Protein AF-0000000081305912 (afdb_homodimer)

Sequence (790 aa):
MKHEPPVLESAAGPHAIVNGKEVLNFASANYLGLLGHEKLLESCTKSLEKYGVGSCGPRGFYGTIDVHLDCEARIAKFLGTPDSILYSYGLSTMFSAIPAFCKKGDVIVADEGVHWGIQNGLQLSRSTIVYFKHNDMESLRKTLEKITQENKRAEKVRRYIVVEAVYQNSGQISPLDEIVRLKEKYRFRVLLDESNSLGVLGSSGRGLTERYKVPVEKIDIITAAMGHALATEGGFCTGSARVIDHQRLSSSGYVFSASLPPYLASAAITAIDVVEENPDLITKLKENIALLWKGLSGVQGLQIVSDPESPILFLRLKKSTGSSKDDLQLLEVIADHVLKEESVFVVTSKRSTLDKCNLPVGIRLFISAGHSESDLARAAEALKKVAASVLHDEEMKHEPPVLESAAGPHAIVNGKEVLNFASANYLGLLGHEKLLESCTKSLEKYGVGSCGPRGFYGTIDVHLDCEARIAKFLGTPDSILYSYGLSTMFSAIPAFCKKGDVIVADEGVHWGIQNGLQLSRSTIVYFKHNDMESLRKTLEKITQENKRAEKVRRYIVVEAVYQNSGQISPLDEIVRLKEKYRFRVLLDESNSLGVLGSSGRGLTERYKVPVEKIDIITAAMGHALATEGGFCTGSARVIDHQRLSSSGYVFSASLPPYLASAAITAIDVVEENPDLITKLKENIALLWKGLSGVQGLQIVSDPESPILFLRLKKSTGSSKDDLQLLEVIADHVLKEESVFVVTSKRSTLDKCNLPVGIRLFISAGHSESDLARAAEALKKVAASVLHDEE

Structure (mmCIF, N/CA/C/O backbone):
data_AF-0000000081305912-model_v1
#
loop_
_entity.id
_entity.type
_entity.pdbx_description
1 polymer 'serine C-palmitoyltransferase'
#
loop_
_atom_site.group_PDB
_atom_site.id
_atom_site.type_symbol
_atom_site.label_atom_id
_atom_site.label_alt_id
_atom_site.label_comp_id
_atom_site.label_asym_id
_atom_site.label_entity_id
_atom_site.label_seq_id
_atom_site.pdbx_PDB_ins_code
_atom_site.Cartn_x
_atom_site.Cartn_y
_atom_site.Cartn_z
_atom_site.occupancy
_atom_site.B_iso_or_equiv
_atom_site.auth_seq_id
_atom_site.auth_comp_id
_atom_site.auth_asym_id
_atom_site.auth_atom_id
_atom_site.pdbx_PDB_model_num
ATOM 1 N N . MET A 1 1 ? -28.047 8.172 11.586 1 27.19 1 MET A N 1
ATOM 2 C CA . MET A 1 1 ? -28.047 8.258 10.125 1 27.19 1 MET A CA 1
ATOM 3 C C . MET A 1 1 ? -26.672 7.934 9.555 1 27.19 1 MET A C 1
ATOM 5 O O . MET A 1 1 ? -25.672 8.523 9.977 1 27.19 1 MET A O 1
ATOM 9 N N . LYS A 1 2 ? -26.422 6.809 9.031 1 40.03 2 LYS A N 1
ATOM 10 C CA . LYS A 1 2 ? -25.188 6.371 8.406 1 40.03 2 LYS A CA 1
ATOM 11 C C . LYS A 1 2 ? -24.641 7.43 7.449 1 40.03 2 LYS A C 1
ATOM 13 O O . LYS A 1 2 ? -25.281 7.758 6.445 1 40.03 2 LYS A O 1
ATOM 18 N N . HIS A 1 3 ? -24.016 8.578 7.98 1 47.47 3 HIS A N 1
ATOM 19 C CA . HIS A 1 3 ? -23.469 9.609 7.105 1 47.47 3 HIS A CA 1
ATOM 20 C C . HIS A 1 3 ? -22.625 8.992 5.996 1 47.47 3 HIS A C 1
ATOM 22 O O . HIS A 1 3 ? -21.703 8.234 6.266 1 47.47 3 HIS A O 1
ATOM 28 N N . GLU A 1 4 ? -23.266 8.922 4.879 1 59.47 4 GLU A N 1
ATOM 29 C CA . GLU A 1 4 ? -22.531 8.453 3.709 1 59.47 4 GLU A CA 1
ATOM 30 C C . GLU A 1 4 ? -21.406 9.43 3.334 1 59.47 4 GLU A C 1
ATOM 32 O O . GLU A 1 4 ? -21.625 10.641 3.289 1 59.47 4 GLU A O 1
ATOM 37 N N . PRO A 1 5 ? -20.234 9.016 3.279 1 67.69 5 PRO A N 1
ATOM 38 C CA . PRO A 1 5 ? -19.156 9.922 2.877 1 67.69 5 PRO A CA 1
ATOM 39 C C . PRO A 1 5 ? -19.406 10.578 1.522 1 67.69 5 PRO A C 1
ATOM 41 O O . PRO A 1 5 ? -20 9.961 0.637 1 67.69 5 PRO A O 1
ATOM 44 N N . PRO A 1 6 ? -19.156 11.875 1.418 1 75.69 6 PRO A N 1
ATOM 45 C CA . PRO A 1 6 ? -19.297 12.547 0.123 1 75.69 6 PRO A CA 1
ATOM 46 C C . PRO A 1 6 ? -18.516 11.852 -0.993 1 75.69 6 PRO A C 1
ATOM 48 O O . PRO A 1 6 ? -17.453 11.289 -0.746 1 75.69 6 PRO A O 1
ATOM 51 N N . VAL A 1 7 ? -19.109 11.859 -2.152 1 79.25 7 VAL A N 1
ATOM 52 C CA . VAL A 1 7 ? -18.484 11.211 -3.305 1 79.25 7 VAL A CA 1
ATOM 53 C C . VAL A 1 7 ? -17.875 12.266 -4.223 1 79.25 7 VAL A C 1
ATOM 55 O O . VAL A 1 7 ? -18.578 13.164 -4.699 1 79.25 7 VAL A O 1
ATOM 58 N N . LEU A 1 8 ? -16.625 12.203 -4.375 1 83.56 8 LEU A N 1
ATOM 59 C CA . LEU A 1 8 ? -15.914 13.078 -5.297 1 83.56 8 LEU A CA 1
ATOM 60 C C . LEU A 1 8 ? -16.031 12.57 -6.73 1 83.56 8 LEU A C 1
ATOM 62 O O . LEU A 1 8 ? -15.867 11.375 -6.984 1 83.56 8 LEU A O 1
ATOM 66 N N . GLU A 1 9 ? -16.297 13.469 -7.691 1 86.06 9 GLU A N 1
ATOM 67 C CA . GLU A 1 9 ? -16.531 13.078 -9.078 1 86.06 9 GLU A CA 1
ATOM 68 C C . GLU A 1 9 ? -15.57 13.789 -10.023 1 86.06 9 GLU A C 1
ATOM 70 O O . GLU A 1 9 ? -15.742 13.742 -11.242 1 86.06 9 GLU A O 1
ATOM 75 N N . SER A 1 10 ? -14.602 14.453 -9.414 1 84.5 10 SER A N 1
ATOM 76 C CA . SER A 1 10 ? -13.594 15.203 -10.164 1 84.5 10 SER A CA 1
ATOM 77 C C . SER A 1 10 ? -12.242 15.156 -9.469 1 84.5 10 SER A C 1
ATOM 79 O O . SER A 1 10 ? -12.086 14.492 -8.445 1 84.5 10 SER A O 1
ATOM 81 N N . ALA A 1 11 ? -11.32 15.836 -10.125 1 84.94 11 ALA A N 1
ATOM 82 C CA . ALA A 1 11 ? -10.055 16.016 -9.43 1 84.94 11 ALA A CA 1
ATOM 83 C C . ALA A 1 11 ? -10.258 16.781 -8.125 1 84.94 11 ALA A C 1
ATOM 85 O O . ALA A 1 11 ? -11.133 17.656 -8.031 1 84.94 11 ALA A O 1
ATOM 86 N N . ALA A 1 12 ? -9.422 16.438 -7.207 1 85.81 12 ALA A N 1
ATOM 87 C CA . ALA A 1 12 ? -9.555 17.031 -5.887 1 85.81 12 ALA A CA 1
ATOM 88 C C . ALA A 1 12 ? -8.734 18.328 -5.789 1 85.81 12 ALA A C 1
ATOM 90 O O . ALA A 1 12 ? -7.934 18.484 -4.863 1 85.81 12 ALA A O 1
ATOM 91 N N . GLY A 1 13 ? -8.945 19.25 -6.742 1 89.06 13 GLY A N 1
ATOM 92 C CA . GLY A 1 13 ? -8.32 20.562 -6.695 1 89.06 13 GLY A CA 1
ATOM 93 C C . GLY A 1 13 ? -9.047 21.531 -5.797 1 89.06 13 GLY A C 1
ATOM 94 O O . GLY A 1 13 ? -9.914 21.141 -5.008 1 89.06 13 GLY A O 1
ATOM 95 N N . PRO A 1 14 ? -8.695 22.781 -5.852 1 93.25 14 PRO A N 1
ATOM 96 C CA . PRO A 1 14 ? -9.367 23.797 -5.035 1 93.25 14 PRO A CA 1
ATOM 97 C C . PRO A 1 14 ? -10.875 23.828 -5.266 1 93.25 14 PRO A C 1
ATOM 99 O O . PRO A 1 14 ? -11.641 24.188 -4.355 1 93.25 14 PRO A O 1
ATOM 102 N N . HIS A 1 15 ? -11.242 23.5 -6.449 1 94.5 15 HIS A N 1
ATOM 103 C CA . HIS A 1 15 ? -12.641 23.297 -6.797 1 94.5 15 HIS A CA 1
ATOM 104 C C . HIS A 1 15 ? -12.891 21.875 -7.273 1 94.5 15 HIS A C 1
ATOM 106 O O . HIS A 1 15 ? -12.102 21.328 -8.047 1 94.5 15 HIS A O 1
ATOM 112 N N . ALA A 1 16 ? -13.938 21.312 -6.715 1 90.94 16 ALA A N 1
ATOM 113 C CA . ALA A 1 16 ? -14.242 19.922 -7.031 1 90.94 16 ALA A CA 1
ATOM 114 C C . ALA A 1 16 ? -15.75 19.688 -7.141 1 90.94 16 ALA A C 1
ATOM 116 O O . ALA A 1 16 ? -16.547 20.578 -6.805 1 90.94 16 ALA A O 1
ATOM 117 N N . ILE A 1 17 ? -16.125 18.609 -7.684 1 91.5 17 ILE A N 1
ATOM 118 C CA . ILE A 1 17 ? -17.516 18.203 -7.754 1 91.5 17 ILE A CA 1
ATOM 119 C C . ILE A 1 17 ? -17.797 17.125 -6.715 1 91.5 17 ILE A C 1
ATOM 121 O O . ILE A 1 17 ? -17.203 16.047 -6.75 1 91.5 17 ILE A O 1
ATOM 125 N N . VAL A 1 18 ? -18.625 17.469 -5.777 1 88.62 18 VAL A N 1
ATOM 126 C CA . VAL A 1 18 ? -19.031 16.531 -4.727 1 88.62 18 VAL A CA 1
ATOM 127 C C . VAL A 1 18 ? -20.547 16.328 -4.785 1 88.62 18 VAL A C 1
ATOM 129 O O . VAL A 1 18 ? -21.312 17.297 -4.695 1 88.62 18 VAL A O 1
ATOM 132 N N . ASN A 1 19 ? -20.922 15.164 -4.938 1 87.19 19 ASN A N 1
ATOM 133 C CA . ASN A 1 19 ? -22.328 14.828 -5.062 1 87.19 19 ASN A CA 1
ATOM 134 C C . ASN A 1 19 ? -23 15.641 -6.168 1 87.19 19 ASN A C 1
ATOM 136 O O . ASN A 1 19 ? -24.078 16.203 -5.957 1 87.19 19 ASN A O 1
ATOM 140 N N . GLY A 1 20 ? -22.328 15.836 -7.172 1 89.12 20 GLY A N 1
ATOM 141 C CA . GLY A 1 20 ? -22.859 16.469 -8.359 1 89.12 20 GLY A CA 1
ATOM 142 C C . GLY A 1 20 ? -22.797 17.984 -8.312 1 89.12 20 GLY A C 1
ATOM 143 O O . GLY A 1 20 ? -23.219 18.672 -9.25 1 89.12 20 GLY A O 1
ATOM 144 N N . LYS A 1 21 ? -22.266 18.531 -7.289 1 93.94 21 LYS A N 1
ATOM 145 C CA . LYS A 1 21 ? -22.219 19.969 -7.113 1 93.94 21 LYS A CA 1
ATOM 146 C C . LYS A 1 21 ? -20.781 20.469 -7.02 1 93.94 21 LYS A C 1
ATOM 148 O O . LYS A 1 21 ? -19.938 19.828 -6.383 1 93.94 21 LYS A O 1
ATOM 153 N N . GLU A 1 22 ? -20.562 21.609 -7.625 1 95.69 22 GLU A N 1
ATOM 154 C CA . GLU A 1 22 ? -19.25 22.234 -7.488 1 95.69 22 GLU A CA 1
ATOM 155 C C . GLU A 1 22 ? -19.047 22.797 -6.09 1 95.69 22 GLU A C 1
ATOM 157 O O . GLU A 1 22 ? -19.938 23.469 -5.559 1 95.69 22 GLU A O 1
ATOM 162 N N . VAL A 1 23 ? -17.938 22.484 -5.57 1 96.25 23 VAL A N 1
ATOM 163 C CA . VAL A 1 23 ? -17.672 22.953 -4.215 1 96.25 23 VAL A CA 1
ATOM 164 C C . VAL A 1 23 ? -16.25 23.516 -4.133 1 96.25 23 VAL A C 1
ATOM 166 O O . VAL A 1 23 ? -15.398 23.156 -4.941 1 96.25 23 VAL A O 1
ATOM 169 N N . LEU A 1 24 ? -16.109 24.469 -3.238 1 97.56 24 LEU A N 1
ATOM 170 C CA . LEU A 1 24 ? -14.773 24.891 -2.818 1 97.56 24 LEU A CA 1
ATOM 171 C C . LEU A 1 24 ? -14.164 23.875 -1.864 1 97.56 24 LEU A C 1
ATOM 173 O O . LEU A 1 24 ? -14.727 23.578 -0.807 1 97.56 24 LEU A O 1
ATOM 177 N N . ASN A 1 25 ? -13 23.328 -2.254 1 94.38 25 ASN A N 1
ATOM 178 C CA . ASN A 1 25 ? -12.484 22.125 -1.607 1 94.38 25 ASN A CA 1
ATOM 179 C C . ASN A 1 25 ? -11.32 22.453 -0.669 1 94.38 25 ASN A C 1
ATOM 181 O O . ASN A 1 25 ? -10.312 23 -1.097 1 94.38 25 ASN A O 1
ATOM 185 N N . PHE A 1 26 ? -11.461 22.094 0.604 1 95.12 26 PHE A N 1
ATOM 186 C CA . PHE A 1 26 ? -10.391 22.172 1.594 1 95.12 26 PHE A CA 1
ATOM 187 C C . PHE A 1 26 ? -10.148 20.812 2.246 1 95.12 26 PHE A C 1
ATOM 189 O O . PHE A 1 26 ? -9.617 20.75 3.355 1 95.12 26 PHE A O 1
ATOM 196 N N . ALA A 1 27 ? -10.508 19.781 1.529 1 91.06 27 ALA A N 1
ATOM 197 C CA . ALA A 1 27 ? -10.438 18.438 2.107 1 91.06 27 ALA A CA 1
ATOM 198 C C . ALA A 1 27 ? -9.258 17.656 1.543 1 91.06 27 ALA A C 1
ATOM 200 O O . ALA A 1 27 ? -9.031 16.5 1.914 1 91.06 27 ALA A O 1
ATOM 201 N N . SER A 1 28 ? -8.461 18.266 0.693 1 89.81 28 SER A N 1
ATOM 202 C CA . SER A 1 28 ? -7.355 17.578 0.037 1 89.81 28 SER A CA 1
ATOM 203 C C . SER A 1 28 ? -6.016 18.203 0.389 1 89.81 28 SER A C 1
ATOM 205 O O . SER A 1 28 ? -5.883 19.438 0.381 1 89.81 28 SER A O 1
ATOM 207 N N . ALA A 1 29 ? -5.016 17.359 0.629 1 92.38 29 ALA A N 1
ATOM 208 C CA . ALA A 1 29 ? -3.682 17.859 0.962 1 92.38 29 ALA A CA 1
ATOM 209 C C . ALA A 1 29 ? -2.885 18.172 -0.298 1 92.38 29 ALA A C 1
ATOM 211 O O . ALA A 1 29 ? -1.698 17.859 -0.389 1 92.38 29 ALA A O 1
ATOM 212 N N . ASN A 1 30 ? -3.582 18.688 -1.288 1 92.44 30 ASN A N 1
ATOM 213 C CA . ASN A 1 30 ? -2.949 19.156 -2.52 1 92.44 30 ASN A CA 1
ATOM 214 C C . ASN A 1 30 ? -2.271 20.5 -2.328 1 92.44 30 ASN A C 1
ATOM 216 O O . ASN A 1 30 ? -2.619 21.469 -2.998 1 92.44 30 ASN A O 1
ATOM 220 N N . TYR A 1 31 ? -1.267 20.547 -1.556 1 96.81 31 TYR A N 1
ATOM 221 C CA . TYR A 1 31 ? -0.726 21.781 -0.995 1 96.81 31 TYR A CA 1
ATOM 222 C C . TYR A 1 31 ? -0.215 22.703 -2.096 1 96.81 31 TYR A C 1
ATOM 224 O O . TYR A 1 31 ? -0.396 23.922 -2.029 1 96.81 31 TYR A O 1
ATOM 232 N N . LEU A 1 32 ? 0.388 22.156 -3.096 1 97.19 32 LEU A N 1
ATOM 233 C CA . LEU A 1 32 ? 1.024 23 -4.098 1 97.19 32 LEU A CA 1
ATOM 234 C C . LEU A 1 32 ? 0.15 23.125 -5.344 1 97.19 32 LEU A C 1
ATOM 236 O O . LEU A 1 32 ? 0.544 23.75 -6.324 1 97.19 32 LEU A O 1
ATOM 240 N N . GLY A 1 33 ? -1.007 22.484 -5.312 1 95 33 GLY A N 1
ATOM 241 C CA . GLY A 1 33 ? -1.938 22.578 -6.426 1 95 33 GLY A CA 1
ATOM 242 C C . GLY A 1 33 ? -1.457 21.875 -7.672 1 95 33 GLY A C 1
ATOM 243 O O . GLY A 1 33 ? -1.705 22.328 -8.789 1 95 33 GLY A O 1
ATOM 244 N N . LEU A 1 34 ? -0.79 20.797 -7.477 1 94.38 34 LEU A N 1
ATOM 245 C CA . LEU A 1 34 ? -0.187 20.125 -8.625 1 94.38 34 LEU A CA 1
ATOM 246 C C . LEU A 1 34 ? -1.132 19.078 -9.203 1 94.38 34 LEU A C 1
ATOM 248 O O . LEU A 1 34 ? -0.876 18.531 -10.273 1 94.38 34 LEU A O 1
ATOM 252 N N . LEU A 1 35 ? -2.176 18.828 -8.5 1 89.81 35 LEU A N 1
ATOM 253 C CA . LEU A 1 35 ? -3.15 17.906 -9.062 1 89.81 35 LEU A CA 1
ATOM 254 C C . LEU A 1 35 ? -3.676 18.406 -10.398 1 89.81 35 LEU A C 1
ATOM 256 O O . LEU A 1 35 ? -4.195 19.516 -10.492 1 89.81 35 LEU A O 1
ATOM 260 N N . GLY A 1 36 ? -3.516 17.688 -11.406 1 86.94 36 GLY A N 1
ATOM 261 C CA . GLY A 1 36 ? -3.979 18.062 -12.734 1 86.94 36 GLY A CA 1
ATOM 262 C C . GLY A 1 36 ? -2.959 18.891 -13.508 1 86.94 36 GLY A C 1
ATOM 263 O O . GLY A 1 36 ? -3.23 19.328 -14.617 1 86.94 36 GLY A O 1
ATOM 264 N N . HIS A 1 37 ? -1.823 19.062 -12.906 1 92.69 37 HIS A N 1
ATOM 265 C CA . HIS A 1 37 ? -0.776 19.812 -13.594 1 92.69 37 HIS A CA 1
ATOM 266 C C . HIS A 1 37 ? -0.38 19.125 -14.898 1 92.69 37 HIS A C 1
ATOM 268 O O . HIS A 1 37 ? -0.115 17.922 -14.922 1 92.69 37 HIS A O 1
ATOM 274 N N . GLU A 1 38 ? -0.261 19.906 -15.945 1 94.56 38 GLU A N 1
ATOM 275 C CA . GLU A 1 38 ? -0.081 19.375 -17.297 1 94.56 38 GLU A CA 1
ATOM 276 C C . GLU A 1 38 ? 1.217 18.578 -17.406 1 94.56 38 GLU A C 1
ATOM 278 O O . GLU A 1 38 ? 1.249 17.516 -18.031 1 94.56 38 GLU A O 1
ATOM 283 N N . LYS A 1 39 ? 2.309 19.094 -16.859 1 96 39 LYS A N 1
ATOM 284 C CA . LYS A 1 39 ? 3.594 18.406 -16.938 1 96 39 LYS A CA 1
ATOM 285 C C . LYS A 1 39 ? 3.533 17.047 -16.25 1 96 39 LYS A C 1
ATOM 287 O O . LYS A 1 39 ? 4.188 16.109 -16.688 1 96 39 LYS A O 1
ATOM 292 N N . LEU A 1 40 ? 2.818 16.969 -15.109 1 94.69 40 LEU A N 1
ATOM 293 C CA . LEU A 1 40 ? 2.67 15.695 -14.406 1 94.69 40 LEU A CA 1
ATOM 294 C C . LEU A 1 40 ? 1.858 14.703 -15.234 1 94.69 40 LEU A C 1
ATOM 296 O O . LEU A 1 40 ? 2.219 13.531 -15.336 1 94.69 40 LEU A O 1
ATOM 300 N N . LEU A 1 41 ? 0.745 15.195 -15.828 1 93.38 41 LEU A N 1
ATOM 301 C CA . LEU A 1 41 ? -0.101 14.344 -16.656 1 93.38 41 LEU A CA 1
ATOM 302 C C . LEU A 1 41 ? 0.682 13.789 -17.844 1 93.38 41 LEU A C 1
ATOM 304 O O . LEU A 1 41 ? 0.571 12.609 -18.172 1 93.38 41 LEU A O 1
ATOM 308 N N . GLU A 1 42 ? 1.457 14.641 -18.453 1 94.75 42 GLU A N 1
ATOM 309 C CA . GLU A 1 42 ? 2.264 14.234 -19.594 1 94.75 42 GLU A CA 1
ATOM 310 C C . GLU A 1 42 ? 3.293 13.18 -19.188 1 94.75 42 GLU A C 1
ATOM 312 O O . GLU A 1 42 ? 3.51 12.203 -19.922 1 94.75 42 GLU A O 1
ATOM 317 N N . SER A 1 43 ? 3.924 13.422 -18.109 1 94.88 43 SER A N 1
ATOM 318 C CA . SER A 1 43 ? 4.91 12.469 -17.609 1 94.88 43 SER A CA 1
ATOM 319 C C . SER A 1 43 ? 4.281 11.109 -17.328 1 94.88 43 SER A C 1
ATOM 321 O O . SER A 1 43 ? 4.875 10.07 -17.641 1 94.88 43 SER A O 1
ATOM 323 N N . CYS A 1 44 ? 3.111 11.086 -16.766 1 92.19 44 CYS A N 1
ATOM 324 C CA . CYS A 1 44 ? 2.396 9.844 -16.484 1 92.19 44 CYS A CA 1
ATOM 325 C C . CYS A 1 44 ? 2.043 9.109 -17.766 1 92.19 44 CYS A C 1
ATOM 327 O O . CYS A 1 44 ? 2.213 7.895 -17.859 1 92.19 44 CYS A O 1
ATOM 329 N N . THR A 1 45 ? 1.555 9.875 -18.719 1 91.31 45 THR A N 1
ATOM 330 C CA . THR A 1 45 ? 1.143 9.273 -19.969 1 91.31 45 THR A CA 1
ATOM 331 C C . THR A 1 45 ? 2.332 8.633 -20.688 1 91.31 45 THR A C 1
ATOM 333 O O . THR A 1 45 ? 2.229 7.516 -21.203 1 91.31 45 THR A O 1
ATOM 336 N N . LYS A 1 46 ? 3.471 9.328 -20.703 1 93.12 46 LYS A N 1
ATOM 337 C CA . LYS A 1 46 ? 4.68 8.781 -21.312 1 93.12 46 LYS A CA 1
ATOM 338 C C . LYS A 1 46 ? 5.129 7.508 -20.594 1 93.12 46 LYS A C 1
ATOM 340 O O . LYS A 1 46 ? 5.574 6.555 -21.234 1 93.12 46 LYS A O 1
ATOM 345 N N . SER A 1 47 ? 5.043 7.535 -19.344 1 91.5 47 SER A N 1
ATOM 346 C CA . SER A 1 47 ? 5.438 6.375 -18.547 1 91.5 47 SER A CA 1
ATOM 347 C C . SER A 1 47 ? 4.52 5.188 -18.812 1 91.5 47 SER A C 1
ATOM 349 O O . SER A 1 47 ? 4.977 4.043 -18.875 1 91.5 47 SER A O 1
ATOM 351 N N . LEU A 1 48 ? 3.229 5.484 -18.922 1 88.75 48 LEU A N 1
ATOM 352 C CA . LEU A 1 48 ? 2.262 4.438 -19.219 1 88.75 48 LEU A CA 1
ATOM 353 C C . LEU A 1 48 ? 2.578 3.773 -20.562 1 88.75 48 LEU A C 1
ATOM 355 O O . LEU A 1 48 ? 2.473 2.551 -20.688 1 88.75 48 LEU A O 1
ATOM 359 N N . GLU A 1 49 ? 2.943 4.574 -21.469 1 88.62 49 GLU A N 1
ATOM 360 C CA . GLU A 1 49 ? 3.285 4.062 -22.797 1 88.62 49 GLU A CA 1
ATOM 361 C C . GLU A 1 49 ? 4.539 3.191 -22.734 1 88.62 49 GLU A C 1
ATOM 363 O O . GLU A 1 49 ? 4.621 2.174 -23.438 1 88.62 49 GLU A O 1
ATOM 368 N N . LYS A 1 50 ? 5.457 3.625 -21.938 1 87.88 50 LYS A N 1
ATOM 369 C CA . LYS A 1 50 ? 6.746 2.947 -21.875 1 87.88 50 LYS A CA 1
ATOM 370 C C . LYS A 1 50 ? 6.66 1.672 -21.047 1 87.88 50 LYS A C 1
ATOM 372 O O . LYS A 1 50 ? 7.211 0.638 -21.422 1 87.88 50 LYS A O 1
ATOM 377 N N . TYR A 1 51 ? 5.934 1.707 -19.875 1 87.12 51 TYR A N 1
ATOM 378 C CA . TYR A 1 51 ? 6.035 0.631 -18.891 1 87.12 51 TYR A CA 1
ATOM 379 C C . TYR A 1 51 ? 4.723 -0.134 -18.781 1 87.12 51 TYR A C 1
ATOM 381 O O . TYR A 1 51 ? 4.684 -1.24 -18.25 1 87.12 51 TYR A O 1
ATOM 389 N N . GLY A 1 52 ? 3.654 0.421 -19.25 1 84 52 GLY A N 1
ATOM 390 C CA . GLY A 1 52 ? 2.342 -0.151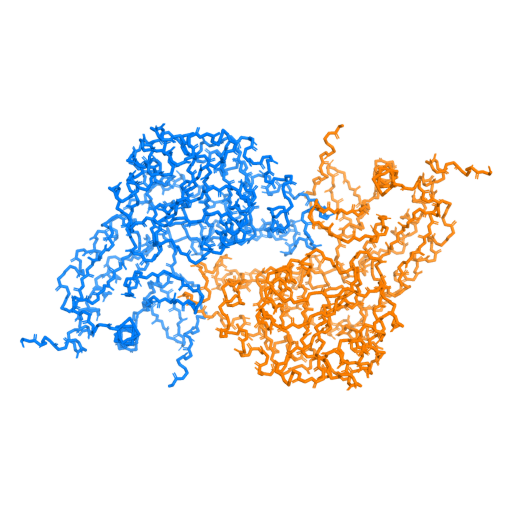 -19 1 84 52 GLY A CA 1
ATOM 391 C C . GLY A 1 52 ? 1.714 0.336 -17.703 1 84 52 GLY A C 1
ATOM 392 O O . GLY A 1 52 ? 2.258 1.22 -17.047 1 84 52 GLY A O 1
ATOM 393 N N . VAL A 1 53 ? 0.56 -0.154 -17.344 1 79 53 VAL A N 1
ATOM 394 C CA . VAL A 1 53 ? -0.247 0.354 -16.234 1 79 53 VAL A CA 1
ATOM 395 C C . VAL A 1 53 ? 0.324 -0.141 -14.914 1 79 53 VAL A C 1
ATOM 397 O O . VAL A 1 53 ? 0.503 0.641 -13.977 1 79 53 VAL A O 1
ATOM 400 N N . GLY A 1 54 ? 0.568 -1.429 -14.797 1 70.94 54 GLY A N 1
ATOM 401 C CA . GLY A 1 54 ? 1.02 -1.995 -13.539 1 70.94 54 GLY A CA 1
ATOM 402 C C . GLY A 1 54 ? 2.383 -2.656 -13.633 1 70.94 54 GLY A C 1
ATOM 403 O O . GLY A 1 54 ? 3.029 -2.607 -14.688 1 70.94 54 GLY A O 1
ATOM 404 N N . SER A 1 55 ? 3 -3.035 -12.422 1 60.03 55 SER A N 1
ATOM 405 C CA . SER A 1 55 ? 4.32 -3.662 -12.414 1 60.03 55 SER A CA 1
ATOM 406 C C . SER A 1 55 ? 4.207 -5.184 -12.398 1 60.03 55 SER A C 1
ATOM 408 O O . SER A 1 55 ? 5.199 -5.883 -12.617 1 60.03 55 SER A O 1
ATOM 410 N N . CYS A 1 56 ? 3.029 -5.715 -12.531 1 53.72 56 CYS A N 1
ATOM 411 C CA . CYS A 1 56 ? 2.701 -7.133 -12.586 1 53.72 56 CYS A CA 1
ATOM 412 C C . CYS A 1 56 ? 3.512 -7.918 -11.562 1 53.72 56 CYS A C 1
ATOM 414 O O . CYS A 1 56 ? 3.965 -9.031 -11.844 1 53.72 56 CYS A O 1
ATOM 416 N N . GLY A 1 57 ? 3.857 -7.273 -10.375 1 58.44 57 GLY A N 1
ATOM 417 C CA . GLY A 1 57 ? 4.434 -8.023 -9.266 1 58.44 57 GLY A CA 1
ATOM 418 C C . GLY A 1 57 ? 5.402 -7.203 -8.43 1 58.44 57 GLY A C 1
ATOM 419 O O . GLY A 1 57 ? 5.809 -6.113 -8.836 1 58.44 57 GLY A O 1
ATOM 420 N N . PRO A 1 58 ? 5.707 -7.773 -7.266 1 55.44 58 PRO A N 1
ATOM 421 C CA . PRO A 1 58 ? 6.602 -7.051 -6.363 1 55.44 58 PRO A CA 1
ATOM 422 C C . PRO A 1 58 ? 8.039 -6.98 -6.883 1 55.44 58 PRO A C 1
ATOM 424 O O . PRO A 1 58 ? 8.453 -7.84 -7.664 1 55.44 58 PRO A O 1
ATOM 427 N N . ARG A 1 59 ? 8.68 -5.914 -6.617 1 52.75 59 ARG A N 1
ATOM 428 C CA . ARG A 1 59 ? 10.047 -5.676 -7.047 1 52.75 59 ARG A CA 1
ATOM 429 C C . ARG A 1 59 ? 10.914 -6.918 -6.84 1 52.75 59 ARG A C 1
ATOM 431 O O . ARG A 1 59 ? 11.766 -7.23 -7.672 1 52.75 59 ARG A O 1
ATOM 438 N N . GLY A 1 60 ? 10.781 -7.41 -5.633 1 51.47 60 GLY A N 1
ATOM 439 C CA . GLY A 1 60 ? 11.617 -8.562 -5.355 1 51.47 60 GLY A CA 1
ATOM 440 C C . GLY A 1 60 ? 11.391 -9.719 -6.32 1 51.47 60 GLY A C 1
ATOM 441 O O . GLY A 1 60 ? 12.242 -10.586 -6.469 1 51.47 60 GLY A O 1
ATOM 442 N N . PHE A 1 61 ? 10.234 -9.617 -6.852 1 50.72 61 PHE A N 1
ATOM 443 C CA . PHE A 1 61 ? 9.906 -10.727 -7.73 1 50.72 61 PHE A CA 1
ATOM 444 C C . PHE A 1 61 ? 10.391 -10.461 -9.148 1 50.72 61 PHE A C 1
ATOM 446 O O . PHE A 1 61 ? 11.047 -11.312 -9.758 1 50.72 61 PHE A O 1
ATOM 453 N N . TYR A 1 62 ? 10.086 -9.242 -9.57 1 53.5 62 TYR A N 1
ATOM 454 C CA . TYR A 1 62 ? 10.25 -9.023 -11 1 53.5 62 TYR A CA 1
ATOM 455 C C . TYR A 1 62 ? 11.438 -8.102 -11.273 1 53.5 62 TYR A C 1
ATOM 457 O O . TYR A 1 62 ? 11.891 -7.996 -12.414 1 53.5 62 TYR A O 1
ATOM 465 N N . GLY A 1 63 ? 11.961 -7.602 -10.18 1 59.53 63 GLY A N 1
ATOM 466 C CA . GLY A 1 63 ? 13.062 -6.684 -10.406 1 59.53 63 GLY A CA 1
ATOM 467 C C . GLY A 1 63 ? 12.688 -5.23 -10.18 1 59.53 63 GLY A C 1
ATOM 468 O O . GLY A 1 63 ? 11.555 -4.93 -9.797 1 59.53 63 GLY A O 1
ATOM 469 N N . THR A 1 64 ? 13.641 -4.406 -10.148 1 70.56 64 THR A N 1
ATOM 470 C CA . THR A 1 64 ? 13.516 -2.961 -10.016 1 70.56 64 THR A CA 1
ATOM 471 C C . THR A 1 64 ? 13.375 -2.305 -11.391 1 70.56 64 THR A C 1
ATOM 473 O O . THR A 1 64 ? 14.047 -2.703 -12.344 1 70.56 64 THR A O 1
ATOM 476 N N . ILE A 1 65 ? 12.359 -1.506 -11.578 1 79.75 65 ILE A N 1
ATOM 477 C CA . ILE A 1 65 ? 12.219 -0.723 -12.805 1 79.75 65 ILE A CA 1
ATOM 478 C C . ILE A 1 65 ? 13.133 0.495 -12.742 1 79.75 65 ILE A C 1
ATOM 480 O O . ILE A 1 65 ? 13.281 1.119 -11.695 1 79.75 65 ILE A O 1
ATOM 484 N N . ASP A 1 66 ? 13.742 0.876 -13.742 1 87.06 66 ASP A N 1
ATOM 485 C CA . ASP A 1 66 ? 14.758 1.926 -13.797 1 87.06 66 ASP A CA 1
ATOM 486 C C . ASP A 1 66 ? 14.211 3.244 -13.258 1 87.06 66 ASP A C 1
ATOM 488 O O . ASP A 1 66 ? 14.898 3.947 -12.508 1 87.06 66 ASP A O 1
ATOM 492 N N . VAL A 1 67 ? 12.961 3.545 -13.539 1 90.62 67 VAL A N 1
ATOM 493 C CA . VAL A 1 67 ? 12.391 4.832 -13.148 1 90.62 67 VAL A CA 1
ATOM 494 C C . VAL A 1 67 ? 12.266 4.902 -11.633 1 90.62 67 VAL A C 1
ATOM 496 O O . VAL A 1 67 ? 12.258 5.992 -11.055 1 90.62 67 VAL A O 1
ATOM 499 N N . HIS A 1 68 ? 12.141 3.732 -10.961 1 89.25 68 HIS A N 1
ATOM 500 C CA . HIS A 1 68 ? 12.141 3.729 -9.5 1 89.25 68 HIS A CA 1
ATOM 501 C C . HIS A 1 68 ? 13.477 4.215 -8.945 1 89.25 68 HIS A C 1
ATOM 503 O O . HIS A 1 68 ? 13.508 4.996 -7.988 1 89.25 68 HIS A O 1
ATOM 509 N N . LEU A 1 69 ? 14.523 3.734 -9.555 1 90.38 69 LEU A N 1
ATOM 510 C CA . LEU A 1 69 ? 15.859 4.156 -9.148 1 90.38 69 LEU A CA 1
ATOM 511 C C . LEU A 1 69 ? 16.078 5.641 -9.43 1 90.38 69 LEU A C 1
ATOM 513 O O . LEU A 1 69 ? 16.656 6.355 -8.609 1 90.38 69 LEU A O 1
ATOM 517 N N . ASP A 1 70 ? 15.578 6.051 -10.555 1 94.5 70 ASP A N 1
ATOM 518 C CA . ASP A 1 70 ? 15.648 7.473 -10.883 1 94.5 70 ASP A CA 1
ATOM 519 C C . ASP A 1 70 ? 14.914 8.312 -9.844 1 94.5 70 ASP A C 1
ATOM 521 O O . ASP A 1 70 ? 15.406 9.375 -9.445 1 94.5 70 ASP A O 1
ATOM 525 N N . CYS A 1 71 ? 13.766 7.836 -9.453 1 95.06 71 CYS A N 1
ATOM 526 C CA . CYS A 1 71 ? 12.953 8.562 -8.484 1 95.06 71 CYS A CA 1
ATOM 527 C C . CYS A 1 71 ? 13.641 8.617 -7.125 1 95.06 71 CYS A C 1
ATOM 529 O O . CYS A 1 71 ? 13.664 9.672 -6.477 1 95.06 71 CYS A O 1
ATOM 531 N N . GLU A 1 72 ? 14.18 7.469 -6.699 1 94.12 72 GLU A N 1
ATOM 532 C CA . GLU A 1 72 ? 14.906 7.422 -5.434 1 94.12 72 GLU A CA 1
ATOM 533 C C . GLU A 1 72 ? 16.078 8.398 -5.438 1 94.12 72 GLU A C 1
ATOM 535 O O . GLU A 1 72 ? 16.281 9.141 -4.473 1 94.12 72 GLU A O 1
ATOM 540 N N . ALA A 1 73 ? 16.812 8.445 -6.523 1 96.94 73 ALA A N 1
ATOM 541 C CA . ALA A 1 73 ? 17.953 9.344 -6.656 1 96.94 73 ALA A CA 1
ATOM 542 C C . ALA A 1 73 ? 17.516 10.797 -6.66 1 96.94 73 ALA A C 1
ATOM 544 O O . ALA A 1 73 ? 18.172 11.656 -6.066 1 96.94 73 ALA A O 1
ATOM 545 N N . ARG A 1 74 ? 16.469 11.078 -7.34 1 98.31 74 ARG A N 1
ATOM 546 C CA . ARG A 1 74 ? 15.969 12.445 -7.445 1 98.31 74 ARG A CA 1
ATOM 547 C C . ARG A 1 74 ? 15.508 12.969 -6.086 1 98.31 74 ARG A C 1
ATOM 549 O O . ARG A 1 74 ? 15.727 14.133 -5.758 1 98.31 74 ARG A O 1
ATOM 556 N N . ILE A 1 75 ? 14.844 12.125 -5.316 1 97.88 75 ILE A N 1
ATOM 557 C CA . ILE A 1 75 ? 14.391 12.484 -3.979 1 97.88 75 ILE A CA 1
ATOM 558 C C . ILE A 1 75 ? 15.586 12.781 -3.084 1 97.88 75 ILE A C 1
ATOM 560 O O . ILE A 1 75 ? 15.609 13.797 -2.377 1 97.88 75 ILE A O 1
ATOM 564 N N . ALA A 1 76 ? 16.547 11.859 -3.123 1 98.19 76 ALA A N 1
ATOM 565 C CA . ALA A 1 76 ? 17.75 12.031 -2.307 1 98.19 76 ALA A CA 1
ATOM 566 C C . ALA A 1 76 ? 18.453 13.344 -2.639 1 98.19 76 ALA A C 1
ATOM 568 O O . ALA A 1 76 ? 18.875 14.07 -1.739 1 98.19 76 ALA A O 1
ATOM 569 N N . LYS A 1 77 ? 18.562 13.625 -3.896 1 98.25 77 LYS A N 1
ATOM 570 C CA . LYS A 1 77 ? 19.203 14.859 -4.344 1 98.25 77 LYS A CA 1
ATOM 571 C C . LYS A 1 77 ? 18.422 16.078 -3.871 1 98.25 77 LYS A C 1
ATOM 573 O O . LYS A 1 77 ? 19.016 17.062 -3.408 1 98.25 77 LYS A O 1
ATOM 578 N N . PHE A 1 78 ? 17.203 16.094 -4.004 1 98.25 78 PHE A N 1
ATOM 579 C CA . PHE A 1 78 ? 16.328 17.203 -3.629 1 98.25 78 PHE A CA 1
ATOM 580 C C . PHE A 1 78 ? 16.469 17.5 -2.143 1 98.25 78 PHE A C 1
ATOM 582 O O . PHE A 1 78 ? 16.547 18.672 -1.745 1 98.25 78 PHE A O 1
ATOM 589 N N . LEU A 1 79 ? 16.484 16.438 -1.283 1 97.94 79 LEU A N 1
ATOM 590 C CA . LEU A 1 79 ? 16.469 16.609 0.165 1 97.94 79 LEU A CA 1
ATOM 591 C C . LEU A 1 79 ? 17.891 16.688 0.728 1 97.94 79 LEU A C 1
ATOM 593 O O . LEU A 1 79 ? 18.078 17.016 1.899 1 97.94 79 LEU A O 1
ATOM 597 N N . GLY A 1 80 ? 18.859 16.328 -0.076 1 97.38 80 GLY A N 1
ATOM 598 C CA . GLY A 1 80 ? 20.25 16.406 0.345 1 97.38 80 GLY A CA 1
ATOM 599 C C . GLY A 1 80 ? 20.703 15.227 1.181 1 97.38 80 GLY A C 1
ATOM 600 O O . GLY A 1 80 ? 21.5 15.375 2.107 1 97.38 80 GLY A O 1
ATOM 601 N N . THR A 1 81 ? 20.109 14.055 0.977 1 97.94 81 THR A N 1
ATOM 602 C CA . THR A 1 81 ? 20.5 12.836 1.67 1 97.94 81 THR A CA 1
ATOM 603 C C . THR A 1 81 ? 21.25 11.898 0.723 1 97.94 81 THR A C 1
ATOM 605 O O . THR A 1 81 ? 21.125 12.016 -0.498 1 97.94 81 THR A O 1
ATOM 608 N N . PRO A 1 82 ? 22.016 10.945 1.229 1 97.56 82 PRO A N 1
ATOM 609 C CA . PRO A 1 82 ? 22.797 10.039 0.382 1 97.56 82 PRO A CA 1
ATOM 610 C C . PRO A 1 82 ? 21.906 9.102 -0.446 1 97.56 82 PRO A C 1
ATOM 612 O O . PRO A 1 82 ? 22.25 8.789 -1.591 1 97.56 82 PRO A O 1
ATOM 615 N N . ASP A 1 83 ? 20.781 8.664 0.136 1 95.88 83 ASP A N 1
ATOM 616 C CA . ASP A 1 83 ? 19.984 7.672 -0.568 1 95.88 83 ASP A CA 1
ATOM 617 C C . ASP A 1 83 ? 18.531 7.699 -0.089 1 95.88 83 ASP A C 1
ATOM 619 O O . ASP A 1 83 ? 18.219 8.297 0.947 1 95.88 83 ASP A O 1
ATOM 623 N N . SER A 1 84 ? 17.672 7.113 -0.924 1 94.44 84 SER A N 1
ATOM 624 C CA . SER A 1 84 ? 16.25 6.992 -0.599 1 94.44 84 SER A CA 1
ATOM 625 C C . SER A 1 84 ? 15.68 5.68 -1.113 1 94.44 84 SER A C 1
ATOM 627 O O . SER A 1 84 ? 16.25 5.055 -2.014 1 94.44 84 SER A O 1
ATOM 629 N N . ILE A 1 85 ? 14.57 5.285 -0.521 1 89.06 85 ILE A N 1
ATOM 630 C CA . ILE A 1 85 ? 13.836 4.109 -0.967 1 89.06 85 ILE A CA 1
ATOM 631 C C . ILE A 1 85 ? 12.344 4.434 -1.067 1 89.06 85 ILE A C 1
ATOM 633 O O . ILE A 1 85 ? 11.812 5.188 -0.25 1 89.06 85 ILE A O 1
ATOM 637 N N . LEU A 1 86 ? 11.719 3.842 -2.1 1 87.5 86 LEU A N 1
ATOM 638 C CA . LEU A 1 86 ? 10.312 4.121 -2.361 1 87.5 86 LEU A CA 1
ATOM 639 C C . LEU A 1 86 ? 9.414 3.084 -1.688 1 87.5 86 LEU A C 1
ATOM 641 O O . LEU A 1 86 ? 9.797 1.918 -1.562 1 87.5 86 LEU A O 1
ATOM 645 N N . TYR A 1 87 ? 8.266 3.594 -1.297 1 83.06 87 TYR A N 1
ATOM 646 C CA . TYR A 1 87 ? 7.168 2.756 -0.833 1 83.06 87 TYR A CA 1
ATOM 647 C C . TYR A 1 87 ? 5.918 2.98 -1.675 1 83.06 87 TYR A C 1
ATOM 649 O O . TYR A 1 87 ? 5.664 4.098 -2.137 1 83.06 87 TYR A O 1
ATOM 657 N N . SER A 1 88 ? 5.086 2.029 -1.816 1 76.19 88 SER A N 1
ATOM 658 C CA . SER A 1 88 ? 3.951 2.088 -2.734 1 76.19 88 SER A CA 1
ATOM 659 C C . SER A 1 88 ? 2.789 2.867 -2.129 1 76.19 88 SER A C 1
ATOM 661 O O . SER A 1 88 ? 1.926 3.367 -2.854 1 76.19 88 SER A O 1
ATOM 663 N N . TYR A 1 89 ? 2.785 2.918 -0.838 1 74.75 89 TYR A N 1
ATOM 664 C CA . TYR A 1 89 ? 1.692 3.609 -0.164 1 74.75 89 TYR A CA 1
ATOM 665 C C . TYR A 1 89 ? 2.225 4.582 0.883 1 74.75 89 TYR A C 1
ATOM 667 O O . TYR A 1 89 ? 3.039 4.207 1.729 1 74.75 89 TYR A O 1
ATOM 675 N N . GLY A 1 90 ? 1.761 5.758 0.794 1 75.19 90 GLY A N 1
ATOM 676 C CA . GLY A 1 90 ? 2.258 6.809 1.666 1 75.19 90 GLY A CA 1
ATOM 677 C C . GLY A 1 90 ? 2.082 6.496 3.141 1 75.19 90 GLY A C 1
ATOM 678 O O . GLY A 1 90 ? 3.025 6.621 3.924 1 75.19 90 GLY A O 1
ATOM 679 N N . LEU A 1 91 ? 0.919 6.043 3.498 1 69.94 91 LEU A N 1
ATOM 680 C CA . LEU A 1 91 ? 0.617 5.762 4.895 1 69.94 91 LEU A CA 1
ATOM 681 C C . LEU A 1 91 ? 1.43 4.574 5.398 1 69.94 91 LEU A C 1
ATOM 683 O O . LEU A 1 91 ? 1.757 4.5 6.586 1 69.94 91 LEU A O 1
ATOM 687 N N . SER A 1 92 ? 1.835 3.725 4.469 1 70.94 92 SER A N 1
ATOM 688 C CA . SER A 1 92 ? 2.543 2.512 4.867 1 70.94 92 SER A CA 1
ATOM 689 C C . SER A 1 92 ? 4.027 2.785 5.078 1 70.94 92 SER A C 1
ATOM 691 O O . SER A 1 92 ? 4.742 1.959 5.652 1 70.94 92 SER A O 1
ATOM 693 N N . THR A 1 93 ? 4.379 3.938 4.664 1 80.19 93 THR A N 1
ATOM 694 C CA . THR A 1 93 ? 5.805 4.23 4.75 1 80.19 93 THR A CA 1
ATOM 695 C C . THR A 1 93 ? 6.293 4.125 6.191 1 80.19 93 THR A C 1
ATOM 697 O O . THR A 1 93 ? 7.211 3.352 6.488 1 80.19 93 THR A O 1
ATOM 700 N N . MET A 1 94 ? 5.594 4.805 7.102 1 82.06 94 MET A N 1
ATOM 701 C CA . MET A 1 94 ? 6.023 4.75 8.492 1 82.06 94 MET A CA 1
ATOM 702 C C . MET A 1 94 ? 5.703 3.391 9.109 1 82.06 94 MET A C 1
ATOM 704 O O . MET A 1 94 ? 6.445 2.896 9.961 1 82.06 94 MET A O 1
ATOM 708 N N . PHE A 1 95 ? 4.668 2.861 8.648 1 74.94 95 PHE A N 1
ATOM 709 C CA . PHE A 1 95 ? 4.238 1.533 9.07 1 74.94 95 PHE A CA 1
ATOM 710 C C . PHE A 1 95 ? 5.328 0.502 8.805 1 74.94 95 PHE A C 1
ATOM 712 O O . PHE A 1 95 ? 5.508 -0.434 9.586 1 74.94 95 PHE A O 1
ATOM 719 N N . SER A 1 96 ? 5.992 0.752 7.766 1 76.69 96 SER A N 1
ATOM 720 C CA . SER A 1 96 ? 7.004 -0.203 7.324 1 76.69 96 SER A CA 1
ATOM 721 C C . SER A 1 96 ? 8.391 0.193 7.82 1 76.69 96 SER A C 1
ATOM 723 O O . SER A 1 96 ? 9.203 -0.669 8.156 1 76.69 96 SER A O 1
ATOM 725 N N . ALA A 1 97 ? 8.648 1.426 7.852 1 84.62 97 ALA A N 1
ATOM 726 C CA . ALA A 1 97 ? 9.977 1.918 8.195 1 84.62 97 ALA A CA 1
ATOM 727 C C . ALA A 1 97 ? 10.273 1.694 9.68 1 84.62 97 ALA A C 1
ATOM 729 O O . ALA A 1 97 ? 11.391 1.309 10.039 1 84.62 97 ALA A O 1
ATOM 730 N N . ILE A 1 98 ? 9.328 1.876 10.547 1 89.31 98 ILE A N 1
ATOM 731 C CA . ILE A 1 98 ? 9.555 1.807 11.984 1 89.31 98 ILE A CA 1
ATOM 732 C C . ILE A 1 98 ? 9.969 0.388 12.375 1 89.31 98 ILE A C 1
ATOM 734 O O . ILE A 1 98 ? 11.039 0.182 12.961 1 89.31 98 ILE A O 1
ATOM 738 N N . PRO A 1 99 ? 9.219 -0.599 11.992 1 84.38 99 PRO A N 1
ATOM 739 C CA . PRO A 1 99 ? 9.625 -1.945 12.398 1 84.38 99 PRO A CA 1
ATOM 740 C C . PRO A 1 99 ? 10.883 -2.426 11.664 1 84.38 99 PRO A C 1
ATOM 742 O O . PRO A 1 99 ? 11.477 -3.432 12.055 1 84.38 99 PRO A O 1
ATOM 745 N N . ALA A 1 100 ? 11.203 -1.795 10.57 1 81.56 100 ALA A N 1
ATOM 746 C CA . ALA A 1 100 ? 12.453 -2.141 9.906 1 81.56 100 ALA A CA 1
ATOM 747 C C . ALA A 1 100 ? 13.656 -1.779 10.773 1 81.56 100 ALA A C 1
ATOM 749 O O . ALA A 1 100 ? 14.703 -2.42 10.695 1 81.56 100 ALA A O 1
ATOM 750 N N . PHE A 1 101 ? 13.484 -0.823 11.641 1 87.62 101 PHE A N 1
ATOM 751 C CA . PHE A 1 101 ? 14.625 -0.333 12.414 1 87.62 101 PHE A CA 1
ATOM 752 C C . PHE A 1 101 ? 14.453 -0.657 13.891 1 87.62 101 PHE A C 1
ATOM 754 O O . PHE A 1 101 ? 15.43 -0.73 14.633 1 87.62 101 PHE A O 1
ATOM 761 N N . CYS A 1 102 ? 13.234 -0.742 14.336 1 88.94 102 CYS A N 1
ATOM 762 C CA . CYS A 1 102 ? 12.945 -0.963 15.75 1 88.94 102 CYS A CA 1
ATOM 763 C C . CYS A 1 102 ? 12.359 -2.35 15.977 1 88.94 102 CYS A C 1
ATOM 765 O O . CYS A 1 102 ? 11.477 -2.781 15.234 1 88.94 102 CYS A O 1
ATOM 767 N N . LYS A 1 103 ? 12.812 -2.973 17 1 84.5 103 LYS A N 1
ATOM 768 C CA . LYS A 1 103 ? 12.352 -4.316 17.328 1 84.5 103 LYS A CA 1
ATOM 769 C C . LYS A 1 103 ? 12.156 -4.484 18.828 1 84.5 103 LYS A C 1
ATOM 771 O O . LYS A 1 103 ? 12.375 -3.543 19.594 1 84.5 103 LYS A O 1
ATOM 776 N N . LYS A 1 104 ? 11.734 -5.738 19.156 1 87.5 104 LYS A N 1
ATOM 777 C CA . LYS A 1 104 ? 11.578 -6.059 20.578 1 87.5 104 LYS A CA 1
ATOM 778 C C . LYS A 1 104 ? 12.867 -5.785 21.344 1 87.5 104 LYS A C 1
ATOM 780 O O . LYS A 1 104 ? 13.953 -6.191 20.922 1 87.5 104 LYS A O 1
ATOM 785 N N . GLY A 1 105 ? 12.766 -5.059 22.453 1 90.81 105 GLY A N 1
ATOM 786 C CA . GLY A 1 105 ? 13.922 -4.691 23.25 1 90.81 105 GLY A CA 1
ATOM 787 C C . GLY A 1 105 ? 14.32 -3.234 23.078 1 90.81 105 GLY A C 1
ATOM 788 O O . GLY A 1 105 ? 14.969 -2.664 23.969 1 90.81 105 GLY A O 1
ATOM 789 N N . ASP A 1 106 ? 13.945 -2.625 21.969 1 94.12 106 ASP A N 1
ATOM 790 C CA . ASP A 1 106 ? 14.227 -1.213 21.734 1 94.12 106 ASP A CA 1
ATOM 791 C C . ASP A 1 106 ? 13.188 -0.325 22.406 1 94.12 106 ASP A C 1
ATOM 793 O O . ASP A 1 106 ? 12.133 -0.805 22.828 1 94.12 106 ASP A O 1
ATOM 797 N N . VAL A 1 107 ? 13.586 0.959 22.562 1 96.5 107 VAL A N 1
ATOM 798 C CA . VAL A 1 107 ? 12.672 1.923 23.172 1 96.5 107 VAL A CA 1
ATOM 799 C C . VAL A 1 107 ? 12.367 3.043 22.172 1 96.5 107 VAL A C 1
ATOM 801 O O . VAL A 1 107 ? 13.281 3.588 21.547 1 96.5 107 VAL A O 1
ATOM 804 N N . ILE A 1 108 ? 11.117 3.316 22.016 1 98 108 ILE A N 1
ATOM 805 C CA . ILE A 1 108 ? 10.672 4.418 21.172 1 98 108 ILE A CA 1
ATOM 806 C C . ILE A 1 108 ? 9.922 5.445 22 1 98 108 ILE A C 1
ATOM 808 O O . ILE A 1 108 ? 8.953 5.102 22.703 1 98 108 ILE A O 1
ATOM 812 N N . VAL A 1 109 ? 10.391 6.648 22 1 98.62 109 VAL A N 1
ATOM 813 C CA . VAL A 1 109 ? 9.664 7.781 22.562 1 98.62 109 VAL A CA 1
ATOM 814 C C . VAL A 1 109 ? 8.914 8.516 21.469 1 98.62 109 VAL A C 1
ATOM 816 O O . VAL A 1 109 ? 9.523 9.141 20.594 1 98.62 109 VAL A O 1
ATOM 819 N N . ALA A 1 110 ? 7.613 8.438 21.469 1 98.56 110 ALA A N 1
ATOM 820 C CA . ALA A 1 110 ? 6.797 9 20.406 1 98.56 110 ALA A CA 1
ATOM 821 C C . ALA A 1 110 ? 5.906 10.125 20.922 1 98.56 110 ALA A C 1
ATOM 823 O O . ALA A 1 110 ? 5.461 10.094 22.062 1 98.56 110 ALA A O 1
ATOM 824 N N . ASP A 1 111 ? 5.699 11.125 20.125 1 98.69 111 ASP A N 1
ATOM 825 C CA . ASP A 1 111 ? 4.711 12.148 20.453 1 98.69 111 ASP A CA 1
ATOM 826 C C . ASP A 1 111 ? 3.307 11.555 20.516 1 98.69 111 ASP A C 1
ATOM 828 O O . ASP A 1 111 ? 2.918 10.758 19.656 1 98.69 111 ASP A O 1
ATOM 832 N N . GLU A 1 112 ? 2.545 11.93 21.406 1 97.62 112 GLU A N 1
ATOM 833 C CA . GLU A 1 112 ? 1.224 11.336 21.594 1 97.62 112 GLU A CA 1
ATOM 834 C C . GLU A 1 112 ? 0.261 11.789 20.5 1 97.62 112 GLU A C 1
ATOM 836 O O . GLU A 1 112 ? -0.811 11.203 20.328 1 97.62 112 GLU A O 1
ATOM 841 N N . GLY A 1 113 ? 0.611 12.805 19.734 1 96.75 113 GLY A N 1
ATOM 842 C CA . GLY A 1 113 ? -0.259 13.328 18.688 1 96.75 113 GLY A CA 1
ATOM 843 C C . GLY A 1 113 ? 0.013 12.727 17.328 1 96.75 113 GLY A C 1
ATOM 844 O O . GLY A 1 113 ? -0.588 13.133 16.328 1 96.75 113 GLY A O 1
ATOM 845 N N . VAL A 1 114 ? 0.873 11.711 17.219 1 95.19 114 VAL A N 1
ATOM 846 C CA . VAL A 1 114 ? 1.232 11.141 15.93 1 95.19 114 VAL A CA 1
ATOM 847 C C . VAL A 1 114 ? 0.01 10.477 15.297 1 95.19 114 VAL A C 1
ATOM 849 O O . VAL A 1 114 ? -0.877 10 16 1 95.19 114 VAL A O 1
ATOM 852 N N . HIS A 1 115 ? -0.038 10.5 14.031 1 89.31 115 HIS A N 1
ATOM 853 C CA . HIS A 1 115 ? -1.201 9.977 13.32 1 89.31 115 HIS A CA 1
ATOM 854 C C . HIS A 1 115 ? -1.239 8.453 13.367 1 89.31 115 HIS A C 1
ATOM 856 O O . HIS A 1 115 ? -0.259 7.816 13.758 1 89.31 115 HIS A O 1
ATOM 862 N N . TRP A 1 116 ? -2.23 7.93 12.938 1 82.88 116 TRP A N 1
ATOM 863 C CA . TRP A 1 116 ? -2.553 6.512 13.07 1 82.88 116 TRP A CA 1
ATOM 864 C C . TRP A 1 116 ? -1.513 5.645 12.375 1 82.88 116 TRP A C 1
ATOM 866 O O . TRP A 1 116 ? -1.174 4.562 12.852 1 82.88 116 TRP A O 1
ATOM 876 N N . GLY A 1 117 ? -1.084 6.039 11.156 1 81.25 117 GLY A N 1
ATOM 877 C CA . GLY A 1 117 ? -0.048 5.297 10.453 1 81.25 117 GLY A CA 1
ATOM 878 C C . GLY A 1 117 ? 1.197 5.074 11.289 1 81.25 117 GLY A C 1
ATOM 879 O O . GLY A 1 117 ? 1.773 3.984 11.281 1 81.25 117 GLY A O 1
ATOM 880 N N . ILE A 1 118 ? 1.604 6.062 11.969 1 90.19 118 ILE A N 1
ATOM 881 C CA . ILE A 1 118 ? 2.771 5.953 12.844 1 90.19 118 ILE A CA 1
ATOM 882 C C . ILE A 1 118 ? 2.449 5.039 14.023 1 90.19 118 ILE A C 1
ATOM 884 O O . ILE A 1 118 ? 3.262 4.191 14.398 1 90.19 118 ILE A O 1
ATOM 888 N N . GLN A 1 119 ? 1.269 5.16 14.625 1 88.69 119 GLN A N 1
ATOM 889 C CA . GLN A 1 119 ? 0.865 4.312 15.742 1 88.69 119 GLN A CA 1
ATOM 890 C C . GLN A 1 119 ? 0.963 2.836 15.375 1 88.69 119 GLN A C 1
ATOM 892 O O . GLN A 1 119 ? 1.416 2.02 16.188 1 88.69 119 GLN A O 1
ATOM 897 N N . ASN A 1 120 ? 0.559 2.557 14.242 1 78.62 120 ASN A N 1
ATOM 898 C CA . ASN A 1 120 ? 0.608 1.167 13.797 1 78.62 120 ASN A CA 1
ATOM 899 C C . ASN A 1 120 ? 2.045 0.67 13.672 1 78.62 120 ASN A C 1
ATOM 901 O O . ASN A 1 120 ? 2.342 -0.477 14.008 1 78.62 120 ASN A O 1
ATOM 905 N N . GLY A 1 121 ? 2.867 1.503 13.047 1 83.81 121 GLY A N 1
ATOM 906 C CA . GLY A 1 121 ? 4.273 1.145 12.984 1 83.81 121 GLY A CA 1
ATOM 907 C C . GLY A 1 121 ? 4.891 0.899 14.344 1 83.81 121 GLY A C 1
ATOM 908 O O . GLY A 1 121 ? 5.707 -0.008 14.516 1 83.81 121 GLY A O 1
ATOM 909 N N . LEU A 1 122 ? 4.492 1.725 15.305 1 90.25 122 LEU A N 1
ATOM 910 C CA . LEU A 1 122 ? 4.973 1.555 16.672 1 90.25 122 LEU A CA 1
ATOM 911 C C . LEU A 1 122 ? 4.559 0.197 17.234 1 90.25 122 LEU A C 1
ATOM 913 O O . LEU A 1 122 ? 5.383 -0.523 17.797 1 90.25 122 LEU A O 1
ATOM 917 N N . GLN A 1 123 ? 3.33 -0.154 17.031 1 82.12 123 GLN A N 1
ATOM 918 C CA . GLN A 1 123 ? 2.807 -1.42 17.531 1 82.12 123 GLN A CA 1
ATOM 919 C C . GLN A 1 123 ? 3.492 -2.605 16.859 1 82.12 123 GLN A C 1
ATOM 921 O O . GLN A 1 123 ? 3.83 -3.59 17.516 1 82.12 123 GLN A O 1
ATOM 926 N N . LEU A 1 124 ? 3.691 -2.508 15.633 1 74.94 124 LEU A N 1
ATOM 927 C CA . LEU A 1 124 ? 4.27 -3.6 14.859 1 74.94 124 LEU A CA 1
ATOM 928 C C . LEU A 1 124 ? 5.73 -3.822 15.234 1 74.94 124 LEU A C 1
ATOM 930 O O . LEU A 1 124 ? 6.254 -4.926 15.086 1 74.94 124 LEU A O 1
ATOM 934 N N . SER A 1 125 ? 6.379 -2.84 15.672 1 82.94 125 SER A N 1
ATOM 935 C CA . SER A 1 125 ? 7.789 -2.945 16.031 1 82.94 125 SER A CA 1
ATOM 936 C C . SER A 1 125 ? 7.988 -3.828 17.25 1 82.94 125 SER A C 1
ATOM 938 O O . SER A 1 125 ? 9.086 -4.332 17.5 1 82.94 125 SER A O 1
ATOM 940 N N . ARG A 1 126 ? 6.934 -3.883 18.109 1 83 126 ARG A N 1
ATOM 941 C CA . ARG A 1 126 ? 6.969 -4.617 19.375 1 83 126 ARG A CA 1
ATOM 942 C C . ARG A 1 126 ? 7.977 -3.998 20.344 1 83 126 ARG A C 1
ATOM 944 O O . ARG A 1 126 ? 8.391 -4.641 21.312 1 83 126 ARG A O 1
ATOM 951 N N . SER A 1 127 ? 8.375 -2.842 20.078 1 92.81 127 SER A N 1
ATOM 952 C CA . SER A 1 127 ? 9.258 -2.096 20.969 1 92.81 127 SER A CA 1
ATOM 953 C C . SER A 1 127 ? 8.5 -1.576 22.188 1 92.81 127 SER A C 1
ATOM 955 O O . SER A 1 127 ? 7.27 -1.633 22.234 1 92.81 127 SER A O 1
ATOM 957 N N . THR A 1 128 ? 9.266 -1.203 23.203 1 95.06 128 THR A N 1
ATOM 958 C CA . THR A 1 128 ? 8.664 -0.445 24.297 1 95.06 128 THR A CA 1
ATOM 959 C C . THR A 1 128 ? 8.336 0.977 23.844 1 95.06 128 THR A C 1
ATOM 961 O O . THR A 1 128 ? 9.227 1.731 23.453 1 95.06 128 THR A O 1
ATOM 964 N N . ILE A 1 129 ? 7.094 1.272 23.906 1 96.81 129 ILE A N 1
ATOM 965 C CA . ILE A 1 129 ? 6.648 2.584 23.438 1 96.81 129 ILE A CA 1
ATOM 966 C C . ILE A 1 129 ? 6.359 3.48 24.641 1 96.81 129 ILE A C 1
ATOM 968 O O . ILE A 1 129 ? 5.594 3.105 25.547 1 96.81 129 ILE A O 1
ATOM 972 N N . VAL A 1 130 ? 6.938 4.578 24.734 1 97.75 130 VAL A N 1
ATOM 973 C CA . VAL A 1 130 ? 6.66 5.602 25.734 1 97.75 130 VAL A CA 1
ATOM 974 C C . VAL A 1 130 ? 6.207 6.891 25.047 1 97.75 130 VAL A C 1
ATOM 976 O O . VAL A 1 130 ? 6.91 7.422 24.188 1 97.75 130 VAL A O 1
ATOM 979 N N . TYR A 1 131 ? 5.109 7.367 25.422 1 98.12 131 TYR A N 1
ATOM 980 C CA . TYR A 1 131 ? 4.602 8.602 24.828 1 98.12 131 TYR A CA 1
ATOM 981 C C . TYR A 1 131 ? 4.98 9.812 25.672 1 98.12 131 TYR A C 1
ATOM 983 O O . TYR A 1 131 ? 4.961 9.75 26.906 1 98.12 131 TYR A O 1
ATOM 991 N N . PHE A 1 132 ? 5.332 10.859 25.047 1 98.5 132 PHE A N 1
ATOM 992 C CA . PHE A 1 132 ? 5.43 12.148 25.719 1 98.5 132 PHE A CA 1
ATOM 993 C C . PHE A 1 132 ? 4.289 13.07 25.297 1 98.5 132 PHE A C 1
ATOM 995 O O . PHE A 1 132 ? 3.65 12.844 24.266 1 98.5 132 PHE A O 1
ATOM 1002 N N . LYS A 1 133 ? 4.055 14.117 26.062 1 98.38 133 LYS A N 1
ATOM 1003 C CA . LYS A 1 133 ? 2.943 15.023 25.812 1 98.38 133 LYS A CA 1
ATOM 1004 C C . LYS A 1 133 ? 3.123 15.766 24.484 1 98.38 133 LYS A C 1
ATOM 1006 O O . LYS A 1 133 ? 4.234 16.188 24.156 1 98.38 133 LYS A O 1
ATOM 1011 N N . HIS A 1 134 ? 2.059 15.938 23.797 1 98.38 134 HIS A N 1
ATOM 1012 C CA . HIS A 1 134 ? 2.051 16.469 22.438 1 98.38 134 HIS A CA 1
ATOM 1013 C C . HIS A 1 134 ? 2.803 17.781 22.344 1 98.38 134 HIS A C 1
ATOM 1015 O O . HIS A 1 134 ? 2.434 18.766 23.016 1 98.38 134 HIS A O 1
ATOM 1021 N N . ASN A 1 135 ? 3.824 17.75 21.562 1 98.25 135 ASN A N 1
ATOM 1022 C CA . ASN A 1 135 ? 4.621 18.922 21.188 1 98.25 135 ASN A CA 1
ATOM 1023 C C . ASN A 1 135 ? 5.184 19.625 22.438 1 98.25 135 ASN A C 1
ATOM 1025 O O . ASN A 1 135 ? 5.41 20.828 22.406 1 98.25 135 ASN A O 1
ATOM 1029 N N . ASP A 1 136 ? 5.363 18.906 23.484 1 98.56 136 ASP A N 1
ATOM 1030 C CA . ASP A 1 136 ? 5.867 19.406 24.75 1 98.56 136 ASP A CA 1
ATOM 1031 C C . ASP A 1 136 ? 7.316 18.984 24.984 1 98.56 136 ASP A C 1
ATOM 1033 O O . ASP A 1 136 ? 7.582 17.859 25.422 1 98.56 136 ASP A O 1
ATOM 1037 N N . MET A 1 137 ? 8.211 19.891 24.875 1 98.5 137 MET A N 1
ATOM 1038 C CA . MET A 1 137 ? 9.633 19.578 24.906 1 98.5 137 MET A CA 1
ATOM 1039 C C . MET A 1 137 ? 10.086 19.297 26.344 1 98.5 137 MET A C 1
ATOM 1041 O O . MET A 1 137 ? 11.031 18.531 26.562 1 98.5 137 MET A O 1
ATOM 1045 N N . GLU A 1 138 ? 9.406 19.875 27.281 1 98.69 138 GLU A N 1
ATOM 1046 C CA . GLU A 1 138 ? 9.719 19.531 28.672 1 98.69 138 GLU A CA 1
ATOM 1047 C C . GLU A 1 138 ? 9.32 18.094 28.984 1 98.69 138 GLU A C 1
ATOM 1049 O O . GLU A 1 138 ? 10.062 17.375 29.672 1 98.69 138 GLU A O 1
ATOM 1054 N N . SER A 1 139 ? 8.18 17.719 28.531 1 98.75 139 SER A N 1
ATOM 1055 C CA . SER A 1 139 ? 7.758 16.328 28.672 1 98.75 139 SER A CA 1
ATOM 1056 C C . SER A 1 139 ? 8.727 15.383 27.969 1 98.75 139 SER A C 1
ATOM 1058 O O . SER A 1 139 ? 9.07 14.328 28.516 1 98.75 139 SER A O 1
ATOM 1060 N N . LEU A 1 140 ? 9.133 15.727 26.766 1 98.81 140 LEU A N 1
ATOM 1061 C CA . LEU A 1 140 ? 10.109 14.914 26.031 1 98.81 140 LEU A CA 1
ATOM 1062 C C . LEU A 1 140 ? 11.406 14.797 26.828 1 98.81 140 LEU A C 1
ATOM 1064 O O . LEU A 1 140 ? 11.922 13.688 27.016 1 98.81 140 LEU A O 1
ATOM 1068 N N . ARG A 1 141 ? 11.898 15.891 27.281 1 98.69 141 ARG A N 1
ATOM 1069 C CA . ARG A 1 141 ? 13.148 15.906 28.031 1 98.69 141 ARG A CA 1
ATOM 1070 C C . ARG A 1 141 ? 13.07 14.992 29.25 1 98.69 141 ARG A C 1
ATOM 1072 O O . ARG A 1 141 ? 13.969 14.18 29.469 1 98.69 141 ARG A O 1
ATOM 1079 N N . LYS A 1 142 ? 12.023 15.117 30.031 1 98.62 142 LYS A N 1
ATOM 1080 C CA . LYS A 1 142 ? 11.844 14.297 31.234 1 98.62 142 LYS A CA 1
ATOM 1081 C C . LYS A 1 142 ? 11.797 12.812 30.891 1 98.62 142 LYS A C 1
ATOM 1083 O O . LYS A 1 142 ? 12.352 11.984 31.609 1 98.62 142 LYS A O 1
ATOM 1088 N N . THR A 1 143 ? 11.086 12.555 29.844 1 98.5 143 THR A N 1
ATOM 1089 C CA . THR A 1 143 ? 10.953 11.172 29.406 1 98.5 143 THR A CA 1
ATOM 1090 C C . THR A 1 143 ? 12.305 10.602 29 1 98.5 143 THR A C 1
ATOM 1092 O O . THR A 1 143 ? 12.656 9.477 29.375 1 98.5 143 THR A O 1
ATOM 1095 N N . LEU A 1 144 ? 13.094 11.352 28.188 1 98.06 144 LEU A N 1
ATOM 1096 C CA . LEU A 1 144 ? 14.406 10.898 27.75 1 98.06 144 LEU A CA 1
ATOM 1097 C C . LEU A 1 144 ? 15.344 10.703 28.938 1 98.06 144 LEU A C 1
ATOM 1099 O O . LEU A 1 144 ? 16.094 9.727 28.984 1 98.06 144 LEU A O 1
ATOM 1103 N N . GLU A 1 145 ? 15.281 11.609 29.828 1 96.81 145 GLU A N 1
ATOM 1104 C CA . GLU A 1 145 ? 16.125 11.531 31.016 1 96.81 145 GLU A CA 1
ATOM 1105 C C . GLU A 1 145 ? 15.812 10.273 31.828 1 96.81 145 GLU A C 1
ATOM 1107 O O . GLU A 1 145 ? 16.719 9.57 32.281 1 96.81 145 GLU A O 1
ATOM 1112 N N . LYS A 1 146 ? 14.57 10.023 32.031 1 96.56 146 LYS A N 1
ATOM 1113 C CA . LYS A 1 146 ? 14.148 8.852 32.812 1 96.56 146 LYS A CA 1
ATOM 1114 C C . LYS A 1 146 ? 14.633 7.562 32.156 1 96.56 146 LYS A C 1
ATOM 1116 O O . LYS A 1 146 ? 15.164 6.68 32.812 1 96.56 146 LYS A O 1
ATOM 1121 N N . ILE A 1 147 ? 14.453 7.457 30.844 1 95.12 147 ILE A N 1
ATOM 1122 C CA . ILE A 1 147 ? 14.828 6.258 30.109 1 95.12 147 ILE A CA 1
ATOM 1123 C C . ILE A 1 147 ? 16.344 6.07 30.156 1 95.12 147 ILE A C 1
ATOM 1125 O O . ILE A 1 147 ? 16.828 4.945 30.312 1 95.12 147 ILE A O 1
ATOM 1129 N N . THR A 1 148 ? 17.047 7.176 30.031 1 92.88 148 THR A N 1
ATOM 1130 C CA . THR A 1 148 ? 18.5 7.121 30.062 1 92.88 148 THR A CA 1
ATOM 1131 C C . THR A 1 148 ? 19 6.652 31.438 1 92.88 148 THR A C 1
ATOM 1133 O O . THR A 1 148 ? 19.938 5.871 31.531 1 92.88 148 THR A O 1
ATOM 1136 N N . GLN A 1 149 ? 18.375 7.059 32.438 1 91.12 149 GLN A N 1
ATOM 1137 C CA . GLN A 1 149 ? 18.75 6.68 33.781 1 91.12 149 GLN A CA 1
ATOM 1138 C C . GLN A 1 149 ? 18.453 5.207 34.062 1 91.12 149 GLN A C 1
ATOM 1140 O O . GLN A 1 149 ? 19.219 4.523 34.75 1 91.12 149 GLN A O 1
ATOM 1145 N N . GLU A 1 150 ? 17.391 4.777 33.562 1 87.44 150 GLU A N 1
ATOM 1146 C CA . GLU A 1 150 ? 16.969 3.4 33.781 1 87.44 150 GLU A CA 1
ATOM 1147 C C . GLU A 1 150 ? 17.766 2.422 32.938 1 87.44 150 GLU A C 1
ATOM 1149 O O . GLU A 1 150 ? 17.875 1.239 33.281 1 87.44 150 GLU A O 1
ATOM 1154 N N . ASN A 1 151 ? 18.234 2.895 31.906 1 77.69 151 ASN A N 1
ATOM 1155 C CA . ASN A 1 151 ? 18.906 1.991 30.984 1 77.69 151 ASN A CA 1
ATOM 1156 C C . ASN A 1 151 ? 20.406 2.246 30.953 1 77.69 151 ASN A C 1
ATOM 1158 O O . ASN A 1 151 ? 21.062 1.998 29.938 1 77.69 151 ASN A O 1
ATOM 1162 N N . LYS A 1 152 ? 20.906 2.756 31.891 1 67.31 152 LYS A N 1
ATOM 1163 C CA . LYS A 1 152 ? 22.328 3.035 31.938 1 67.31 152 LYS A CA 1
ATOM 1164 C C . LYS A 1 152 ? 23.156 1.772 31.688 1 67.31 152 LYS A C 1
ATOM 1166 O O . LYS A 1 152 ? 24.25 1.842 31.141 1 67.31 152 LYS A O 1
ATOM 1171 N N . ARG A 1 153 ? 22.656 0.725 32.031 1 53.75 153 ARG A N 1
ATOM 1172 C CA . ARG A 1 153 ? 23.484 -0.467 31.906 1 53.75 153 ARG A CA 1
ATOM 1173 C C . ARG A 1 153 ? 23.25 -1.174 30.578 1 53.75 153 ARG A C 1
ATOM 1175 O O . ARG A 1 153 ? 24 -2.094 30.219 1 53.75 153 ARG A O 1
ATOM 1182 N N . ALA A 1 154 ? 22.234 -0.791 29.969 1 55.06 154 ALA A N 1
ATOM 1183 C CA . ALA A 1 154 ? 21.859 -1.597 28.812 1 55.06 154 ALA A CA 1
ATOM 1184 C C . ALA A 1 154 ? 22.453 -1.025 27.531 1 55.06 154 ALA A C 1
ATOM 1186 O O . ALA A 1 154 ? 21.922 -0.073 26.953 1 55.06 154 ALA A O 1
ATOM 1187 N N . GLU A 1 155 ? 23.719 -1.188 27.266 1 58.84 155 GLU A N 1
ATOM 1188 C CA . GLU A 1 155 ? 24.5 -0.677 26.141 1 58.84 155 GLU A CA 1
ATOM 1189 C C . GLU A 1 155 ? 23.891 -1.114 24.812 1 58.84 155 GLU A C 1
ATOM 1191 O O . GLU A 1 155 ? 24.125 -0.483 23.781 1 58.84 155 GLU A O 1
ATOM 1196 N N . LYS A 1 156 ? 22.875 -1.896 24.906 1 68.06 156 LYS A N 1
ATOM 1197 C CA . LYS A 1 156 ? 22.531 -2.523 23.641 1 68.06 156 LYS A CA 1
ATOM 1198 C C . LYS A 1 156 ? 21.125 -2.139 23.203 1 68.06 156 LYS A C 1
ATOM 1200 O O . LYS A 1 156 ? 20.641 -2.592 22.156 1 68.06 156 LYS A O 1
ATOM 1205 N N . VAL A 1 157 ? 20.641 -1.116 23.922 1 84.12 157 VAL A N 1
ATOM 1206 C CA . VAL A 1 157 ? 19.25 -0.808 23.594 1 84.12 157 VAL A CA 1
ATOM 1207 C C . VAL A 1 157 ? 19.203 0.354 22.609 1 84.12 157 VAL A C 1
ATOM 1209 O O . VAL A 1 157 ? 19.812 1.402 22.844 1 84.12 157 VAL A O 1
ATOM 1212 N N . ARG A 1 158 ? 18.656 0.196 21.516 1 92.5 158 ARG A N 1
ATOM 1213 C CA . ARG A 1 158 ? 18.453 1.296 20.578 1 92.5 158 ARG A CA 1
ATOM 1214 C C . ARG A 1 158 ? 17.266 2.166 21 1 92.5 158 ARG A C 1
ATOM 1216 O O . ARG A 1 158 ? 16.266 1.657 21.5 1 92.5 158 ARG A O 1
ATOM 1223 N N . ARG A 1 159 ? 17.516 3.441 20.906 1 95.69 159 ARG A N 1
ATOM 1224 C CA . ARG A 1 159 ? 16.547 4.43 21.359 1 95.69 159 ARG A CA 1
ATOM 1225 C C . ARG A 1 159 ? 16.156 5.379 20.234 1 95.69 159 ARG A C 1
ATOM 1227 O O . ARG A 1 159 ? 17.016 5.918 19.547 1 95.69 159 ARG A O 1
ATOM 1234 N N . TYR A 1 160 ? 14.836 5.598 20.156 1 97.69 160 TYR A N 1
ATOM 1235 C CA . TYR A 1 160 ? 14.336 6.418 19.047 1 97.69 160 TYR A CA 1
ATOM 1236 C C . TYR A 1 160 ? 13.336 7.453 19.547 1 97.69 160 TYR A C 1
ATOM 1238 O O . TYR A 1 160 ? 12.617 7.215 20.531 1 97.69 160 TYR A O 1
ATOM 1246 N N . ILE A 1 161 ? 13.383 8.57 18.938 1 98.69 161 ILE A N 1
ATOM 1247 C CA . ILE A 1 161 ? 12.32 9.57 19.031 1 98.69 161 ILE A CA 1
ATOM 1248 C C . ILE A 1 161 ? 11.523 9.594 17.734 1 98.69 161 ILE A C 1
ATOM 1250 O O . ILE A 1 161 ? 12.109 9.664 16.641 1 98.69 161 ILE A O 1
ATOM 1254 N N . VAL A 1 162 ? 10.211 9.508 17.766 1 98.44 162 VAL A N 1
ATOM 1255 C CA . VAL A 1 162 ? 9.359 9.539 16.578 1 98.44 162 VAL A CA 1
ATOM 1256 C C . VAL A 1 162 ? 8.438 10.75 16.641 1 98.44 162 VAL A C 1
ATOM 1258 O O . VAL A 1 162 ? 7.668 10.906 17.594 1 98.44 162 VAL A O 1
ATOM 1261 N N . VAL A 1 163 ? 8.477 11.609 15.633 1 98.62 163 VAL A N 1
ATOM 1262 C CA . VAL A 1 163 ? 7.652 12.812 15.578 1 98.62 163 VAL A CA 1
ATOM 1263 C C . VAL A 1 163 ? 7.215 13.07 14.141 1 98.62 163 VAL A C 1
ATOM 1265 O O . VAL A 1 163 ? 7.758 12.484 13.203 1 98.62 163 VAL A O 1
ATOM 1268 N N . GLU A 1 164 ? 6.203 13.859 13.969 1 98.19 164 GLU A N 1
ATOM 1269 C CA . GLU A 1 164 ? 5.828 14.445 12.688 1 98.19 164 GLU A CA 1
ATOM 1270 C C . GLU A 1 164 ? 6.328 15.883 12.578 1 98.19 164 GLU A C 1
ATOM 1272 O O . GLU A 1 164 ? 6.332 16.625 13.562 1 98.19 164 GLU A O 1
ATOM 1277 N N . ALA A 1 165 ? 6.75 16.234 11.391 1 98.75 165 ALA A N 1
ATOM 1278 C CA . ALA A 1 165 ? 7.125 17.641 11.188 1 98.75 165 ALA A CA 1
ATOM 1279 C C . ALA A 1 165 ? 5.926 18.562 11.391 1 98.75 165 ALA A C 1
ATOM 1281 O O . ALA A 1 165 ? 5.98 19.5 12.188 1 98.75 165 ALA A O 1
ATOM 1282 N N . VAL A 1 166 ? 4.895 18.359 10.617 1 98.62 166 VAL A N 1
ATOM 1283 C CA . VAL A 1 166 ? 3.57 18.938 10.812 1 98.62 166 VAL A CA 1
ATOM 1284 C C . VAL A 1 166 ? 2.578 17.844 11.203 1 98.62 166 VAL A C 1
ATOM 1286 O O . VAL A 1 166 ? 2.301 16.938 10.422 1 98.62 166 VAL A O 1
ATOM 1289 N N . TYR A 1 167 ? 2.062 17.969 12.422 1 97.56 167 TYR A N 1
ATOM 1290 C CA . TYR A 1 167 ? 1.201 16.922 12.953 1 97.56 167 TYR A CA 1
ATOM 1291 C C . TYR A 1 167 ? -0.155 16.938 12.258 1 97.56 167 TYR A C 1
ATOM 1293 O O . TYR A 1 167 ? -0.865 17.938 12.281 1 97.56 167 TYR A O 1
ATOM 1301 N N . GLN A 1 168 ? -0.506 15.789 11.719 1 93.38 168 GLN A N 1
ATOM 1302 C CA . GLN A 1 168 ? -1.772 15.625 11.016 1 93.38 168 GLN A CA 1
ATOM 1303 C C . GLN A 1 168 ? -2.957 15.883 11.938 1 93.38 168 GLN A C 1
ATOM 1305 O O . GLN A 1 168 ? -3.982 16.422 11.508 1 93.38 168 GLN A O 1
ATOM 1310 N N . ASN A 1 169 ? -2.826 15.602 13.195 1 94.62 169 ASN A N 1
ATOM 1311 C CA . ASN A 1 169 ? -3.945 15.609 14.133 1 94.62 169 ASN A CA 1
ATOM 1312 C C . ASN A 1 169 ? -4.062 16.953 14.852 1 94.62 169 ASN A C 1
ATOM 1314 O O . ASN A 1 169 ? -4.98 17.156 15.656 1 94.62 169 ASN A O 1
ATOM 1318 N N . SER A 1 170 ? -3.156 17.906 14.602 1 97.06 170 SER A N 1
ATOM 1319 C CA . SER A 1 170 ? -3.248 19.172 15.328 1 97.06 170 SER A CA 1
ATOM 1320 C C . SER A 1 170 ? -2.834 20.344 14.453 1 97.06 170 SER A C 1
ATOM 1322 O O . SER A 1 170 ? -3.133 21.5 14.766 1 97.06 170 SER A O 1
ATOM 1324 N N . GLY A 1 171 ? -2.109 20.062 13.414 1 97.75 171 GLY A N 1
ATOM 1325 C CA . GLY A 1 171 ? -1.569 21.141 12.602 1 97.75 171 GLY A CA 1
ATOM 1326 C C . GLY A 1 171 ? -0.387 21.828 13.25 1 97.75 171 GLY A C 1
ATOM 1327 O O . GLY A 1 171 ? 0.173 22.781 12.68 1 97.75 171 GLY A O 1
ATOM 1328 N N . GLN A 1 172 ? 0.035 21.359 14.375 1 98.56 172 GLN A N 1
ATOM 1329 C CA . GLN A 1 172 ? 1.194 21.953 15.039 1 98.56 172 GLN A CA 1
ATOM 1330 C C . GLN A 1 172 ? 2.492 21.516 14.367 1 98.56 172 GLN A C 1
ATOM 1332 O O . GLN A 1 172 ? 2.543 20.469 13.727 1 98.56 172 GLN A O 1
ATOM 1337 N N . ILE A 1 173 ? 3.508 22.312 14.508 1 98.75 173 ILE A N 1
ATOM 1338 C CA . ILE A 1 173 ? 4.82 22.031 13.938 1 98.75 173 ILE A CA 1
ATOM 1339 C C . ILE A 1 173 ? 5.797 21.656 15.047 1 98.75 173 ILE A C 1
ATOM 1341 O O . ILE A 1 173 ? 5.844 22.328 16.094 1 98.75 173 ILE A O 1
ATOM 1345 N N . SER A 1 174 ? 6.516 20.641 14.867 1 98.62 174 SER A N 1
ATOM 1346 C CA . SER A 1 174 ? 7.469 20.172 15.859 1 98.62 174 SER A CA 1
ATOM 1347 C C . SER A 1 174 ? 8.656 21.109 15.984 1 98.62 174 SER A C 1
ATOM 1349 O O . SER A 1 174 ? 9.188 21.578 14.969 1 98.62 174 SER A O 1
ATOM 1351 N N . PRO A 1 175 ? 9.047 21.422 17.234 1 98.5 175 PRO A N 1
ATOM 1352 C CA . PRO A 1 175 ? 10.273 22.203 17.406 1 98.5 175 PRO A CA 1
ATOM 1353 C C . PRO A 1 175 ? 11.539 21.391 17.172 1 98.5 175 PRO A C 1
ATOM 1355 O O . PRO A 1 175 ? 12.188 20.969 18.141 1 98.5 175 PRO A O 1
ATOM 1358 N N . LEU A 1 176 ? 11.953 21.297 15.945 1 98.62 176 LEU A N 1
ATOM 1359 C CA . LEU A 1 176 ? 12.984 20.359 15.508 1 98.62 176 LEU A CA 1
ATOM 1360 C C . LEU A 1 176 ? 14.328 20.703 16.156 1 98.62 176 LEU A C 1
ATOM 1362 O O . LEU A 1 176 ? 15.109 19.797 16.469 1 98.62 176 LEU A O 1
ATOM 1366 N N . ASP A 1 177 ? 14.633 21.969 16.297 1 97.81 177 ASP A N 1
ATOM 1367 C CA . ASP A 1 177 ? 15.898 22.375 16.891 1 97.81 177 ASP A CA 1
ATOM 1368 C C . ASP A 1 177 ? 16.047 21.844 18.312 1 97.81 177 ASP A C 1
ATOM 1370 O O . ASP A 1 177 ? 17.094 21.328 18.688 1 97.81 177 ASP A O 1
ATOM 1374 N N . GLU A 1 178 ? 14.992 21.922 19.078 1 98.44 178 GLU A N 1
ATOM 1375 C CA . GLU A 1 178 ? 15 21.375 20.438 1 98.44 178 GLU A CA 1
ATOM 1376 C C . GLU A 1 178 ? 15.094 19.859 20.438 1 98.44 178 GLU A C 1
ATOM 1378 O O . GLU A 1 178 ? 15.797 19.266 21.266 1 98.44 178 GLU A O 1
ATOM 1383 N N . ILE A 1 179 ? 14.383 19.219 19.547 1 98.81 179 ILE A N 1
ATOM 1384 C CA . ILE A 1 179 ? 14.391 17.766 19.453 1 98.81 179 ILE A CA 1
ATOM 1385 C C . ILE A 1 179 ? 15.805 17.266 19.156 1 98.81 179 ILE A C 1
ATOM 1387 O O . ILE A 1 179 ? 16.281 16.297 19.75 1 98.81 179 ILE A O 1
ATOM 1391 N N . VAL A 1 180 ? 16.469 17.969 18.203 1 98.38 180 VAL A N 1
ATOM 1392 C CA . VAL A 1 180 ? 17.828 17.594 17.812 1 98.38 180 VAL A CA 1
ATOM 1393 C C . VAL A 1 180 ? 18.781 17.766 18.984 1 98.38 180 VAL A C 1
ATOM 1395 O O . VAL A 1 180 ? 19.656 16.938 19.219 1 98.38 180 VAL A O 1
ATOM 1398 N N . ARG A 1 181 ? 18.609 18.859 19.703 1 98.25 181 ARG A N 1
ATOM 1399 C CA . ARG A 1 181 ? 19.438 19.078 20.891 1 98.25 181 ARG A CA 1
ATOM 1400 C C . ARG A 1 181 ? 19.234 17.969 21.922 1 98.25 181 ARG A C 1
ATOM 1402 O O . ARG A 1 181 ? 20.219 17.438 22.469 1 98.25 181 ARG A O 1
ATOM 1409 N N . LEU A 1 182 ? 18.062 17.609 22.172 1 98.5 182 LEU A N 1
ATOM 1410 C CA . LEU A 1 182 ? 17.719 16.594 23.172 1 98.5 182 LEU A CA 1
ATOM 1411 C C . LEU A 1 182 ? 18.219 15.219 22.719 1 98.5 182 LEU A C 1
ATOM 1413 O O . LEU A 1 182 ? 18.719 14.438 23.531 1 98.5 182 LEU A O 1
ATOM 1417 N N . LYS A 1 183 ? 18 14.898 21.391 1 97.5 183 LYS A N 1
ATOM 1418 C CA . LYS A 1 183 ? 18.422 13.578 20.953 1 97.5 183 LYS A CA 1
ATOM 1419 C C . LYS A 1 183 ? 19.922 13.398 21.125 1 97.5 183 LYS A C 1
ATOM 1421 O O . LYS A 1 183 ? 20.391 12.305 21.469 1 97.5 183 LYS A O 1
ATOM 1426 N N . GLU A 1 184 ? 20.719 14.484 20.875 1 97.5 184 GLU A N 1
ATOM 1427 C CA . GLU A 1 184 ? 22.172 14.422 21.031 1 97.5 184 GLU A CA 1
ATOM 1428 C C . GLU A 1 184 ? 22.562 14.289 22.5 1 97.5 184 GLU A C 1
ATOM 1430 O O . GLU A 1 184 ? 23.453 13.508 22.844 1 97.5 184 GLU A O 1
ATOM 1435 N N . LYS A 1 185 ? 21.953 15.031 23.312 1 97.12 185 LYS A N 1
ATOM 1436 C CA . LYS A 1 185 ? 22.25 15.016 24.734 1 97.12 185 LYS A CA 1
ATOM 1437 C C . LYS A 1 185 ? 22 13.625 25.328 1 97.12 185 LYS A C 1
ATOM 1439 O O . LYS A 1 185 ? 22.797 13.148 26.156 1 97.12 185 LYS A O 1
ATOM 1444 N N . TYR A 1 186 ? 20.953 12.977 24.938 1 96.44 186 TYR A N 1
ATOM 1445 C CA . TYR A 1 186 ? 20.547 11.727 25.578 1 96.44 186 TYR A CA 1
ATOM 1446 C C . TYR A 1 186 ? 20.844 10.531 24.672 1 96.44 186 TYR A C 1
ATOM 1448 O O . TYR A 1 186 ? 20.516 9.398 25.016 1 96.44 186 TYR A O 1
ATOM 1456 N N . ARG A 1 187 ? 21.359 10.781 23.453 1 94.56 187 ARG A N 1
ATOM 1457 C CA . ARG A 1 187 ? 21.844 9.758 22.531 1 94.56 187 ARG A CA 1
ATOM 1458 C C . ARG A 1 187 ? 20.688 8.93 21.984 1 94.56 187 ARG A C 1
ATOM 1460 O O . ARG A 1 187 ? 20.703 7.699 22.078 1 94.56 187 ARG A O 1
ATOM 1467 N N . PHE A 1 188 ? 19.734 9.57 21.453 1 97.25 188 PHE A N 1
ATOM 1468 C CA . PHE A 1 188 ? 18.609 8.953 20.75 1 97.25 188 PHE A CA 1
ATOM 1469 C C . PHE A 1 188 ? 18.719 9.18 19.25 1 97.25 188 PHE A C 1
ATOM 1471 O O . PHE A 1 188 ? 19.438 10.086 18.812 1 97.25 188 PHE A O 1
ATOM 1478 N N . ARG A 1 189 ? 18.109 8.352 18.484 1 97.25 189 ARG A N 1
ATOM 1479 C CA . ARG A 1 189 ? 17.875 8.57 17.047 1 97.25 189 ARG A CA 1
ATOM 1480 C C . ARG A 1 189 ? 16.516 9.203 16.797 1 97.25 189 ARG A C 1
ATOM 1482 O O . ARG A 1 189 ? 15.594 9.047 17.594 1 97.25 189 ARG A O 1
ATOM 1489 N N . VAL A 1 190 ? 16.438 9.914 15.688 1 98.31 190 VAL A N 1
ATOM 1490 C CA . VAL A 1 190 ? 15.188 10.602 15.398 1 98.31 190 VAL A CA 1
ATOM 1491 C C . VAL A 1 190 ? 14.594 10.07 14.094 1 98.31 190 VAL A C 1
ATOM 1493 O O . VAL A 1 190 ? 15.281 10 13.078 1 98.31 190 VAL A O 1
ATOM 1496 N N . LEU A 1 191 ? 13.375 9.672 14.117 1 97.75 191 LEU A N 1
ATOM 1497 C CA . LEU A 1 191 ? 12.531 9.414 12.953 1 97.75 191 LEU A CA 1
ATOM 1498 C C . LEU A 1 191 ? 11.523 10.539 12.75 1 97.75 191 LEU A C 1
ATOM 1500 O O . LEU A 1 191 ? 10.68 10.789 13.609 1 97.75 191 LEU A O 1
ATOM 1504 N N . LEU A 1 192 ? 11.633 11.164 11.625 1 98.44 192 LEU A N 1
ATOM 1505 C CA . LEU A 1 192 ? 10.844 12.352 11.32 1 98.44 192 LEU A CA 1
ATOM 1506 C C . LEU A 1 192 ? 9.945 12.117 10.109 1 98.44 192 LEU A C 1
ATOM 1508 O O . LEU A 1 192 ? 10.438 11.797 9.023 1 98.44 192 LEU A O 1
ATOM 1512 N N . ASP A 1 193 ? 8.656 12.273 10.297 1 97.56 193 ASP A N 1
ATOM 1513 C CA . ASP A 1 193 ? 7.734 12.195 9.164 1 97.56 193 ASP A CA 1
ATOM 1514 C C . ASP A 1 193 ? 7.477 13.578 8.57 1 97.56 193 ASP A C 1
ATOM 1516 O O . ASP A 1 193 ? 6.902 14.445 9.227 1 97.56 193 ASP A O 1
ATOM 1520 N N . GLU A 1 194 ? 7.816 13.734 7.332 1 97.88 194 GLU A N 1
ATOM 1521 C CA . GLU A 1 194 ? 7.723 15.023 6.656 1 97.88 194 GLU A CA 1
ATOM 1522 C C . GLU A 1 194 ? 6.547 15.047 5.684 1 97.88 194 GLU A C 1
ATOM 1524 O O . GLU A 1 194 ? 6.492 15.891 4.789 1 97.88 194 GLU A O 1
ATOM 1529 N N . SER A 1 195 ? 5.547 14.219 5.82 1 95.38 195 SER A N 1
ATOM 1530 C CA . SER A 1 195 ? 4.453 14.078 4.867 1 95.38 195 SER A CA 1
ATOM 1531 C C . SER A 1 195 ? 3.717 15.398 4.668 1 95.38 195 SER A C 1
ATOM 1533 O O . SER A 1 195 ? 3.287 15.711 3.557 1 95.38 195 SER A O 1
ATOM 1535 N N . ASN A 1 196 ? 3.564 16.203 5.715 1 97 196 ASN A N 1
ATOM 1536 C CA . ASN A 1 196 ? 2.791 17.438 5.621 1 97 196 ASN A CA 1
ATOM 1537 C C . ASN A 1 196 ? 3.693 18.672 5.59 1 97 196 ASN A C 1
ATOM 1539 O O . ASN A 1 196 ? 3.209 19.797 5.617 1 97 196 ASN A O 1
ATOM 1543 N N . SER A 1 197 ? 4.992 18.469 5.582 1 98.5 197 SER A N 1
ATOM 1544 C CA . SER A 1 197 ? 5.906 19.609 5.566 1 98.5 197 SER A CA 1
ATOM 1545 C C . SER A 1 197 ? 6.684 19.672 4.254 1 98.5 197 SER A C 1
ATOM 1547 O O . SER A 1 197 ? 7.141 20.734 3.85 1 98.5 197 SER A O 1
ATOM 1549 N N . LEU A 1 198 ? 6.859 18.531 3.604 1 97.62 198 LEU A N 1
ATOM 1550 C CA . LEU A 1 198 ? 7.5 18.516 2.293 1 97.62 198 LEU A CA 1
ATOM 1551 C C . LEU A 1 198 ? 6.719 19.375 1.299 1 97.62 198 LEU A C 1
ATOM 1553 O O . LEU A 1 198 ? 5.496 19.266 1.204 1 97.62 198 LEU A O 1
ATOM 1557 N N . GLY A 1 199 ? 7.402 20.234 0.597 1 97.25 199 GLY A N 1
ATOM 1558 C CA . GLY A 1 199 ? 6.746 21.125 -0.34 1 97.25 199 GLY A CA 1
ATOM 1559 C C . GLY A 1 199 ? 6.051 22.297 0.338 1 97.25 199 GLY A C 1
ATOM 1560 O O . GLY A 1 199 ? 5.465 23.156 -0.331 1 97.25 199 GLY A O 1
ATOM 1561 N N . VAL A 1 200 ? 6.125 22.391 1.676 1 98 200 VAL A N 1
ATOM 1562 C CA . VAL A 1 200 ? 5.375 23.391 2.434 1 98 200 VAL A CA 1
ATOM 1563 C C . VAL A 1 200 ? 6.34 24.266 3.219 1 98 200 VAL A C 1
ATOM 1565 O O . VAL A 1 200 ? 6.305 25.5 3.092 1 98 200 VAL A O 1
ATOM 1568 N N . LEU A 1 201 ? 7.145 23.672 4.035 1 98.31 201 LEU A N 1
ATOM 1569 C CA . LEU A 1 201 ? 8.039 24.422 4.914 1 98.31 201 LEU A CA 1
ATOM 1570 C C . LEU A 1 201 ? 9.406 24.594 4.27 1 98.31 201 LEU A C 1
ATOM 1572 O O . LEU A 1 201 ? 9.828 23.766 3.457 1 98.31 201 LEU A O 1
ATOM 1576 N N . GLY A 1 202 ? 10.141 25.609 4.672 1 96.62 202 GLY A N 1
ATOM 1577 C CA . GLY A 1 202 ? 11.406 25.938 4.047 1 96.62 202 GLY A CA 1
ATOM 1578 C C . GLY A 1 202 ? 11.258 26.844 2.836 1 96.62 202 GLY A C 1
ATOM 1579 O O . GLY A 1 202 ? 10.18 26.906 2.236 1 96.62 202 GLY A O 1
ATOM 1580 N N . SER A 1 203 ? 12.289 27.5 2.424 1 95.25 203 SER A N 1
ATOM 1581 C CA . SER A 1 203 ? 12.234 28.438 1.298 1 95.25 203 SER A CA 1
ATOM 1582 C C . SER A 1 203 ? 12.133 27.688 -0.028 1 95.25 203 SER A C 1
ATOM 1584 O O . SER A 1 203 ? 11.57 28.203 -0.996 1 95.25 203 SER A O 1
ATOM 1586 N N . SER A 1 204 ? 12.617 26.469 -0.014 1 95.81 204 SER A N 1
ATOM 1587 C CA . SER A 1 204 ? 12.586 25.688 -1.247 1 95.81 204 SER A CA 1
ATOM 1588 C C . SER A 1 204 ? 11.695 24.469 -1.103 1 95.81 204 SER A C 1
ATOM 1590 O O . SER A 1 204 ? 11.719 23.578 -1.954 1 95.81 204 SER A O 1
ATOM 1592 N N . GLY A 1 205 ? 10.977 24.406 0.003 1 97.12 205 GLY A N 1
ATOM 1593 C CA . GLY A 1 205 ? 10.008 23.328 0.179 1 97.12 205 GLY A CA 1
ATOM 1594 C C . GLY A 1 205 ? 10.633 22.031 0.621 1 97.12 205 GLY A C 1
ATOM 1595 O O . GLY A 1 205 ? 10.062 20.953 0.403 1 97.12 205 GLY A O 1
ATOM 1596 N N . ARG A 1 206 ? 11.797 22.031 1.204 1 97.69 206 ARG A N 1
ATOM 1597 C CA . ARG A 1 206 ? 12.508 20.797 1.572 1 97.69 206 ARG A CA 1
ATOM 1598 C C . ARG A 1 206 ? 12.109 20.344 2.971 1 97.69 206 ARG A C 1
ATOM 1600 O O . ARG A 1 206 ? 12.633 19.344 3.475 1 97.69 206 ARG A O 1
ATOM 1607 N N . GLY A 1 207 ? 11.203 21.016 3.654 1 97.88 207 GLY A N 1
ATOM 1608 C CA . GLY A 1 207 ? 10.609 20.5 4.875 1 97.88 207 GLY A CA 1
ATOM 1609 C C . GLY A 1 207 ? 11.125 21.188 6.129 1 97.88 207 GLY A C 1
ATOM 1610 O O . GLY A 1 207 ? 11.531 22.344 6.082 1 97.88 207 GLY A O 1
ATOM 1611 N N . LEU A 1 208 ? 10.984 20.516 7.184 1 98.62 208 LEU A N 1
ATOM 1612 C CA . LEU A 1 208 ? 11.203 21.062 8.516 1 98.62 208 LEU A CA 1
ATOM 1613 C C . LEU A 1 208 ? 12.688 21.312 8.766 1 98.62 208 LEU A C 1
ATOM 1615 O O . LEU A 1 208 ? 13.055 22.281 9.438 1 98.62 208 LEU A O 1
ATOM 1619 N N . THR A 1 209 ? 13.531 20.438 8.281 1 97.88 209 THR A N 1
ATOM 1620 C CA . THR A 1 209 ? 14.961 20.609 8.469 1 97.88 209 THR A CA 1
ATOM 1621 C C . THR A 1 209 ? 15.43 21.922 7.855 1 97.88 209 THR A C 1
ATOM 1623 O O . THR A 1 209 ? 16.219 22.656 8.461 1 97.88 209 THR A O 1
ATOM 1626 N N . GLU A 1 210 ? 14.938 22.203 6.668 1 97.31 210 GLU A N 1
ATOM 1627 C CA . GLU A 1 210 ? 15.289 23.453 6.012 1 97.31 210 GLU A CA 1
ATOM 1628 C C . GLU A 1 210 ? 14.75 24.656 6.785 1 97.31 210 GLU A C 1
ATOM 1630 O O . GLU A 1 210 ? 15.453 25.656 6.965 1 97.31 210 GLU A O 1
ATOM 1635 N N . ARG A 1 211 ? 13.547 24.531 7.219 1 97.31 211 ARG A N 1
ATOM 1636 C CA . ARG A 1 211 ? 12.914 25.625 7.949 1 97.31 211 ARG A CA 1
ATOM 1637 C C . ARG A 1 211 ? 13.719 26.016 9.18 1 97.31 211 ARG A C 1
ATOM 1639 O O . ARG A 1 211 ? 13.852 27.188 9.508 1 97.31 211 ARG A O 1
ATOM 1646 N N . TYR A 1 212 ? 14.25 25.016 9.914 1 97.88 212 TYR A N 1
ATOM 1647 C CA . TYR A 1 212 ? 14.969 25.25 11.156 1 97.88 212 TYR A CA 1
ATOM 1648 C C . TYR A 1 212 ? 16.469 25.359 10.906 1 97.88 212 TYR A C 1
ATOM 1650 O O . TYR A 1 212 ? 17.25 25.516 11.844 1 97.88 212 TYR A O 1
ATOM 1658 N N . LYS A 1 213 ? 16.875 25.172 9.656 1 97.06 213 LYS A N 1
ATOM 1659 C CA . LYS A 1 213 ? 18.281 25.203 9.281 1 97.06 213 LYS A CA 1
ATOM 1660 C C . LYS A 1 213 ? 19.078 24.141 10.039 1 97.06 213 LYS A C 1
ATOM 1662 O O . LYS A 1 213 ? 20.172 24.406 10.523 1 97.06 213 LYS A O 1
ATOM 1667 N N . VAL A 1 214 ? 18.453 23.078 10.266 1 97.19 214 VAL A N 1
ATOM 1668 C CA . VAL A 1 214 ? 19.094 21.891 10.812 1 97.19 214 VAL A CA 1
ATOM 1669 C C . VAL A 1 214 ? 19.656 21.031 9.68 1 97.19 214 VAL A C 1
ATOM 1671 O O . VAL A 1 214 ? 18.938 20.719 8.719 1 97.19 214 VAL A O 1
ATOM 1674 N N . PRO A 1 215 ? 20.969 20.75 9.773 1 96.81 215 PRO A N 1
ATOM 1675 C CA . PRO A 1 215 ? 21.484 19.844 8.742 1 96.81 215 PRO A CA 1
ATOM 1676 C C . PRO A 1 215 ? 20.703 18.547 8.656 1 96.81 215 PRO A C 1
ATOM 1678 O O . PRO A 1 215 ? 20.406 17.922 9.688 1 96.81 215 PRO A O 1
ATOM 1681 N N . VAL A 1 216 ? 20.359 18.156 7.441 1 97.19 216 VAL A N 1
ATOM 1682 C CA . VAL A 1 216 ? 19.469 17.016 7.23 1 97.19 216 VAL A CA 1
ATOM 1683 C C . VAL A 1 216 ? 20.125 15.75 7.797 1 97.19 216 VAL A C 1
ATOM 1685 O O . VAL A 1 216 ? 19.422 14.836 8.242 1 97.19 216 VAL A O 1
ATOM 1688 N N . GLU A 1 217 ? 21.469 15.688 7.891 1 95.81 217 GLU A N 1
ATOM 1689 C CA . GLU A 1 217 ? 22.203 14.531 8.383 1 95.81 217 GLU A CA 1
ATOM 1690 C C . GLU A 1 217 ? 21.969 14.312 9.875 1 95.81 217 GLU A C 1
ATOM 1692 O O . GLU A 1 217 ? 22.266 13.242 10.406 1 95.81 217 GLU A O 1
ATOM 1697 N N . LYS A 1 218 ? 21.469 15.336 10.516 1 97.06 218 LYS A N 1
ATOM 1698 C CA . LYS A 1 218 ? 21.188 15.219 11.945 1 97.06 218 LYS A CA 1
ATOM 1699 C C . LYS A 1 218 ? 19.938 14.391 12.203 1 97.06 218 LYS A C 1
ATOM 1701 O O . LYS A 1 218 ? 19.703 13.93 13.32 1 97.06 218 LYS A O 1
ATOM 1706 N N . ILE A 1 219 ? 19.156 14.203 11.227 1 98.25 219 ILE A N 1
ATOM 1707 C CA . ILE A 1 219 ? 17.984 13.359 11.344 1 98.25 219 ILE A CA 1
ATOM 1708 C C . ILE A 1 219 ? 18.297 11.953 10.828 1 98.25 219 ILE A C 1
ATOM 1710 O O . ILE A 1 219 ? 18.766 11.789 9.695 1 98.25 219 ILE A O 1
ATOM 1714 N N . ASP A 1 220 ? 17.984 10.992 11.555 1 97.38 220 ASP A N 1
ATOM 1715 C CA . ASP A 1 220 ? 18.438 9.633 11.258 1 97.38 220 ASP A CA 1
ATOM 1716 C C . ASP A 1 220 ? 17.578 8.992 10.18 1 97.38 220 ASP A C 1
ATOM 1718 O O . ASP A 1 220 ? 18.094 8.281 9.312 1 97.38 220 ASP A O 1
ATOM 1722 N N . ILE A 1 221 ? 16.312 9.195 10.289 1 96.19 221 ILE A N 1
ATOM 1723 C CA . ILE A 1 221 ? 15.367 8.617 9.336 1 96.19 221 ILE A CA 1
ATOM 1724 C C . ILE A 1 221 ? 14.281 9.641 9.008 1 96.19 221 ILE A C 1
ATOM 1726 O O . ILE A 1 221 ? 13.656 10.203 9.906 1 96.19 221 ILE A O 1
ATOM 1730 N N . ILE A 1 222 ? 14.125 9.891 7.738 1 97.44 222 ILE A N 1
ATOM 1731 C CA . ILE A 1 222 ? 13.086 10.805 7.281 1 97.44 222 ILE A CA 1
ATOM 1732 C C . ILE A 1 222 ? 12.125 10.07 6.348 1 97.44 222 ILE A C 1
ATOM 1734 O O . ILE A 1 222 ? 12.555 9.367 5.434 1 97.44 222 ILE A O 1
ATOM 1738 N N . THR A 1 223 ? 10.82 10.18 6.57 1 95.69 223 THR A N 1
ATOM 1739 C CA . THR A 1 223 ? 9.812 9.625 5.68 1 95.69 223 THR A CA 1
ATOM 1740 C C . THR A 1 223 ? 8.875 10.711 5.176 1 95.69 223 THR A C 1
ATOM 1742 O O . THR A 1 223 ? 8.758 11.773 5.789 1 95.69 223 THR A O 1
ATOM 1745 N N . ALA A 1 224 ? 8.258 10.438 4.047 1 95.38 224 ALA A N 1
ATOM 1746 C CA . ALA A 1 224 ? 7.223 11.344 3.562 1 95.38 224 ALA A CA 1
ATOM 1747 C C . ALA A 1 224 ? 6.293 10.641 2.58 1 95.38 224 ALA A C 1
ATOM 1749 O O . ALA A 1 224 ? 6.738 9.805 1.785 1 95.38 224 ALA A O 1
ATOM 1750 N N . ALA A 1 225 ? 5.039 11.008 2.699 1 91.75 225 ALA A N 1
ATOM 1751 C CA . ALA A 1 225 ? 4.086 10.625 1.659 1 91.75 225 ALA A CA 1
ATOM 1752 C C . ALA A 1 225 ? 4.238 11.516 0.427 1 91.75 225 ALA A C 1
ATOM 1754 O O . ALA A 1 225 ? 4.477 12.719 0.548 1 91.75 225 ALA A O 1
ATOM 1755 N N . MET A 1 226 ? 4.055 10.969 -0.73 1 92.38 226 MET A N 1
ATOM 1756 C CA . MET A 1 226 ? 4.203 11.727 -1.967 1 92.38 226 MET A CA 1
ATOM 1757 C C . MET A 1 226 ? 2.846 12.172 -2.498 1 92.38 226 MET A C 1
ATOM 1759 O O . MET A 1 226 ? 2.77 12.938 -3.463 1 92.38 226 MET A O 1
ATOM 1763 N N . GLY A 1 227 ? 1.789 11.836 -1.809 1 89.81 227 GLY A N 1
ATOM 1764 C CA . GLY A 1 227 ? 0.443 12.133 -2.271 1 89.81 227 GLY A CA 1
ATOM 1765 C C . GLY A 1 227 ? -0.043 13.508 -1.844 1 89.81 227 GLY A C 1
ATOM 1766 O O . GLY A 1 227 ? -1.1 13.961 -2.285 1 89.81 227 GLY A O 1
ATOM 1767 N N . HIS A 1 228 ? 0.709 14.227 -1.048 1 92.56 228 HIS A N 1
ATOM 1768 C CA . HIS A 1 228 ? 0.309 15.547 -0.564 1 92.56 228 HIS A CA 1
ATOM 1769 C C . HIS A 1 228 ? 0.817 16.656 -1.487 1 92.56 228 HIS A C 1
ATOM 1771 O O . HIS A 1 228 ? 0.305 16.828 -2.596 1 92.56 228 HIS A O 1
ATOM 1777 N N . ALA A 1 229 ? 1.929 17.203 -1.184 1 94.88 229 ALA A N 1
ATOM 1778 C CA . ALA A 1 229 ? 2.441 18.344 -1.938 1 94.88 229 ALA A CA 1
ATOM 1779 C C . ALA A 1 229 ? 2.816 17.938 -3.361 1 94.88 229 ALA A C 1
ATOM 1781 O O . ALA A 1 229 ? 2.682 18.734 -4.297 1 94.88 229 ALA A O 1
ATOM 1782 N N . LEU A 1 230 ? 3.217 16.672 -3.545 1 94.19 230 LEU A N 1
ATOM 1783 C CA . LEU A 1 230 ? 3.713 16.25 -4.848 1 94.19 230 LEU A CA 1
ATOM 1784 C C . LEU A 1 230 ? 2.578 15.711 -5.715 1 94.19 230 LEU A C 1
ATOM 1786 O O . LEU A 1 230 ? 2.764 15.469 -6.906 1 94.19 230 LEU A O 1
ATOM 1790 N N . ALA A 1 231 ? 1.418 15.508 -5.176 1 91.81 231 ALA A N 1
ATOM 1791 C CA . ALA A 1 231 ? 0.191 15.164 -5.887 1 91.81 231 ALA A CA 1
ATOM 1792 C C . ALA A 1 231 ? 0.352 13.844 -6.645 1 91.81 231 ALA A C 1
ATOM 1794 O O . ALA A 1 231 ? -0.141 13.703 -7.766 1 91.81 231 ALA A O 1
ATOM 1795 N N . THR A 1 232 ? 1.116 13.008 -6.129 1 90.94 232 THR A N 1
ATOM 1796 C CA . THR A 1 232 ? 1.241 11.648 -6.633 1 90.94 232 THR A CA 1
ATOM 1797 C C . THR A 1 232 ? 0.747 10.641 -5.598 1 90.94 232 THR A C 1
ATOM 1799 O O . THR A 1 232 ? -0.22 10.906 -4.879 1 90.94 232 THR A O 1
ATOM 1802 N N . GLU A 1 233 ? 1.3 9.516 -5.531 1 85.62 233 GLU A N 1
ATOM 1803 C CA . GLU A 1 233 ? 0.993 8.5 -4.527 1 85.62 233 GLU A CA 1
ATOM 1804 C C . GLU A 1 233 ? 2.252 7.754 -4.094 1 85.62 233 GLU A C 1
ATOM 1806 O O . GLU A 1 233 ? 3.268 7.781 -4.793 1 85.62 233 GLU A O 1
ATOM 1811 N N . GLY A 1 234 ? 2.135 7.086 -2.963 1 85.5 234 GLY A N 1
ATOM 1812 C CA . GLY A 1 234 ? 3.295 6.41 -2.404 1 85.5 234 GLY A CA 1
ATOM 1813 C C . GLY A 1 234 ? 4.02 7.234 -1.358 1 85.5 234 GLY A C 1
ATOM 1814 O O . GLY A 1 234 ? 3.463 8.195 -0.82 1 85.5 234 GLY A O 1
ATOM 1815 N N . GLY A 1 235 ? 5.152 6.73 -1.029 1 89.44 235 GLY A N 1
ATOM 1816 C CA . GLY A 1 235 ? 6.004 7.418 -0.07 1 89.44 235 GLY A CA 1
ATOM 1817 C C . GLY A 1 235 ? 7.461 7.008 -0.167 1 89.44 235 GLY A C 1
ATOM 1818 O O . GLY A 1 235 ? 7.84 6.242 -1.058 1 89.44 235 GLY A O 1
ATOM 1819 N N . PHE A 1 236 ? 8.242 7.633 0.605 1 91.62 236 PHE A N 1
ATOM 1820 C CA . PHE A 1 236 ? 9.656 7.281 0.595 1 91.62 236 PHE A CA 1
ATOM 1821 C C . PHE A 1 236 ? 10.258 7.41 1.99 1 91.62 236 PHE A C 1
ATOM 1823 O O . PHE A 1 236 ? 9.672 8.047 2.867 1 91.62 236 PHE A O 1
ATOM 1830 N N . CYS A 1 237 ? 11.32 6.738 2.164 1 93.19 237 CYS A N 1
ATOM 1831 C CA . CYS A 1 237 ? 12.234 6.902 3.287 1 93.19 237 CYS A CA 1
ATOM 1832 C C . CYS A 1 237 ? 13.617 7.344 2.807 1 93.19 237 CYS A C 1
ATOM 1834 O O . CYS A 1 237 ? 14.133 6.82 1.818 1 93.19 237 CYS A O 1
ATOM 1836 N N . THR A 1 238 ? 14.164 8.352 3.447 1 95.75 238 THR A N 1
ATOM 1837 C CA . THR A 1 238 ? 15.469 8.852 3.035 1 95.75 238 THR A CA 1
ATOM 1838 C C . THR A 1 238 ? 16.375 9.062 4.246 1 95.75 238 THR A C 1
ATOM 1840 O O . THR A 1 238 ? 15.898 9.188 5.371 1 95.75 238 THR A O 1
ATOM 1843 N N . GLY A 1 239 ? 17.672 8.93 4.051 1 96.12 239 GLY A N 1
ATOM 1844 C CA . GLY A 1 239 ? 18.703 9.031 5.078 1 96.12 239 GLY A CA 1
ATOM 1845 C C . GLY A 1 239 ? 20.062 8.594 4.598 1 96.12 239 GLY A C 1
ATOM 1846 O O . GLY A 1 239 ? 20.406 8.781 3.428 1 96.12 239 GLY A O 1
ATOM 1847 N N . SER A 1 240 ? 20.844 8.125 5.539 1 96.19 240 SER A N 1
ATOM 1848 C CA . SER A 1 240 ? 22.172 7.625 5.18 1 96.19 240 SER A CA 1
ATOM 1849 C C . SER A 1 240 ? 22.078 6.375 4.312 1 96.19 240 SER A C 1
ATOM 1851 O O . SER A 1 240 ? 21.031 5.711 4.285 1 96.19 240 SER A O 1
ATOM 1853 N N . ALA A 1 241 ? 23.156 6.086 3.641 1 93.38 241 ALA A N 1
ATOM 1854 C CA . ALA A 1 241 ? 23.188 4.879 2.82 1 93.38 241 ALA A CA 1
ATOM 1855 C C . ALA A 1 241 ? 22.953 3.631 3.668 1 93.38 241 ALA A C 1
ATOM 1857 O O . ALA A 1 241 ? 22.297 2.686 3.223 1 93.38 241 ALA A O 1
ATOM 1858 N N . ARG A 1 242 ? 23.422 3.656 4.809 1 91 242 ARG A N 1
ATOM 1859 C CA . ARG A 1 242 ? 23.281 2.523 5.719 1 91 242 ARG A CA 1
ATOM 1860 C C . ARG A 1 242 ? 21.812 2.305 6.086 1 91 242 ARG A C 1
ATOM 1862 O O . ARG A 1 242 ? 21.344 1.165 6.141 1 91 242 ARG A O 1
ATOM 1869 N N . VAL A 1 243 ? 21.141 3.365 6.332 1 88.75 243 VAL A N 1
ATOM 1870 C CA . VAL A 1 243 ? 19.719 3.314 6.695 1 88.75 243 VAL A CA 1
ATOM 1871 C C . VAL A 1 243 ? 18.906 2.719 5.547 1 88.75 243 VAL A C 1
ATOM 1873 O O . VAL A 1 243 ? 18.047 1.874 5.766 1 88.75 243 VAL A O 1
ATOM 1876 N N . ILE A 1 244 ? 19.219 3.113 4.324 1 88.62 244 ILE A N 1
ATOM 1877 C CA . ILE A 1 244 ? 18.469 2.682 3.152 1 88.62 244 ILE A CA 1
ATOM 1878 C C . ILE A 1 244 ? 18.797 1.23 2.826 1 88.62 244 ILE A C 1
ATOM 1880 O O . ILE A 1 244 ? 17.906 0.427 2.539 1 88.62 244 ILE A O 1
ATOM 1884 N N . ASP A 1 245 ? 20.078 0.881 2.955 1 84.25 245 ASP A N 1
ATOM 1885 C CA . ASP A 1 245 ? 20.5 -0.493 2.703 1 84.25 245 ASP A CA 1
ATOM 1886 C C . ASP A 1 245 ? 19.844 -1.459 3.686 1 84.25 245 ASP A C 1
ATOM 1888 O O . ASP A 1 245 ? 19.469 -2.576 3.312 1 84.25 245 ASP A O 1
ATOM 1892 N N . HIS A 1 246 ? 19.75 -0.999 4.84 1 83.5 246 HIS A N 1
ATOM 1893 C CA . HIS A 1 246 ? 19.109 -1.823 5.867 1 83.5 246 HIS A CA 1
ATOM 1894 C C . HIS A 1 246 ? 17.672 -2.152 5.504 1 83.5 246 HIS A C 1
ATOM 1896 O O . HIS A 1 246 ? 17.219 -3.281 5.707 1 83.5 246 HIS A O 1
ATOM 1902 N N . GLN A 1 247 ? 17 -1.188 4.992 1 81.19 247 GLN A N 1
ATOM 1903 C CA . GLN A 1 247 ? 15.594 -1.379 4.641 1 81.19 247 GLN A CA 1
ATOM 1904 C C . GLN A 1 247 ? 15.453 -2.316 3.445 1 81.19 247 GLN A C 1
ATOM 1906 O O . GLN A 1 247 ? 14.492 -3.088 3.365 1 81.19 247 GLN A O 1
ATOM 1911 N N . ARG A 1 248 ? 16.359 -2.17 2.576 1 73.38 248 ARG A N 1
ATOM 1912 C CA . ARG A 1 248 ? 16.328 -3.021 1.392 1 73.38 248 ARG A CA 1
ATOM 1913 C C . ARG A 1 248 ? 16.484 -4.488 1.768 1 73.38 248 ARG A C 1
ATOM 1915 O O . ARG A 1 248 ? 15.93 -5.371 1.112 1 73.38 248 ARG A O 1
ATOM 1922 N N . LEU A 1 249 ? 17.266 -4.652 2.787 1 64.62 249 LEU A N 1
ATOM 1923 C CA . LEU A 1 249 ? 17.531 -6.02 3.223 1 64.62 249 LEU A CA 1
ATOM 1924 C C . LEU A 1 249 ? 16.453 -6.512 4.18 1 64.62 249 LEU A C 1
ATOM 1926 O O . LEU A 1 249 ? 16.25 -7.719 4.309 1 64.62 249 LEU A O 1
ATOM 1930 N N . SER A 1 250 ? 15.859 -5.5 4.844 1 60.41 250 SER A N 1
ATOM 1931 C CA . SER A 1 250 ? 14.875 -5.883 5.852 1 60.41 250 SER A CA 1
ATOM 1932 C C . SER A 1 250 ? 13.555 -6.281 5.207 1 60.41 250 SER A C 1
ATOM 1934 O O . SER A 1 250 ? 13.203 -5.785 4.137 1 60.41 250 SER A O 1
ATOM 1936 N N . SER A 1 251 ? 13.078 -7.406 5.406 1 51.03 251 SER A N 1
ATOM 1937 C CA . SER A 1 251 ? 11.891 -8.055 4.855 1 51.03 251 SER A CA 1
ATOM 1938 C C . SER A 1 251 ? 10.695 -7.105 4.84 1 51.03 251 SER A C 1
ATOM 1940 O O . SER A 1 251 ? 9.984 -7.02 3.838 1 51.03 251 SER A O 1
ATOM 1942 N N . SER A 1 252 ? 10.438 -6.457 6.023 1 50.5 252 SER A N 1
ATOM 1943 C CA . SER A 1 252 ? 9.188 -5.715 6.137 1 50.5 252 SER A CA 1
ATOM 1944 C C . SER A 1 252 ? 9.133 -4.566 5.133 1 50.5 252 SER A C 1
ATOM 1946 O O . SER A 1 252 ? 8.094 -4.336 4.504 1 50.5 252 SER A O 1
ATOM 1948 N N . GLY A 1 253 ? 10.297 -3.928 5.078 1 49.19 253 GLY A N 1
ATOM 1949 C CA . GLY A 1 253 ? 10.352 -2.803 4.16 1 49.19 253 GLY A CA 1
ATOM 1950 C C . GLY A 1 253 ? 10.234 -3.215 2.705 1 49.19 253 GLY A C 1
ATOM 1951 O O . GLY A 1 253 ? 9.5 -2.59 1.935 1 49.19 253 GLY A O 1
ATOM 1952 N N . TYR A 1 254 ? 10.961 -4.305 2.484 1 48.97 254 TYR A N 1
ATOM 1953 C CA . TYR A 1 254 ? 11.008 -4.742 1.094 1 48.97 254 TYR A CA 1
ATOM 1954 C C . TYR A 1 254 ? 9.641 -5.238 0.636 1 48.97 254 TYR A C 1
ATOM 1956 O O . TYR A 1 254 ? 9.211 -4.945 -0.481 1 48.97 254 TYR A O 1
ATOM 1964 N N . VAL A 1 255 ? 9.031 -5.934 1.555 1 50.44 255 VAL A N 1
ATOM 1965 C CA . VAL A 1 255 ? 7.77 -6.578 1.195 1 50.44 255 VAL A CA 1
ATOM 1966 C C . VAL A 1 255 ? 6.723 -5.516 0.859 1 50.44 255 VAL A C 1
ATOM 1968 O O . VAL A 1 255 ? 5.945 -5.68 -0.082 1 50.44 255 VAL A O 1
ATOM 1971 N N . PHE A 1 256 ? 6.887 -4.504 1.653 1 49.03 256 PHE A N 1
ATOM 1972 C CA . PHE A 1 256 ? 5.859 -3.484 1.448 1 49.03 256 PHE A CA 1
ATOM 1973 C C . PHE A 1 256 ? 6.258 -2.535 0.325 1 49.03 256 PHE A C 1
ATOM 1975 O O . PHE A 1 256 ? 5.469 -1.682 -0.083 1 49.03 256 PHE A O 1
ATOM 1982 N N . SER A 1 257 ? 7.574 -2.744 0.014 1 49.72 257 SER A N 1
ATOM 1983 C CA . SER A 1 257 ? 7.965 -1.926 -1.129 1 49.72 257 SER A CA 1
ATOM 1984 C C . SER A 1 257 ? 7.301 -2.414 -2.412 1 49.72 257 SER A C 1
ATOM 1986 O O . SER A 1 257 ? 7.691 -2.018 -3.51 1 49.72 257 SER A O 1
ATOM 1988 N N . ALA A 1 258 ? 6.215 -3.273 -2.162 1 54.5 258 ALA A N 1
ATOM 1989 C CA . ALA A 1 258 ? 5.633 -3.557 -3.473 1 54.5 258 ALA A CA 1
ATOM 1990 C C . ALA A 1 258 ? 5.59 -2.299 -4.336 1 54.5 258 ALA A C 1
ATOM 1992 O O . ALA A 1 258 ? 5.469 -1.186 -3.818 1 54.5 258 ALA A O 1
ATOM 1993 N N . SER A 1 259 ? 6.227 -2.463 -5.664 1 59.69 259 SER A N 1
ATOM 1994 C CA . SER A 1 259 ? 6.738 -1.439 -6.57 1 59.69 259 SER A CA 1
ATOM 1995 C C . SER A 1 259 ? 5.641 -0.474 -6.992 1 59.69 259 SER A C 1
ATOM 1997 O O . SER A 1 259 ? 4.562 -0.899 -7.418 1 59.69 259 SER A O 1
ATOM 1999 N N . LEU A 1 260 ? 5.699 0.678 -6.41 1 76.06 260 LEU A N 1
ATOM 2000 C CA . LEU A 1 260 ? 5 1.845 -6.938 1 76.06 260 LEU A CA 1
ATOM 2001 C C . LEU A 1 260 ? 4.863 1.757 -8.453 1 76.06 260 LEU A C 1
ATOM 2003 O O . LEU A 1 260 ? 5.832 1.446 -9.148 1 76.06 260 LEU A O 1
ATOM 2007 N N . PRO A 1 261 ? 3.576 1.774 -8.922 1 81.62 261 PRO A N 1
ATOM 2008 C CA . PRO A 1 261 ? 3.504 1.846 -10.383 1 81.62 261 PRO A CA 1
ATOM 2009 C C . PRO A 1 261 ? 4.488 2.854 -10.977 1 81.62 261 PRO A C 1
ATOM 2011 O O . PRO A 1 261 ? 4.652 3.949 -10.438 1 81.62 261 PRO A O 1
ATOM 2014 N N . PRO A 1 262 ? 5.152 2.52 -12.086 1 86.5 262 PRO A N 1
ATOM 2015 C CA . PRO A 1 262 ? 6.199 3.375 -12.648 1 86.5 262 PRO A CA 1
ATOM 2016 C C . PRO A 1 262 ? 5.711 4.789 -12.945 1 86.5 262 PRO A C 1
ATOM 2018 O O . PRO A 1 262 ? 6.469 5.754 -12.812 1 86.5 262 PRO A O 1
ATOM 2021 N N . TYR A 1 263 ? 4.543 4.98 -13.391 1 88.62 263 TYR A N 1
ATOM 2022 C CA . TYR A 1 263 ? 4.035 6.293 -13.773 1 88.62 263 TYR A CA 1
ATOM 2023 C C . TYR A 1 263 ? 3.967 7.223 -12.57 1 88.62 263 TYR A C 1
ATOM 2025 O O . TYR A 1 263 ? 4.133 8.438 -12.703 1 88.62 263 TYR A O 1
ATOM 2033 N N . LEU A 1 264 ? 3.748 6.641 -11.367 1 89.81 264 LEU A N 1
ATOM 2034 C CA . LEU A 1 264 ? 3.738 7.469 -10.164 1 89.81 264 LEU A CA 1
ATOM 2035 C C . LEU A 1 264 ? 5.145 7.938 -9.812 1 89.81 264 LEU A C 1
ATOM 2037 O O . LEU A 1 264 ? 5.328 9.047 -9.32 1 89.81 264 LEU A O 1
ATOM 2041 N N . ALA A 1 265 ? 6.121 7.039 -10.031 1 90.94 265 ALA A N 1
ATOM 2042 C CA . ALA A 1 265 ? 7.516 7.434 -9.836 1 90.94 265 ALA A CA 1
ATOM 2043 C C . ALA A 1 265 ? 7.906 8.555 -10.797 1 90.94 265 ALA A C 1
ATOM 2045 O O . ALA A 1 265 ? 8.578 9.508 -10.406 1 90.94 265 ALA A O 1
ATOM 2046 N N . SER A 1 266 ? 7.504 8.406 -12.047 1 93.94 266 SER A N 1
ATOM 2047 C CA . SER A 1 266 ? 7.77 9.43 -13.055 1 93.94 266 SER A CA 1
ATOM 2048 C C . SER A 1 266 ? 7.125 10.758 -12.68 1 93.94 266 SER A C 1
ATOM 2050 O O . SER A 1 266 ? 7.734 11.82 -12.828 1 93.94 266 SER A O 1
ATOM 2052 N N . ALA A 1 267 ? 5.906 10.664 -12.227 1 94.88 267 ALA A N 1
ATOM 2053 C CA . ALA A 1 267 ? 5.18 11.859 -11.812 1 94.88 267 ALA A CA 1
ATOM 2054 C C . ALA A 1 267 ? 5.871 12.539 -10.633 1 94.88 267 ALA A C 1
ATOM 2056 O O . ALA A 1 267 ? 5.906 13.766 -10.555 1 94.88 267 ALA A O 1
ATOM 2057 N N . ALA A 1 268 ? 6.367 11.734 -9.719 1 95.88 268 ALA A N 1
ATOM 2058 C CA . ALA A 1 268 ? 7.047 12.289 -8.555 1 95.88 268 ALA A CA 1
ATOM 2059 C C . ALA A 1 268 ? 8.297 13.062 -8.961 1 95.88 268 ALA A C 1
ATOM 2061 O O . ALA A 1 268 ? 8.57 14.141 -8.43 1 95.88 268 ALA A O 1
ATOM 2062 N N . ILE A 1 269 ? 9.094 12.492 -9.883 1 97.88 269 ILE A N 1
ATOM 2063 C CA . ILE A 1 269 ? 10.273 13.172 -10.398 1 97.88 269 ILE A CA 1
ATOM 2064 C C . ILE A 1 269 ? 9.875 14.516 -10.992 1 97.88 269 ILE A C 1
ATOM 2066 O O . ILE A 1 269 ? 10.484 15.547 -10.68 1 97.88 269 ILE A O 1
ATOM 2070 N N . THR A 1 270 ? 8.867 14.484 -11.844 1 98.12 270 THR A N 1
ATOM 2071 C CA . THR A 1 270 ? 8.398 15.695 -12.508 1 98.12 270 THR A CA 1
ATOM 2072 C C . THR A 1 270 ? 7.891 16.703 -11.484 1 98.12 270 THR A C 1
ATOM 2074 O O . THR A 1 270 ? 8.117 17.906 -11.641 1 98.12 270 THR A O 1
ATOM 2077 N N . ALA A 1 271 ? 7.168 16.234 -10.469 1 97.56 271 ALA A N 1
ATOM 2078 C CA . ALA A 1 271 ? 6.66 17.125 -9.43 1 97.56 271 ALA A CA 1
ATOM 2079 C C . ALA A 1 271 ? 7.805 17.844 -8.727 1 97.56 271 ALA A C 1
ATOM 2081 O O . ALA A 1 271 ? 7.723 19.047 -8.477 1 97.56 271 ALA A O 1
ATOM 2082 N N . ILE A 1 272 ? 8.852 17.125 -8.406 1 98.25 272 ILE A N 1
ATOM 2083 C CA . ILE A 1 272 ? 10.008 17.719 -7.754 1 98.25 272 ILE A CA 1
ATOM 2084 C C . ILE A 1 272 ? 10.633 18.766 -8.68 1 98.25 272 ILE A C 1
ATOM 2086 O O . ILE A 1 272 ? 11.008 19.859 -8.227 1 98.25 272 ILE A O 1
ATOM 2090 N N . ASP A 1 273 ? 10.734 18.453 -9.969 1 98.25 273 ASP A N 1
ATOM 2091 C CA . ASP A 1 273 ? 11.25 19.406 -10.945 1 98.25 273 ASP A CA 1
ATOM 2092 C C . ASP A 1 273 ? 10.406 20.672 -10.969 1 98.25 273 ASP A C 1
ATOM 2094 O O . ASP A 1 273 ? 10.945 21.781 -11 1 98.25 273 ASP A O 1
ATOM 2098 N N . VAL A 1 274 ? 9.117 20.531 -10.953 1 97.75 274 VAL A N 1
ATOM 2099 C CA . VAL A 1 274 ? 8.203 21.672 -10.992 1 97.75 274 VAL A CA 1
ATOM 2100 C C . VAL A 1 274 ? 8.398 22.531 -9.742 1 97.75 274 VAL A C 1
ATOM 2102 O O . VAL A 1 274 ? 8.422 23.766 -9.836 1 97.75 274 VAL A O 1
ATOM 2105 N N . VAL A 1 275 ? 8.539 21.906 -8.609 1 97.38 275 VAL A N 1
ATOM 2106 C CA . VAL A 1 275 ? 8.719 22.625 -7.352 1 97.38 275 VAL A CA 1
ATOM 2107 C C . VAL A 1 275 ? 10.023 23.422 -7.395 1 97.38 275 VAL A C 1
ATOM 2109 O O . VAL A 1 275 ? 10.055 24.594 -7.004 1 97.38 275 VAL A O 1
ATOM 2112 N N . GLU A 1 276 ? 11.062 22.812 -7.883 1 97 276 GLU A N 1
ATOM 2113 C CA . GLU A 1 276 ? 12.359 23.469 -7.945 1 97 276 GLU A CA 1
ATOM 2114 C C . GLU A 1 276 ? 12.352 24.625 -8.945 1 97 276 GLU A C 1
ATOM 2116 O O . GLU A 1 276 ? 13 25.656 -8.727 1 97 276 GLU A O 1
ATOM 2121 N N . GLU A 1 277 ? 11.633 24.469 -10.016 1 96.88 277 GLU A N 1
ATOM 2122 C CA . GLU A 1 277 ? 11.586 25.469 -11.086 1 96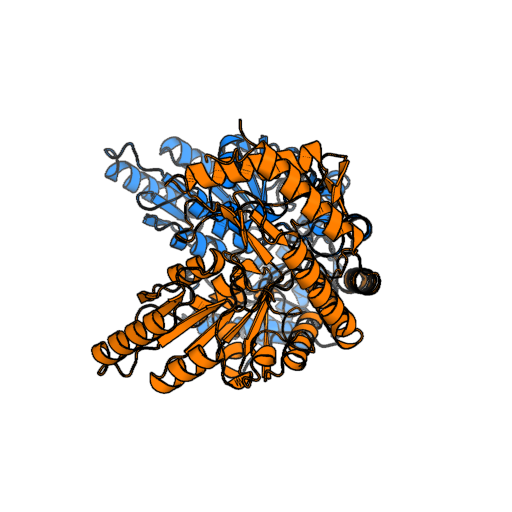.88 277 GLU A CA 1
ATOM 2123 C C . GLU A 1 277 ? 10.633 26.609 -10.742 1 96.88 277 GLU A C 1
ATOM 2125 O O . GLU A 1 277 ? 10.711 27.688 -11.328 1 96.88 277 GLU A O 1
ATOM 2130 N N . ASN A 1 278 ? 9.711 26.344 -9.797 1 95.62 278 ASN A N 1
ATOM 2131 C CA . ASN A 1 278 ? 8.68 27.328 -9.461 1 95.62 278 ASN A CA 1
ATOM 2132 C C . ASN A 1 278 ? 8.586 27.547 -7.957 1 95.62 278 ASN A C 1
ATOM 2134 O O . ASN A 1 278 ? 7.555 27.266 -7.348 1 95.62 278 ASN A O 1
ATOM 2138 N N . PRO A 1 279 ? 9.609 28.109 -7.379 1 92.38 279 PRO A N 1
ATOM 2139 C CA . PRO A 1 279 ? 9.602 28.328 -5.93 1 92.38 279 PRO A CA 1
ATOM 2140 C C . PRO A 1 279 ? 8.453 29.234 -5.477 1 92.38 279 PRO A C 1
ATOM 2142 O O . PRO A 1 279 ? 8.094 29.234 -4.297 1 92.38 279 PRO A O 1
ATOM 2145 N N . ASP A 1 280 ? 7.875 29.938 -6.391 1 96 280 ASP A N 1
ATOM 2146 C CA . ASP A 1 280 ? 6.762 30.828 -6.082 1 96 280 ASP A CA 1
ATOM 2147 C C . ASP A 1 280 ? 5.562 30.047 -5.559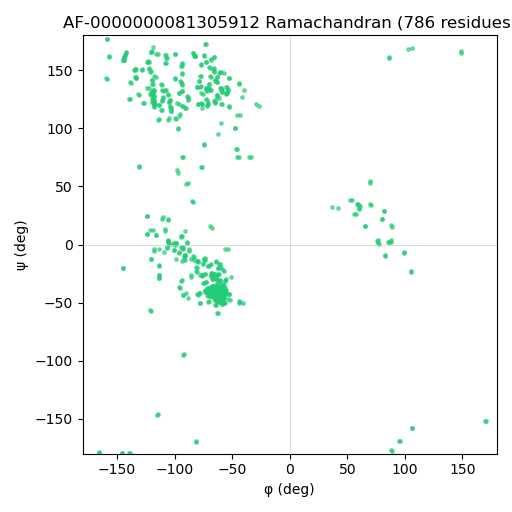 1 96 280 ASP A C 1
ATOM 2149 O O . ASP A 1 280 ? 4.699 30.609 -4.875 1 96 280 ASP A O 1
ATOM 2153 N N . LEU A 1 281 ? 5.457 28.797 -5.934 1 97.25 281 LEU A N 1
ATOM 2154 C CA . LEU A 1 281 ? 4.379 27.969 -5.422 1 97.25 281 LEU A CA 1
ATOM 2155 C C . LEU A 1 281 ? 4.406 27.906 -3.9 1 97.25 281 LEU A C 1
ATOM 2157 O O . LEU A 1 281 ? 3.354 27.953 -3.256 1 97.25 281 LEU A O 1
ATOM 2161 N N . ILE A 1 282 ? 5.586 27.844 -3.346 1 97.69 282 ILE A N 1
ATOM 2162 C CA . ILE A 1 282 ? 5.75 27.766 -1.899 1 97.69 282 ILE A CA 1
ATOM 2163 C C . ILE A 1 282 ? 5.375 29.094 -1.258 1 97.69 282 ILE A C 1
ATOM 2165 O O . ILE A 1 282 ? 4.688 29.125 -0.234 1 97.69 282 ILE A O 1
ATOM 2169 N N . THR A 1 283 ? 5.777 30.141 -1.876 1 97.44 283 THR A N 1
ATOM 2170 C CA . THR A 1 283 ? 5.449 31.469 -1.373 1 97.44 283 THR A CA 1
ATOM 2171 C C . THR A 1 283 ? 3.941 31.703 -1.425 1 97.44 283 THR A C 1
ATOM 2173 O O . THR A 1 283 ? 3.359 32.25 -0.478 1 97.44 283 THR A O 1
ATOM 2176 N N . LYS A 1 284 ? 3.389 31.328 -2.531 1 98.31 284 LYS A N 1
ATOM 2177 C CA . LYS A 1 284 ? 1.944 31.469 -2.684 1 98.31 284 LYS A CA 1
ATOM 2178 C C . LYS A 1 284 ? 1.198 30.672 -1.615 1 98.31 284 LYS A C 1
ATOM 2180 O O . LYS A 1 284 ? 0.205 31.141 -1.061 1 98.31 284 LYS A O 1
ATOM 2185 N N . LEU A 1 285 ? 1.621 29.484 -1.358 1 98.62 285 LEU A N 1
ATOM 2186 C CA . LEU A 1 285 ? 1.01 28.672 -0.314 1 98.62 285 LEU A CA 1
ATOM 2187 C C . LEU A 1 285 ? 1.103 29.359 1.041 1 98.62 285 LEU A C 1
ATOM 2189 O O . LEU A 1 285 ? 0.12 29.422 1.784 1 98.62 285 LEU A O 1
ATOM 2193 N N . LYS A 1 286 ? 2.254 29.906 1.365 1 98.19 286 LYS A N 1
ATOM 2194 C CA . LYS A 1 286 ? 2.453 30.609 2.633 1 98.19 286 LYS A CA 1
ATOM 2195 C C . LYS A 1 286 ? 1.523 31.812 2.75 1 98.19 286 LYS A C 1
ATOM 2197 O O . LYS A 1 286 ? 0.966 32.062 3.818 1 98.19 286 LYS A O 1
ATOM 2202 N N . GLU A 1 287 ? 1.385 32.469 1.677 1 98.44 287 GLU A N 1
ATOM 2203 C CA . GLU A 1 287 ? 0.476 33.625 1.654 1 98.44 287 GLU A CA 1
ATOM 2204 C C . GLU A 1 287 ? -0.968 33.188 1.88 1 98.44 287 GLU A C 1
ATOM 2206 O O . GLU A 1 287 ? -1.707 33.812 2.631 1 98.44 287 GLU A O 1
ATOM 2211 N N . ASN A 1 288 ? -1.344 32.125 1.174 1 98.81 288 ASN A N 1
ATOM 2212 C CA . ASN A 1 288 ? -2.699 31.609 1.323 1 98.81 288 ASN A CA 1
ATOM 2213 C C . ASN A 1 288 ? -2.977 31.156 2.758 1 98.81 288 ASN A C 1
ATOM 2215 O O . ASN A 1 288 ? -4.07 31.375 3.279 1 98.81 288 ASN A O 1
ATOM 2219 N N . ILE A 1 289 ? -1.991 30.516 3.379 1 98.69 289 ILE A N 1
ATOM 2220 C CA . ILE A 1 289 ? -2.119 30.078 4.766 1 98.69 289 ILE A CA 1
ATOM 2221 C C . ILE A 1 289 ? -2.348 31.281 5.668 1 98.69 289 ILE A C 1
ATOM 2223 O O . ILE A 1 289 ? -3.264 31.297 6.492 1 98.69 289 ILE A O 1
ATOM 2227 N N . ALA A 1 290 ? -1.571 32.312 5.461 1 98.25 290 ALA A N 1
ATOM 2228 C CA . ALA A 1 290 ? -1.667 33.5 6.273 1 98.25 290 ALA A CA 1
ATOM 2229 C C . ALA A 1 290 ? -3.029 34.188 6.102 1 98.25 290 ALA A C 1
ATOM 2231 O O . ALA A 1 290 ? -3.621 34.656 7.074 1 98.25 290 ALA A O 1
ATOM 2232 N N . LEU A 1 291 ? -3.48 34.219 4.883 1 98.31 291 LEU A N 1
ATOM 2233 C CA . LEU A 1 291 ? -4.754 34.875 4.586 1 98.31 291 LEU A CA 1
ATOM 2234 C C . LEU A 1 291 ? -5.906 34.156 5.262 1 98.31 291 LEU A C 1
ATOM 2236 O O . LEU A 1 291 ? -6.789 34.781 5.848 1 98.31 291 LEU A O 1
ATOM 2240 N N . LEU A 1 292 ? -5.926 32.844 5.117 1 98.5 292 LEU A N 1
ATOM 2241 C CA . LEU A 1 292 ? -7.023 32.094 5.723 1 98.5 292 LEU A CA 1
ATOM 2242 C C . LEU A 1 292 ? -6.938 32.156 7.242 1 98.5 292 LEU A C 1
ATOM 2244 O O . LEU A 1 292 ? -7.961 32.219 7.926 1 98.5 292 LEU A O 1
ATOM 2248 N N . TRP A 1 293 ? -5.703 32 7.75 1 97.56 293 TRP A N 1
ATOM 2249 C CA . TRP A 1 293 ? -5.484 32.125 9.188 1 97.56 293 TRP A CA 1
ATOM 2250 C C . TRP A 1 293 ? -6.059 33.406 9.727 1 97.56 293 TRP A C 1
ATOM 2252 O O . TRP A 1 293 ? -6.762 33.406 10.742 1 97.56 293 TRP A O 1
ATOM 2262 N N . LYS A 1 294 ? -5.773 34.469 9.078 1 96.94 294 LYS A N 1
ATOM 2263 C CA . LYS A 1 294 ? -6.301 35.781 9.461 1 96.94 294 LYS A CA 1
ATOM 2264 C C . LYS A 1 294 ? -7.82 35.812 9.336 1 96.94 294 LYS A C 1
ATOM 2266 O O . LYS A 1 294 ? -8.508 36.344 10.219 1 96.94 294 LYS A O 1
ATOM 2271 N N . GLY A 1 295 ? -8.336 35.281 8.289 1 97.12 295 GLY A N 1
ATOM 2272 C CA . GLY A 1 295 ? -9.773 35.25 8.047 1 97.12 295 GLY A CA 1
ATOM 2273 C C . GLY A 1 295 ? -10.555 34.5 9.094 1 97.12 295 GLY A C 1
ATOM 2274 O O . GLY A 1 295 ? -11.711 34.812 9.375 1 97.12 295 GLY A O 1
ATOM 2275 N N . LEU A 1 296 ? -9.922 33.531 9.664 1 97.25 296 LEU A N 1
ATOM 2276 C CA . LEU A 1 296 ? -10.633 32.656 10.586 1 97.25 296 LEU A CA 1
ATOM 2277 C C . LEU A 1 296 ? -10.258 32.969 12.031 1 97.25 296 LEU A C 1
ATOM 2279 O O . LEU A 1 296 ? -10.734 32.312 12.961 1 97.25 296 LEU A O 1
ATOM 2283 N N . SER A 1 297 ? -9.43 33.906 12.133 1 93.75 297 SER A N 1
ATOM 2284 C CA . SER A 1 297 ? -9.117 34.344 13.484 1 93.75 297 SER A CA 1
ATOM 2285 C C . SER A 1 297 ? -10.336 34.969 14.172 1 93.75 297 SER A C 1
ATOM 2287 O O . SER A 1 297 ? -11.016 35.812 13.594 1 93.75 297 SER A O 1
ATOM 2289 N N . GLY A 1 298 ? -10.75 34.5 15.289 1 87.94 298 GLY A N 1
ATOM 2290 C CA . GLY A 1 298 ? -11.836 35.062 16.078 1 87.94 298 GLY A CA 1
ATOM 2291 C C . GLY A 1 298 ? -13.203 34.531 15.695 1 87.94 298 GLY A C 1
ATOM 2292 O O . GLY A 1 298 ? -14.219 35.188 15.945 1 87.94 298 GLY A O 1
ATOM 2293 N N . VAL A 1 299 ? -13.211 33.469 15.008 1 91.56 299 VAL A N 1
ATOM 2294 C CA . VAL A 1 299 ? -14.484 32.812 14.695 1 91.56 299 VAL A CA 1
ATOM 2295 C C . VAL A 1 299 ? -15.211 32.438 15.984 1 91.56 299 VAL A C 1
ATOM 2297 O O . VAL A 1 299 ? -14.602 31.891 16.906 1 91.56 299 VAL A O 1
ATOM 2300 N N . GLN A 1 300 ? -16.469 32.75 16 1 92.31 300 GLN A N 1
ATOM 2301 C CA . GLN A 1 300 ? -17.266 32.469 17.203 1 92.31 300 GLN A CA 1
ATOM 2302 C C . GLN A 1 300 ? -17.328 30.969 17.484 1 92.31 300 GLN A C 1
ATOM 2304 O O . GLN A 1 300 ? -17.641 30.172 16.594 1 92.31 300 GLN A O 1
ATOM 2309 N N . GLY A 1 301 ? -16.969 30.656 18.703 1 94.88 301 GLY A N 1
ATOM 2310 C CA . GLY A 1 301 ? -17.156 29.297 19.188 1 94.88 301 GLY A CA 1
ATOM 2311 C C . GLY A 1 301 ? -16.031 28.359 18.766 1 94.88 301 GLY A C 1
ATOM 2312 O O . GLY A 1 301 ? -15.984 27.203 19.203 1 94.88 301 GLY A O 1
ATOM 2313 N N . LEU A 1 302 ? -15.172 28.859 17.875 1 96.62 302 LEU A N 1
ATOM 2314 C CA . LEU A 1 302 ? -14.055 28.047 17.422 1 96.62 302 LEU A CA 1
ATOM 2315 C C . LEU A 1 302 ? -12.727 28.766 17.656 1 96.62 302 LEU A C 1
ATOM 2317 O O . LEU A 1 302 ? -12.703 30 17.812 1 96.62 302 LEU A O 1
ATOM 2321 N N . GLN A 1 303 ? -11.688 28.047 17.734 1 96.75 303 GLN A N 1
ATOM 2322 C CA . GLN A 1 303 ? -10.352 28.609 17.859 1 96.75 303 GLN A CA 1
ATOM 2323 C C . GLN A 1 303 ? -9.352 27.859 16.984 1 96.75 303 GLN A C 1
ATOM 2325 O O . GLN A 1 303 ? -9.43 26.641 16.844 1 96.75 303 GLN A O 1
ATOM 2330 N N . ILE A 1 304 ? -8.492 28.625 16.375 1 97.88 304 ILE A N 1
ATOM 2331 C CA . ILE A 1 304 ? -7.398 28.047 15.602 1 97.88 304 ILE A CA 1
ATOM 2332 C C . ILE A 1 304 ? -6.324 27.5 16.547 1 97.88 304 ILE A C 1
ATOM 2334 O O . ILE A 1 304 ? -5.848 28.219 17.422 1 97.88 304 ILE A O 1
ATOM 2338 N N . VAL A 1 305 ? -5.914 26.25 16.328 1 97.25 305 VAL A N 1
ATOM 2339 C CA . VAL A 1 305 ? -4.906 25.688 17.219 1 97.25 305 VAL A CA 1
ATOM 2340 C C . VAL A 1 305 ? -3.672 25.281 16.422 1 97.25 305 VAL A C 1
ATOM 2342 O O . VAL A 1 305 ? -2.631 24.953 16.984 1 97.25 305 VAL A O 1
ATOM 2345 N N . SER A 1 306 ? -3.746 25.234 15.133 1 98 306 SER A N 1
ATOM 2346 C CA . SER A 1 306 ? -2.621 24.875 14.273 1 98 306 SER A CA 1
ATOM 2347 C C . SER A 1 306 ? -1.589 26 14.219 1 98 306 SER A C 1
ATOM 2349 O O . SER A 1 306 ? -1.9 27.156 14.523 1 98 306 SER A O 1
ATOM 2351 N N . ASP A 1 307 ? -0.377 25.641 13.891 1 98 307 ASP A N 1
ATOM 2352 C CA . ASP A 1 307 ? 0.681 26.625 13.672 1 98 307 ASP A CA 1
ATOM 2353 C C . ASP A 1 307 ? 0.353 27.531 12.492 1 98 307 ASP A C 1
ATOM 2355 O O . ASP A 1 307 ? -0.207 27.078 11.492 1 98 307 ASP A O 1
ATOM 2359 N N . PRO A 1 308 ? 0.712 28.781 12.578 1 97.44 308 PRO A N 1
ATOM 2360 C CA . PRO A 1 308 ? 0.395 29.734 11.5 1 97.44 308 PRO A CA 1
ATOM 2361 C C . PRO A 1 308 ? 1.093 29.375 10.188 1 97.44 308 PRO A C 1
ATOM 2363 O O . PRO A 1 308 ? 0.737 29.906 9.133 1 97.44 308 PRO A O 1
ATOM 2366 N N . GLU A 1 309 ? 2.062 28.531 10.227 1 97.88 309 GLU A N 1
ATOM 2367 C CA . GLU A 1 309 ? 2.758 28.141 9 1 97.88 309 GLU A CA 1
ATOM 2368 C C . GLU A 1 309 ? 2.27 26.781 8.5 1 97.88 309 GLU A C 1
ATOM 2370 O O . GLU A 1 309 ? 2.707 26.312 7.449 1 97.88 309 GLU A O 1
ATOM 2375 N N . SER A 1 310 ? 1.424 26.172 9.25 1 98.44 310 SER A N 1
ATOM 2376 C CA . SER A 1 310 ? 0.92 24.859 8.898 1 98.44 310 SER A CA 1
ATOM 2377 C C . SER A 1 310 ? -0.062 24.922 7.73 1 98.44 310 SER A C 1
ATOM 2379 O O . SER A 1 310 ? -0.949 25.781 7.715 1 98.44 310 SER A O 1
ATOM 2381 N N . PRO A 1 311 ? 0.085 24.016 6.766 1 98.12 311 PRO A N 1
ATOM 2382 C CA . PRO A 1 311 ? -0.906 23.969 5.688 1 98.12 311 PRO A CA 1
ATOM 2383 C C . PRO A 1 311 ? -2.229 23.344 6.129 1 98.12 311 PRO A C 1
ATOM 2385 O O . PRO A 1 311 ? -3.223 23.422 5.406 1 98.12 311 PRO A O 1
ATOM 2388 N N . ILE A 1 312 ? -2.232 22.734 7.25 1 97.56 312 ILE A N 1
ATOM 2389 C CA . ILE A 1 312 ? -3.441 22.219 7.883 1 97.56 312 ILE A CA 1
ATOM 2390 C C . ILE A 1 312 ? -3.955 23.219 8.914 1 97.56 312 ILE A C 1
ATOM 2392 O O . ILE A 1 312 ? -3.408 23.328 10.016 1 97.56 312 ILE A O 1
ATOM 2396 N N . LEU A 1 313 ? -4.926 23.984 8.531 1 98.25 313 LEU A N 1
ATOM 2397 C CA . LEU A 1 313 ? -5.57 24.844 9.516 1 98.25 313 LEU A CA 1
ATOM 2398 C C . LEU A 1 313 ? -6.57 24.047 10.359 1 98.25 313 LEU A C 1
ATOM 2400 O O . LEU A 1 313 ? -7.488 23.422 9.812 1 98.25 313 LEU A O 1
ATOM 2404 N N . PHE A 1 314 ? -6.352 24.047 11.609 1 97.88 314 PHE A N 1
ATOM 2405 C CA . PHE A 1 314 ? -7.109 23.203 12.523 1 97.88 314 PHE A CA 1
ATOM 2406 C C . PHE A 1 314 ? -7.965 24.047 13.461 1 97.88 314 PHE A C 1
ATOM 2408 O O . PHE A 1 314 ? -7.438 24.844 14.242 1 97.88 314 PHE A O 1
ATOM 2415 N N . LEU A 1 315 ? -9.289 23.859 13.422 1 97.75 315 LEU A N 1
ATOM 2416 C CA . LEU A 1 315 ? -10.242 24.578 14.266 1 97.75 315 LEU A CA 1
ATOM 2417 C C . LEU A 1 315 ? -10.852 23.641 15.312 1 97.75 315 LEU A C 1
ATOM 2419 O O . LEU A 1 315 ? -11.414 22.609 14.969 1 97.75 315 LEU A O 1
ATOM 2423 N N . ARG A 1 316 ? -10.758 24.016 16.5 1 97 316 ARG A N 1
ATOM 2424 C CA . ARG A 1 316 ? -11.398 23.281 17.594 1 97 316 ARG A CA 1
ATOM 2425 C C . ARG A 1 316 ? -12.492 24.109 18.25 1 97 316 ARG A C 1
ATOM 2427 O O . ARG A 1 316 ? -12.555 25.328 18.062 1 97 316 ARG A O 1
ATOM 2434 N N . LEU A 1 317 ? -13.305 23.406 18.984 1 96.81 317 LEU A N 1
ATOM 2435 C CA . LEU A 1 317 ? -14.289 24.125 19.781 1 96.81 317 LEU A CA 1
ATOM 2436 C C . LEU A 1 317 ? -13.617 24.891 20.922 1 96.81 317 LEU A C 1
ATOM 2438 O O . LEU A 1 317 ? -12.734 24.359 21.594 1 96.81 317 LEU A O 1
ATOM 2442 N N . LYS A 1 318 ? -14.008 26.125 21.062 1 95.06 318 LYS A N 1
ATOM 2443 C CA . LYS A 1 318 ? -13.5 26.906 22.188 1 95.06 318 LYS A CA 1
ATOM 2444 C C . LYS A 1 318 ? -13.906 26.266 23.516 1 95.06 318 LYS A C 1
ATOM 2446 O O . LYS A 1 318 ? -13.102 26.188 24.453 1 95.06 318 LYS A O 1
ATOM 2451 N N . LYS A 1 319 ? -15.156 25.891 23.562 1 94.25 319 LYS A N 1
ATOM 2452 C CA . LYS A 1 319 ? -15.688 25.203 24.734 1 94.25 319 LYS A CA 1
ATOM 2453 C C . LYS A 1 319 ? -16.078 23.766 24.406 1 94.25 319 LYS A C 1
ATOM 2455 O O . LYS A 1 319 ? -17.109 23.516 23.797 1 94.25 319 LYS A O 1
ATOM 2460 N N . SER A 1 320 ? -15.32 22.875 24.875 1 94.38 320 SER A N 1
ATOM 2461 C CA . SER A 1 320 ? -15.602 21.453 24.656 1 94.38 320 SER A CA 1
ATOM 2462 C C . SER A 1 320 ? -16.828 21.031 25.453 1 94.38 320 SER A C 1
ATOM 2464 O O . SER A 1 320 ? -17.109 21.562 26.516 1 94.38 320 SER A O 1
ATOM 2466 N N . THR A 1 321 ? -17.516 20.047 25 1 93 321 THR A N 1
ATOM 2467 C CA . THR A 1 321 ? -18.641 19.469 25.734 1 93 321 THR A CA 1
ATOM 2468 C C . THR A 1 321 ? -18.172 18.516 26.812 1 93 321 THR A C 1
ATOM 2470 O O . THR A 1 321 ? -18.938 18.109 27.672 1 93 321 THR A O 1
ATOM 2473 N N . GLY A 1 322 ? -16.969 18.125 26.781 1 92.56 322 GLY A N 1
ATOM 2474 C CA . GLY A 1 322 ? -16.422 17.141 27.703 1 92.56 322 GLY A CA 1
ATOM 2475 C C . GLY A 1 322 ? -16.359 15.75 27.109 1 92.56 322 GLY A C 1
ATOM 2476 O O . GLY A 1 322 ? -15.789 14.836 27.719 1 92.56 322 GLY A O 1
ATOM 2477 N N . SER A 1 323 ? -16.891 15.656 25.984 1 92.88 323 SER A N 1
ATOM 2478 C CA . SER A 1 323 ? -16.891 14.398 25.25 1 92.88 323 SER A CA 1
ATOM 2479 C C . SER A 1 323 ? -16.359 14.578 23.844 1 92.88 323 SER A C 1
ATOM 2481 O O . SER A 1 323 ? -16.875 15.398 23.078 1 92.88 323 SER A O 1
ATOM 2483 N N . SER A 1 324 ? -15.328 13.852 23.562 1 91.81 324 SER A N 1
ATOM 2484 C CA . SER A 1 324 ? -14.773 13.914 22.203 1 91.81 324 SER A CA 1
ATOM 2485 C C . SER A 1 324 ? -15.82 13.555 21.156 1 91.81 324 SER A C 1
ATOM 2487 O O . SER A 1 324 ? -15.844 14.125 20.078 1 91.81 324 SER A O 1
ATOM 2489 N N . LYS A 1 325 ? -16.625 12.625 21.5 1 90.69 325 LYS A N 1
ATOM 2490 C CA . LYS A 1 325 ? -17.688 12.188 20.609 1 90.69 325 LYS A CA 1
ATOM 2491 C C . LYS A 1 325 ? -18.688 13.312 20.344 1 90.69 325 LYS A C 1
ATOM 2493 O O . LYS A 1 325 ? -19.078 13.547 19.203 1 90.69 325 LYS A O 1
ATOM 2498 N N . ASP A 1 326 ? -19.078 13.969 21.375 1 93.88 326 ASP A N 1
ATOM 2499 C CA . ASP A 1 326 ? -20.031 15.062 21.25 1 93.88 326 ASP A CA 1
ATOM 2500 C C . ASP A 1 326 ? -19.422 16.25 20.516 1 93.88 326 ASP A C 1
ATOM 2502 O O . ASP A 1 326 ? -20.078 16.922 19.719 1 93.88 326 ASP A O 1
ATOM 2506 N N . ASP A 1 327 ? -18.219 16.516 20.859 1 95.38 327 ASP A N 1
ATOM 2507 C CA . ASP A 1 327 ? -17.516 17.578 20.156 1 95.38 327 ASP A CA 1
ATOM 2508 C C . ASP A 1 327 ? -17.469 17.297 18.656 1 95.38 327 ASP A C 1
ATOM 2510 O O . ASP A 1 327 ? -17.719 18.188 17.844 1 95.38 327 ASP A O 1
ATOM 2514 N N . LEU A 1 328 ? -17.141 16.062 18.328 1 93.75 328 LEU A N 1
ATOM 2515 C CA . LEU A 1 328 ? -17.047 15.68 16.938 1 93.75 328 LEU A CA 1
ATOM 2516 C C . LEU A 1 328 ? -18.391 15.82 16.234 1 93.75 328 LEU A C 1
ATOM 2518 O O . LEU A 1 328 ? -18.453 16.25 15.078 1 93.75 328 LEU A O 1
ATOM 2522 N N . GLN A 1 329 ? -19.406 15.461 16.875 1 93.31 329 GLN A N 1
ATOM 2523 C CA . GLN A 1 329 ? -20.75 15.562 16.312 1 93.31 329 GLN A CA 1
ATOM 2524 C C . GLN A 1 329 ? -21.094 17.016 15.977 1 93.31 329 GLN A C 1
ATOM 2526 O O . GLN A 1 329 ? -21.625 17.312 14.906 1 93.31 329 GLN A O 1
ATOM 2531 N N . LEU A 1 330 ? -20.797 17.875 16.906 1 94.31 330 LEU A N 1
ATOM 2532 C CA . LEU A 1 330 ? -21.047 19.297 16.688 1 94.31 330 LEU A CA 1
ATOM 2533 C C . LEU A 1 330 ? -20.234 19.812 15.516 1 94.31 330 LEU A C 1
ATOM 2535 O O . LEU A 1 330 ? -20.75 20.578 14.688 1 94.31 330 LEU A O 1
ATOM 2539 N N . LEU A 1 331 ? -19.031 19.422 15.469 1 96.38 331 LEU A N 1
ATOM 2540 C CA . LEU A 1 331 ? -18.141 19.844 14.398 1 96.38 331 LEU A CA 1
ATOM 2541 C C . LEU A 1 331 ? -18.625 19.312 13.047 1 96.38 331 LEU A C 1
ATOM 2543 O O . LEU A 1 331 ? -18.516 19.984 12.031 1 96.38 331 LEU A O 1
ATOM 2547 N N . GLU A 1 332 ? -19.094 18.094 13.047 1 93.75 332 GLU A N 1
ATOM 2548 C CA . GLU A 1 332 ? -19.641 17.5 11.836 1 93.75 332 GLU A CA 1
ATOM 2549 C C . GLU A 1 332 ? -20.875 18.25 11.352 1 93.75 332 GLU A C 1
ATOM 2551 O O . GLU A 1 332 ? -21.078 18.422 10.148 1 93.75 332 GLU A O 1
ATOM 2556 N N . VAL A 1 333 ? -21.672 18.688 12.25 1 95 333 VAL A N 1
ATOM 2557 C CA . VAL A 1 333 ? -22.844 19.484 11.898 1 95 333 VAL A CA 1
ATOM 2558 C C . VAL A 1 333 ? -22.391 20.766 11.211 1 95 333 VAL A C 1
ATOM 2560 O O . VAL A 1 333 ? -22.969 21.172 10.203 1 95 333 VAL A O 1
ATOM 2563 N N . ILE A 1 334 ? -21.406 21.359 11.789 1 96.25 334 ILE A N 1
ATOM 2564 C CA . ILE A 1 334 ? -20.875 22.594 11.195 1 96.25 334 ILE A CA 1
ATOM 2565 C C . ILE A 1 334 ? -20.359 22.312 9.797 1 96.25 334 ILE A C 1
ATOM 2567 O O . ILE A 1 334 ? -20.688 23.016 8.844 1 96.25 334 ILE A O 1
ATOM 2571 N N . ALA A 1 335 ? -19.547 21.297 9.641 1 94.88 335 ALA A N 1
ATOM 2572 C CA . ALA A 1 335 ? -18.969 20.953 8.352 1 94.88 335 ALA A CA 1
ATOM 2573 C C . ALA A 1 335 ? -20.062 20.641 7.324 1 94.88 335 ALA A C 1
ATOM 2575 O O . ALA A 1 335 ? -19.953 21.047 6.16 1 94.88 335 ALA A O 1
ATOM 2576 N N . ASP A 1 336 ? -21.094 19.969 7.793 1 93.56 336 ASP A N 1
ATOM 2577 C CA . ASP A 1 336 ? -22.203 19.625 6.91 1 93.56 336 ASP A CA 1
ATOM 2578 C C . ASP A 1 336 ? -22.938 20.875 6.434 1 93.56 336 ASP A C 1
ATOM 2580 O O . ASP A 1 336 ? -23.297 20.984 5.262 1 93.56 336 ASP A O 1
ATOM 2584 N N . HIS A 1 337 ? -23.156 21.75 7.316 1 96 337 HIS A N 1
ATOM 2585 C CA . HIS A 1 337 ? -23.844 22.984 6.965 1 96 337 HIS A CA 1
ATOM 2586 C C . HIS A 1 337 ? -23 23.844 6.027 1 96 337 HIS A C 1
ATOM 2588 O O . HIS A 1 337 ? -23.516 24.438 5.086 1 96 337 HIS A O 1
ATOM 2594 N N . VAL A 1 338 ? -21.75 23.859 6.301 1 96.75 338 VAL A N 1
ATOM 2595 C CA . VAL A 1 338 ? -20.859 24.625 5.453 1 96.75 338 VAL A CA 1
ATOM 2596 C C . VAL A 1 338 ? -20.875 24.062 4.031 1 96.75 338 VAL A C 1
ATOM 2598 O O . VAL A 1 338 ? -20.875 24.812 3.059 1 96.75 338 VAL A O 1
ATOM 2601 N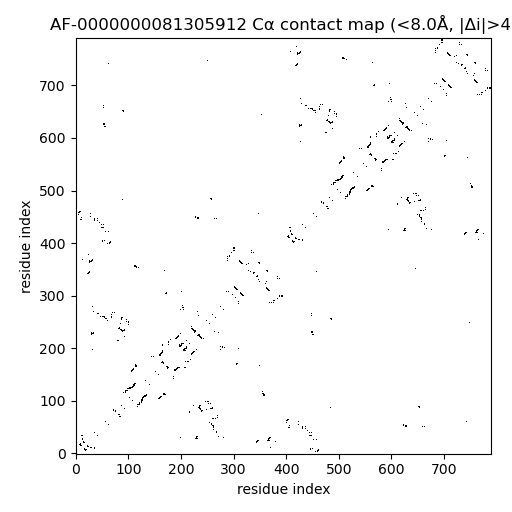 N . LEU A 1 339 ? -20.922 22.781 3.906 1 94.62 339 LEU A N 1
ATOM 2602 C CA . LEU A 1 339 ? -20.953 22.125 2.6 1 94.62 339 LEU A CA 1
ATOM 2603 C C . LEU A 1 339 ? -22.297 22.344 1.921 1 94.62 339 LEU A C 1
ATOM 2605 O O . LEU A 1 339 ? -22.359 22.75 0.761 1 94.62 339 LEU A O 1
ATOM 2609 N N . LYS A 1 340 ? -23.359 22.094 2.621 1 94.25 340 LYS A N 1
ATOM 2610 C CA . LYS A 1 340 ? -24.703 22.109 2.045 1 94.25 340 LYS A CA 1
ATOM 2611 C C . LYS A 1 340 ? -25.172 23.531 1.74 1 94.25 340 LYS A C 1
ATOM 2613 O O . LYS A 1 340 ? -25.781 23.781 0.702 1 94.25 340 LYS A O 1
ATOM 2618 N N . GLU A 1 341 ? -24.844 24.438 2.645 1 95.94 341 GLU A N 1
ATOM 2619 C CA . GLU A 1 341 ? -25.391 25.797 2.533 1 95.94 341 GLU A CA 1
ATOM 2620 C C . GLU A 1 341 ? -24.438 26.719 1.787 1 95.94 341 GLU A C 1
ATOM 2622 O O . GLU A 1 341 ? -24.859 27.656 1.126 1 95.94 341 GLU A O 1
ATOM 2627 N N . GLU A 1 342 ? -23.141 26.406 1.95 1 97 342 GLU A N 1
ATOM 2628 C CA . GLU A 1 342 ? -22.172 27.375 1.427 1 97 342 GLU A CA 1
ATOM 2629 C C . GLU A 1 342 ? -21.312 26.75 0.338 1 97 342 GLU A C 1
ATOM 2631 O O . GLU A 1 342 ? -20.484 27.422 -0.278 1 97 342 GLU A O 1
ATOM 2636 N N . SER A 1 343 ? -21.406 25.469 0.057 1 97 343 SER A N 1
ATOM 2637 C CA . SER A 1 343 ? -20.656 24.734 -0.962 1 97 343 SER A CA 1
ATOM 2638 C C . SER A 1 343 ? -19.156 24.781 -0.694 1 97 343 SER A C 1
ATOM 2640 O O . SER A 1 343 ? -18.359 24.984 -1.616 1 97 343 SER A O 1
ATOM 2642 N N . VAL A 1 344 ? -18.812 24.797 0.541 1 97.31 344 VAL A N 1
ATOM 2643 C CA . VAL A 1 344 ? -17.422 24.688 0.964 1 97.31 344 VAL A CA 1
ATOM 2644 C C . VAL A 1 344 ? -17.203 23.344 1.651 1 97.31 344 VAL A C 1
ATOM 2646 O O . VAL A 1 344 ? -17.891 23 2.613 1 97.31 344 VAL A O 1
ATOM 2649 N N . PHE A 1 345 ? -16.281 22.625 1.147 1 94.44 345 PHE A N 1
ATOM 2650 C CA . PHE A 1 345 ? -16.047 21.266 1.63 1 94.44 345 PHE A CA 1
ATOM 2651 C C . PHE A 1 345 ? -14.867 21.25 2.607 1 94.44 345 PHE A C 1
ATOM 2653 O O . PHE A 1 345 ? -13.719 21.453 2.211 1 94.44 345 PHE A O 1
ATOM 2660 N N . VAL A 1 346 ? -15.148 21.047 3.857 1 94.06 346 VAL A N 1
ATOM 2661 C CA . VAL A 1 346 ? -14.156 20.875 4.914 1 94.06 346 VAL A CA 1
ATOM 2662 C C . VAL A 1 346 ? -14.344 19.516 5.586 1 94.06 346 VAL A C 1
ATOM 2664 O O . VAL A 1 346 ? -15.367 18.859 5.402 1 94.06 346 VAL A O 1
ATOM 2667 N N . VAL A 1 347 ? -13.297 19.125 6.363 1 91.25 347 VAL A N 1
ATOM 2668 C CA . VAL A 1 347 ? -13.398 17.797 6.945 1 91.25 347 VAL A CA 1
ATOM 2669 C C . VAL A 1 347 ? -13.148 17.859 8.453 1 91.25 347 VAL A C 1
ATOM 2671 O O . VAL A 1 347 ? -12.477 18.781 8.93 1 91.25 347 VAL A O 1
ATOM 2674 N N . THR A 1 348 ? -13.758 16.953 9.117 1 92.31 348 THR A N 1
ATOM 2675 C CA . THR A 1 348 ? -13.516 16.828 10.555 1 92.31 348 THR A CA 1
ATOM 2676 C C . THR A 1 348 ? -12.531 15.711 10.852 1 92.31 348 THR A C 1
ATOM 2678 O O . THR A 1 348 ? -12.227 14.898 9.969 1 92.31 348 THR A O 1
ATOM 2681 N N . SER A 1 349 ? -12.016 15.758 12.055 1 88.56 349 SER A N 1
ATOM 2682 C CA . SER A 1 349 ? -11.148 14.672 12.492 1 88.56 349 SER A CA 1
ATOM 2683 C C . SER A 1 349 ? -11.836 13.32 12.336 1 88.56 349 SER A C 1
ATOM 2685 O O . SER A 1 349 ? -13.039 13.195 12.594 1 88.56 349 SER A O 1
ATOM 2687 N N . LYS A 1 350 ? -11.109 12.477 11.742 1 76.81 350 LYS A N 1
ATOM 2688 C CA . LYS A 1 350 ? -11.578 11.094 11.664 1 76.81 350 LYS A CA 1
ATOM 2689 C C . LYS A 1 350 ? -10.641 10.148 12.398 1 76.81 350 LYS A C 1
ATOM 2691 O O . LYS A 1 350 ? -9.422 10.203 12.203 1 76.81 350 LYS A O 1
ATOM 2696 N N . ARG A 1 351 ? -11.188 9.453 13.383 1 71.69 351 ARG A N 1
ATOM 2697 C CA . ARG A 1 351 ? -10.383 8.516 14.156 1 71.69 351 ARG A CA 1
ATOM 2698 C C . ARG A 1 351 ? -10.945 7.102 14.055 1 71.69 351 ARG A C 1
ATOM 2700 O O . ARG A 1 351 ? -12.156 6.91 14.086 1 71.69 351 ARG A O 1
ATOM 2707 N N . SER A 1 352 ? -10.008 6.32 13.727 1 62.72 352 SER A N 1
ATOM 2708 C CA . SER A 1 352 ? -10.383 4.914 13.797 1 62.72 352 SER A CA 1
ATOM 2709 C C . SER A 1 352 ? -10.602 4.477 15.242 1 62.72 352 SER A C 1
ATOM 2711 O O . SER A 1 352 ? -10.109 5.117 16.172 1 62.72 352 SER A O 1
ATOM 2713 N N . THR A 1 353 ? -11.297 3.457 15.383 1 63.34 353 THR A N 1
ATOM 2714 C CA . THR A 1 353 ? -11.516 2.902 16.719 1 63.34 353 THR A CA 1
ATOM 2715 C C . THR A 1 353 ? -10.195 2.459 17.328 1 63.34 353 THR A C 1
ATOM 2717 O O . THR A 1 353 ? -10.078 2.363 18.562 1 63.34 353 THR A O 1
ATOM 2720 N N . LEU A 1 354 ? -9.258 2.27 16.484 1 64.44 354 LEU A N 1
ATOM 2721 C CA . LEU A 1 354 ? -7.973 1.781 16.969 1 64.44 354 LEU A CA 1
ATOM 2722 C C . LEU A 1 354 ? -6.996 2.936 17.188 1 64.44 354 LEU A C 1
ATOM 2724 O O . LEU A 1 354 ? -5.891 2.732 17.688 1 64.44 354 LEU A O 1
ATOM 2728 N N . ASP A 1 355 ? -7.43 4.137 16.766 1 75.88 355 ASP A N 1
ATOM 2729 C CA . ASP A 1 355 ? -6.598 5.324 16.938 1 75.88 355 ASP A CA 1
ATOM 2730 C C . ASP A 1 355 ? -6.516 5.73 18.406 1 75.88 355 ASP A C 1
ATOM 2732 O O . ASP A 1 355 ? -7.535 6.039 19.031 1 75.88 355 ASP A O 1
ATOM 2736 N N . LYS A 1 356 ? -5.379 5.797 18.969 1 81.12 356 LYS A N 1
ATOM 2737 C CA . LYS A 1 356 ? -5.199 6.062 20.391 1 81.12 356 LYS A CA 1
ATOM 2738 C C . LYS A 1 356 ? -4.871 7.531 20.641 1 81.12 356 LYS A C 1
ATOM 2740 O O . LYS A 1 356 ? -4.617 7.93 21.781 1 81.12 356 LYS A O 1
ATOM 2745 N N . CYS A 1 357 ? -4.852 8.242 19.531 1 89 357 CYS A N 1
ATOM 2746 C CA . CYS A 1 357 ? -4.578 9.664 19.719 1 89 357 CYS A CA 1
ATOM 2747 C C . CYS A 1 357 ? -5.672 10.328 20.547 1 89 357 CYS A C 1
ATOM 2749 O O . CYS A 1 357 ? -6.852 10.242 20.203 1 89 357 CYS A O 1
ATOM 2751 N N . ASN A 1 358 ? -5.277 11.055 21.594 1 90.31 358 ASN A N 1
ATOM 2752 C CA . ASN A 1 358 ? -6.246 11.656 22.5 1 90.31 358 ASN A CA 1
ATOM 2753 C C . ASN A 1 358 ? -6.309 13.172 22.328 1 90.31 358 ASN A C 1
ATOM 2755 O O . ASN A 1 358 ? -6.848 13.883 23.172 1 90.31 358 ASN A O 1
ATOM 2759 N N . LEU A 1 359 ? -5.75 13.617 21.312 1 94.94 359 LEU A N 1
ATOM 2760 C CA . LEU A 1 359 ? -5.848 15.055 21.047 1 94.94 359 LEU A CA 1
ATOM 2761 C C . LEU A 1 359 ? -7.281 15.445 20.719 1 94.94 359 LEU A C 1
ATOM 2763 O O . LEU A 1 359 ? -8.062 14.625 20.234 1 94.94 359 LEU A O 1
ATOM 2767 N N . PRO A 1 360 ? -7.598 16.656 21.031 1 94.5 360 PRO A N 1
ATOM 2768 C CA . PRO A 1 360 ? -8.945 17.125 20.688 1 94.5 360 PRO A CA 1
ATOM 2769 C C . PRO A 1 360 ? -9.25 17.016 19.203 1 94.5 360 PRO A C 1
ATOM 2771 O O . PRO A 1 360 ? -8.352 17.219 18.375 1 94.5 360 PRO A O 1
ATOM 2774 N N . VAL A 1 361 ? -10.523 16.766 18.906 1 95.38 361 VAL A N 1
ATOM 2775 C CA . VAL A 1 361 ? -10.977 16.703 17.531 1 95.38 361 VAL A CA 1
ATOM 2776 C C . VAL A 1 361 ? -11.25 18.125 17.016 1 95.38 361 VAL A C 1
ATOM 2778 O O . VAL A 1 361 ? -11.375 19.062 17.797 1 95.38 361 VAL A O 1
ATOM 2781 N N . GLY A 1 362 ? -11.312 18.25 15.742 1 96.44 362 GLY A N 1
ATOM 2782 C CA . GLY A 1 362 ? -11.531 19.562 15.141 1 96.44 362 GLY A CA 1
ATOM 2783 C C . GLY A 1 362 ? -11.914 19.484 13.672 1 96.44 362 GLY A C 1
ATOM 2784 O O . GLY A 1 362 ? -12.156 18.406 13.141 1 96.44 362 GLY A O 1
ATOM 2785 N N . ILE A 1 363 ? -12.109 20.641 13.062 1 96.25 363 ILE A N 1
ATOM 2786 C CA . ILE A 1 363 ? -12.266 20.797 11.625 1 96.25 363 ILE A CA 1
ATOM 2787 C C . ILE A 1 363 ? -10.906 21.109 10.992 1 96.25 363 ILE A C 1
ATOM 2789 O O . ILE A 1 363 ? -10.172 21.969 11.492 1 96.25 363 ILE A O 1
ATOM 2793 N N . ARG A 1 364 ? -10.617 20.438 9.992 1 95.62 364 ARG A N 1
ATOM 2794 C CA . ARG A 1 364 ? -9.359 20.641 9.281 1 95.62 364 ARG A CA 1
ATOM 2795 C C . ARG A 1 364 ? -9.609 21.266 7.91 1 95.62 364 ARG A C 1
ATOM 2797 O O . ARG A 1 364 ? -10.492 20.828 7.172 1 95.62 364 ARG A O 1
ATOM 2804 N N . LEU A 1 365 ? -8.867 22.234 7.648 1 96.81 365 LEU A N 1
ATOM 2805 C CA . LEU A 1 365 ? -8.828 22.828 6.316 1 96.81 365 LEU A CA 1
ATOM 2806 C C . LEU A 1 365 ? -7.434 22.703 5.707 1 96.81 365 LEU A C 1
ATOM 2808 O O . LEU A 1 365 ? -6.457 23.203 6.258 1 96.81 365 LEU A O 1
ATOM 2812 N N . PHE A 1 366 ? -7.402 22 4.602 1 96.19 366 PHE A N 1
ATOM 2813 C CA . PHE A 1 366 ? -6.145 21.875 3.871 1 96.19 366 PHE A CA 1
ATOM 2814 C C . PHE A 1 366 ? -5.996 23 2.85 1 96.19 366 PHE A C 1
ATOM 2816 O O . PHE A 1 366 ? -6.785 23.094 1.908 1 96.19 366 PHE A O 1
ATOM 2823 N N . ILE A 1 367 ? -5 23.781 3.057 1 98.06 367 ILE A N 1
ATOM 2824 C CA . ILE A 1 367 ? -4.816 24.969 2.215 1 98.06 367 ILE A CA 1
ATOM 2825 C C . ILE A 1 367 ? -3.881 24.625 1.056 1 98.06 367 ILE A C 1
ATOM 2827 O O . ILE A 1 367 ? -2.885 23.922 1.237 1 98.06 367 ILE A O 1
ATOM 2831 N N . SER A 1 368 ? -4.23 25.094 -0.095 1 97.44 368 SER A N 1
ATOM 2832 C CA . SER A 1 368 ? -3.457 24.844 -1.306 1 97.44 368 SER A CA 1
ATOM 2833 C C . SER A 1 368 ? -2.971 26.141 -1.938 1 97.44 368 SER A C 1
ATOM 2835 O O . SER A 1 368 ? -3.629 27.172 -1.825 1 97.44 368 SER A O 1
ATOM 2837 N N . ALA A 1 369 ? -1.819 26.094 -2.594 1 98.25 369 ALA A N 1
ATOM 2838 C CA . ALA A 1 369 ? -1.361 27.219 -3.418 1 98.25 369 ALA A CA 1
ATOM 2839 C C . ALA A 1 369 ? -2.355 27.516 -4.539 1 98.25 369 ALA A C 1
ATOM 2841 O O . ALA A 1 369 ? -2.4 28.641 -5.055 1 98.25 369 ALA A O 1
ATOM 2842 N N . GLY A 1 370 ? -3.178 26.594 -4.859 1 97.12 370 GLY A N 1
ATOM 2843 C CA . GLY A 1 370 ? -4.133 26.719 -5.949 1 97.12 370 GLY A CA 1
ATOM 2844 C C . GLY A 1 370 ? -5.363 27.516 -5.574 1 97.12 370 GLY A C 1
ATOM 2845 O O . GLY A 1 370 ? -6.129 27.938 -6.445 1 97.12 370 GLY A O 1
ATOM 2846 N N . HIS A 1 371 ? -5.605 27.75 -4.277 1 98.38 371 HIS A N 1
ATOM 2847 C CA . HIS A 1 371 ? -6.738 28.578 -3.852 1 98.38 371 HIS A CA 1
ATOM 2848 C C . HIS A 1 371 ? -6.523 30.031 -4.207 1 98.38 371 HIS A C 1
ATOM 2850 O O . HIS A 1 371 ? -5.41 30.562 -4.078 1 98.38 371 HIS A O 1
ATOM 2856 N N . SER A 1 372 ? -7.547 30.625 -4.664 1 98.31 372 SER A N 1
ATOM 2857 C CA . SER A 1 372 ? -7.492 32.062 -4.879 1 98.31 372 SER A CA 1
ATOM 2858 C C . SER A 1 372 ? -7.789 32.844 -3.592 1 98.31 372 SER A C 1
ATOM 2860 O O . SER A 1 372 ? -8.289 32.25 -2.623 1 98.31 372 SER A O 1
ATOM 2862 N N . GLU A 1 373 ? -7.465 34.062 -3.641 1 98.12 373 GLU A N 1
ATOM 2863 C CA . GLU A 1 373 ? -7.801 34.938 -2.5 1 98.12 373 GLU A CA 1
ATOM 2864 C C . GLU A 1 373 ? -9.305 34.938 -2.246 1 98.12 373 GLU A C 1
ATOM 2866 O O . GLU A 1 373 ? -9.75 34.938 -1.096 1 98.12 373 GLU A O 1
ATOM 2871 N N . SER A 1 374 ? -10.039 34.938 -3.312 1 98.25 374 SER A N 1
ATOM 2872 C CA . SER A 1 374 ? -11.5 34.906 -3.201 1 98.25 374 SER A CA 1
ATOM 2873 C C . SER A 1 374 ? -11.984 33.594 -2.582 1 98.25 374 SER A C 1
ATOM 2875 O O . SER A 1 374 ? -12.945 33.594 -1.816 1 98.25 374 SER A O 1
ATOM 2877 N N . ASP A 1 375 ? -11.328 32.531 -2.957 1 98.5 375 ASP A N 1
ATOM 2878 C CA . ASP A 1 375 ? -11.648 31.234 -2.355 1 98.5 375 ASP A CA 1
ATOM 2879 C C . ASP A 1 375 ? -11.484 31.281 -0.836 1 98.5 375 ASP A C 1
ATOM 2881 O O . ASP A 1 375 ? -12.359 30.828 -0.101 1 98.5 375 ASP A O 1
ATOM 2885 N N . LEU A 1 376 ? -10.414 31.844 -0.417 1 98.75 376 LEU A N 1
ATOM 2886 C CA . LEU A 1 376 ? -10.078 31.891 1.001 1 98.75 376 LEU A CA 1
ATOM 2887 C C . LEU A 1 376 ? -11.055 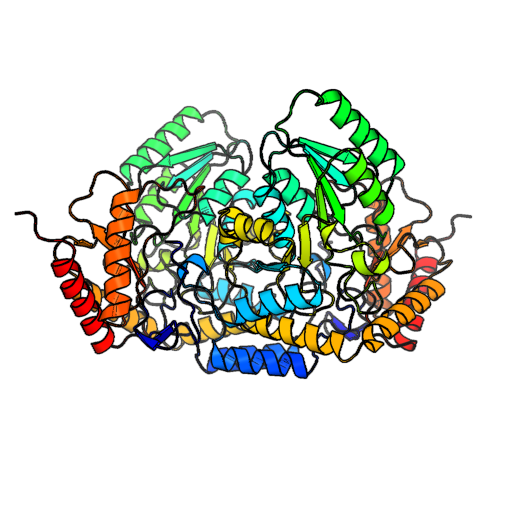32.781 1.764 1 98.75 376 LEU A C 1
ATOM 2889 O O . LEU A 1 376 ? -11.492 32.406 2.861 1 98.75 376 LEU A O 1
ATOM 2893 N N . ALA A 1 377 ? -11.391 33.875 1.17 1 98.12 377 ALA A N 1
ATOM 2894 C CA . ALA A 1 377 ? -12.367 34.75 1.787 1 98.12 377 ALA A CA 1
ATOM 2895 C C . ALA A 1 377 ? -13.727 34.094 1.912 1 98.12 377 ALA A C 1
ATOM 2897 O O . ALA A 1 377 ? -14.398 34.219 2.943 1 98.12 377 ALA A O 1
ATOM 2898 N N . ARG A 1 378 ? -14.094 33.438 0.923 1 98 378 ARG A N 1
ATOM 2899 C CA . ARG A 1 378 ? -15.383 32.75 0.912 1 98 378 ARG A CA 1
ATOM 2900 C C . ARG A 1 378 ? -15.422 31.641 1.979 1 98 378 ARG A C 1
ATOM 2902 O O . ARG A 1 378 ? -16.438 31.484 2.666 1 98 378 ARG A O 1
ATOM 2909 N N . ALA A 1 379 ? -14.367 30.906 2.041 1 98.44 379 ALA A N 1
ATOM 2910 C CA . ALA A 1 379 ? -14.305 29.844 3.039 1 98.44 379 ALA A CA 1
ATOM 2911 C C . ALA A 1 379 ? -14.398 30.422 4.453 1 98.44 379 ALA A C 1
ATOM 2913 O O . ALA A 1 379 ? -15.109 29.875 5.301 1 98.44 379 ALA A O 1
ATOM 2914 N N . ALA A 1 380 ? -13.672 31.469 4.707 1 98.25 380 ALA A N 1
ATOM 2915 C CA . ALA A 1 380 ? -13.703 32.094 6.02 1 98.25 380 ALA A CA 1
ATOM 2916 C C . ALA A 1 380 ? -15.102 32.594 6.363 1 98.25 380 ALA A C 1
ATOM 2918 O O . ALA A 1 380 ? -15.594 32.375 7.469 1 98.25 380 ALA A O 1
ATOM 2919 N N . GLU A 1 381 ? -15.719 33.25 5.41 1 97.88 381 GLU A N 1
ATOM 2920 C CA . GLU A 1 381 ? -17.062 33.781 5.621 1 97.88 381 GLU A CA 1
ATOM 2921 C C . GLU A 1 381 ? -18.062 32.656 5.875 1 97.88 381 GLU A C 1
ATOM 2923 O O . GLU A 1 381 ? -18.938 32.781 6.734 1 97.88 381 GLU A O 1
ATOM 2928 N N . ALA A 1 382 ? -17.953 31.641 5.102 1 97.94 382 ALA A N 1
ATOM 2929 C CA . ALA A 1 382 ? -18.859 30.5 5.242 1 97.94 382 ALA A CA 1
ATOM 2930 C C . ALA A 1 382 ? -18.75 29.891 6.637 1 97.94 382 ALA A C 1
ATOM 2932 O O . ALA A 1 382 ? -19.766 29.609 7.277 1 97.94 382 ALA A O 1
ATOM 2933 N N . LEU A 1 383 ? -17.547 29.688 7.105 1 97.81 383 LEU A N 1
ATOM 2934 C CA . LEU A 1 383 ? -17.328 29.062 8.406 1 97.81 383 LEU A CA 1
ATOM 2935 C C . LEU A 1 383 ? -17.812 29.969 9.531 1 97.81 383 LEU A C 1
ATOM 2937 O O . LEU A 1 383 ? -18.406 29.5 10.508 1 97.81 383 LEU A O 1
ATOM 2941 N N . LYS A 1 384 ? -17.594 31.25 9.398 1 96.69 384 LYS A N 1
ATOM 2942 C CA . LYS A 1 384 ? -18.062 32.219 10.398 1 96.69 384 LYS A CA 1
ATOM 2943 C C . LYS A 1 384 ? -19.578 32.219 10.492 1 96.69 384 LYS A C 1
ATOM 2945 O O . LYS A 1 384 ? -20.141 32.188 11.586 1 96.69 384 LYS A O 1
ATOM 2950 N N . LYS A 1 385 ? -20.172 32.25 9.328 1 96 385 LYS A N 1
ATOM 2951 C CA . LYS A 1 385 ? -21.641 32.281 9.25 1 96 385 LYS A CA 1
ATOM 2952 C C . LYS A 1 385 ? -22.25 31.047 9.891 1 96 385 LYS A C 1
ATOM 2954 O O . LYS A 1 385 ? -23.141 31.156 10.742 1 96 385 LYS A O 1
ATOM 2959 N N . VAL A 1 386 ? -21.75 29.922 9.516 1 96.81 386 VAL A N 1
ATOM 2960 C CA . VAL A 1 386 ? -22.344 28.672 9.984 1 96.81 386 VAL A CA 1
ATOM 2961 C C . VAL A 1 386 ? -22.016 28.469 11.461 1 96.81 386 VAL A C 1
ATOM 2963 O O . VAL A 1 386 ? -22.875 28 12.227 1 96.81 386 VAL A O 1
ATOM 2966 N N . ALA A 1 387 ? -20.781 28.734 11.852 1 96.12 387 ALA A N 1
ATOM 2967 C CA . ALA A 1 387 ? -20.406 28.578 13.258 1 96.12 387 ALA A CA 1
ATOM 2968 C C . ALA A 1 387 ? -21.297 29.438 14.148 1 96.12 387 ALA A C 1
ATOM 2970 O O . ALA A 1 387 ? -21.719 29 15.219 1 96.12 387 ALA A O 1
ATOM 2971 N N . ALA A 1 388 ? -21.594 30.641 13.758 1 93.88 388 ALA A N 1
ATOM 2972 C CA . ALA A 1 388 ? -22.453 31.547 14.516 1 93.88 388 ALA A CA 1
ATOM 2973 C C . ALA A 1 388 ? -23.875 30.984 14.641 1 93.88 388 ALA A C 1
ATOM 2975 O O . ALA A 1 388 ? -24.531 31.188 15.664 1 93.88 388 ALA A O 1
ATOM 2976 N N . SER A 1 389 ? -24.297 30.344 13.602 1 93.19 389 SER A N 1
ATOM 2977 C CA . SER A 1 389 ? -25.656 29.797 13.594 1 93.19 389 SER A CA 1
ATOM 2978 C C . SER A 1 389 ? -25.75 28.547 14.453 1 93.19 389 SER A C 1
ATOM 2980 O O . SER A 1 389 ? -26.797 28.281 15.047 1 93.19 389 SER A O 1
ATOM 2982 N N . VAL A 1 390 ? -24.734 27.797 14.508 1 92.94 390 VAL A N 1
ATOM 2983 C CA . VAL A 1 390 ? -24.766 26.5 15.18 1 92.94 390 VAL A CA 1
ATOM 2984 C C . VAL A 1 390 ? -24.312 26.656 16.625 1 92.94 390 VAL A C 1
ATOM 2986 O O . VAL A 1 390 ? -24.859 26.031 17.531 1 92.94 390 VAL A O 1
ATOM 2989 N N . LEU A 1 391 ? -23.25 27.422 16.812 1 90.38 391 LEU A N 1
ATOM 2990 C CA . LEU A 1 391 ? -22.641 27.5 18.141 1 90.38 391 LEU A CA 1
ATOM 2991 C C . LEU A 1 391 ? -23.141 28.734 18.891 1 90.38 391 LEU A C 1
ATOM 2993 O O . LEU A 1 391 ? -22.859 29.875 18.484 1 90.38 391 LEU A O 1
ATOM 2997 N N . HIS A 1 392 ? -24.5 28.812 19.156 1 73.88 392 HIS A N 1
ATOM 2998 C CA . HIS A 1 392 ? -25.078 29.938 19.875 1 73.88 392 HIS A CA 1
ATOM 2999 C C . HIS A 1 392 ? -24.234 30.328 21.078 1 73.88 392 HIS A C 1
ATOM 3001 O O . HIS A 1 392 ? -23.641 29.469 21.719 1 73.88 392 HIS A O 1
ATOM 3007 N N . ASP A 1 393 ? -23.562 31.5 21.078 1 53.69 393 ASP A N 1
ATOM 3008 C CA . ASP A 1 393 ? -22.859 32.062 22.234 1 53.69 393 ASP A CA 1
ATOM 3009 C C . ASP A 1 393 ? -23.594 31.703 23.531 1 53.69 393 ASP A C 1
ATOM 3011 O O . ASP A 1 393 ? -24.781 31.984 23.688 1 53.69 393 ASP A O 1
ATOM 3015 N N . GLU A 1 394 ? -23.578 30.562 24.094 1 41.31 394 GLU A N 1
ATOM 3016 C CA . GLU A 1 394 ? -23.953 30.719 25.484 1 41.31 394 GLU A CA 1
ATOM 3017 C C . GLU A 1 394 ? -23.219 31.891 26.141 1 41.31 394 GLU A C 1
ATOM 3019 O O . GLU A 1 394 ? -21.984 31.906 26.188 1 41.31 394 GLU A O 1
ATOM 3024 N N . GLU A 1 395 ? -23.656 33.125 26 1 34.62 395 GLU A N 1
ATOM 3025 C CA . GLU A 1 395 ? -23.375 34.062 27.094 1 34.62 395 GLU A CA 1
ATOM 3026 C C . GLU A 1 395 ? -23.531 33.375 28.438 1 34.62 395 GLU A C 1
ATOM 3028 O O . GLU A 1 395 ? -24.453 32.594 28.641 1 34.62 395 GLU A O 1
ATOM 3033 N N . MET B 1 1 ? 29.094 -11.977 -3.705 1 26.86 1 MET B N 1
ATOM 3034 C CA . MET B 1 1 ? 28.812 -10.953 -4.707 1 26.86 1 MET B CA 1
ATOM 3035 C C . MET B 1 1 ? 27.391 -10.43 -4.57 1 26.86 1 MET B C 1
ATOM 3037 O O . MET B 1 1 ? 26.438 -11.211 -4.543 1 26.86 1 MET B O 1
ATOM 3041 N N . LYS B 1 2 ? 27.156 -9.328 -4.004 1 39.56 2 LYS B N 1
ATOM 3042 C CA . LYS B 1 2 ? 25.859 -8.68 -3.857 1 39.56 2 LYS B CA 1
ATOM 3043 C C . LYS B 1 2 ? 25.062 -8.734 -5.16 1 39.56 2 LYS B C 1
ATOM 3045 O O . LYS B 1 2 ? 25.484 -8.164 -6.168 1 39.56 2 LYS B O 1
ATOM 3050 N N . HIS B 1 3 ? 24.453 -9.953 -5.555 1 47.22 3 HIS B N 1
ATOM 3051 C CA . HIS B 1 3 ? 23.672 -10.039 -6.781 1 47.22 3 HIS B CA 1
ATOM 3052 C C . HIS B 1 3 ? 22.688 -8.883 -6.891 1 47.22 3 HIS B C 1
ATOM 3054 O O . HIS B 1 3 ? 21.891 -8.656 -5.984 1 47.22 3 HIS B O 1
ATOM 3060 N N . GLU B 1 4 ? 23.094 -7.941 -7.664 1 59.22 4 GLU B N 1
ATOM 3061 C CA . GLU B 1 4 ? 22.203 -6.824 -7.93 1 59.22 4 GLU B CA 1
ATOM 3062 C C . GLU B 1 4 ? 20.953 -7.285 -8.695 1 59.22 4 GLU B C 1
ATOM 3064 O O . GLU B 1 4 ? 21.062 -8.031 -9.664 1 59.22 4 GLU B O 1
ATOM 3069 N N . PRO B 1 5 ? 19.828 -7.086 -8.203 1 67.38 5 PRO B N 1
ATOM 3070 C CA . PRO B 1 5 ? 18.625 -7.484 -8.945 1 67.38 5 PRO B CA 1
ATOM 3071 C C . PRO B 1 5 ? 18.562 -6.895 -10.352 1 67.38 5 PRO B C 1
ATOM 3073 O O . PRO B 1 5 ? 19.047 -5.777 -10.57 1 67.38 5 PRO B O 1
ATOM 3076 N N . PRO B 1 6 ? 18.203 -7.703 -11.336 1 75.44 6 PRO B N 1
ATOM 3077 C CA . PRO B 1 6 ? 18.062 -7.18 -12.695 1 75.44 6 PRO B CA 1
ATOM 3078 C C . PRO B 1 6 ? 17.156 -5.957 -12.773 1 75.44 6 PRO B C 1
ATOM 3080 O O . PRO B 1 6 ? 16.188 -5.855 -12.016 1 75.44 6 PRO B O 1
ATOM 3083 N N . VAL B 1 7 ? 17.531 -5.062 -13.633 1 79.5 7 VAL B N 1
ATOM 3084 C CA . VAL B 1 7 ? 16.766 -3.826 -13.797 1 79.5 7 VAL B CA 1
ATOM 3085 C C . VAL B 1 7 ? 15.922 -3.9 -15.07 1 79.5 7 VAL B C 1
ATOM 3087 O O . VAL B 1 7 ? 16.453 -4.09 -16.156 1 79.5 7 VAL B O 1
ATOM 3090 N N . LEU B 1 8 ? 14.688 -3.84 -14.898 1 83.75 8 LEU B N 1
ATOM 3091 C CA . LEU B 1 8 ? 13.758 -3.801 -16.016 1 83.75 8 LEU B CA 1
ATOM 3092 C C . LEU B 1 8 ? 13.664 -2.393 -16.594 1 83.75 8 LEU B C 1
ATOM 3094 O O . LEU B 1 8 ? 13.555 -1.418 -15.852 1 83.75 8 LEU B O 1
ATOM 3098 N N . GLU B 1 9 ? 13.68 -2.256 -17.938 1 86.12 9 GLU B N 1
ATOM 3099 C CA . GLU B 1 9 ? 13.711 -0.952 -18.594 1 86.12 9 GLU B CA 1
ATOM 3100 C C . GLU B 1 9 ? 12.539 -0.799 -19.562 1 86.12 9 GLU B C 1
ATOM 3102 O O . GLU B 1 9 ? 12.492 0.156 -20.344 1 86.12 9 GLU B O 1
ATOM 3107 N N . SER B 1 10 ? 11.641 -1.776 -19.484 1 84.5 10 SER B N 1
ATOM 3108 C CA . SER B 1 10 ? 10.461 -1.793 -20.344 1 84.5 10 SER B CA 1
ATOM 3109 C C . SER B 1 10 ? 9.258 -2.391 -19.625 1 84.5 10 SER B C 1
ATOM 3111 O O . SER B 1 10 ? 9.344 -2.723 -18.438 1 84.5 10 SER B O 1
ATOM 3113 N N . ALA B 1 11 ? 8.188 -2.436 -20.391 1 84.94 11 ALA B N 1
ATOM 3114 C CA . ALA B 1 11 ? 7.051 -3.178 -19.844 1 84.94 11 ALA B CA 1
ATOM 3115 C C . ALA B 1 11 ? 7.418 -4.641 -19.609 1 84.94 11 ALA B C 1
ATOM 3117 O O . ALA B 1 11 ? 8.219 -5.215 -20.344 1 84.94 11 ALA B O 1
ATOM 3118 N N . ALA B 1 12 ? 6.797 -5.152 -18.594 1 85.88 12 ALA B N 1
ATOM 3119 C CA . ALA B 1 12 ? 7.109 -6.527 -18.219 1 85.88 12 ALA B CA 1
ATOM 3120 C C . ALA B 1 12 ? 6.223 -7.52 -18.969 1 85.88 12 ALA B C 1
ATOM 3122 O O . ALA B 1 12 ? 5.594 -8.383 -18.344 1 85.88 12 ALA B O 1
ATOM 3123 N N . GLY B 1 13 ? 6.191 -7.41 -20.297 1 89.06 13 GLY B N 1
ATOM 3124 C CA . GLY B 1 13 ? 5.484 -8.367 -21.141 1 89.06 13 GLY B CA 1
ATOM 3125 C C . GLY B 1 13 ? 6.285 -9.633 -21.406 1 89.06 13 GLY B C 1
ATOM 3126 O O . GLY B 1 13 ? 7.297 -9.883 -20.75 1 89.06 13 GLY B O 1
ATOM 3127 N N . PRO B 1 14 ? 5.828 -10.438 -22.297 1 93.19 14 PRO B N 1
ATOM 3128 C CA . PRO B 1 14 ? 6.551 -11.672 -22.641 1 93.19 14 PRO B CA 1
ATOM 3129 C C . PRO B 1 14 ? 7.988 -11.406 -23.078 1 93.19 14 PRO B C 1
ATOM 3131 O O . PRO B 1 14 ? 8.867 -12.25 -22.875 1 93.19 14 PRO B O 1
ATOM 3134 N N . HIS B 1 15 ? 8.156 -10.281 -23.672 1 94.44 15 HIS B N 1
ATOM 3135 C CA . HIS B 1 15 ? 9.484 -9.781 -24 1 94.44 15 HIS B CA 1
ATOM 3136 C C . HIS B 1 15 ? 9.758 -8.453 -23.297 1 94.44 15 HIS B C 1
ATOM 3138 O O . HIS B 1 15 ? 8.891 -7.574 -23.266 1 94.44 15 HIS B O 1
ATOM 3144 N N . ALA B 1 16 ? 10.922 -8.406 -22.688 1 90.88 16 ALA B N 1
ATOM 3145 C CA . ALA B 1 16 ? 11.273 -7.219 -21.922 1 90.88 16 ALA B CA 1
ATOM 3146 C C . ALA B 1 16 ? 12.75 -6.871 -22.078 1 90.88 16 ALA B C 1
ATOM 3148 O O . ALA B 1 16 ? 13.516 -7.645 -22.656 1 90.88 16 ALA B O 1
ATOM 3149 N N . ILE B 1 17 ? 13.109 -5.715 -21.703 1 91.5 17 ILE B N 1
ATOM 3150 C CA . ILE B 1 17 ? 14.508 -5.285 -21.703 1 91.5 17 ILE B CA 1
ATOM 3151 C C . ILE B 1 17 ? 15.047 -5.309 -20.266 1 91.5 17 ILE B C 1
ATOM 3153 O O . ILE B 1 17 ? 14.539 -4.609 -19.391 1 91.5 17 ILE B O 1
ATOM 3157 N N . VAL B 1 18 ? 15.984 -6.168 -20.047 1 88.56 18 VAL B N 1
ATOM 3158 C CA . VAL B 1 18 ? 16.656 -6.293 -18.75 1 88.56 18 VAL B CA 1
ATOM 3159 C C . VAL B 1 18 ? 18.141 -5.988 -18.906 1 88.56 18 VAL B C 1
ATOM 3161 O O . VAL B 1 18 ? 18.828 -6.629 -19.688 1 88.56 18 VAL B O 1
ATOM 3164 N N . ASN B 1 19 ? 18.578 -5.07 -18.203 1 86.94 19 ASN B N 1
ATOM 3165 C CA . ASN B 1 19 ? 19.953 -4.637 -18.297 1 86.94 19 ASN B CA 1
ATOM 3166 C C . ASN B 1 19 ? 20.359 -4.309 -19.719 1 86.94 19 ASN B C 1
ATOM 3168 O O . ASN B 1 19 ? 21.406 -4.762 -20.203 1 86.94 19 ASN B O 1
ATOM 3172 N N . GLY B 1 20 ? 19.516 -3.75 -20.406 1 89 20 GLY B N 1
ATOM 3173 C CA . GLY B 1 20 ? 19.781 -3.25 -21.734 1 89 20 GLY B CA 1
ATOM 3174 C C . GLY B 1 20 ? 19.609 -4.309 -22.812 1 89 20 GLY B C 1
ATOM 3175 O O . GLY B 1 20 ? 19.812 -4.031 -24 1 89 20 GLY B O 1
ATOM 3176 N N . LYS B 1 21 ? 19.219 -5.465 -22.469 1 93.88 21 LYS B N 1
ATOM 3177 C CA . LYS B 1 21 ? 19.078 -6.562 -23.406 1 93.88 21 LYS B CA 1
ATOM 3178 C C . LYS B 1 21 ? 17.641 -7.074 -23.453 1 93.88 21 LYS B C 1
ATOM 3180 O O . LYS B 1 21 ? 16.984 -7.184 -22.422 1 93.88 21 LYS B O 1
ATOM 3185 N N . GLU B 1 22 ? 17.25 -7.406 -24.656 1 95.62 22 GLU B N 1
ATOM 3186 C CA . GLU B 1 22 ? 15.938 -8.023 -24.797 1 95.62 22 GLU B CA 1
ATOM 3187 C C . GLU B 1 22 ? 15.945 -9.461 -24.281 1 95.62 22 GLU B C 1
ATOM 3189 O O . GLU B 1 22 ? 16.844 -10.234 -24.594 1 95.62 22 GLU B O 1
ATOM 3194 N N . VAL B 1 23 ? 14.961 -9.719 -23.516 1 96.25 23 VAL B N 1
ATOM 3195 C CA . VAL B 1 23 ? 14.906 -11.055 -22.938 1 96.25 23 VAL B CA 1
ATOM 3196 C C . VAL B 1 23 ? 13.484 -11.609 -23.062 1 96.25 23 VAL B C 1
ATOM 3198 O O . VAL B 1 23 ? 12.523 -10.844 -23.172 1 96.25 23 VAL B O 1
ATOM 3201 N N . LEU B 1 24 ? 13.43 -12.922 -23.156 1 97.5 24 LEU B N 1
ATOM 3202 C CA . LEU B 1 24 ? 12.164 -13.625 -22.953 1 97.5 24 LEU B CA 1
ATOM 3203 C C . LEU B 1 24 ? 11.805 -13.695 -21.469 1 97.5 24 LEU B C 1
ATOM 3205 O O . LEU B 1 24 ? 12.57 -14.242 -20.672 1 97.5 24 LEU B O 1
ATOM 3209 N N . ASN B 1 25 ? 10.641 -13.133 -21.125 1 94.38 25 ASN B N 1
ATOM 3210 C CA . ASN B 1 25 ? 10.336 -12.852 -19.719 1 94.38 25 ASN B CA 1
ATOM 3211 C C . ASN B 1 25 ? 9.336 -13.852 -19.141 1 94.38 25 ASN B C 1
ATOM 3213 O O . ASN B 1 25 ? 8.227 -13.992 -19.672 1 94.38 25 ASN B O 1
ATOM 3217 N N . PHE B 1 26 ? 9.719 -14.539 -18.078 1 95.12 26 PHE B N 1
ATOM 3218 C CA . PHE B 1 26 ? 8.844 -15.414 -17.312 1 95.12 26 PHE B CA 1
ATOM 3219 C C . PHE B 1 26 ? 8.82 -15.016 -15.844 1 95.12 26 PHE B C 1
ATOM 3221 O O . PHE B 1 26 ? 8.5 -15.828 -14.977 1 95.12 26 PHE B O 1
ATOM 3228 N N . ALA B 1 27 ? 9.125 -13.766 -15.602 1 91.06 27 ALA B N 1
ATOM 3229 C CA . ALA B 1 27 ? 9.266 -13.305 -14.219 1 91.06 27 ALA B CA 1
ATOM 3230 C C . ALA B 1 27 ? 8.07 -12.453 -13.805 1 91.06 27 ALA B C 1
ATOM 3232 O O . ALA B 1 27 ? 8.008 -11.969 -12.672 1 91.06 27 ALA B O 1
ATOM 3233 N N . SER B 1 28 ? 7.086 -12.297 -14.664 1 89.88 28 SER B N 1
ATOM 3234 C CA . SER B 1 28 ? 5.941 -11.438 -14.383 1 89.88 28 SER B CA 1
ATOM 3235 C C . SER B 1 28 ? 4.637 -12.227 -14.398 1 89.88 28 SER B C 1
ATOM 3237 O O . SER B 1 28 ? 4.414 -13.047 -15.289 1 89.88 28 SER B O 1
ATOM 3239 N N . ALA B 1 29 ? 3.771 -11.922 -13.43 1 92.5 29 ALA B N 1
ATOM 3240 C CA . ALA B 1 29 ? 2.484 -12.609 -13.352 1 92.5 29 ALA B CA 1
ATOM 3241 C C . ALA B 1 29 ? 1.457 -11.953 -14.273 1 92.5 29 ALA B C 1
ATOM 3243 O O . ALA B 1 29 ? 0.3 -11.766 -13.883 1 92.5 29 ALA B O 1
ATOM 3244 N N . ASN B 1 30 ? 1.927 -11.5 -15.406 1 92.56 30 ASN B N 1
ATOM 3245 C CA . ASN B 1 30 ? 1.055 -10.945 -16.438 1 92.56 30 ASN B CA 1
ATOM 3246 C C . ASN B 1 30 ? 0.317 -12.047 -17.188 1 92.56 30 ASN B C 1
ATOM 3248 O O . ASN B 1 30 ? 0.467 -12.18 -18.406 1 92.56 30 ASN B O 1
ATOM 3252 N N . TYR B 1 31 ? -0.537 -12.727 -16.547 1 96.94 31 TYR B N 1
ATOM 3253 C CA . TYR B 1 31 ? -1.066 -14.008 -17 1 96.94 31 TYR B CA 1
ATOM 3254 C C . TYR B 1 31 ? -1.833 -13.844 -18.312 1 96.94 31 TYR B C 1
ATOM 3256 O O . TYR B 1 31 ? -1.735 -14.695 -19.203 1 96.94 31 TYR B O 1
ATOM 3264 N N . LEU B 1 32 ? -2.555 -12.789 -18.453 1 97.25 32 LEU B N 1
ATOM 3265 C CA . LEU B 1 32 ? -3.422 -12.664 -19.625 1 97.25 32 LEU B CA 1
ATOM 3266 C C . LEU B 1 32 ? -2.793 -11.75 -20.672 1 97.25 32 LEU B C 1
ATOM 3268 O O . LEU B 1 32 ? -3.402 -11.477 -21.703 1 97.25 32 LEU B O 1
ATOM 3272 N N . GLY B 1 33 ? -1.605 -11.258 -20.375 1 95.06 33 GLY B N 1
ATOM 3273 C CA . GLY B 1 33 ? -0.895 -10.43 -21.344 1 95.06 33 GLY B CA 1
ATOM 3274 C C . GLY B 1 33 ? -1.529 -9.062 -21.531 1 95.06 33 GLY B C 1
ATOM 3275 O O . GLY B 1 33 ? -1.518 -8.516 -22.641 1 95.06 33 GLY B O 1
ATOM 3276 N N . LEU B 1 34 ? -2.066 -8.547 -20.5 1 94.44 34 LEU B N 1
ATOM 3277 C CA . LEU B 1 34 ? -2.807 -7.293 -20.641 1 94.44 34 LEU B CA 1
ATOM 3278 C C . LEU B 1 34 ? -1.896 -6.094 -20.406 1 94.44 34 LEU B C 1
ATOM 3280 O O . LEU B 1 34 ? -2.293 -4.953 -20.641 1 94.44 34 LEU B O 1
ATOM 3284 N N . LEU B 1 35 ? -0.729 -6.379 -19.953 1 89.94 35 LEU B N 1
ATOM 3285 C CA . LEU B 1 35 ? 0.203 -5.27 -19.797 1 89.94 35 LEU B CA 1
ATOM 3286 C C . LEU B 1 35 ? 0.445 -4.574 -21.141 1 89.94 35 LEU B C 1
ATOM 3288 O O . LEU B 1 35 ? 0.846 -5.211 -22.109 1 89.94 35 LEU B O 1
ATOM 3292 N N . GLY B 1 36 ? 0.169 -3.35 -21.219 1 87 36 GLY B N 1
ATOM 3293 C CA . GLY B 1 36 ? 0.361 -2.596 -22.453 1 87 36 GLY B CA 1
ATOM 3294 C C . GLY B 1 36 ? -0.84 -2.645 -23.375 1 87 36 GLY B C 1
ATOM 3295 O O . GLY B 1 36 ? -0.805 -2.092 -24.469 1 87 36 GLY B O 1
ATOM 3296 N N . HIS B 1 37 ? -1.858 -3.297 -22.922 1 92.69 37 HIS B N 1
ATOM 3297 C CA . HIS B 1 37 ? -3.066 -3.367 -23.734 1 92.69 37 HIS B CA 1
ATOM 3298 C C . HIS B 1 37 ? -3.627 -1.977 -24.016 1 92.69 37 HIS B C 1
ATOM 3300 O O . HIS B 1 37 ? -3.789 -1.174 -23.094 1 92.69 37 HIS B O 1
ATOM 3306 N N . GLU B 1 38 ? -3.988 -1.731 -25.234 1 94.56 38 GLU B N 1
ATOM 3307 C CA . GLU B 1 38 ? -4.359 -0.393 -25.688 1 94.56 38 GLU B CA 1
ATOM 3308 C C . GLU B 1 38 ? -5.59 0.118 -24.938 1 94.56 38 GLU B C 1
ATOM 3310 O O . GLU B 1 38 ? -5.648 1.287 -24.562 1 94.56 38 GLU B O 1
ATOM 3315 N N . LYS B 1 39 ? -6.605 -0.719 -24.797 1 96 39 LYS B N 1
ATOM 3316 C CA . LYS B 1 39 ? -7.828 -0.302 -24.109 1 96 39 LYS B CA 1
ATOM 3317 C C . LYS B 1 39 ? -7.543 0.106 -22.672 1 96 39 LYS B C 1
ATOM 3319 O O . LYS B 1 39 ? -8.188 1.013 -22.141 1 96 39 LYS B O 1
ATOM 3324 N N . LEU B 1 40 ? -6.633 -0.634 -21.984 1 94.69 40 LEU B N 1
ATOM 3325 C CA . LEU B 1 40 ? -6.262 -0.293 -20.625 1 94.69 40 LEU B CA 1
ATOM 3326 C C . LEU B 1 40 ? -5.535 1.046 -20.578 1 94.69 40 LEU B C 1
ATOM 3328 O O . LEU B 1 40 ? -5.816 1.878 -19.703 1 94.69 40 LEU B O 1
ATOM 3332 N N . LEU B 1 41 ? -4.59 1.25 -21.516 1 93.44 41 LEU B N 1
ATOM 3333 C CA . LEU B 1 41 ? -3.838 2.5 -21.578 1 93.44 41 LEU B CA 1
ATOM 3334 C C . LEU B 1 41 ? -4.77 3.684 -21.797 1 93.44 41 LEU B C 1
ATOM 3336 O O . LEU B 1 41 ? -4.625 4.727 -21.156 1 93.44 41 LEU B O 1
ATOM 3340 N N . GLU B 1 42 ? -5.707 3.508 -22.672 1 94.69 42 GLU B N 1
ATOM 3341 C CA . GLU B 1 42 ? -6.672 4.566 -22.984 1 94.69 42 GLU B CA 1
ATOM 3342 C C . GLU B 1 42 ? -7.527 4.891 -21.75 1 94.69 42 GLU B C 1
ATOM 3344 O O . GLU B 1 42 ? -7.797 6.062 -21.469 1 94.69 42 GLU B O 1
ATOM 3349 N N . SER B 1 43 ? -7.969 3.867 -21.109 1 94.81 43 SER B N 1
ATOM 3350 C CA . SER B 1 43 ? -8.773 4.055 -19.906 1 94.81 43 SER B CA 1
ATOM 3351 C C . SER B 1 43 ? -8 4.816 -18.844 1 94.81 43 SER B C 1
ATOM 3353 O O . SER B 1 43 ? -8.555 5.684 -18.172 1 94.81 43 SER B O 1
ATOM 3355 N N . CYS B 1 44 ? -6.75 4.508 -18.672 1 92.19 44 CYS B N 1
ATOM 3356 C CA . CYS B 1 44 ? -5.902 5.18 -17.688 1 92.19 44 CYS B CA 1
ATOM 3357 C C . CYS B 1 44 ? -5.727 6.652 -18.047 1 92.19 44 CYS B C 1
ATOM 3359 O O . CYS B 1 44 ? -5.816 7.52 -17.172 1 92.19 44 CYS B O 1
ATOM 3361 N N . THR B 1 45 ? -5.477 6.875 -19.312 1 91.25 45 THR B N 1
ATOM 3362 C CA . THR B 1 45 ? -5.25 8.242 -19.75 1 91.25 45 THR B CA 1
ATOM 3363 C C . THR B 1 45 ? -6.496 9.102 -19.531 1 91.25 45 THR B C 1
ATOM 3365 O O . THR B 1 45 ? -6.398 10.234 -19.062 1 91.25 45 THR B O 1
ATOM 3368 N N . LYS B 1 46 ? -7.668 8.555 -19.859 1 93.06 46 LYS B N 1
ATOM 3369 C CA . LYS B 1 46 ? -8.922 9.273 -19.641 1 93.06 46 LYS B CA 1
ATOM 3370 C C . LYS B 1 46 ? -9.133 9.562 -18.156 1 93.06 46 LYS B C 1
ATOM 3372 O O . LYS B 1 46 ? -9.602 10.641 -17.781 1 93.06 46 LYS B O 1
ATOM 3377 N N . SER B 1 47 ? -8.836 8.625 -17.375 1 91.31 47 SER B N 1
ATOM 3378 C CA . SER B 1 47 ? -8.984 8.789 -15.93 1 91.31 47 SER B CA 1
ATOM 3379 C C . SER B 1 47 ? -8.039 9.852 -15.383 1 91.31 47 SER B C 1
ATOM 3381 O O . SER B 1 47 ? -8.414 10.625 -14.5 1 91.31 47 SER B O 1
ATOM 3383 N N . LEU B 1 48 ? -6.816 9.836 -15.906 1 88.56 48 LEU B N 1
ATOM 3384 C CA . LEU B 1 48 ? -5.84 10.836 -15.5 1 88.56 48 LEU B CA 1
ATOM 3385 C C . LEU B 1 48 ? -6.336 12.242 -15.82 1 88.56 48 LEU B C 1
ATOM 3387 O O . LEU B 1 48 ? -6.16 13.164 -15.023 1 88.56 48 LEU B O 1
ATOM 3391 N N . GLU B 1 49 ? -6.914 12.352 -16.938 1 88.62 49 GLU B N 1
ATOM 3392 C CA . GLU B 1 49 ? -7.445 13.641 -17.359 1 88.62 49 GLU B CA 1
ATOM 3393 C C . GLU B 1 49 ? -8.602 14.086 -16.469 1 88.62 49 GLU B C 1
ATOM 3395 O O . GLU B 1 49 ? -8.727 15.273 -16.141 1 88.62 49 GLU B O 1
ATOM 3400 N N . LYS B 1 50 ? -9.391 13.141 -16.094 1 87.75 50 LYS B N 1
ATOM 3401 C CA . LYS B 1 50 ? -10.594 13.438 -15.32 1 87.75 50 LYS B CA 1
ATOM 3402 C C . LYS B 1 50 ? -10.266 13.688 -13.852 1 87.75 50 LYS B C 1
ATOM 3404 O O . LYS B 1 50 ? -10.789 14.617 -13.234 1 87.75 50 LYS B O 1
ATOM 3409 N N . TYR B 1 51 ? -9.344 12.867 -13.25 1 86.88 51 TYR B N 1
ATOM 3410 C CA . TYR B 1 51 ? -9.18 12.859 -11.797 1 86.88 51 TYR B CA 1
ATOM 3411 C C . TYR B 1 51 ? -7.816 13.398 -11.398 1 86.88 51 TYR B C 1
ATOM 3413 O O . TYR B 1 51 ? -7.594 13.742 -10.234 1 86.88 51 TYR B O 1
ATOM 3421 N N . GLY B 1 52 ? -6.898 13.438 -12.297 1 84 52 GLY B N 1
ATOM 3422 C CA . GLY B 1 52 ? -5.52 13.742 -11.945 1 84 52 GLY B CA 1
ATOM 3423 C C . GLY B 1 52 ? -4.715 12.516 -11.578 1 84 52 GLY B C 1
ATOM 3424 O O . GLY B 1 52 ? -5.199 11.383 -11.703 1 84 52 GLY B O 1
ATOM 3425 N N . VAL B 1 53 ? -3.479 12.648 -11.195 1 79.06 53 VAL B N 1
ATOM 3426 C CA . VAL B 1 53 ? -2.529 11.562 -11 1 79.06 53 VAL B CA 1
ATOM 3427 C C . VAL B 1 53 ? -2.811 10.859 -9.672 1 79.06 53 VAL B C 1
ATOM 3429 O O . VAL B 1 53 ? -2.871 9.625 -9.617 1 79.06 53 VAL B O 1
ATOM 3432 N N . GLY B 1 54 ? -2.928 11.609 -8.594 1 70.69 54 GLY B N 1
ATOM 3433 C CA . GLY B 1 54 ? -3.102 11.008 -7.277 1 70.69 54 GLY B CA 1
ATOM 3434 C C . GLY B 1 54 ? -4.402 11.406 -6.605 1 70.69 54 GLY B C 1
ATOM 3435 O O . GLY B 1 54 ? -5.219 12.117 -7.199 1 70.69 54 GLY B O 1
ATOM 3436 N N . SER B 1 55 ? -4.809 10.672 -5.465 1 59.88 55 SER B N 1
ATOM 3437 C CA . SER B 1 55 ? -6.047 10.984 -4.758 1 59.88 55 SER B CA 1
ATOM 3438 C C . SER B 1 55 ? -5.805 11.984 -3.631 1 59.88 55 SER B C 1
ATOM 3440 O O . SER B 1 55 ? -6.75 12.547 -3.078 1 59.88 55 SER B O 1
ATOM 3442 N N . CYS B 1 56 ? -4.672 12.578 -3.588 1 53.78 56 CYS B N 1
ATOM 3443 C CA . CYS B 1 56 ? -4.234 13.578 -2.625 1 53.78 56 CYS B CA 1
ATOM 3444 C C . CYS B 1 56 ? -4.781 13.273 -1.234 1 53.78 56 CYS B C 1
ATOM 3446 O O . CYS B 1 56 ? -5.156 14.188 -0.498 1 53.78 56 CYS B O 1
ATOM 3448 N N . GLY B 1 57 ? -4.977 11.906 -0.86 1 57.47 57 GLY B N 1
ATOM 3449 C CA . GLY B 1 57 ? -5.266 11.547 0.52 1 57.47 57 GLY B CA 1
ATOM 3450 C C . GLY B 1 57 ? -6.145 10.312 0.647 1 57.47 57 GLY B C 1
ATOM 3451 O O . GLY B 1 57 ? -6.727 9.859 -0.338 1 57.47 57 GLY B O 1
ATOM 3452 N N . PRO B 1 58 ? -6.152 9.812 1.856 1 55.03 58 PRO B N 1
ATOM 3453 C CA . PRO B 1 58 ? -6.938 8.594 2.086 1 55.03 58 PRO B CA 1
ATOM 3454 C C . PRO B 1 58 ? -8.438 8.836 1.97 1 55.03 58 PRO B C 1
ATOM 3456 O O . PRO B 1 58 ? -8.914 9.953 2.182 1 55.03 58 PRO B O 1
ATOM 3459 N N . ARG B 1 59 ? -9.133 7.891 1.461 1 51.97 59 ARG B N 1
ATOM 3460 C CA . ARG B 1 59 ? -10.57 7.961 1.255 1 51.97 59 ARG B CA 1
ATOM 3461 C C . ARG B 1 59 ? -11.273 8.562 2.469 1 51.97 59 ARG B C 1
ATOM 3463 O O . ARG B 1 59 ? -12.227 9.336 2.324 1 51.97 59 ARG B O 1
ATOM 3470 N N . GLY B 1 60 ? -10.891 8 3.588 1 51.25 60 GLY B N 1
ATOM 3471 C CA . GLY B 1 60 ? -11.562 8.5 4.777 1 51.25 60 GLY B CA 1
ATOM 3472 C C . GLY B 1 60 ? -11.398 10 4.973 1 51.25 60 GLY B C 1
ATOM 3473 O O . GLY B 1 60 ? -12.188 10.625 5.684 1 51.25 60 G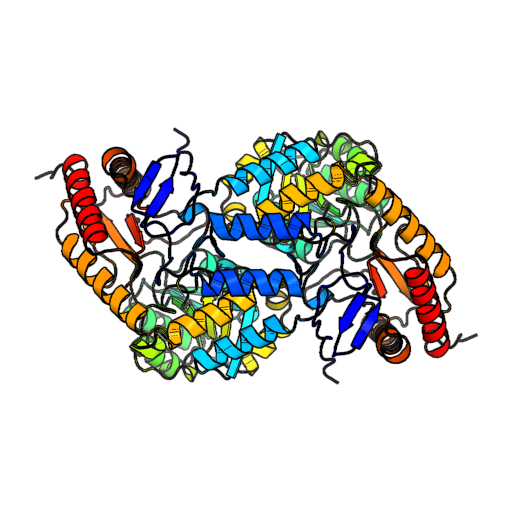LY B O 1
ATOM 3474 N N . PHE B 1 61 ? -10.375 10.414 4.336 1 50.59 61 PHE B N 1
ATOM 3475 C CA . PHE B 1 61 ? -10.102 11.828 4.543 1 50.59 61 PHE B CA 1
ATOM 3476 C C . PHE B 1 61 ? -10.828 12.68 3.508 1 50.59 61 PHE B C 1
ATOM 3478 O O . PHE B 1 61 ? -11.461 13.68 3.85 1 50.59 61 PHE B O 1
ATOM 3485 N N . TYR B 1 62 ? -10.758 12.141 2.287 1 53.84 62 TYR B N 1
ATOM 3486 C CA . TYR B 1 62 ? -11.164 13.047 1.221 1 53.84 62 TYR B CA 1
ATOM 3487 C C . TYR B 1 62 ? -12.445 12.562 0.556 1 53.84 62 TYR B C 1
ATOM 3489 O O . TYR B 1 62 ? -13.07 13.297 -0.218 1 53.84 62 TYR B O 1
ATOM 3497 N N . GLY B 1 63 ? -12.859 11.422 1.019 1 59.66 63 GLY B N 1
ATOM 3498 C CA . GLY B 1 63 ? -14.055 10.906 0.367 1 59.66 63 GLY B CA 1
ATOM 3499 C C . GLY B 1 63 ? -13.75 9.805 -0.631 1 59.66 63 GLY B C 1
ATOM 3500 O O . GLY B 1 63 ? -12.602 9.406 -0.803 1 59.66 63 GLY B O 1
ATOM 3501 N N . THR B 1 64 ? -14.766 9.164 -1.055 1 70.31 64 THR B N 1
ATOM 3502 C CA . THR B 1 64 ? -14.711 8.109 -2.061 1 70.31 64 THR B CA 1
ATOM 3503 C C . THR B 1 64 ? -14.859 8.688 -3.463 1 70.31 64 THR B C 1
ATOM 3505 O O . THR B 1 64 ? -15.656 9.602 -3.68 1 70.31 64 THR B O 1
ATOM 3508 N N . ILE B 1 65 ? -13.945 8.367 -4.344 1 79.44 65 ILE B N 1
ATOM 3509 C CA . ILE B 1 65 ? -14.078 8.758 -5.746 1 79.44 65 ILE B CA 1
ATOM 3510 C C . ILE B 1 65 ? -15.055 7.824 -6.449 1 79.44 65 ILE B C 1
ATOM 3512 O O . ILE B 1 65 ? -15.062 6.617 -6.207 1 79.44 65 ILE B O 1
ATOM 3516 N N . ASP B 1 66 ? -15.852 8.266 -7.273 1 86.88 66 ASP B N 1
ATOM 3517 C CA . ASP B 1 66 ? -16.938 7.523 -7.906 1 86.88 66 ASP B CA 1
ATOM 3518 C C . ASP B 1 66 ? -16.406 6.285 -8.625 1 86.88 66 ASP B C 1
ATOM 3520 O O . ASP B 1 66 ? -17.016 5.211 -8.547 1 86.88 66 ASP B O 1
ATOM 3524 N N . VAL B 1 67 ? -15.258 6.391 -9.25 1 90.38 67 VAL B N 1
ATOM 3525 C CA . VAL B 1 67 ? -14.727 5.293 -10.047 1 90.38 67 VAL B CA 1
ATOM 3526 C C . VAL B 1 67 ? -14.352 4.125 -9.141 1 90.38 67 VAL B C 1
ATOM 3528 O O . VAL B 1 67 ? -14.328 2.973 -9.57 1 90.38 67 VAL B O 1
ATOM 3531 N N . HIS B 1 68 ? -14.016 4.406 -7.859 1 89 68 HIS B N 1
ATOM 3532 C CA . HIS B 1 68 ? -13.75 3.33 -6.91 1 89 68 HIS B CA 1
ATOM 3533 C C . HIS B 1 68 ? -15.008 2.49 -6.676 1 89 68 HIS B C 1
ATOM 3535 O O . HIS B 1 68 ? -14.93 1.26 -6.625 1 89 68 HIS B O 1
ATOM 3541 N N . LEU B 1 69 ? -16.109 3.18 -6.539 1 90.19 69 LEU B N 1
ATOM 3542 C CA . LEU B 1 69 ? -17.375 2.49 -6.352 1 90.19 69 LEU B CA 1
ATOM 3543 C C . LEU B 1 69 ? -17.75 1.69 -7.598 1 90.19 69 LEU B C 1
ATOM 3545 O O . LEU B 1 69 ? -18.234 0.563 -7.492 1 90.19 69 LEU B O 1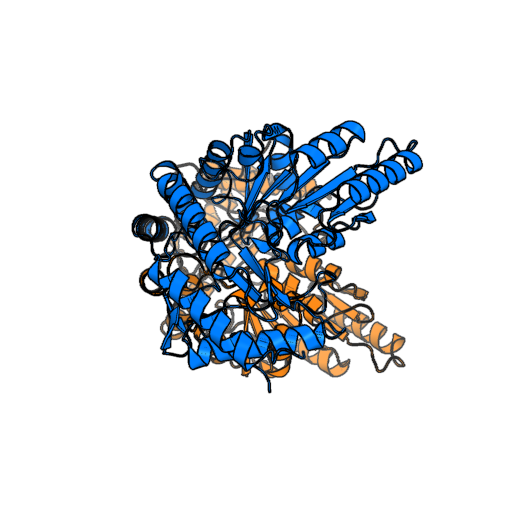
ATOM 3549 N N . ASP B 1 70 ? -17.5 2.295 -8.711 1 94.31 70 ASP B N 1
ATOM 3550 C CA . ASP B 1 70 ? -17.75 1.588 -9.969 1 94.31 70 ASP B CA 1
ATOM 3551 C C . ASP B 1 70 ? -16.906 0.311 -10.047 1 94.31 70 ASP B C 1
ATOM 3553 O O . ASP B 1 70 ? -17.406 -0.731 -10.484 1 94.31 70 ASP B O 1
ATOM 3557 N N . CYS B 1 71 ? -15.68 0.427 -9.633 1 94.94 71 CYS B N 1
ATOM 3558 C CA . CYS B 1 71 ? -14.773 -0.71 -9.695 1 94.94 71 CYS B CA 1
ATOM 3559 C C . CYS B 1 71 ? -15.211 -1.809 -8.734 1 94.94 71 CYS B C 1
ATOM 3561 O O . CYS B 1 71 ? -15.203 -2.988 -9.086 1 94.94 71 CYS B O 1
ATOM 3563 N N . GLU B 1 72 ? -15.562 -1.396 -7.512 1 93.94 72 GLU B N 1
ATOM 3564 C CA . GLU B 1 72 ? -16.047 -2.359 -6.531 1 93.94 72 GLU B CA 1
ATOM 3565 C C . GLU B 1 72 ? -17.281 -3.102 -7.051 1 93.94 72 GLU B C 1
ATOM 3567 O O . GLU B 1 72 ? -17.359 -4.324 -6.941 1 93.94 72 GLU B O 1
ATOM 3572 N N . ALA B 1 73 ? -18.188 -2.383 -7.656 1 96.81 73 ALA B N 1
ATOM 3573 C CA . ALA B 1 73 ? -19.406 -2.973 -8.211 1 96.81 73 ALA B CA 1
ATOM 3574 C C . ALA B 1 73 ? -19.094 -3.908 -9.367 1 96.81 73 ALA B C 1
ATOM 3576 O O . ALA B 1 73 ? -19.703 -4.973 -9.5 1 96.81 73 ALA B O 1
ATOM 3577 N N . ARG B 1 74 ? -18.203 -3.512 -10.195 1 98.25 74 ARG B N 1
ATOM 3578 C CA . ARG B 1 74 ? -17.844 -4.309 -11.367 1 98.25 74 ARG B CA 1
ATOM 3579 C C . ARG B 1 74 ? -17.203 -5.625 -10.953 1 98.25 74 ARG B C 1
ATOM 3581 O O . ARG B 1 74 ? -17.453 -6.668 -11.562 1 98.25 74 ARG B O 1
ATOM 3588 N N . ILE B 1 75 ? -16.344 -5.586 -9.945 1 97.75 75 ILE B N 1
ATOM 3589 C CA . ILE B 1 75 ? -15.695 -6.781 -9.43 1 97.75 75 ILE B CA 1
ATOM 3590 C C . ILE B 1 75 ? -16.734 -7.738 -8.852 1 97.75 75 ILE B C 1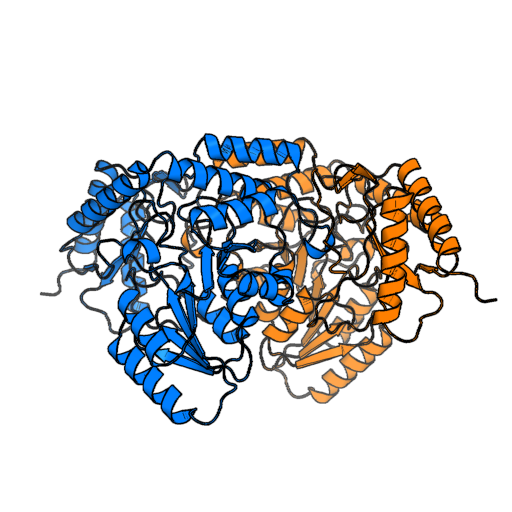
ATOM 3592 O O . ILE B 1 75 ? -16.719 -8.938 -9.148 1 97.75 75 ILE B O 1
ATOM 3596 N N . ALA B 1 76 ? -17.609 -7.168 -8.023 1 98.12 76 ALA B N 1
ATOM 3597 C CA . ALA B 1 76 ? -18.656 -7.977 -7.41 1 98.12 76 ALA B CA 1
ATOM 3598 C C . ALA B 1 76 ? -19.516 -8.664 -8.477 1 98.12 76 ALA B C 1
ATOM 3600 O O . ALA B 1 76 ? -19.828 -9.852 -8.359 1 98.12 76 ALA B O 1
ATOM 3601 N N . LYS B 1 77 ? -19.859 -7.93 -9.477 1 98.25 77 LYS B N 1
ATOM 3602 C CA . LYS B 1 77 ? -20.672 -8.477 -10.57 1 98.25 77 LYS B CA 1
ATOM 3603 C C . LYS B 1 77 ? -19.906 -9.578 -11.312 1 98.25 77 LYS B C 1
ATOM 3605 O O . LYS B 1 77 ? -20.484 -10.625 -11.625 1 98.25 77 LYS B O 1
ATOM 3610 N N . PHE B 1 78 ? -18.734 -9.375 -11.617 1 98.25 78 PHE B N 1
ATOM 3611 C CA . PHE B 1 78 ? -17.906 -10.336 -12.344 1 98.25 78 PHE B CA 1
ATOM 3612 C C . PHE B 1 78 ? -17.797 -11.648 -11.586 1 98.25 78 PHE B C 1
ATOM 3614 O O . PHE B 1 78 ? -17.906 -12.727 -12.172 1 98.25 78 PHE B O 1
ATOM 3621 N N . LEU B 1 79 ? -17.594 -11.578 -10.219 1 97.94 79 LEU B N 1
ATOM 3622 C CA . LEU B 1 79 ? -17.328 -12.766 -9.414 1 97.94 79 LEU B CA 1
ATOM 3623 C C . LEU B 1 79 ? -18.625 -13.336 -8.859 1 97.94 79 LEU B C 1
ATOM 3625 O O . LEU B 1 79 ? -18.641 -14.438 -8.305 1 97.94 79 LEU B O 1
ATOM 3629 N N . GLY B 1 80 ? -19.703 -12.586 -8.953 1 97.31 80 GLY B N 1
ATOM 3630 C CA . GLY B 1 80 ? -21 -13.062 -8.5 1 97.31 80 GLY B CA 1
ATOM 3631 C C . GLY B 1 80 ? -21.203 -12.922 -7.004 1 97.31 80 GLY B C 1
ATOM 3632 O O . GLY B 1 80 ? -21.828 -13.773 -6.375 1 97.31 80 GLY B O 1
ATOM 3633 N N . THR B 1 81 ? -20.562 -11.945 -6.375 1 97.88 81 THR B N 1
ATOM 3634 C CA . THR B 1 81 ? -20.734 -11.672 -4.953 1 97.88 81 THR B CA 1
ATOM 3635 C C . THR B 1 81 ? -21.547 -10.398 -4.738 1 97.88 81 THR B C 1
ATOM 3637 O O . THR B 1 81 ? -21.672 -9.57 -5.645 1 97.88 81 THR B O 1
ATOM 3640 N N . PRO B 1 82 ? -22.141 -10.188 -3.572 1 97.56 82 PRO B N 1
ATOM 3641 C CA . PRO B 1 82 ? -22.984 -9.016 -3.314 1 97.56 82 PRO B CA 1
ATOM 3642 C C . PRO B 1 82 ? -22.188 -7.715 -3.312 1 97.56 82 PRO B C 1
ATOM 3644 O O . PRO B 1 82 ? -22.688 -6.68 -3.766 1 97.56 82 PRO B O 1
ATOM 3647 N N . ASP B 1 83 ? -20.953 -7.773 -2.812 1 95.75 83 ASP B N 1
ATOM 3648 C CA . ASP B 1 83 ? -20.203 -6.527 -2.672 1 95.75 83 ASP B CA 1
ATOM 3649 C C . ASP B 1 83 ? -18.703 -6.789 -2.633 1 95.75 83 ASP B C 1
ATOM 3651 O O . ASP B 1 83 ? -18.266 -7.93 -2.447 1 95.75 83 ASP B O 1
ATOM 3655 N N . SER B 1 84 ? -17.969 -5.719 -2.898 1 94.38 84 SER B N 1
ATOM 3656 C CA . SER B 1 84 ? -16.516 -5.77 -2.85 1 94.38 84 SER B CA 1
ATOM 3657 C C . SER B 1 84 ? -15.93 -4.465 -2.311 1 94.38 84 SER B C 1
ATOM 3659 O O . SER B 1 84 ? -16.594 -3.428 -2.334 1 94.38 84 SER B O 1
ATOM 3661 N N . ILE B 1 85 ? -14.695 -4.555 -1.826 1 89 85 ILE B N 1
ATOM 3662 C CA . ILE B 1 85 ? -13.961 -3.383 -1.367 1 89 85 ILE B CA 1
ATOM 3663 C C . ILE B 1 85 ? -12.547 -3.41 -1.934 1 89 85 ILE B C 1
ATOM 3665 O O . ILE B 1 85 ? -11.938 -4.477 -2.051 1 89 85 ILE B O 1
ATOM 3669 N N . LEU B 1 86 ? -12.062 -2.205 -2.271 1 87.44 86 LEU B N 1
ATOM 3670 C CA . LEU B 1 86 ? -10.75 -2.084 -2.895 1 87.44 86 LEU B CA 1
ATOM 3671 C C . LEU B 1 86 ? -9.672 -1.824 -1.846 1 87.44 86 LEU B C 1
ATOM 3673 O O . LEU B 1 86 ? -9.93 -1.172 -0.832 1 87.44 86 LEU B O 1
ATOM 3677 N N . TYR B 1 87 ? -8.523 -2.365 -2.17 1 83 87 TYR B N 1
ATOM 3678 C CA . TYR B 1 87 ? -7.297 -2.07 -1.436 1 83 87 TYR B CA 1
ATOM 3679 C C . TYR B 1 87 ? -6.23 -1.495 -2.361 1 83 87 TYR B C 1
ATOM 3681 O O . TYR B 1 87 ? -6.148 -1.871 -3.533 1 83 87 TYR B O 1
ATOM 3689 N N . SER B 1 88 ? -5.355 -0.707 -1.893 1 75.81 88 SER B N 1
ATOM 3690 C CA . SER B 1 88 ? -4.402 0.024 -2.723 1 75.81 88 SER B CA 1
ATOM 3691 C C . SER B 1 88 ? -3.221 -0.855 -3.113 1 75.81 88 SER B C 1
ATOM 3693 O O . SER B 1 88 ? -2.537 -0.583 -4.102 1 75.81 88 SER B O 1
ATOM 3695 N N . TYR B 1 89 ? -3.016 -1.859 -2.318 1 74.69 89 TYR B N 1
ATOM 3696 C CA . TYR B 1 89 ? -1.877 -2.73 -2.588 1 74.69 89 TYR B CA 1
ATOM 3697 C C . TYR B 1 89 ? -2.291 -4.195 -2.545 1 74.69 89 TYR B C 1
ATOM 3699 O O . TYR B 1 89 ? -2.914 -4.645 -1.581 1 74.69 89 TYR B O 1
ATOM 3707 N N . GLY B 1 90 ? -1.935 -4.863 -3.555 1 75.56 90 GLY B N 1
ATOM 3708 C CA . GLY B 1 90 ? -2.354 -6.246 -3.695 1 75.56 90 GLY B CA 1
ATOM 3709 C C . GLY B 1 90 ? -1.894 -7.129 -2.551 1 75.56 90 GLY B C 1
ATOM 3710 O O . GLY B 1 90 ? -2.689 -7.871 -1.975 1 75.56 90 GLY B O 1
ATOM 3711 N N . LEU B 1 91 ? -0.648 -7.008 -2.199 1 70.12 91 LEU B N 1
ATOM 3712 C CA . LEU B 1 91 ? -0.08 -7.848 -1.15 1 70.12 91 LEU B CA 1
ATOM 3713 C C . LEU B 1 91 ? -0.686 -7.504 0.207 1 70.12 91 LEU B C 1
ATOM 3715 O O . LEU B 1 91 ? -0.797 -8.367 1.078 1 70.12 91 LEU B O 1
ATOM 3719 N N . SER B 1 92 ? -1.168 -6.281 0.325 1 71.25 92 SER B N 1
ATOM 3720 C CA . SER B 1 92 ? -1.685 -5.832 1.614 1 71.25 92 SER B CA 1
ATOM 3721 C C . SER B 1 92 ? -3.133 -6.27 1.812 1 71.25 92 SER B C 1
ATOM 3723 O O . SER B 1 92 ? -3.664 -6.191 2.922 1 71.25 92 SER B O 1
ATOM 3725 N N . THR B 1 93 ? -3.648 -6.746 0.746 1 80.31 93 THR B N 1
ATOM 3726 C CA . THR B 1 93 ? -5.062 -7.098 0.836 1 80.31 93 THR B CA 1
ATOM 3727 C C . THR B 1 93 ? -5.293 -8.133 1.935 1 80.31 93 THR B C 1
ATOM 3729 O O . THR B 1 93 ? -6.074 -7.895 2.859 1 80.31 93 THR B O 1
ATOM 3732 N N . MET B 1 94 ? -4.52 -9.211 1.899 1 82.31 94 MET B N 1
ATOM 3733 C CA . MET B 1 94 ? -4.707 -10.234 2.922 1 82.31 94 MET B CA 1
ATOM 3734 C C . MET B 1 94 ? -4.168 -9.766 4.27 1 82.31 94 MET B C 1
ATOM 3736 O O . MET B 1 94 ? -4.715 -10.109 5.316 1 82.31 94 MET B O 1
ATOM 3740 N N . PHE B 1 95 ? -3.186 -9.008 4.184 1 75.06 95 PHE B N 1
ATOM 3741 C CA . PHE B 1 95 ? -2.578 -8.398 5.363 1 75.06 95 PHE B CA 1
ATOM 3742 C C . PHE B 1 95 ? -3.605 -7.59 6.145 1 75.06 95 PHE B C 1
ATOM 3744 O O . PHE B 1 95 ? -3.574 -7.559 7.375 1 75.06 95 PHE B O 1
ATOM 3751 N N . SER B 1 96 ? -4.449 -7.023 5.402 1 76.69 96 SER B N 1
ATOM 3752 C CA . SER B 1 96 ? -5.438 -6.133 5.996 1 76.69 96 SER B CA 1
ATOM 3753 C C . SER B 1 96 ? -6.746 -6.867 6.273 1 76.69 96 SER B C 1
ATOM 3755 O O . SER B 1 96 ? -7.414 -6.602 7.277 1 76.69 96 SER B O 1
ATOM 3757 N N . ALA B 1 97 ? -7.102 -7.73 5.434 1 84.94 97 ALA B N 1
ATOM 3758 C CA . ALA B 1 97 ? -8.391 -8.414 5.527 1 84.94 97 ALA B CA 1
ATOM 3759 C C . ALA B 1 97 ? -8.414 -9.383 6.707 1 84.94 97 ALA B C 1
ATOM 3761 O O . ALA B 1 97 ? -9.414 -9.477 7.422 1 84.94 97 ALA B O 1
ATOM 3762 N N . ILE B 1 98 ? -7.352 -10.078 6.965 1 89.25 98 ILE B N 1
ATOM 3763 C CA . ILE B 1 98 ? -7.328 -11.117 7.992 1 89.25 98 ILE B CA 1
ATOM 3764 C C . ILE B 1 98 ? -7.555 -10.492 9.367 1 89.25 98 ILE B C 1
ATOM 3766 O O . ILE B 1 98 ? -8.484 -10.867 10.078 1 89.25 98 ILE B O 1
ATOM 3770 N N . PRO B 1 99 ? -6.797 -9.484 9.719 1 84.25 99 PRO B N 1
ATOM 3771 C CA . PRO B 1 99 ? -7.023 -8.922 11.055 1 84.25 99 PRO B CA 1
ATOM 3772 C C . PRO B 1 99 ? -8.344 -8.156 11.148 1 84.25 99 PRO B C 1
ATOM 3774 O O . PRO B 1 99 ? -8.781 -7.812 12.25 1 84.25 99 PRO B O 1
ATOM 3777 N N . ALA B 1 100 ? -8.898 -7.785 10.031 1 81.62 100 ALA B N 1
ATOM 3778 C CA . ALA B 1 100 ? -10.219 -7.16 10.078 1 81.62 100 ALA B CA 1
ATOM 3779 C C . ALA B 1 100 ? -11.273 -8.141 10.586 1 81.62 100 ALA B C 1
ATOM 3781 O O . ALA B 1 100 ? -12.266 -7.73 11.195 1 81.62 100 ALA B O 1
ATOM 3782 N N . PHE B 1 101 ? -11.031 -9.406 10.406 1 87.69 101 PHE B N 1
ATOM 3783 C CA . PHE B 1 101 ? -12.047 -10.391 10.742 1 87.69 101 PHE B CA 1
ATOM 3784 C C . PHE B 1 101 ? -11.602 -11.258 11.914 1 87.69 101 PHE B C 1
ATOM 3786 O O . PHE B 1 101 ? -12.43 -11.836 12.617 1 87.69 101 PHE B O 1
ATOM 3793 N N . CYS B 1 102 ? -10.32 -11.43 12.047 1 88.94 102 CYS B N 1
ATOM 3794 C CA . CYS B 1 102 ? -9.781 -12.312 13.078 1 88.94 102 CYS B CA 1
ATOM 3795 C C . CYS B 1 102 ? -9.047 -11.508 14.148 1 88.94 102 CYS B C 1
ATOM 3797 O O . CYS B 1 102 ? -8.281 -10.602 13.836 1 88.94 102 CYS B O 1
ATOM 3799 N N . LYS B 1 103 ? -9.273 -11.891 15.352 1 84.5 103 LYS B N 1
ATOM 3800 C CA . LYS B 1 103 ? -8.656 -11.195 16.484 1 84.5 103 LYS B CA 1
ATOM 3801 C C . LYS B 1 103 ? -8.18 -12.188 17.547 1 84.5 103 LYS B C 1
ATOM 3803 O O . LYS B 1 103 ? -8.336 -13.398 17.375 1 84.5 103 LYS B O 1
ATOM 3808 N N . LYS B 1 104 ? -7.613 -11.562 18.609 1 87.44 104 LYS B N 1
ATOM 3809 C CA . LYS B 1 104 ? -7.184 -12.383 19.734 1 87.44 104 LYS B CA 1
ATOM 3810 C C . LYS B 1 104 ? -8.328 -13.242 20.266 1 87.44 104 LYS B C 1
ATOM 3812 O O . LYS B 1 104 ? -9.438 -12.742 20.469 1 87.44 104 LYS B O 1
ATOM 3817 N N . GLY B 1 105 ? -8.094 -14.531 20.422 1 90.81 105 GLY B N 1
ATOM 3818 C CA . GLY B 1 105 ? -9.117 -15.461 20.875 1 90.81 105 GLY B CA 1
ATOM 3819 C C . GLY B 1 105 ? -9.656 -16.344 19.766 1 90.81 105 GLY B C 1
ATOM 3820 O O . GLY B 1 105 ? -10.18 -17.438 20.031 1 90.81 105 GLY B O 1
ATOM 3821 N N . ASP B 1 106 ? -9.539 -15.898 18.531 1 94.12 106 ASP B N 1
ATOM 3822 C CA . ASP B 1 106 ? -9.969 -16.688 17.375 1 94.12 106 ASP B CA 1
ATOM 3823 C C . ASP B 1 106 ? -8.898 -17.703 16.984 1 94.12 106 ASP B C 1
ATOM 3825 O O . ASP B 1 106 ? -7.75 -17.609 17.422 1 94.12 106 ASP B O 1
ATOM 3829 N N . VAL B 1 107 ? -9.359 -18.703 16.188 1 96.44 107 VAL B N 1
ATOM 3830 C CA . VAL B 1 107 ? -8.438 -19.719 15.711 1 96.44 107 VAL B CA 1
ATOM 3831 C C . VAL B 1 107 ? -8.406 -19.703 14.188 1 96.44 107 VAL B C 1
ATOM 3833 O O . VAL B 1 107 ? -9.453 -19.672 13.531 1 96.44 107 VAL B O 1
ATOM 3836 N N . ILE B 1 108 ? -7.23 -19.672 13.656 1 97.94 108 ILE B N 1
ATOM 3837 C CA . ILE B 1 108 ? -7.027 -19.734 12.211 1 97.94 108 ILE B CA 1
ATOM 3838 C C . ILE B 1 108 ? -6.223 -20.984 11.859 1 97.94 108 ILE B C 1
ATOM 3840 O O . ILE B 1 108 ? -5.129 -21.203 12.398 1 97.94 108 ILE B O 1
ATOM 3844 N N . VAL B 1 109 ? -6.777 -21.828 11.062 1 98.62 109 VAL B N 1
ATOM 3845 C CA . VAL B 1 109 ? -6.055 -22.938 10.461 1 98.62 109 VAL B CA 1
ATOM 3846 C C . VAL B 1 109 ? -5.566 -22.547 9.07 1 98.62 109 VAL B C 1
ATOM 3848 O O . VAL B 1 109 ? -6.367 -22.375 8.148 1 98.62 109 VAL B O 1
ATOM 3851 N N . ALA B 1 110 ? -4.289 -22.422 8.898 1 98.56 110 ALA B N 1
ATOM 3852 C CA . ALA B 1 110 ? -3.721 -21.938 7.648 1 98.56 110 ALA B CA 1
ATOM 3853 C C . ALA B 1 110 ? -2.844 -23 6.992 1 98.56 110 ALA B C 1
ATOM 3855 O O . ALA B 1 110 ? -2.207 -23.797 7.68 1 98.56 110 ALA B O 1
ATOM 3856 N N . ASP B 1 111 ? -2.85 -23.047 5.703 1 98.69 111 ASP B N 1
ATOM 3857 C CA . ASP B 1 111 ? -1.901 -23.891 4.984 1 98.69 111 ASP B CA 1
ATOM 3858 C C . ASP B 1 111 ? -0.465 -23.438 5.223 1 98.69 111 ASP B C 1
ATOM 3860 O O . ASP B 1 111 ? -0.176 -22.234 5.18 1 98.69 111 ASP B O 1
ATOM 3864 N N . GLU B 1 112 ? 0.412 -24.297 5.387 1 97.62 112 GLU B N 1
ATOM 3865 C CA . GLU B 1 112 ? 1.784 -23.922 5.715 1 97.62 112 GLU B CA 1
ATOM 3866 C C . GLU B 1 112 ? 2.504 -23.344 4.504 1 97.62 112 GLU B C 1
ATOM 3868 O O . GLU B 1 112 ? 3.574 -22.734 4.637 1 97.62 112 GLU B O 1
ATOM 3873 N N . GLY B 1 113 ? 1.939 -23.469 3.32 1 96.75 113 GLY B N 1
ATOM 3874 C CA . GLY B 1 113 ? 2.57 -22.984 2.104 1 96.75 113 GLY B CA 1
ATOM 3875 C C . GLY B 1 113 ? 2.115 -21.594 1.707 1 96.75 113 GLY B C 1
ATOM 3876 O O . GLY B 1 113 ? 2.496 -21.094 0.649 1 96.75 113 GLY B O 1
ATOM 3877 N N . VAL B 1 114 ? 1.339 -20.906 2.541 1 95.19 114 VAL B N 1
ATOM 3878 C CA . VAL B 1 114 ? 0.803 -19.594 2.182 1 95.19 114 VAL B CA 1
ATOM 3879 C C . VAL B 1 114 ? 1.944 -18.594 2.049 1 95.19 114 VAL B C 1
ATOM 3881 O O . VAL B 1 114 ? 2.979 -18.734 2.705 1 95.19 114 VAL B O 1
ATOM 3884 N N . HIS B 1 115 ? 1.767 -17.656 1.21 1 89.31 115 HIS B N 1
ATOM 3885 C CA . HIS B 1 115 ? 2.822 -16.688 0.93 1 89.31 115 HIS B CA 1
ATOM 3886 C C . HIS B 1 115 ? 2.986 -15.711 2.082 1 89.31 115 HIS B C 1
ATOM 3888 O O . HIS B 1 115 ? 2.141 -15.648 2.979 1 89.31 115 HIS B O 1
ATOM 3894 N N . TRP B 1 116 ? 3.926 -14.953 2.02 1 82.75 116 TRP B N 1
ATOM 3895 C CA . TRP B 1 116 ? 4.379 -14.086 3.1 1 82.75 116 TRP B CA 1
ATOM 3896 C C . TRP B 1 116 ? 3.299 -13.07 3.471 1 82.75 116 TRP B C 1
ATOM 3898 O O . TRP B 1 116 ? 3.131 -12.742 4.645 1 82.75 116 TRP B O 1
ATOM 3908 N N . GLY B 1 117 ? 2.633 -12.469 2.471 1 81.25 117 GLY B N 1
ATOM 3909 C CA . GLY B 1 117 ? 1.55 -11.539 2.75 1 81.25 117 GLY B CA 1
ATOM 3910 C C . GLY B 1 117 ? 0.493 -12.109 3.674 1 81.25 117 GLY B C 1
ATOM 3911 O O . GLY B 1 117 ? 0.007 -11.422 4.574 1 81.25 117 GLY B O 1
ATOM 3912 N N . ILE B 1 118 ? 0.143 -13.305 3.453 1 90.19 118 ILE B N 1
ATOM 3913 C CA . ILE B 1 118 ? -0.838 -13.969 4.305 1 90.19 118 ILE B CA 1
ATOM 3914 C C . ILE B 1 118 ? -0.242 -14.211 5.688 1 90.19 118 ILE B C 1
ATOM 3916 O O . ILE B 1 118 ? -0.904 -13.992 6.703 1 90.19 118 ILE B O 1
ATOM 3920 N N . GLN B 1 119 ? 1 -14.648 5.781 1 88.75 119 GLN B N 1
ATOM 3921 C CA . GLN B 1 119 ? 1.66 -14.883 7.059 1 88.75 119 GLN B CA 1
ATOM 3922 C C . GLN B 1 119 ? 1.615 -13.633 7.938 1 88.75 119 GLN B C 1
ATOM 3924 O O . GLN B 1 119 ? 1.375 -13.727 9.141 1 88.75 119 GLN B O 1
ATOM 3929 N N . ASN B 1 120 ? 1.843 -12.578 7.34 1 78.44 120 ASN B N 1
ATOM 3930 C CA . ASN B 1 120 ? 1.826 -11.328 8.094 1 78.44 120 ASN B CA 1
ATOM 3931 C C . ASN B 1 120 ? 0.433 -11.016 8.633 1 78.44 120 ASN B C 1
ATOM 3933 O O . ASN B 1 120 ? 0.291 -10.531 9.75 1 78.44 120 ASN B O 1
ATOM 3937 N N . GLY B 1 121 ? -0.549 -11.172 7.754 1 83.69 121 GLY B N 1
ATOM 3938 C CA . GLY B 1 121 ? -1.914 -11 8.227 1 83.69 121 GLY B CA 1
ATOM 3939 C C . GLY B 1 121 ? -2.262 -11.898 9.398 1 83.69 121 GLY B C 1
ATOM 3940 O O . GLY B 1 121 ? -2.961 -11.477 10.32 1 83.69 121 GLY B O 1
ATOM 3941 N N . LEU B 1 122 ? -1.771 -13.117 9.328 1 90.25 122 LEU B N 1
ATOM 3942 C CA . LEU B 1 122 ? -1.99 -14.055 10.422 1 90.25 122 LEU B CA 1
ATOM 3943 C C . LEU B 1 122 ? -1.378 -13.531 11.719 1 90.25 122 LEU B C 1
ATOM 3945 O O . LEU B 1 122 ? -2.031 -13.539 12.766 1 90.25 122 LEU B O 1
ATOM 3949 N N . GLN B 1 123 ? -0.182 -13.062 11.633 1 81.88 123 GLN B N 1
ATOM 3950 C CA . GLN B 1 123 ? 0.52 -12.555 12.805 1 81.88 123 GLN B CA 1
ATOM 3951 C C . GLN B 1 123 ? -0.176 -11.32 13.375 1 81.88 123 GLN B C 1
ATOM 3953 O O . GLN B 1 123 ? -0.317 -11.18 14.594 1 81.88 123 GLN B O 1
ATOM 3958 N N . LEU B 1 124 ? -0.592 -10.484 12.539 1 74.69 124 LEU B N 1
ATOM 3959 C CA . LEU B 1 124 ? -1.21 -9.227 12.945 1 74.69 124 LEU B CA 1
ATOM 3960 C C . LEU B 1 124 ? -2.559 -9.477 13.617 1 74.69 124 LEU B C 1
ATOM 3962 O O . LEU B 1 124 ? -3.012 -8.672 14.43 1 74.69 124 LEU B O 1
ATOM 3966 N N . SER B 1 125 ? -3.193 -10.508 13.281 1 82.75 125 SER B N 1
ATOM 3967 C CA . SER B 1 125 ? -4.508 -10.812 13.836 1 82.75 125 SER B CA 1
ATOM 3968 C C . SER B 1 125 ? -4.418 -11.148 15.32 1 82.75 125 SER B C 1
ATOM 3970 O O . SER B 1 125 ? -5.418 -11.078 16.047 1 82.75 125 SER B O 1
ATOM 3972 N N . ARG B 1 126 ? -3.227 -11.656 15.727 1 82.81 126 ARG B N 1
ATOM 3973 C CA . ARG B 1 126 ? -2.988 -12.102 17.094 1 82.81 126 ARG B CA 1
ATOM 3974 C C . ARG B 1 126 ? -3.854 -13.312 17.438 1 82.81 126 ARG B C 1
ATOM 3976 O O . ARG B 1 126 ? -4.043 -13.633 18.609 1 82.81 126 ARG B O 1
ATOM 3983 N N . SER B 1 127 ? -4.387 -13.93 16.5 1 92.88 127 SER B N 1
ATOM 3984 C CA . SER B 1 127 ? -5.152 -15.156 16.672 1 92.88 127 SER B CA 1
ATOM 3985 C C . SER B 1 127 ? -4.238 -16.344 16.938 1 92.88 127 SER B C 1
ATOM 3987 O O . SER B 1 127 ? -3.02 -16.25 16.797 1 92.88 127 SER B O 1
ATOM 3989 N N . THR B 1 128 ? -4.844 -17.391 17.453 1 95.06 128 THR B N 1
ATOM 3990 C CA . THR B 1 128 ? -4.117 -18.656 17.484 1 95.06 128 THR B CA 1
ATOM 3991 C C . THR B 1 128 ? -3.984 -19.25 16.078 1 95.06 128 THR B C 1
ATOM 3993 O O . THR B 1 128 ? -4.988 -19.531 15.43 1 95.06 128 THR B O 1
ATOM 3996 N N . ILE B 1 129 ? -2.783 -19.406 15.688 1 96.81 129 ILE B N 1
ATOM 3997 C CA . ILE B 1 129 ? -2.529 -19.906 14.336 1 96.81 129 ILE B CA 1
ATOM 3998 C C . ILE B 1 129 ? -2.104 -21.359 14.398 1 96.81 129 ILE B C 1
ATOM 4000 O O . ILE B 1 129 ? -1.168 -21.719 15.125 1 96.81 129 ILE B O 1
ATOM 4004 N N . VAL B 1 130 ? -2.746 -22.203 13.75 1 97.75 130 VAL B N 1
ATOM 4005 C CA . VAL B 1 130 ? -2.375 -23.609 13.586 1 97.75 130 VAL B CA 1
ATOM 4006 C C . VAL B 1 130 ? -2.156 -23.922 12.109 1 97.75 130 VAL B C 1
ATOM 4008 O O . VAL B 1 130 ? -3.043 -23.688 11.281 1 97.75 130 VAL B O 1
ATOM 4011 N N . TYR B 1 131 ? -1.05 -24.438 11.812 1 98.12 131 TYR B N 1
ATOM 4012 C CA . TYR B 1 131 ? -0.756 -24.781 10.422 1 98.12 131 TYR B CA 1
ATOM 4013 C C . TYR B 1 131 ? -1.074 -26.234 10.141 1 98.12 131 TYR B C 1
ATOM 4015 O O . TYR B 1 131 ? -0.832 -27.109 10.984 1 98.12 131 TYR B O 1
ATOM 4023 N N . PHE B 1 132 ? -1.604 -26.484 9.016 1 98.5 132 PHE B N 1
ATOM 4024 C CA . PHE B 1 132 ? -1.684 -27.859 8.516 1 98.5 132 PHE B CA 1
ATOM 4025 C C . PHE B 1 132 ? -0.714 -28.062 7.355 1 98.5 132 PHE B C 1
ATOM 4027 O O . PHE B 1 132 ? -0.25 -27.094 6.746 1 98.5 132 PHE B O 1
ATOM 4034 N N . LYS B 1 133 ? -0.429 -29.312 7.035 1 98.38 133 LYS B N 1
ATOM 4035 C CA . LYS B 1 133 ? 0.547 -29.641 6.004 1 98.38 133 LYS B CA 1
ATOM 4036 C C . LYS B 1 133 ? 0.078 -29.172 4.629 1 98.38 133 LYS B C 1
ATOM 4038 O O . LYS B 1 133 ? -1.104 -29.281 4.301 1 98.38 133 LYS B O 1
ATOM 4043 N N . HIS B 1 134 ? 0.987 -28.688 3.867 1 98.38 134 HIS B N 1
ATOM 4044 C CA . HIS B 1 134 ? 0.715 -28.031 2.594 1 98.38 134 HIS B CA 1
ATOM 4045 C C . HIS B 1 134 ? -0.144 -28.906 1.691 1 98.38 134 HIS B C 1
ATOM 4047 O O . HIS B 1 134 ? 0.256 -30.016 1.334 1 98.38 134 HIS B O 1
ATOM 4053 N N . ASN B 1 135 ? -1.28 -28.375 1.377 1 98.25 135 ASN B N 1
ATOM 4054 C CA . ASN B 1 135 ? -2.219 -28.953 0.419 1 98.25 135 ASN B CA 1
ATOM 4055 C C . ASN B 1 135 ? -2.607 -30.375 0.801 1 98.25 135 ASN B C 1
ATOM 4057 O O . ASN B 1 135 ? -2.938 -31.188 -0.066 1 98.25 135 ASN B O 1
ATOM 4061 N N . ASP B 1 136 ? -2.541 -30.688 2.047 1 98.5 136 ASP B N 1
ATOM 4062 C CA . ASP B 1 136 ? -2.854 -32 2.588 1 98.5 136 ASP B CA 1
ATOM 4063 C C . ASP B 1 136 ? -4.203 -32 3.301 1 98.5 136 ASP B C 1
ATOM 4065 O O . ASP B 1 136 ? -4.297 -31.609 4.465 1 98.5 136 ASP B O 1
ATOM 4069 N N . MET B 1 137 ? -5.168 -32.625 2.711 1 98.5 137 MET B N 1
ATOM 4070 C CA . MET B 1 137 ? -6.531 -32.531 3.23 1 98.5 137 MET B CA 1
ATOM 4071 C C . MET B 1 137 ? -6.699 -33.438 4.445 1 98.5 137 MET B C 1
ATOM 4073 O O . MET B 1 137 ? -7.531 -33.188 5.312 1 98.5 137 MET B O 1
ATOM 4077 N N . GLU B 1 138 ? -5.914 -34.469 4.504 1 98.69 138 GLU B N 1
ATOM 4078 C CA . GLU B 1 138 ? -5.949 -35.312 5.707 1 98.69 138 GLU B CA 1
ATOM 4079 C C . GLU B 1 138 ? -5.391 -34.562 6.91 1 98.69 138 GLU B C 1
ATOM 4081 O O . GLU B 1 138 ? -5.938 -34.625 8.008 1 98.69 138 GLU B O 1
ATOM 4086 N N . SER B 1 139 ? -4.332 -33.875 6.688 1 98.69 139 SER B N 1
ATOM 4087 C CA . SER B 1 139 ? -3.781 -33.031 7.742 1 98.69 139 SER B CA 1
ATOM 4088 C C . SER B 1 139 ? -4.773 -31.953 8.164 1 98.69 139 SER B C 1
ATOM 4090 O O . SER B 1 139 ? -4.934 -31.672 9.352 1 98.69 139 SER B O 1
ATOM 4092 N N . LEU B 1 140 ? -5.418 -31.312 7.191 1 98.81 140 LEU B N 1
ATOM 4093 C CA . LEU B 1 140 ? -6.438 -30.312 7.496 1 98.81 140 LEU B CA 1
ATOM 4094 C C . LEU B 1 140 ? -7.566 -30.906 8.32 1 98.81 140 LEU B C 1
ATOM 4096 O O . LEU B 1 140 ? -7.949 -30.359 9.352 1 98.81 140 LEU B O 1
ATOM 4100 N N . ARG B 1 141 ? -8.055 -32.031 7.887 1 98.69 141 ARG B N 1
ATOM 4101 C CA . ARG B 1 141 ? -9.148 -32.688 8.578 1 98.69 141 ARG B CA 1
ATOM 4102 C C . ARG B 1 141 ? -8.789 -32.969 10.039 1 98.69 141 ARG B C 1
ATOM 4104 O O . ARG B 1 141 ? -9.562 -32.656 10.945 1 98.69 141 ARG B O 1
ATOM 4111 N N . LYS B 1 142 ? -7.633 -33.562 10.273 1 98.62 142 LYS B N 1
ATOM 4112 C CA . LYS B 1 142 ? -7.188 -33.875 11.617 1 98.62 142 LYS B CA 1
ATOM 4113 C C . LYS B 1 142 ? -7.078 -32.625 12.484 1 98.62 142 LYS B C 1
ATOM 4115 O O . LYS B 1 142 ? -7.438 -32.656 13.664 1 98.62 142 LYS B O 1
ATOM 4120 N N . THR B 1 143 ? -6.555 -31.625 11.883 1 98.44 143 THR B N 1
ATOM 4121 C CA . THR B 1 143 ? -6.387 -30.375 12.609 1 98.44 143 THR B CA 1
ATOM 4122 C C . THR B 1 143 ? -7.742 -29.797 13 1 98.44 143 THR B C 1
ATOM 4124 O O . THR B 1 143 ? -7.93 -29.359 14.141 1 98.44 143 THR B O 1
ATOM 4127 N N . LEU B 1 144 ? -8.703 -29.75 12.062 1 98 144 LEU B N 1
ATOM 4128 C CA . LEU B 1 144 ? -10.039 -29.234 12.328 1 98 144 LEU B CA 1
ATOM 4129 C C . LEU B 1 144 ? -10.734 -30.047 13.414 1 98 144 LEU B C 1
ATOM 4131 O O . LEU B 1 144 ? -11.391 -29.484 14.297 1 98 144 LEU B O 1
ATOM 4135 N N . GLU B 1 145 ? -10.594 -31.312 13.305 1 96.75 145 GLU B N 1
ATOM 4136 C CA . GLU B 1 145 ? -11.203 -32.219 14.281 1 96.75 145 GLU B CA 1
ATOM 4137 C C . GLU B 1 145 ? -10.656 -31.938 15.688 1 96.75 145 GLU B C 1
ATOM 4139 O O . GLU B 1 145 ? -11.422 -31.875 16.656 1 96.75 145 GLU B O 1
ATOM 4144 N N . LYS B 1 146 ? -9.375 -31.844 15.789 1 96.5 146 LYS B N 1
ATOM 4145 C CA . LYS B 1 146 ? -8.734 -31.594 17.078 1 96.5 146 LYS B CA 1
ATOM 4146 C C . LYS B 1 146 ? -9.227 -30.281 17.688 1 96.5 146 LYS B C 1
ATOM 4148 O O . LYS B 1 146 ? -9.562 -30.219 18.875 1 96.5 146 LYS B O 1
ATOM 4153 N N . ILE B 1 147 ? -9.273 -29.234 16.906 1 95.06 147 ILE B N 1
ATOM 4154 C CA . ILE B 1 147 ? -9.68 -27.906 17.375 1 95.06 147 ILE B CA 1
ATOM 4155 C C . ILE B 1 147 ? -11.141 -27.953 17.812 1 95.06 147 ILE B C 1
ATOM 4157 O O . ILE B 1 147 ? -11.5 -27.344 18.828 1 95.06 147 ILE B O 1
ATOM 4161 N N . THR B 1 148 ? -11.938 -28.641 17.047 1 92.75 148 THR B N 1
ATOM 4162 C CA . THR B 1 148 ? -13.359 -28.734 17.359 1 92.75 148 THR B CA 1
ATOM 4163 C C . THR B 1 148 ? -13.562 -29.469 18.688 1 92.75 148 THR B C 1
ATOM 4165 O O . THR B 1 148 ? -14.414 -29.094 19.484 1 92.75 148 THR B O 1
ATOM 4168 N N . GLN B 1 149 ? -12.812 -30.438 18.906 1 91.06 149 GLN B N 1
ATOM 4169 C CA . GLN B 1 149 ? -12.914 -31.219 20.141 1 91.06 149 GLN B CA 1
ATOM 4170 C C . GLN B 1 149 ? -12.453 -30.406 21.344 1 91.06 149 GLN B C 1
ATOM 4172 O O . GLN B 1 149 ? -13.039 -30.5 22.438 1 91.06 149 GLN B O 1
ATOM 4177 N N . GLU B 1 150 ? -11.461 -29.656 21.156 1 87.31 150 GLU B N 1
ATOM 4178 C CA . GLU B 1 150 ? -10.891 -28.875 22.25 1 87.31 150 GLU B CA 1
ATOM 4179 C C . GLU B 1 150 ? -11.758 -27.656 22.562 1 87.31 150 GLU B C 1
ATOM 4181 O O . GLU B 1 150 ? -11.703 -27.125 23.688 1 87.31 150 GLU B O 1
ATOM 4186 N N . ASN B 1 151 ? -12.438 -27.25 21.609 1 77.38 151 ASN B N 1
ATOM 4187 C CA . ASN B 1 151 ? -13.195 -26.016 21.812 1 77.38 151 ASN B CA 1
ATOM 4188 C C . ASN B 1 151 ? -14.695 -26.297 21.859 1 77.38 151 ASN B C 1
ATOM 4190 O O . ASN B 1 151 ? -15.5 -25.438 21.484 1 77.38 151 ASN B O 1
ATOM 4194 N N . LYS B 1 152 ? -15.055 -27.391 22.125 1 67.06 152 LYS B N 1
ATOM 4195 C CA . LYS B 1 152 ? -16.469 -27.75 22.203 1 67.06 152 LYS B CA 1
ATOM 4196 C C . LYS B 1 152 ? -17.234 -26.781 23.094 1 67.06 152 LYS B C 1
ATOM 4198 O O . LYS B 1 152 ? -18.406 -26.516 22.875 1 67.06 152 LYS B O 1
ATOM 4203 N N . ARG B 1 153 ? -16.609 -26.219 24 1 53.5 153 ARG B N 1
ATOM 4204 C CA . ARG B 1 153 ? -17.344 -25.391 24.953 1 53.5 153 ARG B CA 1
ATOM 4205 C C . ARG B 1 153 ? -17.234 -23.922 24.594 1 53.5 153 ARG B C 1
ATOM 4207 O O . ARG B 1 153 ? -17.953 -23.078 25.141 1 53.5 153 ARG B O 1
ATOM 4214 N N . ALA B 1 154 ? -16.422 -23.688 23.781 1 54.5 154 ALA B N 1
ATOM 4215 C CA . ALA B 1 154 ? -16.188 -22.25 23.562 1 54.5 154 ALA B CA 1
ATOM 4216 C C . ALA B 1 154 ? -17.062 -21.719 22.438 1 54.5 154 ALA B C 1
ATOM 4218 O O . ALA B 1 154 ? -16.719 -21.859 21.266 1 54.5 154 ALA B O 1
ATOM 4219 N N . GLU B 1 155 ? -18.344 -21.516 22.656 1 58.62 155 GLU B N 1
ATOM 4220 C CA . GLU B 1 155 ? -19.359 -21.062 21.703 1 58.62 155 GLU B CA 1
ATOM 4221 C C . GLU B 1 155 ? -18.938 -19.766 21.031 1 58.62 155 GLU B C 1
ATOM 4223 O O . GLU B 1 155 ? -19.406 -19.438 19.953 1 58.62 155 GLU B O 1
ATOM 4228 N N . LYS B 1 156 ? -17.859 -19.25 21.438 1 69.06 156 LYS B N 1
ATOM 4229 C CA . LYS B 1 156 ? -17.703 -17.859 21.016 1 69.06 156 LYS B CA 1
ATOM 4230 C C . LYS B 1 156 ? -16.422 -17.688 20.203 1 69.06 156 LYS B C 1
ATOM 4232 O O . LYS B 1 156 ? -16.109 -16.578 19.766 1 69.06 156 LYS B O 1
ATOM 4237 N N . VAL B 1 157 ? -15.883 -18.875 19.844 1 84.06 157 VAL B N 1
ATOM 4238 C CA . VAL B 1 157 ? -14.609 -18.734 19.156 1 84.06 157 VAL B CA 1
ATOM 4239 C C . VAL B 1 157 ? -14.82 -18.766 17.641 1 84.06 157 VAL B C 1
ATOM 4241 O O . VAL B 1 157 ? -15.453 -19.688 17.125 1 84.06 157 VAL B O 1
ATOM 4244 N N . ARG B 1 158 ? -14.461 -17.812 16.984 1 92.56 158 ARG B N 1
ATOM 4245 C CA . ARG B 1 158 ? -14.508 -17.828 15.523 1 92.56 158 ARG B CA 1
ATOM 4246 C C . ARG B 1 158 ? -13.352 -18.641 14.953 1 92.56 158 ARG B C 1
ATOM 4248 O O . ARG B 1 158 ? -12.234 -18.578 15.469 1 92.56 158 ARG B O 1
ATOM 4255 N N . ARG B 1 159 ? -13.703 -19.422 13.977 1 95.69 159 ARG B N 1
ATOM 4256 C CA . ARG B 1 159 ? -12.75 -20.344 13.367 1 95.69 159 ARG B CA 1
ATOM 4257 C C . ARG B 1 159 ? -12.641 -20.109 11.867 1 95.69 159 ARG B C 1
ATOM 4259 O O . ARG B 1 159 ? -13.656 -20.016 11.172 1 95.69 159 ARG B O 1
ATOM 4266 N N . TYR B 1 160 ? -11.383 -20.094 11.406 1 97.62 160 TYR B N 1
ATOM 4267 C CA . TYR B 1 160 ? -11.156 -19.781 10 1 97.62 160 TYR B CA 1
ATOM 4268 C C . TYR B 1 160 ? -10.164 -20.766 9.375 1 97.62 160 TYR B C 1
ATOM 4270 O O . TYR B 1 160 ? -9.273 -21.281 10.062 1 97.62 160 TYR B O 1
ATOM 4278 N N . ILE B 1 161 ? -10.398 -21.078 8.164 1 98.69 161 ILE B N 1
ATOM 4279 C CA . ILE B 1 161 ? -9.414 -21.719 7.301 1 98.69 161 ILE B CA 1
ATOM 4280 C C . ILE B 1 161 ? -8.867 -20.703 6.297 1 98.69 161 ILE B C 1
ATOM 4282 O O . ILE B 1 161 ? -9.633 -19.984 5.645 1 98.69 161 ILE B O 1
ATOM 4286 N N . VAL B 1 162 ? -7.562 -20.578 6.156 1 98.44 162 VAL B N 1
ATOM 4287 C CA . VAL B 1 162 ? -6.938 -19.656 5.215 1 98.44 162 VAL B CA 1
ATOM 4288 C C . VAL B 1 162 ? -6.117 -20.438 4.191 1 98.44 162 VAL B C 1
ATOM 4290 O O . VAL B 1 162 ? -5.211 -21.188 4.555 1 98.44 162 VAL B O 1
ATOM 4293 N N . VAL B 1 163 ? -6.398 -20.25 2.92 1 98.56 163 VAL B N 1
ATOM 4294 C CA . VAL B 1 163 ? -5.695 -20.953 1.85 1 98.56 163 VAL B CA 1
ATOM 4295 C C . VAL B 1 163 ? -5.535 -20.031 0.646 1 98.56 163 VAL B C 1
ATOM 4297 O O . VAL B 1 163 ? -6.191 -18.984 0.563 1 98.56 163 VAL B O 1
ATOM 4300 N N . GLU B 1 164 ? -4.637 -20.359 -0.22 1 98.19 164 GLU B N 1
ATOM 4301 C CA . GLU B 1 164 ? -4.535 -19.766 -1.554 1 98.19 164 GLU B CA 1
ATOM 4302 C C . GLU B 1 164 ? -5.164 -20.688 -2.605 1 98.19 164 GLU B C 1
ATOM 4304 O O . GLU B 1 164 ? -5.051 -21.906 -2.518 1 98.19 164 GLU B O 1
ATOM 4309 N N . ALA B 1 165 ? -5.809 -20.078 -3.57 1 98.75 165 ALA B N 1
ATOM 4310 C CA . ALA B 1 165 ? -6.324 -20.875 -4.672 1 98.75 165 ALA B CA 1
ATOM 4311 C C . ALA B 1 165 ? -5.188 -21.547 -5.441 1 98.75 165 ALA B C 1
ATOM 4313 O O . ALA B 1 165 ? -5.176 -22.766 -5.609 1 98.75 165 ALA B O 1
ATOM 4314 N N . VAL B 1 166 ? -4.289 -20.766 -5.961 1 98.62 166 VAL B N 1
ATOM 4315 C CA . VAL B 1 166 ? -3.002 -21.188 -6.5 1 98.62 166 VAL B CA 1
ATOM 4316 C C . VAL B 1 166 ? -1.873 -20.672 -5.609 1 98.62 166 VAL B C 1
ATOM 4318 O O . VAL B 1 166 ? -1.665 -19.469 -5.5 1 98.62 166 VAL B O 1
ATOM 4321 N N . TYR B 1 167 ? -1.167 -21.625 -5.004 1 97.56 167 TYR B N 1
ATOM 4322 C CA . TYR B 1 167 ? -0.146 -21.25 -4.031 1 97.56 167 TYR B CA 1
ATOM 4323 C C . TYR B 1 167 ? 1.063 -20.625 -4.727 1 97.56 167 TYR B C 1
ATOM 4325 O O . TYR B 1 167 ? 1.681 -21.266 -5.59 1 97.56 167 TYR B O 1
ATOM 4333 N N . GLN B 1 168 ? 1.402 -19.438 -4.305 1 93.38 168 GLN B N 1
ATOM 4334 C CA . GLN B 1 168 ? 2.535 -18.719 -4.859 1 93.38 168 GLN B CA 1
ATOM 4335 C C . GLN B 1 168 ? 3.84 -19.484 -4.656 1 93.38 168 GLN B C 1
ATOM 4337 O O . GLN B 1 168 ? 4.73 -19.438 -5.508 1 93.38 168 GLN B O 1
ATOM 4342 N N . ASN B 1 169 ? 3.951 -20.219 -3.604 1 94.69 169 ASN B N 1
ATOM 4343 C CA . ASN B 1 169 ? 5.211 -20.844 -3.193 1 94.69 169 ASN B CA 1
ATOM 4344 C C . ASN B 1 169 ? 5.348 -22.25 -3.734 1 94.69 169 ASN B C 1
ATOM 4346 O O . ASN B 1 169 ? 6.367 -22.906 -3.516 1 94.69 169 ASN B O 1
ATOM 4350 N N . SER B 1 170 ? 4.348 -22.781 -4.453 1 97.06 170 SER B N 1
ATOM 4351 C CA . SER B 1 170 ? 4.469 -24.141 -4.93 1 97.06 170 SER B CA 1
ATOM 4352 C C . SER B 1 170 ? 3.814 -24.312 -6.297 1 97.06 170 SER B C 1
ATOM 4354 O O . SER B 1 170 ? 4.07 -25.297 -6.992 1 97.06 170 SER B O 1
ATOM 4356 N N . GLY B 1 171 ? 2.943 -23.422 -6.625 1 97.81 171 GLY B N 1
ATOM 4357 C CA . GLY B 1 171 ? 2.188 -23.578 -7.859 1 97.81 171 GLY B CA 1
ATOM 4358 C C . GLY B 1 171 ? 1.084 -24.609 -7.754 1 97.81 171 GLY B C 1
ATOM 4359 O O . GLY B 1 171 ? 0.368 -24.875 -8.727 1 97.81 171 GLY B O 1
ATOM 4360 N N . GLN B 1 172 ? 0.9 -25.156 -6.598 1 98.56 172 GLN B N 1
ATOM 4361 C CA . GLN B 1 172 ? -0.167 -26.141 -6.402 1 98.56 172 GLN B CA 1
ATOM 4362 C C . GLN B 1 172 ? -1.525 -25.453 -6.289 1 98.56 172 GLN B C 1
ATOM 4364 O O . GLN B 1 172 ? -1.605 -24.281 -5.914 1 98.56 172 GLN B O 1
ATOM 4369 N N . ILE B 1 173 ? -2.551 -26.172 -6.617 1 98.75 173 ILE B N 1
ATOM 4370 C CA . ILE B 1 173 ? -3.918 -25.672 -6.551 1 98.75 173 ILE B CA 1
ATOM 4371 C C . ILE B 1 173 ? -4.648 -26.312 -5.379 1 98.75 173 ILE B C 1
ATOM 4373 O O . ILE B 1 173 ? -4.57 -27.531 -5.184 1 98.75 173 ILE B O 1
ATOM 4377 N N . SER B 1 174 ? -5.312 -25.547 -4.605 1 98.62 174 SER B N 1
ATOM 4378 C CA . SER B 1 174 ? -6.035 -26.062 -3.443 1 98.62 174 SER B CA 1
ATOM 4379 C C . SER B 1 174 ? -7.258 -26.859 -3.859 1 98.62 174 SER B C 1
ATOM 4381 O O . SER B 1 174 ? -7.992 -26.469 -4.77 1 98.62 174 SER B O 1
ATOM 4383 N N . PRO B 1 175 ? -7.441 -28.031 -3.217 1 98.5 175 PRO B N 1
ATOM 4384 C CA . PRO B 1 175 ? -8.672 -28.781 -3.473 1 98.5 175 PRO B CA 1
ATOM 4385 C C . PRO B 1 175 ? -9.891 -28.156 -2.797 1 98.5 175 PRO B C 1
ATOM 4387 O O . PRO B 1 175 ? -10.336 -28.641 -1.748 1 98.5 175 PRO B O 1
ATOM 4390 N N . LEU B 1 176 ? -10.508 -27.219 -3.459 1 98.62 176 LEU B N 1
ATOM 4391 C CA . LEU B 1 176 ? -11.523 -26.359 -2.871 1 98.62 176 LEU B CA 1
ATOM 4392 C C . LEU B 1 176 ? -12.758 -27.156 -2.461 1 98.62 176 LEU B C 1
ATOM 4394 O O . LEU B 1 176 ? -13.398 -26.859 -1.453 1 98.62 176 LEU B O 1
ATOM 4398 N N . ASP B 1 177 ? -13.125 -28.141 -3.262 1 97.75 177 ASP B N 1
ATOM 4399 C CA . ASP B 1 177 ? -14.297 -28.938 -2.961 1 97.75 177 ASP B CA 1
ATOM 4400 C C . ASP B 1 177 ? -14.148 -29.656 -1.618 1 97.75 177 ASP B C 1
ATOM 4402 O O . ASP B 1 177 ? -15.078 -29.672 -0.81 1 97.75 177 ASP B O 1
ATOM 4406 N N . GLU B 1 178 ? -12.992 -30.203 -1.353 1 98.44 178 GLU B N 1
ATOM 4407 C CA . GLU B 1 178 ? -12.719 -30.844 -0.075 1 98.44 178 GLU B CA 1
ATOM 4408 C C . GLU B 1 178 ? -12.695 -29.844 1.066 1 98.44 178 GLU B C 1
ATOM 4410 O O . GLU B 1 178 ? -13.195 -30.109 2.158 1 98.44 178 GLU B O 1
ATOM 4415 N N . ILE B 1 179 ? -12.102 -28.688 0.851 1 98.81 179 ILE B N 1
ATOM 4416 C CA . ILE B 1 179 ? -12.016 -27.656 1.871 1 98.81 179 ILE B CA 1
ATOM 4417 C C . ILE B 1 179 ? -13.422 -27.219 2.277 1 98.81 179 ILE B C 1
ATOM 4419 O O . ILE B 1 179 ? -13.703 -27.047 3.465 1 98.81 179 ILE B O 1
ATOM 4423 N N . VAL B 1 180 ? -14.289 -27.031 1.268 1 98.38 180 VAL B N 1
ATOM 4424 C CA . VAL B 1 180 ? -15.656 -26.594 1.528 1 98.38 180 VAL B CA 1
ATOM 4425 C C . VAL B 1 180 ? -16.406 -27.656 2.322 1 98.38 180 VAL B C 1
ATOM 4427 O O . VAL B 1 180 ? -17.156 -27.344 3.25 1 98.38 180 VAL B O 1
ATOM 4430 N N . ARG B 1 181 ? -16.188 -28.906 1.951 1 98.19 181 ARG B N 1
ATOM 4431 C CA . ARG B 1 181 ? -16.812 -30 2.695 1 98.19 181 ARG B CA 1
ATOM 4432 C C . ARG B 1 181 ? -16.359 -30 4.152 1 98.19 181 ARG B C 1
ATOM 4434 O O . ARG B 1 181 ? -17.172 -30.125 5.062 1 98.19 181 ARG B O 1
ATOM 4441 N N . LEU B 1 182 ? -15.133 -29.859 4.379 1 98.5 182 LEU B N 1
ATOM 4442 C CA . LEU B 1 182 ? -14.555 -29.891 5.719 1 98.5 182 LEU B CA 1
ATOM 4443 C C . LEU B 1 182 ? -15 -28.688 6.535 1 98.5 182 LEU B C 1
ATOM 4445 O O . LEU B 1 182 ? -15.289 -28.812 7.727 1 98.5 182 LEU B O 1
ATOM 4449 N N . LYS B 1 183 ? -14.992 -27.469 5.871 1 97.5 183 LYS B N 1
ATOM 4450 C CA . LYS B 1 183 ? -15.391 -26.297 6.633 1 97.5 183 LYS B CA 1
ATOM 4451 C C . LYS B 1 183 ? -16.812 -26.422 7.145 1 97.5 183 LYS B C 1
ATOM 4453 O O . LYS B 1 183 ? -17.125 -25.969 8.25 1 97.5 183 LYS B O 1
ATOM 4458 N N . GLU B 1 184 ? -17.719 -27.016 6.336 1 97.44 184 GLU B N 1
ATOM 4459 C CA . GLU B 1 184 ? -19.109 -27.203 6.73 1 97.44 184 GLU B CA 1
ATOM 4460 C C . GLU B 1 184 ? -19.234 -28.234 7.848 1 97.44 184 GLU B C 1
ATOM 4462 O O . GLU B 1 184 ? -19.984 -28.047 8.805 1 97.44 184 GLU B O 1
ATOM 4467 N N . LYS B 1 185 ? -18.547 -29.297 7.703 1 97.06 185 LYS B N 1
ATOM 4468 C CA . LYS B 1 185 ? -18.594 -30.359 8.695 1 97.06 185 LYS B CA 1
ATOM 4469 C C . LYS B 1 185 ? -18.141 -29.859 10.07 1 97.06 185 LYS B C 1
ATOM 4471 O O . LYS B 1 185 ? -18.734 -30.203 11.086 1 97.06 185 LYS B O 1
ATOM 4476 N N . TYR B 1 186 ? -17.125 -29.047 10.109 1 96.38 186 TYR B N 1
ATOM 4477 C CA . TYR B 1 186 ? -16.531 -28.656 11.383 1 96.38 186 TYR B CA 1
ATOM 4478 C C . TYR B 1 186 ? -16.875 -27.219 11.734 1 96.38 186 TYR B C 1
ATOM 4480 O O . TYR B 1 186 ? -16.391 -26.688 12.742 1 96.38 186 TYR B O 1
ATOM 4488 N N . ARG B 1 187 ? -17.609 -26.516 10.844 1 94.44 187 ARG B N 1
ATOM 4489 C CA . ARG B 1 187 ? -18.172 -25.172 11.086 1 94.44 187 ARG B CA 1
ATOM 4490 C C . ARG B 1 187 ? -17.062 -24.141 11.148 1 94.44 187 ARG B C 1
ATOM 4492 O O . ARG B 1 187 ? -16.969 -23.375 12.117 1 94.44 187 ARG B O 1
ATOM 4499 N N . PHE B 1 188 ? -16.266 -24.094 10.156 1 97.19 188 PHE B N 1
ATOM 4500 C CA . PHE B 1 188 ? -15.242 -23.078 9.961 1 97.19 188 PHE B CA 1
ATOM 4501 C C . PHE B 1 188 ? -15.625 -22.125 8.836 1 97.19 188 PHE B C 1
ATOM 4503 O O . PHE B 1 188 ? -16.484 -22.453 8.008 1 97.19 188 PHE B O 1
ATOM 4510 N N . ARG B 1 189 ? -15.094 -20.938 8.844 1 97.19 189 ARG B N 1
ATOM 4511 C CA . ARG B 1 189 ? -15.148 -20.016 7.719 1 97.19 189 ARG B CA 1
ATOM 4512 C C . ARG B 1 189 ? -13.898 -20.141 6.848 1 97.19 189 ARG B C 1
ATOM 4514 O O . ARG B 1 189 ? -12.836 -20.547 7.328 1 97.19 189 ARG B O 1
ATOM 4521 N N . VAL B 1 190 ? -14.07 -19.797 5.59 1 98.31 190 VAL B N 1
ATOM 4522 C CA . VAL B 1 190 ? -12.945 -19.938 4.676 1 98.31 190 VAL B CA 1
ATOM 4523 C C . VAL B 1 190 ? -12.547 -18.578 4.121 1 98.31 190 VAL B C 1
ATOM 4525 O O . VAL B 1 190 ? -13.391 -17.828 3.633 1 98.31 190 VAL B O 1
ATOM 4528 N N . LEU B 1 191 ? -11.312 -18.234 4.215 1 97.75 191 LEU B N 1
ATOM 4529 C CA . LEU B 1 191 ? -10.656 -17.125 3.51 1 97.75 191 LEU B CA 1
ATOM 4530 C C . LEU B 1 191 ? -9.805 -17.641 2.361 1 97.75 191 LEU B C 1
ATOM 4532 O O . LEU B 1 191 ? -8.844 -18.391 2.582 1 97.75 191 LEU B O 1
ATOM 4536 N N . LEU B 1 192 ? -10.156 -17.234 1.2 1 98.44 192 LEU B N 1
ATOM 4537 C CA . LEU B 1 192 ? -9.523 -17.734 -0.014 1 98.44 192 LEU B CA 1
ATOM 4538 C C . LEU B 1 192 ? -8.836 -16.609 -0.782 1 98.44 192 LEU B C 1
ATOM 4540 O O . LEU B 1 192 ? -9.484 -15.633 -1.155 1 98.44 192 LEU B O 1
ATOM 4544 N N . ASP B 1 193 ? -7.559 -16.766 -1.005 1 97.56 193 ASP B N 1
ATOM 4545 C CA . ASP B 1 193 ? -6.844 -15.797 -1.84 1 97.56 193 ASP B CA 1
ATOM 4546 C C . ASP B 1 193 ? -6.805 -16.266 -3.295 1 97.56 193 ASP B C 1
ATOM 4548 O O . ASP B 1 193 ? -6.184 -17.281 -3.613 1 97.56 193 ASP B O 1
ATOM 4552 N N . GLU B 1 194 ? -7.363 -15.484 -4.148 1 97.88 194 GLU B N 1
ATOM 4553 C CA . GLU B 1 194 ? -7.492 -15.836 -5.559 1 97.88 194 GLU B CA 1
ATOM 4554 C C . GLU B 1 194 ? -6.512 -15.047 -6.418 1 97.88 194 GLU B C 1
ATOM 4556 O O . GLU B 1 194 ? -6.688 -14.938 -7.633 1 97.88 194 GLU B O 1
ATOM 4561 N N . SER B 1 195 ? -5.449 -14.516 -5.895 1 95.38 195 SER B N 1
ATOM 4562 C CA . SER B 1 195 ? -4.531 -13.625 -6.598 1 95.38 195 SER B CA 1
ATOM 4563 C C . SER B 1 195 ? -3.945 -14.297 -7.836 1 95.38 195 SER B C 1
ATOM 4565 O O . SER B 1 195 ? -3.742 -13.648 -8.867 1 95.38 195 SER B O 1
ATOM 4567 N N . ASN B 1 196 ? -3.678 -15.594 -7.773 1 97.06 196 ASN B N 1
ATOM 4568 C CA . ASN B 1 196 ? -3.029 -16.281 -8.883 1 97.06 196 ASN B CA 1
ATOM 4569 C C . ASN B 1 196 ? -4.02 -17.156 -9.656 1 97.06 196 ASN B C 1
ATOM 4571 O O . ASN B 1 196 ? -3.627 -17.891 -10.562 1 97.06 196 ASN B O 1
ATOM 4575 N N . SER B 1 197 ? -5.277 -17.125 -9.297 1 98.5 197 SER B N 1
ATOM 4576 C CA . SER B 1 197 ? -6.27 -17.938 -9.992 1 98.5 197 SER B CA 1
ATOM 4577 C C . SER B 1 197 ? -7.266 -17.062 -10.75 1 98.5 197 SER B C 1
ATOM 4579 O O . SER B 1 197 ? -7.875 -17.516 -11.727 1 98.5 197 SER B O 1
ATOM 4581 N N . LEU B 1 198 ? -7.457 -15.844 -10.297 1 97.62 198 LEU B N 1
ATOM 4582 C CA . LEU B 1 198 ? -8.312 -14.914 -11.023 1 97.62 198 LEU B CA 1
ATOM 4583 C C . LEU B 1 198 ? -7.793 -14.688 -12.438 1 97.62 198 LEU B C 1
ATOM 4585 O O . LEU B 1 198 ? -6.598 -14.438 -12.625 1 97.62 198 LEU B O 1
ATOM 4589 N N . GLY B 1 199 ? -8.656 -14.781 -13.414 1 97.25 199 GLY B N 1
ATOM 4590 C CA . GLY B 1 199 ? -8.242 -14.633 -14.805 1 97.25 199 GLY B CA 1
ATOM 4591 C C . GLY B 1 199 ? -7.539 -15.859 -15.344 1 97.25 199 GLY B C 1
ATOM 4592 O O . GLY B 1 199 ? -7.152 -15.898 -16.516 1 97.25 199 GLY B O 1
ATOM 4593 N N . VAL B 1 200 ? -7.387 -16.922 -14.539 1 98 200 VAL B N 1
ATOM 4594 C CA . VAL B 1 200 ? -6.594 -18.094 -14.914 1 98 200 VAL B CA 1
ATOM 4595 C C . VAL B 1 200 ? -7.469 -19.344 -14.898 1 98 200 VAL B C 1
ATOM 4597 O O . VAL B 1 200 ? -7.551 -20.062 -15.891 1 98 200 VAL B O 1
ATOM 4600 N N . LEU B 1 201 ? -8.07 -19.609 -13.773 1 98.31 201 LEU B N 1
ATOM 4601 C CA . LEU B 1 201 ? -8.852 -20.828 -13.602 1 98.31 201 LEU B CA 1
ATOM 4602 C C . LEU B 1 201 ? -10.32 -20.578 -13.906 1 98.31 201 LEU B C 1
ATOM 4604 O O . LEU B 1 201 ? -10.812 -19.453 -13.75 1 98.31 201 LEU B O 1
ATOM 4608 N N . GLY B 1 202 ? -11.039 -21.609 -14.273 1 96.62 202 GLY B N 1
ATOM 4609 C CA . GLY B 1 202 ? -12.422 -21.469 -14.703 1 96.62 202 GLY B CA 1
ATOM 4610 C C . GLY B 1 202 ? -12.555 -21.156 -16.188 1 96.62 202 GLY B C 1
ATOM 4611 O O . GLY B 1 202 ? -11.609 -20.672 -16.812 1 96.62 202 GLY B O 1
ATOM 4612 N N . SER B 1 203 ? -13.688 -21.375 -16.766 1 95.12 203 SER B N 1
ATOM 4613 C CA . SER B 1 203 ? -13.906 -21.156 -18.188 1 95.12 203 SER B CA 1
ATOM 4614 C C . SER B 1 203 ? -13.984 -19.672 -18.516 1 95.12 203 SER B C 1
ATOM 4616 O O . SER B 1 203 ? -13.648 -19.25 -19.625 1 95.12 203 SER B O 1
ATOM 4618 N N . SER B 1 204 ? -14.359 -18.906 -17.531 1 95.75 204 SER B N 1
ATOM 4619 C CA . SER B 1 204 ? -14.484 -17.469 -17.75 1 95.75 204 SER B CA 1
ATOM 4620 C C . SER B 1 204 ? -13.492 -16.688 -16.906 1 95.75 204 SER B C 1
ATOM 4622 O O . SER B 1 204 ? -13.586 -15.461 -16.797 1 95.75 204 SER B O 1
ATOM 4624 N N . GLY B 1 205 ? -12.578 -17.422 -16.266 1 97.06 205 GLY B N 1
ATOM 4625 C CA . GLY B 1 205 ? -11.516 -16.75 -15.531 1 97.06 205 GLY B CA 1
ATOM 4626 C C . GLY B 1 205 ? -11.953 -16.25 -14.172 1 97.06 205 GLY B C 1
ATOM 4627 O O . GLY B 1 205 ? -11.352 -15.336 -13.617 1 97.06 205 GLY B O 1
ATOM 4628 N N . ARG B 1 206 ? -12.984 -16.781 -13.586 1 97.62 206 ARG B N 1
ATOM 4629 C CA . ARG B 1 206 ? -13.516 -16.297 -12.312 1 97.62 206 ARG B CA 1
ATOM 4630 C C . ARG B 1 206 ? -12.852 -16.984 -11.133 1 97.62 206 ARG B C 1
ATOM 4632 O O . ARG B 1 206 ? -13.195 -16.734 -9.977 1 97.62 206 ARG B O 1
ATOM 4639 N N . GLY B 1 207 ? -11.898 -17.875 -11.352 1 97.88 207 GLY B N 1
ATOM 4640 C CA . GLY B 1 207 ? -11.062 -18.391 -10.281 1 97.88 207 GLY B CA 1
ATOM 4641 C C . GLY B 1 207 ? -11.398 -19.812 -9.891 1 97.88 207 GLY B C 1
ATOM 4642 O O . GLY B 1 207 ? -11.891 -20.594 -10.711 1 97.88 207 GLY B O 1
ATOM 4643 N N . LEU B 1 208 ? -11.031 -20.141 -8.727 1 98.62 208 LEU B N 1
ATOM 4644 C CA . LEU B 1 208 ? -11.055 -21.516 -8.234 1 98.62 208 LEU B CA 1
ATOM 4645 C C . LEU B 1 208 ? -12.484 -21.984 -8 1 98.62 208 LEU B C 1
ATOM 4647 O O . LEU B 1 208 ? -12.812 -23.141 -8.227 1 98.62 208 LEU B O 1
ATOM 4651 N N . THR B 1 209 ? -13.32 -21.094 -7.504 1 97.88 209 THR B N 1
ATOM 4652 C CA . THR B 1 209 ? -14.711 -21.453 -7.262 1 97.88 209 THR B CA 1
ATOM 4653 C C . THR B 1 209 ? -15.383 -21.922 -8.555 1 97.88 209 THR B C 1
ATOM 4655 O O . THR B 1 209 ? -16.109 -22.922 -8.562 1 97.88 209 THR B O 1
ATOM 4658 N N . GLU B 1 210 ? -15.125 -21.188 -9.617 1 97.31 210 GLU B N 1
ATOM 4659 C CA . GLU B 1 210 ? -15.695 -21.562 -10.906 1 97.31 210 GLU B CA 1
ATOM 4660 C C . GLU B 1 210 ? -15.125 -22.891 -11.391 1 97.31 210 GLU B C 1
ATOM 4662 O O . GLU B 1 210 ? -15.859 -23.75 -11.883 1 97.31 210 GLU B O 1
ATOM 4667 N N . ARG B 1 211 ? -13.859 -23.047 -11.234 1 97.25 211 ARG B N 1
ATOM 4668 C CA . ARG B 1 211 ? -13.195 -24.266 -11.68 1 97.25 211 ARG B CA 1
ATOM 4669 C C . ARG B 1 211 ? -13.805 -25.5 -11.023 1 97.25 211 ARG B C 1
ATOM 4671 O O . ARG B 1 211 ? -13.977 -26.531 -11.672 1 97.25 211 ARG B O 1
ATOM 4678 N N . TYR B 1 212 ? -14.109 -25.422 -9.719 1 97.88 212 TYR B N 1
ATOM 4679 C CA . TYR B 1 212 ? -14.625 -26.547 -8.953 1 97.88 212 TYR B CA 1
ATOM 4680 C C . TYR B 1 212 ? -16.141 -26.562 -8.938 1 97.88 212 TYR B C 1
ATOM 4682 O O . TYR B 1 212 ? -16.766 -27.406 -8.305 1 97.88 212 TYR B O 1
ATOM 4690 N N . LYS B 1 213 ? -16.75 -25.531 -9.547 1 97.06 213 LYS B N 1
ATOM 4691 C CA . LYS B 1 213 ? -18.203 -25.375 -9.562 1 97.06 213 LYS B CA 1
ATOM 4692 C C . LYS B 1 213 ? -18.766 -25.297 -8.148 1 97.06 213 LYS B C 1
ATOM 4694 O O . LYS B 1 213 ? -19.781 -25.906 -7.836 1 97.06 213 LYS B O 1
ATOM 4699 N N . VAL B 1 214 ? -18.016 -24.703 -7.32 1 97.19 214 VAL B N 1
ATOM 4700 C CA . VAL B 1 214 ? -18.469 -24.375 -5.973 1 97.19 214 VAL B CA 1
ATOM 4701 C C . VAL B 1 214 ? -19.141 -23 -5.977 1 97.19 214 VAL B C 1
ATOM 4703 O O . VAL B 1 214 ? -18.594 -22.031 -6.488 1 97.19 214 VAL B O 1
ATOM 4706 N N . PRO B 1 215 ? -20.406 -22.984 -5.473 1 96.81 215 PRO B N 1
ATOM 4707 C CA . PRO B 1 215 ? -21.016 -21.672 -5.375 1 96.81 215 PRO B CA 1
ATOM 4708 C C . PRO B 1 215 ? -20.156 -20.672 -4.598 1 96.81 215 PRO B C 1
ATOM 4710 O O . PRO B 1 215 ? -19.641 -21 -3.523 1 96.81 215 PRO B O 1
ATOM 4713 N N . VAL B 1 216 ? -20 -19.484 -5.168 1 97.19 216 VAL B N 1
ATOM 4714 C CA . VAL B 1 216 ? -19.078 -18.5 -4.613 1 97.19 216 VAL B CA 1
ATOM 4715 C C . VAL B 1 216 ? -19.516 -18.125 -3.197 1 97.19 216 VAL B C 1
ATOM 4717 O O . VAL B 1 216 ? -18.688 -17.797 -2.352 1 97.19 216 VAL B O 1
ATOM 4720 N N . GLU B 1 217 ? -20.812 -18.266 -2.85 1 95.81 217 GLU B N 1
ATOM 4721 C CA . GLU B 1 217 ? -21.375 -17.906 -1.543 1 95.81 217 GLU B CA 1
ATOM 4722 C C . GLU B 1 217 ? -20.859 -18.859 -0.458 1 95.81 217 GLU B C 1
ATOM 4724 O O . GLU B 1 217 ? -20.984 -18.562 0.733 1 95.81 217 GLU B O 1
ATOM 4729 N N . LYS B 1 218 ? -20.344 -19.969 -0.889 1 97.06 218 LYS B N 1
ATOM 4730 C CA . LYS B 1 218 ? -19.812 -20.922 0.081 1 97.06 218 LYS B CA 1
ATOM 4731 C C . LYS B 1 218 ? -18.469 -20.469 0.638 1 97.06 218 LYS B C 1
ATOM 4733 O O . LYS B 1 218 ? -18.016 -20.969 1.667 1 97.06 218 LYS B O 1
ATOM 4738 N N . ILE B 1 219 ? -17.859 -19.562 0.009 1 98.25 219 ILE B N 1
ATOM 4739 C CA . ILE B 1 219 ? -16.609 -18.984 0.504 1 98.25 219 ILE B CA 1
ATOM 4740 C C . ILE B 1 219 ? -16.906 -17.688 1.264 1 98.25 219 ILE B C 1
ATOM 4742 O O . ILE B 1 219 ? -17.547 -16.781 0.734 1 98.25 219 ILE B O 1
ATOM 4746 N N . ASP B 1 220 ? -16.406 -17.562 2.387 1 97.31 220 ASP B N 1
ATOM 4747 C CA . ASP B 1 220 ? -16.781 -16.484 3.281 1 97.31 220 ASP B CA 1
ATOM 4748 C C . ASP B 1 220 ? -16.078 -15.18 2.902 1 97.31 220 ASP B C 1
ATOM 4750 O O . ASP B 1 220 ? -16.688 -14.102 2.953 1 97.31 220 ASP B O 1
ATOM 4754 N N . ILE B 1 221 ? -14.828 -15.305 2.602 1 96.19 221 ILE B N 1
ATOM 4755 C CA . ILE B 1 221 ? -14.023 -14.141 2.246 1 96.19 221 ILE B CA 1
ATOM 4756 C C . ILE B 1 221 ? -13.102 -14.492 1.083 1 96.19 221 ILE B C 1
ATOM 4758 O O . ILE B 1 221 ? -12.367 -15.484 1.142 1 96.19 221 ILE B O 1
ATOM 4762 N N . ILE B 1 222 ? -13.188 -13.711 0.055 1 97.44 222 ILE B N 1
ATOM 4763 C CA . ILE B 1 222 ? -12.32 -13.898 -1.104 1 97.44 222 ILE B CA 1
ATOM 4764 C C . ILE B 1 222 ? -11.484 -12.641 -1.333 1 97.44 222 ILE B C 1
ATOM 4766 O O . ILE B 1 222 ? -12.008 -11.531 -1.326 1 97.44 222 ILE B O 1
ATOM 4770 N N . THR B 1 223 ? -10.18 -12.789 -1.512 1 95.69 223 THR B N 1
ATOM 4771 C CA . THR B 1 223 ? -9.297 -11.672 -1.849 1 95.69 223 THR B CA 1
ATOM 4772 C C . THR B 1 223 ? -8.547 -11.953 -3.148 1 95.69 223 THR B C 1
ATOM 4774 O O . THR B 1 223 ? -8.414 -13.109 -3.559 1 95.69 223 THR B O 1
ATOM 4777 N N . ALA B 1 224 ? -8.117 -10.883 -3.773 1 95.44 224 ALA B N 1
ATOM 4778 C CA . ALA B 1 224 ? -7.25 -11.047 -4.938 1 95.44 224 ALA B CA 1
ATOM 4779 C C . ALA B 1 224 ? -6.457 -9.773 -5.211 1 95.44 224 ALA B C 1
ATOM 4781 O O . ALA B 1 224 ? -6.961 -8.672 -5.027 1 95.44 224 ALA B O 1
ATOM 4782 N N . ALA B 1 225 ? -5.238 -10.016 -5.629 1 91.75 225 ALA B N 1
ATOM 4783 C CA . ALA B 1 225 ? -4.453 -8.914 -6.188 1 91.75 225 ALA B CA 1
ATOM 4784 C C . ALA B 1 225 ? -4.883 -8.609 -7.617 1 91.75 225 ALA B C 1
ATOM 4786 O O . ALA B 1 225 ? -5.195 -9.516 -8.391 1 91.75 225 ALA B O 1
ATOM 4787 N N . MET B 1 226 ? -4.855 -7.367 -7.992 1 92.5 226 MET B N 1
ATOM 4788 C CA . MET B 1 226 ? -5.277 -6.969 -9.328 1 92.5 226 MET B CA 1
ATOM 4789 C C . MET B 1 226 ? -4.07 -6.766 -10.242 1 92.5 226 MET B C 1
ATOM 4791 O O . MET B 1 226 ? -4.227 -6.547 -11.445 1 92.5 226 MET B O 1
ATOM 4795 N N . GLY B 1 227 ? -2.889 -6.961 -9.727 1 89.88 227 GLY B N 1
ATOM 4796 C CA . GLY B 1 227 ? -1.674 -6.715 -10.484 1 89.88 227 GLY B CA 1
ATOM 4797 C C . GLY B 1 227 ? -1.228 -7.91 -11.305 1 89.88 227 GLY B C 1
ATOM 4798 O O . GLY B 1 227 ? -0.294 -7.805 -12.109 1 89.88 227 GLY B O 1
ATOM 4799 N N . HIS B 1 228 ? -1.896 -9.031 -11.195 1 92.62 228 HIS B N 1
ATOM 4800 C CA . HIS B 1 228 ? -1.523 -10.242 -11.93 1 92.62 228 HIS B CA 1
ATOM 4801 C C . HIS B 1 228 ? -2.27 -10.328 -13.25 1 92.62 228 HIS B C 1
ATOM 4803 O O . HIS B 1 228 ? -1.976 -9.586 -14.188 1 92.62 228 HIS B O 1
ATOM 4809 N N . ALA B 1 229 ? -3.344 -11.016 -13.281 1 95 229 ALA B N 1
ATOM 4810 C CA . ALA B 1 229 ? -4.066 -11.266 -14.523 1 95 229 ALA B CA 1
ATOM 4811 C C . ALA B 1 229 ? -4.652 -9.969 -15.086 1 95 229 ALA B C 1
ATOM 4813 O O . ALA B 1 229 ? -4.75 -9.797 -16.297 1 95 229 ALA B O 1
ATOM 4814 N N . LEU B 1 230 ? -4.98 -9.023 -14.188 1 94.44 230 LEU B N 1
ATOM 4815 C CA . LEU B 1 230 ? -5.66 -7.816 -14.633 1 94.44 230 LEU B CA 1
ATOM 4816 C C . LEU B 1 230 ? -4.656 -6.727 -14.992 1 94.44 230 LEU B C 1
ATOM 4818 O O . LEU B 1 230 ? -5.031 -5.691 -15.547 1 94.44 230 LEU B O 1
ATOM 4822 N N . ALA B 1 231 ? -3.41 -6.898 -14.703 1 91.94 231 ALA B N 1
ATOM 4823 C CA . ALA B 1 231 ? -2.303 -6.043 -15.125 1 91.94 231 ALA B CA 1
ATOM 4824 C C . ALA B 1 231 ? -2.486 -4.617 -14.609 1 91.94 231 ALA B C 1
ATOM 4826 O O . ALA B 1 231 ? -2.188 -3.654 -15.32 1 91.94 231 ALA B O 1
ATOM 4827 N N . THR B 1 232 ? -3.086 -4.492 -13.523 1 91 232 THR B N 1
ATOM 4828 C CA . THR B 1 232 ? -3.186 -3.221 -12.82 1 91 232 THR B CA 1
ATOM 4829 C C . THR B 1 232 ? -2.434 -3.275 -11.492 1 91 232 THR B C 1
ATOM 4831 O O . THR B 1 232 ? -1.374 -3.898 -11.406 1 91 232 THR B O 1
ATOM 4834 N N . GLU B 1 233 ? -2.885 -2.627 -10.516 1 85.62 233 GLU B N 1
ATOM 4835 C CA . GLU B 1 233 ? -2.322 -2.672 -9.172 1 85.62 233 GLU B CA 1
ATOM 4836 C C . GLU B 1 233 ? -3.42 -2.6 -8.109 1 85.62 233 GLU B C 1
ATOM 4838 O O . GLU B 1 233 ? -4.543 -2.184 -8.406 1 85.62 233 GLU B O 1
ATOM 4843 N N . GLY B 1 234 ? -3.051 -2.975 -6.902 1 85.31 234 GLY B N 1
ATOM 4844 C CA . GLY B 1 234 ? -4.035 -3.029 -5.832 1 85.31 234 GLY B CA 1
ATOM 4845 C C . GLY B 1 234 ? -4.633 -4.41 -5.645 1 85.31 234 GLY B C 1
ATOM 4846 O O . GLY B 1 234 ? -4.062 -5.406 -6.09 1 85.31 234 GLY B O 1
ATOM 4847 N N . GLY B 1 235 ? -5.656 -4.406 -4.859 1 89.38 235 GLY B N 1
ATOM 4848 C CA . GLY B 1 235 ? -6.379 -5.641 -4.598 1 89.38 235 GLY B CA 1
ATOM 4849 C C . GLY B 1 235 ? -7.797 -5.406 -4.105 1 89.38 235 GLY B C 1
ATOM 4850 O O . GLY B 1 235 ? -8.258 -4.266 -4.055 1 89.38 235 GLY B O 1
ATOM 4851 N N . PHE B 1 236 ? -8.477 -6.461 -3.93 1 91.75 236 PHE B N 1
ATOM 4852 C CA . PHE B 1 236 ? -9.844 -6.332 -3.43 1 91.75 236 PHE B CA 1
ATOM 4853 C C . PHE B 1 236 ? -10.195 -7.496 -2.514 1 91.75 236 PHE B C 1
ATOM 4855 O O . PHE B 1 236 ? -9.523 -8.531 -2.525 1 91.75 236 PHE B O 1
ATOM 4862 N N . CYS B 1 237 ? -11.156 -7.258 -1.722 1 93.25 237 CYS B N 1
ATOM 4863 C CA . CYS B 1 237 ? -11.875 -8.266 -0.953 1 93.25 237 CYS B CA 1
ATOM 4864 C C . CYS B 1 237 ? -13.344 -8.312 -1.354 1 93.25 237 CYS B C 1
ATOM 4866 O O . CYS B 1 237 ? -13.984 -7.273 -1.518 1 93.25 237 CYS B O 1
ATOM 4868 N N . THR B 1 238 ? -13.852 -9.5 -1.582 1 95.81 238 THR B N 1
ATOM 4869 C CA . THR B 1 238 ? -15.242 -9.633 -1.996 1 95.81 238 THR B CA 1
ATOM 4870 C C . THR B 1 238 ? -15.938 -10.742 -1.207 1 95.81 238 THR B C 1
ATOM 4872 O O . THR B 1 238 ? -15.281 -11.625 -0.659 1 95.81 238 THR B O 1
ATOM 4875 N N . GLY B 1 239 ? -17.234 -10.602 -1.01 1 96 239 GLY B N 1
ATOM 4876 C CA . GLY B 1 239 ? -18.062 -11.508 -0.242 1 96 239 GLY B CA 1
ATOM 4877 C C . GLY B 1 239 ? -19.469 -10.969 0.007 1 96 239 GLY B C 1
ATOM 4878 O O . GLY B 1 239 ? -20.016 -10.25 -0.827 1 96 239 GLY B O 1
ATOM 4879 N N . SER B 1 240 ? -20.031 -11.422 1.107 1 96.12 240 SER B N 1
ATOM 4880 C CA . SER B 1 240 ? -21.344 -10.922 1.472 1 96.12 240 SER B CA 1
ATOM 4881 C C . SER B 1 240 ? -21.312 -9.445 1.823 1 96.12 240 SER B C 1
ATOM 4883 O O . SER B 1 240 ? -20.25 -8.898 2.119 1 96.12 240 SER B O 1
ATOM 4885 N N . ALA B 1 241 ? -22.469 -8.828 1.787 1 93.25 241 ALA B N 1
ATOM 4886 C CA . ALA B 1 241 ? -22.547 -7.422 2.156 1 93.25 241 ALA B CA 1
ATOM 4887 C C . ALA B 1 241 ? -22.078 -7.199 3.588 1 93.25 241 ALA B C 1
ATOM 4889 O O . ALA B 1 241 ? -21.438 -6.188 3.883 1 93.25 241 ALA B O 1
ATOM 4890 N N . ARG B 1 242 ? -22.344 -8.086 4.395 1 90.94 242 ARG B N 1
ATOM 4891 C CA . ARG B 1 242 ? -21.953 -7.992 5.797 1 90.94 242 ARG B CA 1
ATOM 4892 C C . ARG B 1 242 ? -20.422 -8.008 5.945 1 90.94 242 ARG B C 1
ATOM 4894 O O . ARG B 1 242 ? -19.875 -7.25 6.738 1 90.94 242 ARG B O 1
ATOM 4901 N N . VAL B 1 243 ? -19.797 -8.844 5.203 1 88.75 243 VAL B N 1
ATOM 4902 C CA . VAL B 1 243 ? -18.344 -8.977 5.23 1 88.75 243 VAL B CA 1
ATOM 4903 C C . VAL B 1 243 ? -17.703 -7.664 4.785 1 88.75 243 VAL B C 1
ATOM 4905 O O . VAL B 1 243 ? -16.734 -7.195 5.398 1 88.75 243 VAL B O 1
ATOM 4908 N N . ILE B 1 244 ? -18.25 -7.047 3.752 1 88.5 244 ILE B N 1
ATOM 4909 C CA . ILE B 1 244 ? -17.688 -5.832 3.178 1 88.5 244 ILE B CA 1
ATOM 4910 C C . ILE B 1 244 ? -17.953 -4.648 4.102 1 88.5 244 ILE B C 1
ATOM 4912 O O . ILE B 1 244 ? -17.062 -3.832 4.355 1 88.5 244 ILE B O 1
ATOM 4916 N N . ASP B 1 245 ? -19.156 -4.613 4.66 1 84.19 245 ASP B N 1
ATOM 4917 C CA . ASP B 1 245 ? -19.5 -3.545 5.594 1 84.19 245 ASP B CA 1
ATOM 4918 C C . ASP B 1 245 ? -18.609 -3.576 6.828 1 84.19 245 ASP B C 1
ATOM 4920 O O . ASP B 1 245 ? -18.219 -2.529 7.352 1 84.19 245 ASP B O 1
ATOM 4924 N N . HIS B 1 246 ? -18.344 -4.734 7.211 1 83.38 246 HIS B N 1
ATOM 4925 C CA . HIS B 1 246 ? -17.484 -4.895 8.383 1 83.38 246 HIS B CA 1
ATOM 4926 C C . HIS B 1 246 ? -16.109 -4.297 8.133 1 83.38 246 HIS B C 1
ATOM 4928 O O . HIS B 1 246 ? -15.539 -3.662 9.023 1 83.38 246 HIS B O 1
ATOM 4934 N N . GLN B 1 247 ? -15.617 -4.512 6.977 1 81.06 247 GLN B N 1
ATOM 4935 C CA . GLN B 1 247 ? -14.281 -4.016 6.641 1 81.06 247 GLN B CA 1
ATOM 4936 C C . GLN B 1 247 ? -14.273 -2.492 6.531 1 81.06 247 GLN B C 1
ATOM 4938 O O . GLN B 1 247 ? -13.289 -1.844 6.883 1 81.06 247 GLN B O 1
ATOM 4943 N N . ARG B 1 248 ? -15.336 -2.025 6.016 1 73.31 248 ARG B N 1
ATOM 4944 C CA . ARG B 1 248 ? -15.438 -0.578 5.871 1 73.31 248 ARG B CA 1
ATOM 4945 C C . ARG B 1 248 ? -15.422 0.11 7.23 1 73.31 248 ARG B C 1
ATOM 4947 O O . ARG B 1 248 ? -14.922 1.229 7.359 1 73.31 248 ARG B O 1
ATOM 4954 N N . LEU B 1 249 ? -15.992 -0.598 8.156 1 64.62 249 LEU B N 1
ATOM 4955 C CA . LEU B 1 249 ? -16.078 -0.035 9.5 1 64.62 249 LEU B CA 1
ATOM 4956 C C . LEU B 1 249 ? -14.805 -0.331 10.289 1 64.62 249 LEU B C 1
ATOM 4958 O O . LEU B 1 249 ? -14.461 0.401 11.219 1 64.62 249 LEU B O 1
ATOM 4962 N N . SER B 1 250 ? -14.195 -1.465 9.891 1 60.16 250 SER B N 1
ATOM 4963 C CA . SER B 1 250 ? -13.008 -1.877 10.641 1 60.16 250 SER B CA 1
ATOM 4964 C C . SER B 1 250 ? -11.797 -1.03 10.273 1 60.16 250 SER B C 1
ATOM 4966 O O . SER B 1 250 ? -11.695 -0.547 9.141 1 60.16 250 SER B O 1
ATOM 4968 N N . SER B 1 251 ? -11.234 -0.314 11.117 1 50.81 251 SER B N 1
ATOM 4969 C CA . SER B 1 251 ? -10.125 0.633 11.016 1 50.81 251 SER B CA 1
ATOM 4970 C C . SER B 1 251 ? -9.031 0.104 10.094 1 50.81 251 SER B C 1
ATOM 4972 O O . SER B 1 251 ? -8.516 0.836 9.25 1 50.81 251 SER B O 1
ATOM 4974 N N . SER B 1 252 ? -8.602 -1.188 10.359 1 49.91 252 SER B N 1
ATOM 4975 C CA . SER B 1 252 ? -7.402 -1.655 9.672 1 49.91 252 SER B CA 1
ATOM 4976 C C . SER B 1 252 ? -7.602 -1.687 8.164 1 49.91 252 SER B C 1
ATOM 4978 O O . SER B 1 252 ? -6.711 -1.296 7.406 1 49.91 252 SER B O 1
ATOM 4980 N N . GLY B 1 253 ? -8.797 -2.184 7.859 1 48.69 253 GLY B N 1
ATOM 4981 C CA . GLY B 1 253 ? -9.086 -2.266 6.438 1 48.69 253 GLY B CA 1
ATOM 4982 C C . GLY B 1 253 ? -9.219 -0.908 5.773 1 48.69 253 GLY B C 1
ATOM 4983 O O . GLY B 1 253 ? -8.688 -0.69 4.684 1 48.69 253 GLY B O 1
ATOM 4984 N N . TYR B 1 254 ? -9.93 -0.094 6.559 1 48.5 254 TYR B N 1
ATOM 4985 C CA . TYR B 1 254 ? -10.203 1.216 5.98 1 48.5 254 TYR B CA 1
ATOM 4986 C C . TYR B 1 254 ? -8.922 2.025 5.824 1 48.5 254 TYR B C 1
ATOM 4988 O O . TYR B 1 254 ? -8.727 2.703 4.812 1 48.5 254 TYR B O 1
ATOM 4996 N N . VAL B 1 255 ? -8.094 1.881 6.828 1 49.97 255 VAL B N 1
ATOM 4997 C CA . VAL B 1 255 ? -6.895 2.705 6.852 1 49.97 255 VAL B CA 1
ATOM 4998 C C . VAL B 1 255 ? -6.004 2.359 5.66 1 49.97 255 VAL B C 1
ATOM 5000 O O . VAL B 1 255 ? -5.402 3.244 5.047 1 49.97 255 VAL B O 1
ATOM 5003 N N . PHE B 1 256 ? -6.062 1.067 5.457 1 48.47 256 PHE B N 1
ATOM 5004 C CA . PHE B 1 256 ? -5.172 0.646 4.383 1 48.47 256 PHE B CA 1
ATOM 5005 C C . PHE B 1 256 ? -5.836 0.836 3.023 1 48.47 256 PHE B C 1
ATOM 5007 O O . PHE B 1 256 ? -5.195 0.665 1.983 1 48.47 256 PHE B O 1
ATOM 5014 N N . SER B 1 257 ? -7.168 1.07 3.227 1 48.34 257 SER B N 1
ATOM 5015 C CA . SER B 1 257 ? -7.828 1.333 1.951 1 48.34 257 SER B CA 1
ATOM 5016 C C . SER B 1 257 ? -7.355 2.648 1.344 1 48.34 257 SER B C 1
ATOM 5018 O O . SER B 1 257 ? -7.969 3.16 0.404 1 48.34 257 SER B O 1
ATOM 5020 N N . ALA B 1 258 ? -6.195 3.113 1.986 1 53.34 258 ALA B N 1
ATOM 5021 C CA . ALA B 1 258 ? -5.797 4.281 1.204 1 53.34 258 ALA B CA 1
ATOM 5022 C C . ALA B 1 258 ? -5.996 4.035 -0.289 1 53.34 258 ALA B C 1
ATOM 5024 O O . ALA B 1 258 ? -5.938 2.893 -0.749 1 53.34 258 ALA B O 1
ATOM 5025 N N . SER B 1 259 ? -6.684 5.156 -0.967 1 59.03 259 SER B N 1
ATOM 5026 C CA . SER B 1 259 ? -7.422 5.207 -2.223 1 59.03 259 SER B CA 1
ATOM 5027 C C . SER B 1 259 ? -6.523 4.871 -3.408 1 59.03 259 SER B C 1
ATOM 5029 O O . SER B 1 259 ? -5.449 5.457 -3.566 1 59.03 259 SER B O 1
ATOM 5031 N N . LEU B 1 260 ? -6.578 3.627 -3.77 1 76.06 260 LEU B N 1
ATOM 5032 C CA . LEU B 1 260 ? -6.117 3.279 -5.109 1 76.06 260 LEU B CA 1
ATOM 5033 C C . LEU B 1 260 ? -6.254 4.465 -6.055 1 76.06 260 LEU B C 1
ATOM 5035 O O . LEU B 1 260 ? -7.301 5.121 -6.094 1 76.06 260 LEU B O 1
ATOM 5039 N N . PRO B 1 261 ? -5.082 4.902 -6.609 1 81.38 261 PRO B N 1
ATOM 5040 C CA . PRO B 1 261 ? -5.285 5.941 -7.625 1 81.38 261 PRO B CA 1
ATOM 5041 C C . PRO B 1 261 ? -6.438 5.625 -8.57 1 81.38 261 PRO B C 1
ATOM 5043 O O . PRO B 1 261 ? -6.59 4.477 -9 1 81.38 261 PRO B O 1
ATOM 5046 N N . PRO B 1 262 ? -7.254 6.609 -8.922 1 86.31 262 PRO B N 1
ATOM 5047 C CA . PRO B 1 262 ? -8.453 6.367 -9.727 1 86.31 262 PRO B CA 1
ATOM 5048 C C . PRO B 1 262 ? -8.133 5.684 -11.055 1 86.31 262 PRO B C 1
ATOM 5050 O O . PRO B 1 262 ? -8.93 4.875 -11.547 1 86.31 262 PRO B O 1
ATOM 5053 N N . TYR B 1 263 ? -7.082 5.988 -11.695 1 88.44 263 TYR B N 1
ATOM 5054 C CA . TYR B 1 263 ? -6.758 5.43 -13.008 1 88.44 263 TYR B CA 1
ATOM 5055 C C . TYR B 1 263 ? -6.551 3.922 -12.922 1 88.44 263 TYR B C 1
ATOM 5057 O O . TYR B 1 263 ? -6.832 3.195 -13.875 1 88.44 263 TYR B O 1
ATOM 5065 N N . LEU B 1 264 ? -6.082 3.43 -11.75 1 89.88 264 LEU B N 1
ATOM 5066 C CA . LEU B 1 264 ? -5.926 1.988 -11.578 1 89.88 264 LEU B CA 1
ATOM 5067 C C . LEU B 1 264 ? -7.281 1.306 -11.461 1 89.88 264 LEU B C 1
ATOM 5069 O O . LEU B 1 264 ? -7.461 0.18 -11.93 1 89.88 264 LEU B O 1
ATOM 5073 N N . ALA B 1 265 ? -8.211 1.989 -10.758 1 90.94 265 ALA B N 1
ATOM 5074 C CA . ALA B 1 265 ? -9.578 1.471 -10.68 1 90.94 265 ALA B CA 1
ATOM 5075 C C . ALA B 1 265 ? -10.211 1.408 -12.062 1 90.94 265 ALA B C 1
ATOM 5077 O O . ALA B 1 265 ? -10.875 0.427 -12.406 1 90.94 265 ALA B O 1
ATOM 5078 N N . SER B 1 266 ? -10.023 2.459 -12.844 1 93.75 266 SER B N 1
ATOM 5079 C CA . SER B 1 266 ? -10.539 2.5 -14.211 1 93.75 266 SER B CA 1
ATOM 5080 C C . SER B 1 266 ? -9.945 1.384 -15.062 1 93.75 266 SER B C 1
ATOM 5082 O O . SER B 1 266 ? -10.656 0.74 -15.836 1 93.75 266 SER B O 1
ATOM 5084 N N . ALA B 1 267 ? -8.664 1.208 -14.906 1 94.81 267 ALA B N 1
ATOM 5085 C CA . ALA B 1 267 ? -7.969 0.159 -15.648 1 94.81 267 ALA B CA 1
ATOM 5086 C C . ALA B 1 267 ? -8.492 -1.222 -15.266 1 94.81 267 ALA B C 1
ATOM 5088 O O . ALA B 1 267 ? -8.617 -2.105 -16.125 1 94.81 267 ALA B O 1
ATOM 5089 N N . ALA B 1 268 ? -8.766 -1.407 -13.992 1 95.88 268 ALA B N 1
ATOM 5090 C CA . ALA B 1 268 ? -9.273 -2.695 -13.523 1 95.88 268 ALA B CA 1
ATOM 5091 C C . ALA B 1 268 ? -10.633 -3.006 -14.141 1 95.88 268 ALA B C 1
ATOM 5093 O O . ALA B 1 268 ? -10.891 -4.137 -14.547 1 95.88 268 ALA B O 1
ATOM 5094 N N . ILE B 1 269 ? -11.523 -2 -14.172 1 97.75 269 ILE B N 1
ATOM 5095 C CA . ILE B 1 269 ? -12.828 -2.162 -14.805 1 97.75 269 ILE B CA 1
ATOM 5096 C C . ILE B 1 269 ? -12.648 -2.594 -16.25 1 97.75 269 ILE B C 1
ATOM 5098 O O . ILE B 1 269 ? -13.273 -3.561 -16.703 1 97.75 269 ILE B O 1
ATOM 5102 N N . THR B 1 270 ? -11.805 -1.863 -16.969 1 98.12 270 THR B N 1
ATOM 5103 C CA . THR B 1 270 ? -11.555 -2.141 -18.375 1 98.12 270 THR B CA 1
ATOM 5104 C C . THR B 1 270 ? -10.961 -3.537 -18.547 1 98.12 270 THR B C 1
ATOM 5106 O O . THR B 1 270 ? -11.305 -4.242 -19.5 1 98.12 270 THR B O 1
ATOM 5109 N N . ALA B 1 271 ? -10.039 -3.914 -17.672 1 97.56 271 ALA B N 1
ATOM 5110 C CA . ALA B 1 271 ? -9.43 -5.238 -17.734 1 97.56 271 ALA B CA 1
ATOM 5111 C C . ALA B 1 271 ? -10.484 -6.336 -17.625 1 97.56 271 ALA B C 1
ATOM 5113 O O . ALA B 1 271 ? -10.461 -7.316 -18.375 1 97.56 271 ALA B O 1
ATOM 5114 N N . ILE B 1 272 ? -11.398 -6.168 -16.688 1 98.25 272 ILE B N 1
ATOM 5115 C CA . ILE B 1 272 ? -12.469 -7.145 -16.516 1 98.25 272 ILE B CA 1
ATOM 5116 C C . ILE B 1 272 ? -13.32 -7.207 -17.781 1 98.25 272 ILE B C 1
ATOM 5118 O O . ILE B 1 272 ? -13.695 -8.297 -18.219 1 98.25 272 ILE B O 1
ATOM 5122 N N . ASP B 1 273 ? -13.625 -6.043 -18.344 1 98.25 273 ASP B N 1
ATOM 5123 C CA . ASP B 1 273 ? -14.375 -6 -19.594 1 98.25 273 ASP B CA 1
ATOM 5124 C C . ASP B 1 273 ? -13.648 -6.766 -20.703 1 98.25 273 ASP B C 1
ATOM 5126 O O . ASP B 1 273 ? -14.273 -7.527 -21.453 1 98.25 273 ASP B O 1
ATOM 5130 N N . VAL B 1 274 ? -12.375 -6.582 -20.812 1 97.75 274 VAL B N 1
ATOM 5131 C CA . VAL B 1 274 ? -11.57 -7.238 -21.844 1 97.75 274 VAL B CA 1
ATOM 5132 C C . VAL B 1 274 ? -11.617 -8.75 -21.641 1 97.75 274 VAL B C 1
ATOM 5134 O O . VAL B 1 274 ? -11.75 -9.508 -22.609 1 97.75 274 VAL B O 1
ATOM 5137 N N . VAL B 1 275 ? -11.508 -9.188 -20.422 1 97.38 275 VAL B N 1
ATOM 5138 C CA . VAL B 1 275 ? -11.523 -10.617 -20.109 1 97.38 275 VAL B CA 1
ATOM 5139 C C . VAL B 1 275 ? -12.867 -11.219 -20.5 1 97.38 275 VAL B C 1
ATOM 5141 O O . VAL B 1 275 ? -12.922 -12.289 -21.109 1 97.38 275 VAL B O 1
ATOM 5144 N N . GLU B 1 276 ? -13.922 -10.531 -20.156 1 96.94 276 GLU B N 1
ATOM 5145 C CA . GLU B 1 276 ? -15.266 -11.023 -20.469 1 96.94 276 GLU B CA 1
ATOM 5146 C C . GLU B 1 276 ? -15.523 -11.055 -21.969 1 96.94 276 GLU B C 1
ATOM 5148 O O . GLU B 1 276 ? -16.203 -11.953 -22.469 1 96.94 276 GLU B O 1
ATOM 5153 N N . GLU B 1 277 ? -14.984 -10.102 -22.672 1 96.88 277 GLU B N 1
ATOM 5154 C CA . GLU B 1 277 ? -15.211 -9.969 -24.109 1 96.88 277 GLU B CA 1
ATOM 5155 C C . GLU B 1 277 ? -14.297 -10.914 -24.906 1 96.88 277 GLU B C 1
ATOM 5157 O O . GLU B 1 277 ? -14.562 -11.203 -26.078 1 96.88 277 GLU B O 1
ATOM 5162 N N . ASN B 1 278 ? -13.219 -11.367 -24.266 1 95.62 278 ASN B N 1
ATOM 5163 C CA . ASN B 1 278 ? -12.227 -12.188 -24.953 1 95.62 278 ASN B CA 1
ATOM 5164 C C . ASN B 1 278 ? -11.883 -13.445 -24.156 1 95.62 278 ASN B C 1
ATOM 5166 O O . ASN B 1 278 ? -10.742 -13.625 -23.734 1 95.62 278 ASN B O 1
ATOM 5170 N N . PRO B 1 279 ? -12.836 -14.336 -24.031 1 92.38 279 PRO B N 1
ATOM 5171 C CA . PRO B 1 279 ? -12.586 -15.547 -23.25 1 92.38 279 PRO B CA 1
ATOM 5172 C C . PRO B 1 279 ? -11.445 -16.391 -23.828 1 92.38 279 PRO B C 1
ATOM 5174 O O . PRO B 1 279 ? -10.891 -17.25 -23.125 1 92.38 279 PRO B O 1
ATOM 5177 N N . ASP B 1 280 ? -11.094 -16.141 -25.031 1 95.94 280 ASP B N 1
ATOM 5178 C CA . ASP B 1 280 ? -10.016 -16.875 -25.688 1 95.94 280 ASP B CA 1
ATOM 5179 C C . ASP B 1 280 ? -8.688 -16.641 -24.984 1 95.94 280 ASP B C 1
ATOM 5181 O O . ASP B 1 280 ? -7.766 -17.453 -25.109 1 95.94 280 ASP B O 1
ATOM 5185 N N . LEU B 1 281 ? -8.555 -15.523 -24.328 1 97.25 281 LEU B N 1
ATOM 5186 C CA . LEU B 1 281 ? -7.344 -15.258 -23.562 1 97.25 281 LEU B CA 1
ATOM 5187 C C . LEU B 1 281 ? -7.098 -16.359 -22.531 1 97.25 281 LEU B C 1
ATOM 5189 O O . LEU B 1 281 ? -5.957 -16.781 -22.344 1 97.25 281 LEU B O 1
ATOM 5193 N N . ILE B 1 282 ? -8.141 -16.812 -21.922 1 97.62 282 ILE B N 1
ATOM 5194 C CA . ILE B 1 282 ? -8.047 -17.844 -20.891 1 97.62 282 ILE B CA 1
ATOM 5195 C C . ILE B 1 282 ? -7.668 -19.172 -21.531 1 97.62 282 ILE B C 1
ATOM 5197 O O . ILE B 1 282 ? -6.816 -19.906 -21.016 1 97.62 282 ILE B O 1
ATOM 5201 N N . THR B 1 283 ? -8.25 -19.453 -22.625 1 97.38 283 THR B N 1
ATOM 5202 C CA . THR B 1 283 ? -7.941 -20.688 -23.344 1 97.38 283 THR B CA 1
ATOM 5203 C C . THR B 1 283 ? -6.492 -20.688 -23.828 1 97.38 283 THR B C 1
ATOM 5205 O O . THR B 1 283 ? -5.793 -21.703 -23.703 1 97.38 283 THR B O 1
ATOM 5208 N N . LYS B 1 284 ? -6.121 -19.562 -24.359 1 98.25 284 LYS B N 1
ATOM 5209 C CA . LYS B 1 284 ? -4.738 -19.438 -24.812 1 98.25 284 LYS B CA 1
ATOM 5210 C C . LYS B 1 284 ? -3.758 -19.641 -23.656 1 98.25 284 LYS B C 1
ATOM 5212 O O . LYS B 1 284 ? -2.723 -20.281 -23.828 1 98.25 284 LYS B O 1
ATOM 5217 N N . LEU B 1 285 ? -4.039 -19.062 -22.547 1 98.62 285 LEU B N 1
ATOM 5218 C CA . LEU B 1 285 ? -3.191 -19.25 -21.375 1 98.62 285 LEU B CA 1
ATOM 5219 C C . LEU B 1 285 ? -3.1 -20.719 -21 1 98.62 285 LEU B C 1
ATOM 5221 O O . LEU B 1 285 ? -2.01 -21.234 -20.719 1 98.62 285 LEU B O 1
ATOM 5225 N N . LYS B 1 286 ? -4.211 -21.406 -20.984 1 98.19 286 LYS B N 1
ATOM 5226 C CA . LYS B 1 286 ? -4.238 -22.828 -20.641 1 98.19 286 LYS B CA 1
ATOM 5227 C C . LYS B 1 286 ? -3.396 -23.641 -21.609 1 98.19 286 LYS B C 1
ATOM 5229 O O . LYS B 1 286 ? -2.682 -24.562 -21.219 1 98.19 286 LYS B O 1
ATOM 5234 N N . GLU B 1 287 ? -3.5 -23.281 -22.828 1 98.44 287 GLU B N 1
ATOM 5235 C CA . GLU B 1 287 ? -2.701 -23.953 -23.844 1 98.44 287 GLU B CA 1
ATOM 5236 C C . GLU B 1 287 ? -1.21 -23.719 -23.625 1 98.44 287 GLU B C 1
ATOM 5238 O O . GLU B 1 287 ? -0.402 -24.641 -23.75 1 98.44 287 GLU B O 1
ATOM 5243 N N . ASN B 1 288 ? -0.889 -22.453 -23.375 1 98.81 288 ASN B N 1
ATOM 5244 C CA . ASN B 1 288 ? 0.509 -22.109 -23.125 1 98.81 288 ASN B CA 1
ATOM 5245 C C . ASN B 1 288 ? 1.066 -22.859 -21.922 1 98.81 288 ASN B C 1
ATOM 5247 O O . ASN B 1 288 ? 2.215 -23.312 -21.938 1 98.81 288 ASN B O 1
ATOM 5251 N N . ILE B 1 289 ? 0.26 -22.969 -20.859 1 98.69 289 ILE B N 1
ATOM 5252 C CA . ILE B 1 289 ? 0.663 -23.703 -19.672 1 98.69 289 ILE B CA 1
ATOM 5253 C C . ILE B 1 289 ? 0.949 -25.156 -20.016 1 98.69 289 ILE B C 1
ATOM 5255 O O . ILE B 1 289 ? 1.996 -25.703 -19.656 1 98.69 289 ILE B O 1
ATOM 5259 N N . ALA B 1 290 ? 0.073 -25.734 -20.766 1 98.19 290 ALA B N 1
ATOM 5260 C CA . ALA B 1 290 ? 0.216 -27.141 -21.156 1 98.19 290 ALA B CA 1
ATOM 5261 C C . ALA B 1 290 ? 1.47 -27.359 -22 1 98.19 290 ALA B C 1
ATOM 5263 O O . ALA B 1 290 ? 2.186 -28.344 -21.828 1 98.19 290 ALA B O 1
ATOM 5264 N N . LEU B 1 291 ? 1.688 -26.438 -22.891 1 98.31 291 LEU B N 1
ATOM 5265 C CA . LEU B 1 291 ? 2.832 -26.547 -23.797 1 98.31 291 LEU B CA 1
ATOM 5266 C C . LEU B 1 291 ? 4.141 -26.469 -23.016 1 98.31 291 LEU B C 1
ATOM 5268 O O . LEU B 1 291 ? 5.059 -27.266 -23.25 1 98.31 291 LEU B O 1
ATOM 5272 N N . LEU B 1 292 ? 4.238 -25.5 -22.156 1 98.5 292 LEU B N 1
ATOM 5273 C CA . LEU B 1 292 ? 5.48 -25.359 -21.406 1 98.5 292 LEU B CA 1
ATOM 5274 C C . LEU B 1 292 ? 5.656 -26.531 -20.438 1 98.5 292 LEU B C 1
ATOM 5276 O O . LEU B 1 292 ? 6.777 -27 -20.219 1 98.5 292 LEU B O 1
ATOM 5280 N N . TRP B 1 293 ? 4.543 -26.922 -19.781 1 97.5 293 TRP B N 1
ATOM 5281 C CA . TRP B 1 293 ? 4.57 -28.062 -18.891 1 97.5 293 TRP B CA 1
ATOM 5282 C C . TRP B 1 293 ? 5.125 -29.297 -19.609 1 97.5 293 TRP B C 1
ATOM 5284 O O . TRP B 1 293 ? 5.996 -30 -19.078 1 97.5 293 TRP B O 1
ATOM 5294 N N . LYS B 1 294 ? 4.652 -29.547 -20.766 1 96.88 294 LYS B N 1
ATOM 5295 C CA . LYS B 1 294 ? 5.137 -30.656 -21.578 1 96.88 294 LYS B CA 1
ATOM 5296 C C . LYS B 1 294 ? 6.605 -30.469 -21.938 1 96.88 294 LYS B C 1
ATOM 5298 O O . LYS B 1 294 ? 7.387 -31.422 -21.891 1 96.88 294 LYS B O 1
ATOM 5303 N N . GLY B 1 295 ? 6.973 -29.281 -22.312 1 97.06 295 GLY B N 1
ATOM 5304 C CA . GLY B 1 295 ? 8.336 -28.984 -22.719 1 97.06 295 GLY B CA 1
ATOM 5305 C C . GLY B 1 295 ? 9.344 -29.172 -21.594 1 97.06 295 GLY B C 1
ATOM 5306 O O . GLY B 1 295 ? 10.508 -29.5 -21.859 1 97.06 295 GLY B O 1
ATOM 5307 N N . LEU B 1 296 ? 8.898 -29 -20.406 1 97.25 296 LEU B N 1
ATOM 5308 C CA . LEU B 1 296 ? 9.828 -29.047 -19.281 1 97.25 296 LEU B CA 1
ATOM 5309 C C . LEU B 1 296 ? 9.695 -30.359 -18.516 1 97.25 296 LEU B C 1
ATOM 5311 O O . LEU B 1 296 ? 10.367 -30.547 -17.5 1 97.25 296 LEU B O 1
ATOM 5315 N N . SER B 1 297 ? 8.82 -31.125 -19.016 1 93.69 297 SER B N 1
ATOM 5316 C CA . SER B 1 297 ? 8.719 -32.438 -18.406 1 93.69 297 SER B CA 1
ATOM 5317 C C . SER B 1 297 ? 9.992 -33.25 -18.625 1 93.69 297 SER B C 1
ATOM 5319 O O . SER B 1 297 ? 10.5 -33.344 -19.75 1 93.69 297 SER B O 1
ATOM 5321 N N . GLY B 1 298 ? 10.641 -33.75 -17.625 1 87.81 298 GLY B N 1
ATOM 5322 C CA . GLY B 1 298 ? 11.797 -34.625 -17.75 1 87.81 298 GLY B CA 1
ATOM 5323 C C . GLY B 1 298 ? 13.109 -33.875 -17.812 1 87.81 298 GLY B C 1
ATOM 5324 O O . GLY B 1 298 ? 14.102 -34.375 -18.328 1 87.81 298 GLY B O 1
ATOM 5325 N N . VAL B 1 299 ? 13.094 -32.656 -17.453 1 91.56 299 VAL B N 1
ATOM 5326 C CA . VAL B 1 299 ? 14.328 -31.875 -17.406 1 91.56 299 VAL B CA 1
ATOM 5327 C C . VAL B 1 299 ? 15.305 -32.531 -16.422 1 91.56 299 VAL B C 1
ATOM 5329 O O . VAL B 1 299 ? 14.914 -32.906 -15.312 1 91.56 299 VAL B O 1
ATOM 5332 N N . GLN B 1 300 ? 16.5 -32.656 -16.859 1 92.25 300 GLN B N 1
ATOM 5333 C CA . GLN B 1 300 ? 17.516 -33.281 -16.031 1 92.25 300 GLN B CA 1
ATOM 5334 C C . GLN B 1 300 ? 17.75 -32.5 -14.734 1 92.25 300 GLN B C 1
ATOM 5336 O O . GLN B 1 300 ? 17.953 -31.281 -14.773 1 92.25 300 GLN B O 1
ATOM 5341 N N . GLY B 1 301 ? 17.641 -33.219 -13.656 1 94.88 301 GLY B N 1
ATOM 5342 C CA . GLY B 1 301 ? 18 -32.656 -12.367 1 94.88 301 GLY B CA 1
ATOM 5343 C C . GLY B 1 301 ? 16.906 -31.828 -11.742 1 94.88 301 GLY B C 1
ATOM 5344 O O . GLY B 1 301 ? 17.031 -31.391 -10.602 1 94.88 301 GLY B O 1
ATOM 5345 N N . LEU B 1 302 ? 15.867 -31.562 -12.539 1 96.62 302 LEU B N 1
ATOM 5346 C CA . LEU B 1 302 ? 14.742 -30.781 -12.047 1 96.62 302 LEU B CA 1
ATOM 5347 C C . LEU B 1 302 ? 13.438 -31.547 -12.188 1 96.62 302 LEU B C 1
ATOM 5349 O O . LEU B 1 302 ? 13.336 -32.469 -12.984 1 96.62 302 LEU B O 1
ATOM 5353 N N . GLN B 1 303 ? 12.477 -31.188 -11.422 1 96.75 303 GLN B N 1
ATOM 5354 C CA . GLN B 1 303 ? 11.148 -31.766 -11.516 1 96.75 303 GLN B CA 1
ATOM 5355 C C . GLN B 1 303 ? 10.07 -30.703 -11.367 1 96.75 303 GLN B C 1
ATOM 5357 O O . GLN B 1 303 ? 10.219 -29.766 -10.57 1 96.75 303 GLN B O 1
ATOM 5362 N N . ILE B 1 304 ? 9.055 -30.844 -12.164 1 97.81 304 ILE B N 1
ATOM 5363 C CA . ILE B 1 304 ? 7.895 -29.953 -12.047 1 97.81 304 ILE B CA 1
ATOM 5364 C C . ILE B 1 304 ? 7.047 -30.375 -10.852 1 97.81 304 ILE B C 1
ATOM 5366 O O . ILE B 1 304 ? 6.68 -31.547 -10.719 1 97.81 304 ILE B O 1
ATOM 5370 N N . VAL B 1 305 ? 6.703 -29.422 -9.992 1 97.19 305 VAL B N 1
ATOM 5371 C CA . VAL B 1 305 ? 5.914 -29.781 -8.82 1 97.19 305 VAL B CA 1
ATOM 5372 C C . VAL B 1 305 ? 4.594 -29.016 -8.828 1 97.19 305 VAL B C 1
ATOM 5374 O O . VAL B 1 305 ? 3.701 -29.297 -8.023 1 97.19 305 VAL B O 1
ATOM 5377 N N . SER B 1 306 ? 4.445 -28.031 -9.641 1 98 306 SER B N 1
ATOM 5378 C CA . SER B 1 306 ? 3.219 -27.234 -9.734 1 98 306 SER B CA 1
ATOM 5379 C C . SER B 1 306 ? 2.107 -28.031 -10.414 1 98 306 SER B C 1
ATOM 5381 O O . SER B 1 306 ? 2.377 -29 -11.133 1 98 306 SER B O 1
ATOM 5383 N N . ASP B 1 307 ? 0.894 -27.641 -10.141 1 97.94 307 ASP B N 1
ATOM 5384 C CA . ASP B 1 307 ? -0.261 -28.219 -10.828 1 97.94 307 ASP B CA 1
ATOM 5385 C C . ASP B 1 307 ? -0.216 -27.922 -12.32 1 97.94 307 ASP B C 1
ATOM 5387 O O . ASP B 1 307 ? 0.193 -26.828 -12.734 1 97.94 307 ASP B O 1
ATOM 5391 N N . PRO B 1 308 ? -0.655 -28.859 -13.148 1 97.38 308 PRO B N 1
ATOM 5392 C CA . PRO B 1 308 ? -0.604 -28.656 -14.602 1 97.38 308 PRO B CA 1
ATOM 5393 C C . PRO B 1 308 ? -1.489 -27.5 -15.07 1 97.38 308 PRO B C 1
ATOM 5395 O O . PRO B 1 308 ? -1.368 -27.062 -16.219 1 97.38 308 PRO B O 1
ATOM 5398 N N . GLU B 1 309 ? -2.367 -27.031 -14.25 1 97.81 309 GLU B N 1
ATOM 5399 C CA . GLU B 1 309 ? -3.23 -25.922 -14.625 1 97.81 309 GLU B CA 1
ATOM 5400 C C . GLU B 1 309 ? -2.732 -24.609 -14.031 1 97.81 309 GLU B C 1
ATOM 5402 O O . GLU B 1 309 ? -3.305 -23.547 -14.289 1 97.81 309 GLU B O 1
ATOM 5407 N N . SER B 1 310 ? -1.729 -24.688 -13.242 1 98.44 310 SER B N 1
ATOM 5408 C CA . SER B 1 310 ? -1.194 -23.516 -12.578 1 98.44 310 SER B CA 1
ATOM 5409 C C . SER B 1 310 ? -0.441 -22.625 -13.555 1 98.44 310 SER B C 1
ATOM 5411 O O . SER B 1 310 ? 0.367 -23.109 -14.352 1 98.44 310 SER B O 1
ATOM 5413 N N . PRO B 1 311 ? -0.688 -21.312 -13.484 1 98.19 311 PRO B N 1
ATOM 5414 C CA . PRO B 1 311 ? 0.098 -20.406 -14.32 1 98.19 311 PRO B CA 1
ATOM 5415 C C . PRO B 1 311 ? 1.523 -20.203 -13.812 1 98.19 311 PRO B C 1
ATOM 5417 O O . PRO B 1 311 ? 2.365 -19.641 -14.508 1 98.19 311 PRO B O 1
ATOM 5420 N N . ILE B 1 312 ? 1.772 -20.625 -12.633 1 97.62 312 ILE B N 1
ATOM 5421 C CA . ILE B 1 312 ? 3.111 -20.656 -12.055 1 97.62 312 ILE B CA 1
ATOM 5422 C C . ILE B 1 312 ? 3.715 -22.047 -12.219 1 97.62 312 ILE B C 1
ATOM 5424 O O . ILE B 1 312 ? 3.348 -22.984 -11.508 1 97.62 312 ILE B O 1
ATOM 5428 N N . LEU B 1 313 ? 4.547 -22.188 -13.195 1 98.25 313 LEU B N 1
ATOM 5429 C CA . LEU B 1 313 ? 5.289 -23.438 -13.305 1 98.25 313 LEU B CA 1
ATOM 5430 C C . LEU B 1 313 ? 6.477 -23.453 -12.352 1 98.25 313 LEU B C 1
ATOM 5432 O O . LEU B 1 313 ? 7.332 -22.578 -12.398 1 98.25 313 LEU B O 1
ATOM 5436 N N . PHE B 1 314 ? 6.477 -24.406 -11.5 1 97.81 314 PHE B N 1
ATOM 5437 C CA . PHE B 1 314 ? 7.445 -24.453 -10.406 1 97.81 314 PHE B CA 1
ATOM 5438 C C . PHE B 1 314 ? 8.383 -25.641 -10.578 1 97.81 314 PHE B C 1
ATOM 5440 O O . PHE B 1 314 ? 7.941 -26.797 -10.562 1 97.81 314 PHE B O 1
ATOM 5447 N N . LEU B 1 315 ? 9.688 -25.391 -10.695 1 97.75 315 LEU B N 1
ATOM 5448 C CA . LEU B 1 315 ? 10.711 -26.422 -10.852 1 97.75 315 LEU B CA 1
ATOM 5449 C C . LEU B 1 315 ? 11.562 -26.531 -9.586 1 97.75 315 LEU B C 1
ATOM 5451 O O . LEU B 1 315 ? 12.125 -25.531 -9.125 1 97.75 315 LEU B O 1
ATOM 5455 N N . ARG B 1 316 ? 11.672 -27.672 -9.078 1 96.94 316 ARG B N 1
ATOM 5456 C CA . ARG B 1 316 ? 12.539 -27.922 -7.938 1 96.94 316 ARG B CA 1
ATOM 5457 C C . ARG B 1 316 ? 13.664 -28.891 -8.32 1 96.94 316 ARG B C 1
ATOM 5459 O O . ARG B 1 316 ? 13.602 -29.562 -9.352 1 96.94 316 ARG B O 1
ATOM 5466 N N . LEU B 1 317 ? 14.648 -28.891 -7.453 1 96.81 317 LEU B N 1
ATOM 5467 C CA . LEU B 1 317 ? 15.703 -29.891 -7.641 1 96.81 317 LEU B CA 1
ATOM 5468 C C . LEU B 1 317 ? 15.18 -31.297 -7.363 1 96.81 317 LEU B C 1
ATOM 5470 O O . LEU B 1 317 ? 14.477 -31.516 -6.375 1 96.81 317 LEU B O 1
ATOM 5474 N N . LYS B 1 318 ? 15.477 -32.188 -8.242 1 95 318 LYS B N 1
ATOM 5475 C CA . LYS B 1 318 ? 15.125 -33.594 -7.996 1 95 318 LYS B CA 1
ATOM 5476 C C . LYS B 1 318 ? 15.805 -34.125 -6.738 1 95 318 LYS B C 1
ATOM 5478 O O . LYS B 1 318 ? 15.18 -34.812 -5.938 1 95 318 LYS B O 1
ATOM 5483 N N . LYS B 1 319 ? 17.062 -33.781 -6.652 1 94.19 319 LYS B N 1
ATOM 5484 C CA . LYS B 1 319 ? 17.844 -34.156 -5.473 1 94.19 319 LYS B CA 1
ATOM 5485 C C . LYS B 1 319 ? 18.266 -32.938 -4.691 1 94.19 319 LYS B C 1
ATOM 5487 O O . LYS B 1 319 ? 19.188 -32.219 -5.102 1 94.19 319 LYS B O 1
ATOM 5492 N N . SER B 1 320 ? 17.672 -32.75 -3.594 1 94.38 320 SER B N 1
ATOM 5493 C CA . SER B 1 320 ? 18.031 -31.625 -2.73 1 94.38 320 SER B CA 1
ATOM 5494 C C . SER B 1 320 ? 19.422 -31.828 -2.113 1 94.38 320 SER B C 1
ATOM 5496 O O . SER B 1 320 ? 19.828 -32.969 -1.864 1 94.38 320 SER B O 1
ATOM 5498 N N . THR B 1 321 ? 20.094 -30.797 -1.807 1 93 321 THR B N 1
ATOM 5499 C CA . THR B 1 321 ? 21.375 -30.859 -1.11 1 93 321 THR B CA 1
ATOM 5500 C C . THR B 1 321 ? 21.172 -31.047 0.388 1 93 321 THR B C 1
ATOM 5502 O O . THR B 1 321 ? 22.109 -31.359 1.115 1 93 321 THR B O 1
ATOM 5505 N N . GLY B 1 322 ? 20.016 -30.859 0.874 1 92.5 322 GLY B N 1
ATOM 5506 C CA . GLY B 1 322 ? 19.719 -30.922 2.297 1 92.5 322 GLY B CA 1
ATOM 5507 C C . GLY B 1 322 ? 19.656 -29.562 2.953 1 92.5 322 GLY B C 1
ATOM 5508 O O . GLY B 1 322 ? 19.281 -29.453 4.121 1 92.5 322 GLY B O 1
ATOM 5509 N N . SER B 1 323 ? 20.016 -28.625 2.188 1 92.88 323 SER B N 1
ATOM 5510 C CA . SER B 1 323 ? 19.984 -27.234 2.65 1 92.88 323 SER B CA 1
ATOM 5511 C C . SER B 1 323 ? 19.188 -26.359 1.688 1 92.88 323 SER B C 1
ATOM 5513 O O . SER B 1 323 ? 19.516 -26.297 0.497 1 92.88 323 SER B O 1
ATOM 5515 N N . SER B 1 324 ? 18.188 -25.75 2.223 1 91.81 324 SER B N 1
ATOM 5516 C CA . SER B 1 324 ? 17.406 -24.844 1.396 1 91.81 324 SER B CA 1
ATOM 5517 C C . SER B 1 324 ? 18.281 -23.734 0.802 1 91.81 324 SER B C 1
ATOM 5519 O O . SER B 1 324 ? 18.062 -23.312 -0.335 1 91.81 324 SER B O 1
ATOM 5521 N N . LYS B 1 325 ? 19.203 -23.312 1.574 1 90.75 325 LYS B N 1
ATOM 5522 C CA . LYS B 1 325 ? 20.109 -22.266 1.122 1 90.75 325 LYS B CA 1
ATOM 5523 C C . LYS B 1 325 ? 20.969 -22.75 -0.053 1 90.75 325 LYS B C 1
ATOM 5525 O O . LYS B 1 325 ? 21.125 -22.031 -1.044 1 90.75 325 LYS B O 1
ATOM 5530 N N . ASP B 1 326 ? 21.469 -23.922 0.063 1 93.88 326 ASP B N 1
ATOM 5531 C CA . ASP B 1 326 ? 22.312 -24.484 -0.997 1 93.88 326 ASP B CA 1
ATOM 5532 C C . ASP B 1 326 ? 21.484 -24.797 -2.242 1 93.88 326 ASP B C 1
ATOM 5534 O O . ASP B 1 326 ? 21.938 -24.594 -3.367 1 93.88 326 ASP B O 1
ATOM 5538 N N . ASP B 1 327 ? 20.344 -25.297 -1.997 1 95.38 327 ASP B N 1
ATOM 5539 C CA . ASP B 1 327 ? 19.453 -25.531 -3.121 1 95.38 327 ASP B CA 1
ATOM 5540 C C . ASP B 1 327 ? 19.156 -24.25 -3.879 1 95.38 327 ASP B C 1
ATOM 5542 O O . ASP B 1 327 ? 19.203 -24.219 -5.109 1 95.38 327 ASP B O 1
ATOM 5546 N N . LEU B 1 328 ? 18.875 -23.219 -3.123 1 93.81 328 LEU B N 1
ATOM 5547 C CA . LEU B 1 328 ? 18.562 -21.938 -3.725 1 93.81 328 LEU B CA 1
ATOM 5548 C C . LEU B 1 328 ? 19.75 -21.406 -4.516 1 93.81 328 LEU B C 1
ATOM 5550 O O . LEU B 1 328 ? 19.578 -20.828 -5.59 1 93.81 328 LEU B O 1
ATOM 5554 N N . GLN B 1 329 ? 20.906 -21.562 -4.016 1 93.38 329 GLN B N 1
ATOM 5555 C CA . GLN B 1 329 ? 22.109 -21.094 -4.707 1 93.38 329 GLN B CA 1
ATOM 5556 C C . GLN B 1 329 ? 22.266 -21.797 -6.055 1 93.38 329 GLN B C 1
ATOM 5558 O O . GLN B 1 329 ? 22.578 -21.156 -7.059 1 93.38 329 GLN B O 1
ATOM 5563 N N . LEU B 1 330 ? 22.078 -23.078 -6.027 1 94.31 330 LEU B N 1
ATOM 5564 C CA . LEU B 1 330 ? 22.172 -23.844 -7.266 1 94.31 330 LEU B CA 1
ATOM 5565 C C . LEU B 1 330 ? 21.125 -23.375 -8.273 1 94.31 330 LEU B C 1
ATOM 5567 O O . LEU B 1 330 ? 21.422 -23.234 -9.461 1 94.31 330 LEU B O 1
ATOM 5571 N N . LEU B 1 331 ? 19.969 -23.172 -7.793 1 96.38 331 LEU B N 1
ATOM 5572 C CA . LEU B 1 331 ? 18.875 -22.734 -8.648 1 96.38 331 LEU B CA 1
ATOM 5573 C C . LEU B 1 331 ? 19.141 -21.344 -9.203 1 96.38 331 LEU B C 1
ATOM 5575 O O . LEU B 1 331 ? 18.812 -21.047 -10.352 1 96.38 331 LEU B O 1
ATOM 5579 N N . GLU B 1 332 ? 19.703 -20.5 -8.391 1 93.75 332 GLU B N 1
ATOM 5580 C CA . GLU B 1 332 ? 20.062 -19.156 -8.828 1 93.75 332 GLU B CA 1
ATOM 5581 C C . GLU B 1 332 ? 21.141 -19.203 -9.922 1 93.75 332 GLU B C 1
ATOM 5583 O O . GLU B 1 332 ? 21.109 -18.406 -10.852 1 93.75 332 GLU B O 1
ATOM 5588 N N . VAL B 1 333 ? 22.047 -20.109 -9.797 1 95 333 VAL B N 1
ATOM 5589 C CA . VAL B 1 333 ? 23.078 -20.281 -10.82 1 95 333 VAL B CA 1
ATOM 5590 C C . VAL B 1 333 ? 22.422 -20.672 -12.148 1 95 333 VAL B C 1
ATOM 5592 O O . VAL B 1 333 ? 22.766 -20.141 -13.195 1 95 333 VAL B O 1
ATOM 5595 N N . ILE B 1 334 ? 21.5 -21.562 -12.039 1 96.19 334 ILE B N 1
ATOM 5596 C CA . ILE B 1 334 ? 20.781 -21.984 -13.242 1 96.19 334 ILE B CA 1
ATOM 5597 C C . ILE B 1 334 ? 20.047 -20.797 -13.844 1 96.19 334 ILE B C 1
ATOM 5599 O O . ILE B 1 334 ? 20.156 -20.531 -15.047 1 96.19 334 ILE B O 1
ATOM 5603 N N . ALA B 1 335 ? 19.312 -20.078 -13.055 1 94.88 335 ALA B N 1
ATOM 5604 C CA . ALA B 1 335 ? 18.547 -18.922 -13.523 1 94.88 335 ALA B CA 1
ATOM 5605 C C . ALA B 1 335 ? 19.453 -17.875 -14.164 1 94.88 335 ALA B C 1
ATOM 5607 O O . ALA B 1 335 ? 19.125 -17.297 -15.188 1 94.88 335 ALA B O 1
ATOM 5608 N N . ASP B 1 336 ? 20.594 -17.703 -13.547 1 93.56 336 ASP B N 1
ATOM 5609 C CA . ASP B 1 336 ? 21.562 -16.719 -14.055 1 93.56 336 ASP B CA 1
ATOM 5610 C C . ASP B 1 336 ? 22.109 -17.156 -15.414 1 93.56 336 ASP B C 1
ATOM 5612 O O . ASP B 1 336 ? 22.25 -16.328 -16.312 1 93.56 336 ASP B O 1
ATOM 5616 N N . HIS B 1 337 ? 22.406 -18.359 -15.523 1 95.94 337 HIS B N 1
ATOM 5617 C CA . HIS B 1 337 ? 22.922 -18.875 -16.781 1 95.94 337 HIS B CA 1
ATOM 5618 C C . HIS B 1 337 ? 21.859 -18.812 -17.891 1 95.94 337 HIS B C 1
ATOM 5620 O O . HIS B 1 337 ? 22.172 -18.469 -19.031 1 95.94 337 HIS B O 1
ATOM 5626 N N . VAL B 1 338 ? 20.688 -19.125 -17.5 1 96.75 338 VAL B N 1
ATOM 5627 C CA . VAL B 1 338 ? 19.594 -19.094 -18.469 1 96.75 338 VAL B CA 1
ATOM 5628 C C . VAL B 1 338 ? 19.422 -17.656 -18.969 1 96.75 338 VAL B C 1
ATOM 5630 O O . VAL B 1 338 ? 19.188 -17.438 -20.172 1 96.75 338 VAL B O 1
ATOM 5633 N N . LEU B 1 339 ? 19.531 -16.703 -18.109 1 94.62 339 LEU B N 1
ATOM 5634 C CA . LEU B 1 339 ? 19.391 -15.297 -18.484 1 94.62 339 LEU B CA 1
ATOM 5635 C C . LEU B 1 339 ? 20.578 -14.836 -19.312 1 94.62 339 LEU B C 1
ATOM 5637 O O . LEU B 1 339 ? 20.391 -14.25 -20.391 1 94.62 339 LEU B O 1
ATOM 5641 N N . LYS B 1 340 ? 21.766 -15.102 -18.875 1 94.19 340 LYS B N 1
ATOM 5642 C CA . LYS B 1 340 ? 22.969 -14.57 -19.484 1 94.19 340 LYS B CA 1
ATOM 5643 C C . LYS B 1 340 ? 23.266 -15.258 -20.812 1 94.19 340 LYS B C 1
ATOM 5645 O O . LYS B 1 340 ? 23.672 -14.602 -21.781 1 94.19 340 LYS B O 1
ATOM 5650 N N . GLU B 1 341 ? 23.031 -16.562 -20.859 1 95.94 341 GLU B N 1
ATOM 5651 C CA . GLU B 1 341 ? 23.438 -17.328 -22.016 1 95.94 341 GLU B CA 1
ATOM 5652 C C . GLU B 1 341 ? 22.297 -17.469 -23.016 1 95.94 341 GLU B C 1
ATOM 5654 O O . GLU B 1 341 ? 22.531 -17.578 -24.234 1 95.94 341 GLU B O 1
ATOM 5659 N N . GLU B 1 342 ? 21.078 -17.5 -22.453 1 96.94 342 GLU B N 1
ATOM 5660 C CA . GLU B 1 342 ? 19.969 -17.828 -23.344 1 96.94 342 GLU B CA 1
ATOM 5661 C C . GLU B 1 342 ? 18.969 -16.672 -23.422 1 96.94 342 GLU B C 1
ATOM 5663 O O . GLU B 1 342 ? 18 -16.734 -24.188 1 96.94 342 GLU B O 1
ATOM 5668 N N . SER B 1 343 ? 19.125 -15.602 -22.688 1 97 343 SER B N 1
ATOM 5669 C CA . SER B 1 343 ? 18.266 -14.422 -22.672 1 97 343 SER B CA 1
ATOM 5670 C C . SER B 1 343 ? 16.844 -14.773 -22.281 1 97 343 SER B C 1
ATOM 5672 O O . SER B 1 343 ? 15.883 -14.281 -22.875 1 97 343 SER B O 1
ATOM 5674 N N . VAL B 1 344 ? 16.719 -15.727 -21.422 1 97.25 344 VAL B N 1
ATOM 5675 C CA . VAL B 1 344 ? 15.43 -16.078 -20.812 1 97.25 344 VAL B CA 1
ATOM 5676 C C . VAL B 1 344 ? 15.445 -15.703 -19.344 1 97.25 344 VAL B C 1
ATOM 5678 O O . VAL B 1 344 ? 16.328 -16.141 -18.594 1 97.25 344 VAL B O 1
ATOM 5681 N N . PHE B 1 345 ? 14.516 -14.922 -18.969 1 94.25 345 PHE B N 1
ATOM 5682 C CA . PHE B 1 345 ? 14.469 -14.391 -17.609 1 94.25 345 PHE B CA 1
ATOM 5683 C C . PHE B 1 345 ? 13.492 -15.195 -16.75 1 94.25 345 PHE B C 1
ATOM 5685 O O . PHE B 1 345 ? 12.273 -15.125 -16.969 1 94.25 345 PHE B O 1
ATOM 5692 N N . VAL B 1 346 ? 13.992 -15.969 -15.844 1 94.06 346 VAL B N 1
ATOM 5693 C CA . VAL B 1 346 ? 13.219 -16.719 -14.859 1 94.06 346 VAL B CA 1
ATOM 5694 C C . VAL B 1 346 ? 13.625 -16.297 -13.453 1 94.06 346 VAL B C 1
ATOM 5696 O O . VAL B 1 346 ? 14.648 -15.633 -13.266 1 94.06 346 VAL B O 1
ATOM 5699 N N . VAL B 1 347 ? 12.766 -16.703 -12.477 1 91.25 347 VAL B N 1
ATOM 5700 C CA . VAL B 1 347 ? 13.062 -16.234 -11.125 1 91.25 347 VAL B CA 1
ATOM 5701 C C . VAL B 1 347 ? 13.078 -17.406 -10.164 1 91.25 347 VAL B C 1
ATOM 5703 O O . VAL B 1 347 ? 12.43 -18.438 -10.406 1 91.25 347 VAL B O 1
ATOM 5706 N N . THR B 1 348 ? 13.867 -17.25 -9.164 1 92.38 348 THR B N 1
ATOM 5707 C CA . THR B 1 348 ? 13.898 -18.25 -8.102 1 92.38 348 THR B CA 1
ATOM 5708 C C . THR B 1 348 ? 13.07 -17.781 -6.902 1 92.38 348 THR B C 1
ATOM 5710 O O . THR B 1 348 ? 12.688 -16.625 -6.816 1 92.38 348 THR B O 1
ATOM 5713 N N . SER B 1 349 ? 12.773 -18.75 -6.066 1 88.62 349 SER B N 1
ATOM 5714 C CA . SER B 1 349 ? 12.086 -18.406 -4.82 1 88.62 349 SER B CA 1
ATOM 5715 C C . SER B 1 349 ? 12.844 -17.344 -4.043 1 88.62 349 SER B C 1
ATOM 5717 O O . SER B 1 349 ? 14.078 -17.359 -3.992 1 88.62 349 SER B O 1
ATOM 5719 N N . LYS B 1 350 ? 12.094 -16.391 -3.674 1 76.88 350 LYS B N 1
ATOM 5720 C CA . LYS B 1 350 ? 12.656 -15.383 -2.789 1 76.88 350 LYS B CA 1
ATOM 5721 C C . LYS B 1 350 ? 11.922 -15.359 -1.446 1 76.88 350 LYS B C 1
ATOM 5723 O O . LYS B 1 350 ? 10.695 -15.344 -1.402 1 76.88 350 LYS B O 1
ATOM 5728 N N . ARG B 1 351 ? 12.688 -15.578 -0.389 1 71.75 351 ARG B N 1
ATOM 5729 C CA . ARG B 1 351 ? 12.094 -15.578 0.944 1 71.75 351 ARG B CA 1
ATOM 5730 C C . ARG B 1 351 ? 12.742 -14.523 1.832 1 71.75 351 ARG B C 1
ATOM 5732 O O . ARG B 1 351 ? 13.953 -14.312 1.778 1 71.75 351 ARG B O 1
ATOM 5739 N N . SER B 1 352 ? 11.82 -13.836 2.367 1 62.56 352 SER B N 1
ATOM 5740 C CA . SER B 1 352 ? 12.312 -12.922 3.395 1 62.56 352 SER B CA 1
ATOM 5741 C C . SER B 1 352 ? 12.82 -13.688 4.613 1 62.56 352 SER B C 1
ATOM 5743 O O . SER B 1 352 ? 12.461 -14.844 4.82 1 62.56 352 SER B O 1
ATOM 5745 N N . THR B 1 353 ? 13.609 -13.039 5.344 1 63.22 353 THR B N 1
ATOM 5746 C CA . THR B 1 353 ? 14.102 -13.641 6.578 1 63.22 353 THR B CA 1
ATOM 5747 C C . THR B 1 353 ? 12.953 -13.922 7.539 1 63.22 353 THR B C 1
ATOM 5749 O O . THR B 1 353 ? 13.062 -14.781 8.422 1 63.22 353 THR B O 1
ATOM 5752 N N . LEU B 1 354 ? 11.891 -13.25 7.297 1 64.38 354 LEU B N 1
ATOM 5753 C CA . LEU B 1 354 ? 10.75 -13.391 8.195 1 64.38 354 LEU B CA 1
ATOM 5754 C C . LEU B 1 354 ? 9.75 -14.398 7.648 1 64.38 354 LEU B C 1
ATOM 5756 O O . LEU B 1 354 ? 8.766 -14.727 8.32 1 64.38 354 LEU B O 1
ATOM 5760 N N . ASP B 1 355 ? 10 -14.867 6.418 1 76 355 ASP B N 1
ATOM 5761 C CA . ASP B 1 355 ? 9.125 -15.852 5.789 1 76 355 ASP B CA 1
ATOM 5762 C C . ASP B 1 355 ? 9.273 -17.219 6.453 1 76 355 ASP B C 1
ATOM 5764 O O . ASP B 1 355 ? 10.359 -17.797 6.441 1 76 355 ASP B O 1
ATOM 5768 N N . LYS B 1 356 ? 8.258 -17.75 6.961 1 81.19 356 LYS B N 1
ATOM 5769 C CA . LYS B 1 356 ? 8.312 -19 7.719 1 81.19 356 LYS B CA 1
ATOM 5770 C C . LYS B 1 356 ? 7.914 -20.188 6.848 1 81.19 356 LYS B C 1
ATOM 5772 O O . LYS B 1 356 ? 7.828 -21.312 7.332 1 81.19 356 LYS B O 1
ATOM 5777 N N . CYS B 1 357 ? 7.645 -19.859 5.617 1 88.94 357 CYS B N 1
ATOM 5778 C CA . CYS B 1 357 ? 7.293 -20.953 4.727 1 88.94 357 CYS B CA 1
ATOM 5779 C C . CYS B 1 357 ? 8.461 -21.922 4.578 1 88.94 357 CYS B C 1
ATOM 5781 O O . CYS B 1 357 ? 9.562 -21.531 4.207 1 88.94 357 CYS B O 1
ATOM 5783 N N . ASN B 1 358 ? 8.195 -23.203 4.789 1 90.19 358 ASN B N 1
ATOM 5784 C CA . ASN B 1 358 ? 9.258 -24.203 4.758 1 90.19 358 ASN B CA 1
ATOM 5785 C C . ASN B 1 358 ? 9.172 -25.078 3.512 1 90.19 358 ASN B C 1
ATOM 5787 O O . ASN B 1 358 ? 9.789 -26.141 3.449 1 90.19 358 ASN B O 1
ATOM 5791 N N . LEU B 1 359 ? 8.398 -24.688 2.625 1 94.94 359 LEU B N 1
ATOM 5792 C CA . LEU B 1 359 ? 8.336 -25.438 1.379 1 94.94 359 LEU B CA 1
ATOM 5793 C C . LEU B 1 359 ? 9.656 -25.344 0.622 1 94.94 359 LEU B C 1
ATOM 5795 O O . LEU B 1 359 ? 10.398 -24.375 0.774 1 94.94 359 LEU B O 1
ATOM 5799 N N . PRO B 1 360 ? 9.93 -26.344 -0.142 1 94.56 360 PRO B N 1
ATOM 5800 C CA . PRO B 1 360 ? 11.164 -26.297 -0.934 1 94.56 360 PRO B CA 1
ATOM 5801 C C . PRO B 1 360 ? 11.203 -25.109 -1.882 1 94.56 360 PRO B C 1
ATOM 5803 O O . PRO B 1 360 ? 10.172 -24.688 -2.404 1 94.56 360 PRO B O 1
ATOM 5806 N N . VAL B 1 361 ? 12.422 -24.625 -2.104 1 95.44 361 VAL B N 1
ATOM 5807 C CA . VAL B 1 361 ? 12.633 -23.531 -3.035 1 95.44 361 VAL B CA 1
ATOM 5808 C C . VAL B 1 361 ? 12.703 -24.062 -4.465 1 95.44 361 VAL B C 1
ATOM 5810 O O . VAL B 1 361 ? 12.891 -25.266 -4.672 1 95.44 361 VAL B O 1
ATOM 5813 N N . GLY B 1 362 ? 12.531 -23.203 -5.395 1 96.44 362 GLY B N 1
ATOM 5814 C CA . GLY B 1 362 ? 12.539 -23.609 -6.789 1 96.44 362 GLY B CA 1
ATOM 5815 C C . GLY B 1 362 ? 12.664 -22.453 -7.754 1 96.44 362 GLY B C 1
ATOM 5816 O O . GLY B 1 362 ? 12.891 -21.312 -7.336 1 96.44 362 GLY B O 1
ATOM 5817 N N . ILE B 1 363 ? 12.656 -22.75 -9.039 1 96.25 363 ILE B N 1
ATOM 5818 C CA . ILE B 1 363 ? 12.539 -21.781 -10.117 1 96.25 363 ILE B CA 1
ATOM 5819 C C . ILE B 1 363 ? 11.07 -21.641 -10.523 1 96.25 363 ILE B C 1
ATOM 5821 O O . ILE B 1 363 ? 10.367 -22.625 -10.695 1 96.25 363 ILE B O 1
ATOM 5825 N N . ARG B 1 364 ? 10.664 -20.469 -10.625 1 95.69 364 ARG B N 1
ATOM 5826 C CA . ARG B 1 364 ? 9.289 -20.172 -11.016 1 95.69 364 ARG B CA 1
ATOM 5827 C C . ARG B 1 364 ? 9.242 -19.562 -12.406 1 95.69 364 ARG B C 1
ATOM 5829 O O . ARG B 1 364 ? 10.016 -18.641 -12.719 1 95.69 364 ARG B O 1
ATOM 5836 N N . LEU B 1 365 ? 8.406 -20.062 -13.156 1 96.88 365 LEU B N 1
ATOM 5837 C CA . LEU B 1 365 ? 8.086 -19.484 -14.453 1 96.88 365 LEU B CA 1
ATOM 5838 C C . LEU B 1 365 ? 6.625 -19.047 -14.508 1 96.88 365 LEU B C 1
ATOM 5840 O O . LEU B 1 365 ? 5.719 -19.875 -14.352 1 96.88 365 LEU B O 1
ATOM 5844 N N . PHE B 1 366 ? 6.453 -17.781 -14.711 1 96.31 366 PHE B N 1
ATOM 5845 C CA . PHE B 1 366 ? 5.105 -17.25 -14.875 1 96.31 366 PHE B CA 1
ATOM 5846 C C . PHE B 1 366 ? 4.691 -17.25 -16.344 1 96.31 366 PHE B C 1
ATOM 5848 O O . PHE B 1 366 ? 5.293 -16.547 -17.156 1 96.31 366 PHE B O 1
ATOM 5855 N N . ILE B 1 367 ? 3.684 -18 -16.609 1 98.12 367 ILE B N 1
ATOM 5856 C CA . ILE B 1 367 ? 3.262 -18.172 -18 1 98.12 367 ILE B CA 1
ATOM 5857 C C . ILE B 1 367 ? 2.17 -17.172 -18.344 1 98.12 367 ILE B C 1
ATOM 5859 O O . ILE B 1 367 ? 1.277 -16.906 -17.531 1 98.12 367 ILE B O 1
ATOM 5863 N N . SER B 1 368 ? 2.268 -16.609 -19.5 1 97.5 368 SER B N 1
ATOM 5864 C CA . SER B 1 368 ? 1.318 -15.602 -19.953 1 97.5 368 SER B CA 1
ATOM 5865 C C . SER B 1 368 ? 0.627 -16.031 -21.25 1 97.5 368 SER B C 1
ATOM 5867 O O . SER B 1 368 ? 1.212 -16.766 -22.047 1 97.5 368 SER B O 1
ATOM 5869 N N . ALA B 1 369 ? -0.609 -15.617 -21.438 1 98.25 369 ALA B N 1
ATOM 5870 C CA . ALA B 1 369 ? -1.292 -15.789 -22.719 1 98.25 369 ALA B CA 1
ATOM 5871 C C . ALA B 1 369 ? -0.538 -15.086 -23.844 1 98.25 369 ALA B C 1
ATOM 5873 O O . ALA B 1 369 ? -0.672 -15.445 -25 1 98.25 369 ALA B O 1
ATOM 5874 N N . GLY B 1 370 ? 0.283 -14.156 -23.516 1 97.12 370 GLY B N 1
ATOM 5875 C CA . GLY B 1 370 ? 1.016 -13.359 -24.484 1 97.12 370 GLY B CA 1
ATOM 5876 C C . GLY B 1 370 ? 2.229 -14.07 -25.047 1 97.12 370 GLY B C 1
ATOM 5877 O O . GLY B 1 370 ? 2.797 -13.641 -26.062 1 97.12 370 GLY B O 1
ATOM 5878 N N . HIS B 1 371 ? 2.674 -15.172 -24.438 1 98.38 371 HIS B N 1
ATOM 5879 C CA . HIS B 1 371 ? 3.795 -15.945 -24.953 1 98.38 371 HIS B CA 1
ATOM 5880 C C . HIS B 1 371 ? 3.408 -16.672 -26.234 1 98.38 371 HIS B C 1
ATOM 5882 O O . HIS B 1 371 ? 2.301 -17.219 -26.344 1 98.38 371 HIS B O 1
ATOM 5888 N N . SER B 1 372 ? 4.289 -16.641 -27.141 1 98.31 372 SER B N 1
ATOM 5889 C CA . SER B 1 372 ? 4.086 -17.453 -28.344 1 98.31 372 SER B CA 1
ATOM 5890 C C . SER B 1 372 ? 4.547 -18.891 -28.125 1 98.31 372 SER B C 1
ATOM 5892 O O . SER B 1 372 ? 5.25 -19.188 -27.156 1 98.31 372 SER B O 1
ATOM 5894 N N . GLU B 1 373 ? 4.113 -19.719 -29.016 1 98.12 373 GLU B N 1
ATOM 5895 C CA . GLU B 1 373 ? 4.582 -21.094 -28.969 1 98.12 373 GLU B CA 1
ATOM 5896 C C . GLU B 1 373 ? 6.102 -21.172 -29.062 1 98.12 373 GLU B C 1
ATOM 5898 O O . GLU B 1 373 ? 6.734 -22 -28.406 1 98.12 373 GLU B O 1
ATOM 5903 N N . SER B 1 374 ? 6.641 -20.328 -29.891 1 98.25 374 SER B N 1
ATOM 5904 C CA . SER B 1 374 ? 8.086 -20.281 -30.047 1 98.25 374 SER B CA 1
ATOM 5905 C C . SER B 1 374 ? 8.773 -19.828 -28.766 1 98.25 374 SER B C 1
ATOM 5907 O O . SER B 1 374 ? 9.859 -20.297 -28.438 1 98.25 374 SER B O 1
ATOM 5909 N N . ASP B 1 375 ? 8.156 -18.891 -28.109 1 98.5 375 ASP B N 1
ATOM 5910 C CA . ASP B 1 375 ? 8.672 -18.438 -26.812 1 98.5 375 ASP B CA 1
ATOM 5911 C C . ASP B 1 375 ? 8.781 -19.609 -25.828 1 98.5 375 ASP B C 1
ATOM 5913 O O . ASP B 1 375 ? 9.805 -19.781 -25.172 1 98.5 375 ASP B O 1
ATOM 5917 N N . LEU B 1 376 ? 7.754 -20.375 -25.781 1 98.69 376 LEU B N 1
ATOM 5918 C CA . LEU B 1 376 ? 7.668 -21.484 -24.844 1 98.69 376 LEU B CA 1
ATOM 5919 C C . LEU B 1 376 ? 8.695 -22.562 -25.172 1 98.69 376 LEU B C 1
ATOM 5921 O O . LEU B 1 376 ? 9.344 -23.094 -24.281 1 98.69 376 LEU B O 1
ATOM 5925 N N . ALA B 1 377 ? 8.828 -22.828 -26.422 1 98.12 377 ALA B N 1
ATOM 5926 C CA . ALA B 1 377 ? 9.82 -23.812 -26.859 1 98.12 377 ALA B CA 1
ATOM 5927 C C . ALA B 1 377 ? 11.234 -23.344 -26.516 1 98.12 377 ALA B C 1
ATOM 5929 O O . ALA B 1 377 ? 12.062 -24.125 -26.047 1 98.12 377 ALA B O 1
ATOM 5930 N N . ARG B 1 378 ? 11.477 -22.141 -26.734 1 98 378 ARG B N 1
ATOM 5931 C CA . ARG B 1 378 ? 12.789 -21.562 -26.453 1 98 378 ARG B CA 1
ATOM 5932 C C . ARG B 1 378 ? 13.102 -21.625 -24.969 1 98 378 ARG B C 1
ATOM 5934 O O . ARG B 1 378 ? 14.227 -21.953 -24.578 1 98 378 ARG B O 1
ATOM 5941 N N . ALA B 1 379 ? 12.141 -21.266 -24.203 1 98.44 379 ALA B N 1
ATOM 5942 C CA . ALA B 1 379 ? 12.336 -21.312 -22.75 1 98.44 379 ALA B CA 1
ATOM 5943 C C . ALA B 1 379 ? 12.633 -22.719 -22.266 1 98.44 379 ALA B C 1
ATOM 5945 O O . ALA B 1 379 ? 13.523 -22.938 -21.438 1 98.44 379 ALA B O 1
ATOM 5946 N N . ALA B 1 380 ? 11.883 -23.656 -22.75 1 98.25 380 ALA B N 1
ATOM 5947 C CA . ALA B 1 380 ? 12.086 -25.062 -22.375 1 98.25 380 ALA B CA 1
ATOM 5948 C C . ALA B 1 380 ? 13.484 -25.531 -22.766 1 98.25 380 ALA B C 1
ATOM 5950 O O . ALA B 1 380 ? 14.18 -26.172 -21.969 1 98.25 380 ALA B O 1
ATOM 5951 N N . GLU B 1 381 ? 13.867 -25.219 -23.969 1 97.81 381 GLU B N 1
ATOM 5952 C CA . GLU B 1 381 ? 15.18 -25.625 -24.469 1 97.81 381 GLU B CA 1
ATOM 5953 C C . GLU B 1 381 ? 16.297 -24.984 -23.641 1 97.81 381 GLU B C 1
ATOM 5955 O O . GLU B 1 381 ? 17.297 -25.641 -23.328 1 97.81 381 GLU B O 1
ATOM 5960 N N . ALA B 1 382 ? 16.141 -23.734 -23.375 1 97.94 382 ALA B N 1
ATOM 5961 C CA . ALA B 1 382 ? 17.125 -23.016 -22.594 1 97.94 382 ALA B CA 1
ATOM 5962 C C . ALA B 1 382 ? 17.328 -23.641 -21.234 1 97.94 382 ALA B C 1
ATOM 5964 O O . ALA B 1 382 ? 18.453 -23.844 -20.781 1 97.94 382 ALA B O 1
ATOM 5965 N N . LEU B 1 383 ? 16.25 -23.953 -20.562 1 97.81 383 LEU B N 1
ATOM 5966 C CA . LEU B 1 383 ? 16.312 -24.516 -19.219 1 97.81 383 LEU B CA 1
ATOM 5967 C C . LEU B 1 383 ? 16.906 -25.922 -19.25 1 97.81 383 LEU B C 1
ATOM 5969 O O . LEU B 1 383 ? 17.703 -26.281 -18.375 1 97.81 383 LEU B O 1
ATOM 5973 N N . LYS B 1 384 ? 16.562 -26.688 -20.234 1 96.62 384 LYS B N 1
ATOM 5974 C CA . LYS B 1 384 ? 17.109 -28.031 -20.375 1 96.62 384 LYS B CA 1
ATOM 5975 C C . LYS B 1 384 ? 18.625 -27.984 -20.578 1 96.62 384 LYS B C 1
ATOM 5977 O O . LYS B 1 384 ? 19.359 -28.734 -19.953 1 96.62 384 LYS B O 1
ATOM 5982 N N . LYS B 1 385 ? 19 -27.109 -21.484 1 96 385 LYS B N 1
ATOM 5983 C CA . LYS B 1 385 ? 20.422 -26.969 -21.812 1 96 385 LYS B CA 1
ATOM 5984 C C . LYS B 1 385 ? 21.234 -26.562 -20.594 1 96 385 LYS B C 1
ATOM 5986 O O . LYS B 1 385 ? 22.234 -27.203 -20.266 1 96 385 LYS B O 1
ATOM 5991 N N . VAL B 1 386 ? 20.781 -25.562 -19.906 1 96.81 386 VAL B N 1
ATOM 5992 C CA . VAL B 1 386 ? 21.531 -25.031 -18.781 1 96.81 386 VAL B CA 1
ATOM 5993 C C . VAL B 1 386 ? 21.5 -26.016 -17.609 1 96.81 386 VAL B C 1
ATOM 5995 O O . VAL B 1 386 ? 22.5 -26.203 -16.922 1 96.81 386 VAL B O 1
ATOM 5998 N N . ALA B 1 387 ? 20.312 -26.562 -17.344 1 96.12 387 ALA B N 1
ATOM 5999 C CA . ALA B 1 387 ? 20.219 -27.547 -16.25 1 96.12 387 ALA B CA 1
ATOM 6000 C C . ALA B 1 387 ? 21.172 -28.703 -16.469 1 96.12 387 ALA B C 1
ATOM 6002 O O . ALA B 1 387 ? 21.828 -29.172 -15.516 1 96.12 387 ALA B O 1
ATOM 6003 N N . ALA B 1 388 ? 21.297 -29.188 -17.656 1 93.81 388 ALA B N 1
ATOM 6004 C CA . ALA B 1 388 ? 22.203 -30.297 -17.969 1 93.81 388 ALA B CA 1
ATOM 6005 C C . ALA B 1 388 ? 23.656 -29.906 -17.734 1 93.81 388 ALA B C 1
ATOM 6007 O O . ALA B 1 388 ? 24.469 -30.734 -17.328 1 93.81 388 ALA B O 1
ATOM 6008 N N . SER B 1 389 ? 23.938 -28.672 -18.031 1 93.12 389 SER B N 1
ATOM 6009 C CA . SER B 1 389 ? 25.312 -28.203 -17.875 1 93.12 389 SER B CA 1
ATOM 6010 C C . SER B 1 389 ? 25.672 -28 -16.406 1 93.12 389 SER B C 1
ATOM 6012 O O . SER B 1 389 ? 26.812 -28.172 -16 1 93.12 389 SER B O 1
ATOM 6014 N N . VAL B 1 390 ? 24.719 -27.609 -15.633 1 92.88 390 VAL B N 1
ATOM 6015 C CA . VAL B 1 390 ? 24.984 -27.234 -14.242 1 92.88 390 VAL B CA 1
ATOM 6016 C C . VAL B 1 390 ? 24.781 -28.453 -13.336 1 92.88 390 VAL B C 1
ATOM 6018 O O . VAL B 1 390 ? 25.531 -28.656 -12.383 1 92.88 390 VAL B O 1
ATOM 6021 N N . LEU B 1 391 ? 23.719 -29.188 -13.594 1 90.38 391 LEU B N 1
ATOM 6022 C CA . LEU B 1 391 ? 23.344 -30.266 -12.695 1 90.38 391 LEU B CA 1
ATOM 6023 C C . LEU B 1 391 ? 23.859 -31.609 -13.211 1 90.38 391 LEU B C 1
ATOM 6025 O O . LEU B 1 391 ? 23.484 -32.031 -14.297 1 90.38 391 LEU B O 1
ATOM 6029 N N . HIS B 1 392 ? 25.234 -31.75 -13.281 1 74 392 HIS B N 1
ATOM 6030 C CA . HIS B 1 392 ? 25.844 -33 -13.766 1 74 392 HIS B CA 1
ATOM 6031 C C . HIS B 1 392 ? 25.188 -34.219 -13.133 1 74 392 HIS B C 1
ATOM 6033 O O . HIS B 1 392 ? 24.766 -34.156 -11.969 1 74 392 HIS B O 1
ATOM 6039 N N . ASP B 1 393 ? 24.453 -35.031 -13.891 1 53.78 393 ASP B N 1
ATOM 6040 C CA . ASP B 1 393 ? 23.906 -36.312 -13.43 1 53.78 393 ASP B CA 1
ATOM 6041 C C . ASP B 1 393 ? 24.875 -37 -12.453 1 53.78 393 ASP B C 1
ATOM 6043 O O . ASP B 1 393 ? 26.047 -37.219 -12.773 1 53.78 393 ASP B O 1
ATOM 6047 N N . GLU B 1 394 ? 25.047 -36.656 -11.25 1 41 394 GLU B N 1
ATOM 6048 C CA . GLU B 1 394 ? 25.641 -37.781 -10.531 1 41 394 GLU B CA 1
ATOM 6049 C C . GLU B 1 394 ? 24.922 -39.094 -10.844 1 41 394 GLU B C 1
ATOM 6051 O O . GLU B 1 394 ? 23.703 -39.188 -10.625 1 41 394 GLU B O 1
ATOM 6056 N N . GLU B 1 395 ? 25.203 -39.781 -11.938 1 34.69 395 GLU B N 1
ATOM 6057 C CA . GLU B 1 395 ? 25 -41.219 -11.867 1 34.69 395 GLU B CA 1
ATOM 6058 C C . GLU B 1 395 ? 25.422 -41.781 -10.508 1 34.69 395 GLU B C 1
ATOM 6060 O O . GLU B 1 395 ? 26.453 -41.375 -9.961 1 34.69 395 GLU B O 1
#

Nearest PDB structures (foldseek):
  7yjm-assembly1_A  TM=9.787E-01  e=5.293E-58  Arabidopsis thaliana
  7yjk-assembly1_E  TM=9.793E-01  e=2.011E-57  Arabidopsis thaliana
  7k0m-assembly1_A  TM=9.644E-01  e=1.219E-46  Homo sapiens
  7yj2-assembly1_A  TM=9.603E-01  e=1.669E-45  Homo sapiens
  6m4n-assembly1_E  TM=9.662E-01  e=6.916E-42  Homo sapiens

pLDDT: mean 89.6, std 13.1, range [26.86, 98.81]

Secondary structure (DSSP, 8-state):
---PPPEE-S--SSEEEETTEEEEE-SS--TT--TT-HHHHHHHHHHHHHH-S--SS-HHHH-EEHHHHHHHHHHHHHHT-SEEEEES-HHHHHHHHHHHH--TT-EEEEETT--HHHHHHHHHHTPEEEEE-TT-HHHHHHHHHHHHHHTTT-TT--EEEEEESB-TTT--B--HHHHHHHHHHHT-EEEEE-TTTTTTSSSSS--HHHHHT--GGG-SEEEEESSSTT-S--EEEEE-HHHHHHHHHSHHHHHHT----HHHHHHHHHHHHHHHH-THHHHHHHHHHHHHHHHHTT-TTEEE-S-TT-SEEEEEESS--S-HHHHHHHHHHHHHHHHHHH-EE-EE----TT----SPP-EEEE--TT--HHHHHHHHHHHHHHHHHHS----/---PPPEE-S--SSEEEETTEEEEE-SS--TT--TT-HHHHHHHHHHHHHH-S--SS-HHHH-EEHHHHHHHHHHHHHHT-SEEEEES-HHHHHHHHHHHH--TT-EEEEETT--HHHHHHHHHHT-EEEEE-TT-HHHHHHHHHHHHHHTTT-TT--EEEEEESB-TTT--B--HHHHHHHHHHHT-EEEEE-TTTTTTSSSSS--HHHHTT--GGG-SEEEEESSSTT-S--EEEEE-HHHHHHHHHSHHHHHHT----HHHHHHHHHHHHHHHH-THHHHHHHHHHHHHHHHTTT-TTEEE-S-TT-SEEEEEESS--S-HHHHHHHHHHHHHHHHHHH-EE-EE----TT----SPP-EEEE--TT--HHHHHHHHHHHHHHHHHHS----

Organism: NCBI:txid529605

Foldseek 3Di:
DPPDDWDWDDWQACWTATPNDIFREQAALQALRCTVPPLLVVLLVVLCVVCNFFPVWFCVVPNDDVLQQVLQVLLCVLLVAPTKHWFQAFLCFLLQLLLLVAADQAEEEEELLADPSNVNSVVVRNYHYHYFYHLDLVRVLVVLVVVLVVCVPPVPYAYEYEYEQQRPQAQAGHPVVSVLVSCVVSVHAYEYEFAQQQLAAALLRSGDCRNNVNDPQSHAKYKYACCRNLVAGTIMIGHHPVSNVSLCPRCSNSVRSRDHGSSSSSSSSSSSVCSNVCSVSNVLSLVLLQLLQVLQPPQPQWHFRHDSSGQKTWIFGPDDPPDLVVRQVLQVVLQVCLCVVQSYHWDKDDDDPPRSRPDHITIIGGTYSSDDSVSSNSSSVSSSVSCCVRVPPPD/DPPDDWDWDDWQACWTATPNDIFREQAALQALRCTVPPLLVVLLVVLCVVCNDFPVWFCVVPNDDVLQQVLQVLLCVLLVAPTKHWFQAFLCFLLLLLLLVAADQAEEEEELLADPSNVNSVVVRNYHYHYFYHLDLVRVLVVLVVVLVVCVPVVPYAYEYEYEQQRPQAQAGHPVVSVLVSCVVSVHAYEYEFAQQQLAAALLRSGNCRNNVNDPQSHAKYKYACCRNLVAGTIMIGHHPVSNVSLCPRCSNSVRSGDHGSSSSSSSSSSSVCSNVCSVSNVLSLVLLQLLQVLQPPQPQWHFRHDSSGQKTWIFGPDDPPDLVVRQVLQVQLQVCLCVVQSYHWDKDDDDPPRSRPDHITIIGGTYSSDDSVSSNSSSVSSSVSCCVRVPPPD

Radius of gyration: 26.44 Å; Cα contacts (8 Å, |Δi|>4): 1883; chains: 2; bounding box: 57×77×64 Å

Solvent-accessible surface area (backbone atoms only — not comparable to full-atom values): 38367 Å² total; per-residue (Å²): 126,87,78,71,71,58,36,31,75,41,28,71,40,49,56,25,29,46,75,87,35,75,26,42,40,19,43,31,42,27,30,46,42,42,55,62,34,64,69,37,53,52,37,25,52,54,32,33,73,53,34,20,68,26,63,20,51,38,29,90,59,55,25,45,47,52,54,52,54,50,29,22,52,49,50,11,61,71,60,68,37,78,25,36,40,66,22,37,38,30,64,48,30,45,36,25,51,41,37,55,75,37,37,70,76,21,40,36,42,30,42,43,43,53,44,58,44,48,52,51,7,50,59,70,14,52,33,48,76,43,71,27,52,64,90,32,64,66,45,40,48,54,52,50,51,52,52,49,66,72,39,65,80,51,86,80,52,53,42,35,35,42,48,40,36,34,25,82,61,46,13,36,62,50,65,58,69,58,52,53,52,49,28,63,75,69,65,40,41,38,37,39,35,30,37,60,15,36,50,54,31,32,86,76,20,61,5,58,40,55,57,66,69,42,66,60,82,76,44,52,35,37,33,32,33,30,18,21,32,44,19,17,57,10,15,31,40,36,22,46,55,66,58,43,51,49,34,64,69,28,42,60,31,41,63,54,22,32,48,52,37,60,27,39,32,42,19,41,47,46,33,53,50,50,45,70,76,38,46,61,43,35,54,43,24,53,49,46,33,44,51,37,51,60,54,46,57,81,32,56,60,37,38,77,66,26,36,77,83,30,48,37,44,24,34,28,61,66,72,71,76,84,36,69,68,59,42,44,51,55,49,46,50,44,37,48,45,22,30,74,76,58,32,31,38,50,30,57,68,78,74,43,90,80,44,79,54,75,62,72,59,35,39,38,34,27,49,28,32,58,49,48,73,67,53,40,51,49,50,28,50,36,50,42,55,41,28,47,70,70,44,60,77,78,122,126,88,78,70,72,58,38,29,76,41,27,69,40,45,58,26,30,45,75,88,35,75,25,42,40,19,44,30,42,26,30,46,41,42,55,61,33,64,70,38,54,50,37,26,51,53,33,32,72,54,34,19,68,25,62,21,50,37,27,91,60,55,26,45,46,52,53,51,55,52,28,22,51,48,51,12,60,71,60,67,35,79,25,36,40,66,24,38,37,28,62,47,31,46,36,27,51,40,38,54,76,36,36,72,76,22,40,37,40,29,42,44,43,52,44,57,44,48,52,50,6,51,60,70,15,53,34,49,77,43,70,27,53,62,89,31,65,66,44,41,50,53,52,52,50,51,52,48,66,74,38,67,78,50,86,78,53,52,42,34,36,41,47,38,36,33,25,82,61,45,13,35,62,49,64,57,68,58,51,54,52,50,26,62,75,68,65,40,40,38,38,39,34,29,37,60,15,36,49,54,30,32,85,75,21,62,6,55,39,54,57,67,68,44,65,58,82,76,43,53,35,37,35,32,32,31,18,20,31,45,20,16,57,11,14,32,40,36,22,46,55,67,59,42,52,46,32,64,68,28,38,61,30,42,63,53,23,30,48,51,36,57,27,40,30,42,20,40,46,45,32,52,50,51,46,70,76,38,45,60,44,37,54,42,27,54,49,46,34,45,50,36,52,58,55,44,56,81,31,55,61,37,39,77,65,25,36,77,83,30,47,35,42,25,35,27,60,66,72,72,79,84,36,69,67,57,42,43,50,54,49,46,51,43,38,48,45,24,30,74,75,60,32,32,39,50,30,56,66,80,72,44,89,77,44,78,54,75,62,72,60,35,37,38,35,26,47,29,32,58,49,48,73,67,54,39,51,50,49,28,51,36,49,41,53,40,29,47,70,69,43,61,76,78,123

InterPro domains:
  IPR004839 Aminotransferase, class I/classII, large domain [PF00155] (22-383)
  IPR015421 Pyridoxal phosphate-dependent transferase, major domain [G3DSA:3.40.640.10] (37-278)
  IPR015422 Pyridoxal phosphate-dependent transferase, small domain [G3DSA:3.90.1150.10] (16-383)
  IPR015424 Pyridoxal phosphate-dependent transferase [SSF53383] (4-387)
  IPR050087 8-amino-7-oxononanoate synthase class-II [PTHR13693] (21-386)